Protein 5AXG (pdb70)

Foldseek 3Di:
DAEDCVQLVVCECQFWVDWAWDFLEAAAFDKIKIKTKTFHQVQAKDWFKKKKFKDQFQDTPDIDIDTDTAGHGGIDMDIDIDTHHRDAFGKIKMKIFTADPHYTNYIDIFMYTHHPDCLQQAAEAEAEDADDDDLVVLLVQLVLVCLLSHQEYEYPQQAAWLLARFDDFLVDGDQWHATQAGDIHGNVSLQSNLVSSVSNNHAYEYEHALFWGAPPVVVVPDDLQQFKAPALQSPGFQWAADDPNTPGRIIGGGQLQRVVSLVSSLVSVLRVCSRRVHQEYEHEDDEDRPFIAGNNRHTDLRLQNPQVSQQSSCVSNVHAYEYEHECCRNLLVCLCRHPHSAYEYEYDPPVQFFLLSLLVVQVSSCVSNVNPGGYEYEYAALLLCLVAQEAAQLALVLLSLQSNQQSLYHYHFQRSLGGGRDPSRVSNSYHYDPVSSLLSSLSSSCSRSCSCVRRNAKDFDPWDKDFPPFAEDCRQDALGFHWGWIDGVFKIKMKTFARNQPPGRGSRNNNSDGDWGDKDAFTKMKTDDDDPFFDFKWKFDSVPSSGDIDTWDWDWDADPVGIIIITTGGMDTGMMMMMTGGD/DFAEDPVQLVVCECQFFVDWAWDFLEAAAFDKIKIKTKTFHNVQAKDWFKKKKFKAQFQDTPDIDMDTDTAGHGGIDMDIDIDTHHRDAFGKIKMKIFTDDDRHTRYIDIFMYTHHPDCFQQAAEAEAADADDDDLVVLLVQLVVVCLLSHQEYEYPQLAAWLLARFDDFLVDGDQWHQTQAGDIHGPVSLQSNLVSSVSNNHAYEYEHALFWGAPPVVVVPDDLQQFKFPALQSPHFQWAADPPSTPGRIIGGGQLQPPVSLVSSLVSVLSVCSNGVHQEYEYEDDEDPDFMAGNNRHTDQRLQSPQVSQQSSCVSNVHAYEYEHEQCRNLLVCLQRHPHSAYEYEYDPPVQFFLLSLLVVQVCSCVSNVNPGGYEYEYAALLLCLVAQEAAQLALVLLSLQSNQQSLYHYHFQRSLGGGRDPSRVRRSYHHDPVSVLLSSLSSSQSRSCSCVRRNAKDFDPWDKDFPPFAEDCRRAALGFHWGWIDGVFKIKMKTFARNQPDGRGSRNNNSDGDWGDKDAFTKMKTADQDPQFDFKWKFDCVPSSGDIDTWDWDWDADPVGIIIITTDGIDGGMMMMMIGGD

InterPro domains:
  IPR013780 Glycosyl hydrolase, all-beta [G3DSA:2.60.40.1180] (486-610)
  IPR013783 Immunoglobulin-like fold [G3DSA:2.60.40.10] (39-145)
  IPR025092 Glycosyl hydrolase family 66 [PF13199] (49-606)
  IPR025092 Glycosyl hydrolase family 66 [cd14745] (148-478)

Nearest PDB structures (foldseek):
  5axg-assembly1_A  TM=1.002E+00  e=0.000E+00  Thermoanaerobacter pseudethanolicus ATCC 33223
  5axh-assembly1_A  TM=9.985E-01  e=0.000E+00  Thermoanaerobacter pseudethanolicus ATCC 33223
  8iua-assembly1_A  TM=9.441E-01  e=1.379E-75  Flavobacterium johnsoniae UW101
  8iu9-assembly1_A  TM=9.497E-01  e=7.299E-74  Flavobacterium johnsoniae UW101
  5x7h-assembly1_A  TM=9.432E-01  e=2.829E-69  Paenibacillus sp. 598K

Sequence (1167 aa):
FKDDNNIVALTKGKLISDVYTDKARYYPSDKVTVKIELNNELQEDFRGTIYIFYKHLESIVGKAKIQVNIKSGQKKQLNIFWEAPKDDFKGYLVEVYAVKGNKAIDNKNTAVDVSSDWSKFPRYGYIANFPEQSKEKSALIIEDLNKYHLNGLLFYDWQYKHNKPLAGTVENPDPKWKDIANRDIYGQTVKDYIELAHSKNIMVVANYNLMYGGYFDYVKDGAKPEWGLYKDPNHEEQDNHPLPHTWATDRLYLFNPANKDWQNYIFNNAEKDAFRVYNFDVWHVDTLGPRGMVYDYNGNPVELSFTYADFLNNAKNALGKRIVCNTVNEYGLINVASGADVDFLYVEIIWWPPPPAARRAHYNFLKQTVDNGYNYSDGKKATVVAAYMNYGIADRSAEFNKHSVRLTDAAIFAAGGDHIELGDTGMLSKEYFPSANLKMSESLVKAMRNYYDFLTAYENLLRDGLKESDNKIEIPGIEISNNGSARTVWTYAKQKDGYDVIHMINLLGIEVSNWRRDDLGNYSAPPIIKDFKVKYYLENDNIKNVYLASPDINDGKVMKLQFKKKEDSKGKYLEISVPELQYWDMIFIKKLSFKDDNNIVALTKGKLISDVYTDKARYYPSDKVTVKIELNNELQEDFRGTIYIFYKHLESIVGKAKIQVNIKSGQKKQLNIFWEAPKDDFKGYLVEVYAVKGNKAIDNKNTAVDVSSDWSKFPRYGYIANFPEQSKEKSALIIEDLNKYHLNGLLFYDWQYKHNKPLAGTVENPDPKWKDIANRDIYGQTVKDYIELAHSKNIMVVANYNLMYGGYFDYVKDGAKPEWGLYKDPNHEEQDNHPLPHTWATDRLYLFNPANKDWQNYIFNAEKDAFRVYNFDVWHVDTLGPRGMVYDYNGNPVELSFTYADFLNNAKNALGKRIVCNTVNEYGLINVASGADVDFLYVEIWPPARAHYNFLKQTVDNGYNYSDGKKATVVAAYMNYGIADRSAEFNKHSVRLTDAAIFAAGGDHIELGDTGMLSKEYFPSANLKMSESLVKAMRNYYDFLTAYENLLRDGLKESDNKIEIPGIEISNNGSARTVWTYAKQKDGYDVIHMINLLGIEVSNWRDDLGNYSAPPIIKDFKVKYYLENDNIKNVYLASPDINDGKVMKLQFKKKEDSKGKYLEISVPELQYWDMIFIKKL

Radius of gyration: 33.04 Å; Cα contacts (8 Å, |Δi|>4): 2958; chains: 2; bounding box: 83×66×101 Å

Solvent-accessible surface area: 43951 Å² total; per-residue (Å²): 76,116,61,57,82,111,62,6,72,130,41,102,41,90,0,2,58,14,0,15,3,28,60,3,13,1,93,39,62,36,140,0,16,0,40,0,56,3,31,0,89,29,169,94,73,1,173,13,18,0,30,0,27,5,16,41,7,29,47,108,69,18,122,27,123,65,142,15,69,4,131,54,57,68,155,85,100,31,54,10,120,31,119,1,45,165,73,51,52,59,0,7,3,0,2,0,5,0,4,56,72,87,86,2,17,1,12,59,2,0,1,2,2,0,0,42,35,2,30,75,1,0,0,0,0,0,0,0,56,3,60,133,36,61,79,123,112,0,28,117,32,1,48,83,7,2,36,20,4,0,1,0,0,1,0,23,6,0,4,63,14,8,1,68,0,6,4,32,73,47,156,114,39,60,101,98,13,99,0,10,16,62,57,57,0,44,3,113,2,0,85,11,2,5,100,26,0,59,70,20,29,2,24,0,0,0,17,0,4,0,0,0,0,7,120,29,13,98,162,34,42,2,108,51,88,24,1,0,9,85,24,66,96,84,142,93,18,2,16,67,87,25,72,155,112,56,28,3,67,79,7,55,0,0,12,0,45,31,140,81,0,6,91,37,0,14,72,17,0,62,47,0,17,141,24,3,88,0,30,0,0,3,0,16,2,48,0,50,55,37,82,7,42,28,58,127,15,84,83,21,40,4,12,108,8,0,18,66,0,2,45,41,0,54,124,40,21,64,53,74,1,0,1,5,1,11,37,28,15,4,0,9,31,1,10,78,39,6,80,2,14,0,1,5,0,20,2,110,17,15,25,42,4,11,0,14,32,0,22,27,2,9,28,10,0,91,95,33,4,111,38,150,49,19,2,0,0,0,1,9,3,0,44,44,8,2,118,141,117,33,100,5,16,73,28,0,0,35,1,0,0,0,0,0,0,0,3,7,0,0,2,1,3,1,6,35,25,22,4,4,0,41,58,46,8,18,22,26,60,2,116,40,28,136,50,0,51,120,8,0,30,44,2,0,3,1,1,0,1,2,0,5,1,2,27,23,62,16,140,128,21,148,38,98,22,26,5,72,87,48,127,60,18,97,18,0,26,34,126,13,2,0,6,20,7,20,66,43,140,29,23,1,0,0,1,0,0,0,0,30,39,11,133,60,4,10,5,6,2,23,79,18,92,42,82,62,10,57,92,36,131,122,20,84,0,21,0,16,16,164,86,108,46,13,117,27,0,24,8,0,1,2,29,31,39,20,0,57,19,83,128,6,140,55,127,118,81,122,52,119,110,26,110,19,2,27,0,39,0,54,34,0,42,11,0,0,0,0,0,0,42,38,151,154,30,144,59,73,86,106,41,14,72,134,39,89,37,89,0,2,58,13,0,13,2,27,57,2,11,1,92,43,61,37,130,0,16,0,37,0,54,2,24,1,92,24,166,82,85,1,184,14,24,0,58,0,38,4,18,40,8,31,48,108,69,19,162,38,141,69,148,5,79,3,139,57,57,67,149,70,90,28,76,25,118,28,122,1,39,166,66,50,54,65,0,7,4,0,2,0,7,0,6,71,74,88,91,0,10,0,14,49,4,0,1,2,1,0,1,43,34,2,33,77,1,0,0,0,0,0,0,0,56,3,60,136,33,61,79,124,114,0,30,121,34,1,48,86,7,1,30,20,3,0,1,0,0,2,0,24,6,0,4,62,19,7,1,82,0,7,2,30,68,49,155,112,44,59,105,94,13,93,0,9,16,61,56,58,0,49,2,111,2,0,78,10,2,6,99,26,0,56,72,21,28,2,24,0,0,0,16,0,4,0,0,1,0,7,120,27,11,99,171,41,42,2,106,50,91,25,0,0,7,86,30,62,92,79,145,89,17,1,15,65,90,23,72,161,115,55,28,4,54,72,7,55,0,0,13,0,52,33,167,74,0,8,90,35,0,12,66,18,0,60,49,0,17,148,19,3,89,0,31,0,0,3,0,19,2,46,0,58,56,35,64,6,48,30,57,122,15,82,52,21,23,2,6,45,12,0,18,72,0,2,44,55,0,54,128,41,20,62,53,73,0,0,1,5,1,10,40,24,15,4,0,2,16,1,9,58,40,8,81,2,17,0,1,5,0,19,1,52,10,31,36,34,2,23,0,12,39,0,33,28,1,9,39,11,0,97,97,14,6,109,32,157,45,20,2,0,0,0,1,8,3,0,58,49,13,0,117,153,112,37,104,7,17,76,29,0,0,32,1,0,0,0,0,0,0,1,2,8,1,0,1,1,4,1,6,35,25,23,2,3,0,45,69,49,5,20,21,21,57,1,111,35,25,151,45,0,51,137,5,0,27,31,0,0,4,2,0,0,1,2,0,4,1,2,27,26,57,13,128,153,14,142,36,98,22,32,6,74,87,45,126,61,17,110,23,0,33,24,122,13,2,0,6,20,5,26,62,41,142,29,22,4,0,0,2,0,0,0,0,29,21,7,123,45,11,20,0,9,3,38,104,21,98,43,70,58,11,57,101,32,140,111,18,73,0,21,0,15,9,171,64,98,54,14,112,30,0,22,8,0,1,1,20,32,48,24,2,58,20,75,135,8,146,55,125,122,84,118,52,120,109,25,118,22,8,25,0,28,1,58,33,0,39,15,0,0,0,0,0,0,49,41,134

B-factor: mean 23.91, std 12.07, range [10.19, 102.0]

Organism: Thermoanaerobacter pseudethanolicus (strain ATCC 33223 / 39E) (NCBI:txid340099)

Structure (mmCIF, N/CA/C/O backbone):
data_5AXG
#
_entry.id   5AXG
#
_cell.length_a   81.342
_cell.length_b   98.992
_cell.length_c   171.130
_cell.angle_alpha   90.00
_cell.angle_beta   90.00
_cell.angle_gamma   90.00
#
_symmetry.space_group_name_H-M   'P 21 21 21'
#
loop_
_entity.id
_entity.type
_entity.pdbx_description
1 polymer Dextranase
2 non-polymer 'PHOSPHATE ION'
3 non-polymer 1,2-ETHANEDIOL
4 non-polymer 'POTASSIUM ION'
5 non-polymer '3-CYCLOHEXYL-1-PROPYLSULFONIC ACID'
6 water water
#
loop_
_atom_site.group_PDB
_atom_site.id
_atom_site.type_symbol
_atom_site.label_atom_id
_atom_site.label_alt_id
_atom_site.label_comp_id
_atom_site.label_asym_id
_atom_site.label_entity_id
_atom_site.label_seq_id
_atom_site.pdbx_PDB_ins_code
_atom_site.Cartn_x
_atom_site.Cartn_y
_atom_site.Cartn_z
_atom_site.occupancy
_atom_site.B_iso_or_equiv
_atom_site.auth_seq_id
_atom_site.auth_comp_id
_atom_site.auth_asym_id
_atom_site.auth_atom_id
_atom_site.pdbx_PDB_model_num
ATOM 1 N N . PHE A 1 29 ? 76.290 52.861 13.478 1.00 69.06 29 PHE A N 1
ATOM 2 C CA . PHE A 1 29 ? 75.731 53.933 12.597 1.00 68.44 29 PHE A CA 1
ATOM 3 C C . PHE A 1 29 ? 74.923 54.973 13.379 1.00 71.40 29 PHE A C 1
ATOM 4 O O . PHE A 1 29 ? 74.575 54.765 14.545 1.00 69.97 29 PHE A O 1
ATOM 12 N N . LYS A 1 30 ? 74.622 56.083 12.706 1.00 75.05 30 LYS A N 1
ATOM 13 C CA . LYS A 1 30 ? 73.906 57.215 13.294 1.00 78.68 30 LYS A CA 1
ATOM 14 C C . LYS A 1 30 ? 72.400 57.051 13.101 1.00 80.90 30 LYS A C 1
ATOM 15 O O . LYS A 1 30 ? 71.834 57.481 12.089 1.00 78.09 30 LYS A O 1
ATOM 21 N N . ASP A 1 31 ? 71.767 56.418 14.084 1.00 85.63 31 ASP A N 1
ATOM 22 C CA . ASP A 1 31 ? 70.316 56.258 14.111 1.00 88.53 31 ASP A CA 1
ATOM 23 C C . ASP A 1 31 ? 69.698 57.531 14.684 1.00 90.17 31 ASP A C 1
ATOM 24 O O . ASP A 1 31 ? 69.907 57.852 15.858 1.00 90.84 31 ASP A O 1
ATOM 29 N N . ASP A 1 32 ? 68.941 58.247 13.854 1.00 90.78 32 ASP A N 1
ATOM 30 C CA . ASP A 1 32 ? 68.396 59.549 14.233 1.00 90.80 32 ASP A CA 1
ATOM 31 C C . ASP A 1 32 ? 67.063 59.796 13.523 1.00 90.99 32 ASP A C 1
ATOM 32 O O . ASP A 1 32 ? 66.974 59.685 12.299 1.00 89.96 32 ASP A O 1
ATOM 37 N N . ASN A 1 33 ? 66.038 60.142 14.302 1.00 90.63 33 ASN A N 1
ATOM 38 C CA . ASN A 1 33 ? 64.691 60.393 13.773 1.00 91.70 33 ASN A CA 1
ATOM 39 C C . ASN A 1 33 ? 64.551 61.769 13.101 1.00 94.73 33 ASN A C 1
ATOM 40 O O . ASN A 1 33 ? 63.527 62.043 12.469 1.00 92.37 33 ASN A O 1
ATOM 45 N N . ASN A 1 34 ? 65.561 62.631 13.271 1.00 99.05 34 ASN A N 1
ATOM 46 C CA . ASN A 1 34 ? 65.726 63.860 12.471 1.00 100.33 34 ASN A CA 1
ATOM 47 C C . ASN A 1 34 ? 65.679 63.580 10.970 1.00 101.06 34 ASN A C 1
ATOM 48 O O . ASN A 1 34 ? 64.841 64.125 10.247 1.00 99.26 34 ASN A O 1
ATOM 53 N N . ILE A 1 35 ? 66.593 62.713 10.531 1.00 101.99 35 ILE A N 1
ATOM 54 C CA . ILE A 1 35 ? 66.886 62.497 9.110 1.00 100.45 35 ILE A CA 1
ATOM 55 C C . ILE A 1 35 ? 66.238 61.223 8.538 1.00 96.58 35 ILE A C 1
ATOM 56 O O . ILE A 1 35 ? 66.045 61.132 7.322 1.00 97.39 35 ILE A O 1
ATOM 61 N N . VAL A 1 36 ? 65.902 60.249 9.392 1.00 90.92 36 VAL A N 1
ATOM 62 C CA . VAL A 1 36 ? 65.056 59.117 8.974 1.00 86.37 36 VAL A CA 1
ATOM 63 C C . VAL A 1 36 ? 63.686 59.644 8.535 1.00 83.50 36 VAL A C 1
ATOM 64 O O . VAL A 1 36 ? 63.175 59.228 7.497 1.00 83.08 36 VAL A O 1
ATOM 68 N N . ALA A 1 37 ? 63.121 60.567 9.317 1.00 79.11 37 ALA A N 1
ATOM 69 C CA . ALA A 1 37 ? 61.827 61.204 9.009 1.00 75.51 37 ALA A CA 1
ATOM 70 C C . ALA A 1 37 ? 61.750 61.855 7.619 1.00 72.06 37 ALA A C 1
ATOM 71 O O . ALA A 1 37 ? 60.689 61.838 6.991 1.00 70.73 37 ALA A O 1
ATOM 73 N N . LEU A 1 38 ? 62.860 62.430 7.152 1.00 67.84 38 LEU A N 1
ATOM 74 C CA . LEU A 1 38 ? 62.919 63.030 5.810 1.00 65.52 38 LEU A CA 1
ATOM 75 C C . LEU A 1 38 ? 62.694 62.007 4.690 1.00 62.13 38 LEU A C 1
ATOM 76 O O . LEU A 1 38 ? 61.956 62.284 3.741 1.00 62.75 38 LEU A O 1
ATOM 81 N N . THR A 1 39 ? 63.328 60.839 4.813 1.00 56.43 39 THR A N 1
ATOM 82 C CA . THR A 1 39 ? 63.236 59.769 3.808 1.00 52.28 39 THR A CA 1
ATOM 83 C C . THR A 1 39 ? 62.646 58.452 4.364 1.00 49.29 39 THR A C 1
ATOM 84 O O . THR A 1 39 ? 62.973 57.366 3.864 1.00 48.28 39 THR A O 1
ATOM 88 N N . LYS A 1 40 ? 61.761 58.542 5.367 1.00 44.48 40 LYS A N 1
ATOM 89 C CA . LYS A 1 40 ? 61.097 57.342 5.904 1.00 42.79 40 LYS A CA 1
ATOM 90 C C . LYS A 1 40 ? 60.065 56.840 4.905 1.00 39.05 40 LYS A C 1
ATOM 91 O O . LYS A 1 40 ? 59.352 57.632 4.285 1.00 38.62 40 LYS A O 1
ATOM 97 N N . GLY A 1 41 ? 60.010 55.520 4.741 1.00 35.32 41 GLY A N 1
ATOM 98 C CA . GLY A 1 41 ? 59.178 54.886 3.729 1.00 33.20 41 GLY A CA 1
ATOM 99 C C . GLY A 1 41 ? 59.699 54.939 2.298 1.00 32.09 41 GLY A C 1
ATOM 100 O O . GLY A 1 41 ? 59.121 54.291 1.435 1.00 31.10 41 GLY A O 1
ATOM 101 N N . LYS A 1 42 ? 60.784 55.678 2.039 1.00 32.22 42 LYS A N 1
ATOM 102 C CA . LYS A 1 42 ? 61.277 55.896 0.670 1.00 32.36 42 LYS A CA 1
ATOM 103 C C . LYS A 1 42 ? 62.238 54.805 0.167 1.00 30.96 42 LYS A C 1
ATOM 104 O O . LYS A 1 42 ? 62.670 54.859 -0.986 1.00 31.27 42 LYS A O 1
ATOM 110 N N . LEU A 1 43 ? 62.587 53.838 1.018 1.00 28.64 43 LEU A N 1
ATOM 111 C CA . LEU A 1 43 ? 63.413 52.698 0.593 1.00 26.99 43 LEU A CA 1
ATOM 112 C C . LEU A 1 43 ? 62.833 51.350 1.027 1.00 25.56 43 LEU A C 1
ATOM 113 O O . LEU A 1 43 ? 62.668 50.452 0.198 1.00 25.35 43 LEU A O 1
ATOM 118 N N . ILE A 1 44 ? 62.541 51.209 2.317 1.00 24.17 44 ILE A N 1
ATOM 119 C CA . ILE A 1 44 ? 61.945 49.991 2.862 1.00 22.37 44 ILE A CA 1
ATOM 120 C C . ILE A 1 44 ? 60.431 50.098 2.745 1.00 22.72 44 ILE A C 1
ATOM 121 O O . ILE A 1 44 ? 59.800 50.894 3.449 1.00 23.81 44 ILE A O 1
ATOM 126 N N . SER A 1 45 ? 59.855 49.299 1.851 1.00 21.93 45 SER A N 1
ATOM 127 C CA . SER A 1 45 ? 58.426 49.315 1.590 1.00 22.35 45 SER A CA 1
ATOM 128 C C . SER A 1 45 ? 57.641 48.513 2.637 1.00 21.64 45 SER A C 1
ATOM 129 O O . SER A 1 45 ? 56.591 48.955 3.089 1.00 21.32 45 SER A O 1
ATOM 132 N N . ASP A 1 46 ? 58.133 47.323 2.975 1.00 20.12 46 ASP A N 1
ATOM 133 C CA . ASP A 1 46 ? 57.504 46.487 3.998 1.00 19.44 46 ASP A CA 1
ATOM 134 C C . ASP A 1 46 ? 58.507 45.514 4.591 1.00 18.93 46 ASP A C 1
ATOM 135 O O . ASP A 1 46 ? 59.524 45.192 3.965 1.00 18.07 46 ASP A O 1
ATOM 140 N N . VAL A 1 47 ? 58.247 45.115 5.835 1.00 17.93 47 VAL A N 1
ATOM 141 C CA . VAL A 1 47 ? 58.995 44.077 6.518 1.00 17.67 47 VAL A CA 1
ATOM 142 C C . VAL A 1 47 ? 57.973 43.158 7.200 1.00 17.56 47 VAL A C 1
ATOM 143 O O . VAL A 1 47 ? 57.059 43.628 7.885 1.00 17.52 47 VAL A O 1
ATOM 147 N N . TYR A 1 48 ? 58.101 41.856 6.971 1.00 16.99 48 TYR A N 1
ATOM 148 C CA . TYR A 1 48 ? 57.203 40.874 7.587 1.00 17.48 48 TYR A CA 1
ATOM 149 C C . TYR A 1 48 ? 57.887 39.511 7.624 1.00 17.36 48 TYR A C 1
ATOM 150 O O . TYR A 1 48 ? 59.080 39.422 7.346 1.00 17.72 48 TYR A O 1
ATOM 159 N N . THR A 1 49 ? 57.160 38.460 7.998 1.00 16.67 49 THR A N 1
ATOM 160 C CA . THR A 1 49 ? 57.762 37.142 8.153 1.00 17.38 49 THR A CA 1
ATOM 161 C C . THR A 1 49 ? 56.954 36.083 7.424 1.00 16.78 49 THR A C 1
ATOM 162 O O . THR A 1 49 ? 55.838 36.340 6.965 1.00 17.82 49 THR A O 1
ATOM 166 N N . ASP A 1 50 ? 57.537 34.899 7.294 1.00 17.10 50 ASP A N 1
ATOM 167 C CA . ASP A 1 50 ? 56.891 33.823 6.525 1.00 17.77 50 ASP A CA 1
ATOM 168 C C . ASP A 1 50 ? 55.734 33.119 7.259 1.00 17.41 50 ASP A C 1
ATOM 169 O O . ASP A 1 50 ? 54.843 32.547 6.607 1.00 17.00 50 ASP A O 1
ATOM 174 N N . LYS A 1 51 ? 55.743 33.160 8.597 1.00 17.11 51 LYS A N 1
ATOM 175 C CA . LYS A 1 51 ? 54.745 32.467 9.423 1.00 17.02 51 LYS A CA 1
ATOM 176 C C . LYS A 1 51 ? 54.260 33.368 10.566 1.00 16.78 51 LYS A C 1
ATOM 177 O O . LYS A 1 51 ? 54.899 34.364 10.893 1.00 16.31 51 LYS A O 1
ATOM 183 N N . ALA A 1 52 ? 53.129 32.997 11.160 1.00 16.43 52 ALA A N 1
ATOM 184 C CA . ALA A 1 52 ? 52.487 33.795 12.236 1.00 16.38 52 ALA A CA 1
ATOM 185 C C . ALA A 1 52 ? 53.017 33.485 13.639 1.00 16.74 52 ALA A C 1
ATOM 186 O O . ALA A 1 52 ? 52.851 34.288 14.572 1.00 16.04 52 ALA A O 1
ATOM 188 N N . ARG A 1 53 ? 53.624 32.308 13.779 1.00 16.61 53 ARG A N 1
ATOM 189 C CA . ARG A 1 53 ? 54.043 31.752 15.045 1.00 17.50 53 ARG A CA 1
ATOM 190 C C . ARG A 1 53 ? 55.132 30.738 14.697 1.00 17.07 53 ARG A C 1
ATOM 191 O O . ARG A 1 53 ? 55.028 30.065 13.658 1.00 17.23 53 ARG A O 1
ATOM 199 N N . TYR A 1 54 ? 56.153 30.633 15.541 1.00 16.15 54 TYR A N 1
ATOM 200 C CA . TYR A 1 54 ? 57.267 29.704 15.320 1.00 16.32 54 TYR A CA 1
ATOM 201 C C . TYR A 1 54 ? 57.511 28.811 16.516 1.00 16.93 54 TYR A C 1
ATOM 202 O O . TYR A 1 54 ? 57.344 29.229 17.655 1.00 16.50 54 TYR A O 1
ATOM 211 N N . TYR A 1 55 ? 57.937 27.576 16.253 1.00 17.79 55 TYR A N 1
ATOM 212 C CA . TYR A 1 55 ? 58.368 26.676 17.314 1.00 18.86 55 TYR A CA 1
ATOM 213 C C . TYR A 1 55 ? 59.793 27.031 17.699 1.00 18.48 55 TYR A C 1
ATOM 214 O O . TYR A 1 55 ? 60.560 27.508 16.856 1.00 18.49 55 TYR A O 1
ATOM 223 N N . PRO A 1 56 ? 60.167 26.799 18.967 1.00 18.97 56 PRO A N 1
ATOM 224 C CA . PRO A 1 56 ? 61.571 26.982 19.354 1.00 19.62 56 PRO A CA 1
ATOM 225 C C . PRO A 1 56 ? 62.545 26.317 18.378 1.00 20.86 56 PRO A C 1
ATOM 226 O O . PRO A 1 56 ? 62.292 25.201 17.947 1.00 20.04 56 PRO A O 1
ATOM 230 N N . SER A 1 57 ? 63.600 27.038 17.998 1.00 22.58 57 SER A N 1
ATOM 231 C CA . SER A 1 57 ? 64.625 26.572 17.043 1.00 23.81 57 SER A CA 1
ATOM 232 C C . SER A 1 57 ? 64.204 26.498 15.566 1.00 24.75 57 SER A C 1
ATOM 233 O O . SER A 1 57 ? 64.978 26.005 14.735 1.00 24.90 57 SER A O 1
ATOM 236 N N . ASP A 1 58 ? 63.015 27.002 15.221 1.00 23.36 58 ASP A N 1
ATOM 237 C CA . ASP A 1 58 ? 62.596 27.076 13.814 1.00 22.91 58 ASP A CA 1
ATOM 238 C C . ASP A 1 58 ? 63.429 28.070 13.052 1.00 21.31 58 ASP A C 1
ATOM 239 O O . ASP A 1 58 ? 63.972 29.013 13.619 1.00 20.82 58 ASP A O 1
ATOM 244 N N . LYS A 1 59 ? 63.476 27.864 11.744 1.00 20.75 59 LYS A N 1
ATOM 245 C CA . LYS A 1 59 ? 64.003 28.850 10.821 1.00 20.49 59 LYS A CA 1
ATOM 246 C C . LYS A 1 59 ? 62.944 29.933 10.637 1.00 19.47 59 LYS A C 1
ATOM 247 O O . LYS A 1 59 ? 61.831 29.644 10.207 1.00 19.60 59 LYS A O 1
ATOM 253 N N . VAL A 1 60 ? 63.292 31.166 11.001 1.00 17.91 60 VAL A N 1
ATOM 254 C CA . VAL A 1 60 ? 62.453 32.329 10.761 1.00 17.72 60 VAL A CA 1
ATOM 255 C C . VAL A 1 60 ? 62.964 33.030 9.517 1.00 17.44 60 VAL A C 1
ATOM 256 O O . VAL A 1 60 ? 64.140 33.351 9.440 1.00 17.51 60 VAL A O 1
ATOM 260 N N . THR A 1 61 ? 62.087 33.277 8.554 1.00 17.59 61 THR A N 1
ATOM 261 C CA . THR A 1 61 ? 62.447 34.077 7.395 1.00 17.87 61 THR A CA 1
ATOM 262 C C . THR A 1 61 ? 61.834 35.461 7.525 1.00 18.06 61 THR A C 1
ATOM 263 O O . THR A 1 61 ? 60.613 35.592 7.560 1.00 18.85 61 THR A O 1
ATOM 267 N N . VAL A 1 62 ? 62.686 36.481 7.632 1.00 18.06 62 VAL A N 1
ATOM 268 C CA . VAL A 1 62 ? 62.243 37.869 7.600 1.00 18.46 62 VAL A CA 1
ATOM 269 C C . VAL A 1 62 ? 62.308 38.349 6.160 1.00 18.98 62 VAL A C 1
ATOM 270 O O . VAL A 1 62 ? 63.366 38.279 5.535 1.00 19.33 62 VAL A O 1
ATOM 274 N N . LYS A 1 63 ? 61.185 38.841 5.648 1.00 19.41 63 LYS A N 1
ATOM 275 C CA . LYS A 1 63 ? 61.069 39.286 4.266 1.00 20.05 63 LYS A CA 1
ATOM 276 C C . LYS A 1 63 ? 61.077 40.797 4.207 1.00 19.90 63 LYS A C 1
ATOM 277 O O . LYS A 1 63 ? 60.259 41.443 4.853 1.00 18.43 63 LYS A O 1
ATOM 283 N N . ILE A 1 64 ? 61.996 41.366 3.434 1.00 19.60 64 ILE A N 1
ATOM 284 C CA . ILE A 1 64 ? 62.140 42.814 3.344 1.00 19.99 64 ILE A CA 1
ATOM 285 C C . ILE A 1 64 ? 61.876 43.217 1.906 1.00 21.05 64 ILE A C 1
ATOM 286 O O . ILE A 1 64 ? 62.592 42.780 0.993 1.00 21.36 64 ILE A O 1
ATOM 291 N N . GLU A 1 65 ? 60.848 44.025 1.693 1.00 21.50 65 GLU A N 1
ATOM 292 C CA . GLU A 1 65 ? 60.547 44.521 0.358 1.00 22.68 65 GLU A CA 1
ATOM 293 C C . GLU A 1 65 ? 61.116 45.912 0.234 1.00 23.73 65 GLU A C 1
ATOM 294 O O . GLU A 1 65 ? 60.688 46.823 0.946 1.00 22.77 65 GLU A O 1
ATOM 300 N N . LEU A 1 66 ? 62.109 46.058 -0.648 1.00 23.45 66 LEU A N 1
ATOM 301 C CA . LEU A 1 66 ? 62.744 47.343 -0.907 1.00 24.21 66 LEU A CA 1
ATOM 302 C C . LEU A 1 66 ? 62.173 47.951 -2.186 1.00 24.73 66 LEU A C 1
ATOM 303 O O . LEU A 1 66 ? 61.961 47.250 -3.171 1.00 24.28 66 LEU A O 1
ATOM 308 N N . ASN A 1 67 ? 61.889 49.247 -2.135 1.00 26.74 67 ASN A N 1
ATOM 309 C CA . ASN A 1 67 ? 61.435 50.012 -3.287 1.00 28.94 67 ASN A CA 1
ATOM 310 C C . ASN A 1 67 ? 62.086 51.389 -3.190 1.00 30.32 67 ASN A C 1
ATOM 311 O O . ASN A 1 67 ? 61.685 52.213 -2.370 1.00 27.44 67 ASN A O 1
ATOM 316 N N . ASN A 1 68 ? 63.103 51.614 -4.022 1.00 31.64 68 ASN A N 1
ATOM 317 C CA . ASN A 1 68 ? 63.871 52.852 -3.994 1.00 32.92 68 ASN A CA 1
ATOM 318 C C . ASN A 1 68 ? 63.093 53.989 -4.651 1.00 35.52 68 ASN A C 1
ATOM 319 O O . ASN A 1 68 ? 63.099 54.135 -5.883 1.00 35.26 68 ASN A O 1
ATOM 324 N N . GLU A 1 69 ? 62.437 54.787 -3.808 1.00 36.68 69 GLU A N 1
ATOM 325 C CA . GLU A 1 69 ? 61.751 56.009 -4.224 1.00 38.87 69 GLU A CA 1
ATOM 326 C C . GLU A 1 69 ? 62.563 57.253 -3.855 1.00 39.42 69 GLU A C 1
ATOM 327 O O . GLU A 1 69 ? 62.018 58.354 -3.815 1.00 40.74 69 GLU A O 1
ATOM 333 N N . LEU A 1 70 ? 63.865 57.090 -3.614 1.00 40.49 70 LEU A N 1
ATOM 334 C CA . LEU A 1 70 ? 64.726 58.196 -3.190 1.00 42.15 70 LEU A CA 1
ATOM 335 C C . LEU A 1 70 ? 65.136 59.129 -4.338 1.00 45.65 70 LEU A C 1
ATOM 336 O O . LEU A 1 70 ? 65.783 60.145 -4.077 1.00 48.41 70 LEU A O 1
ATOM 341 N N . GLN A 1 71 ? 64.786 58.787 -5.585 1.00 49.22 71 GLN A N 1
ATOM 342 C CA . GLN A 1 71 ? 65.162 59.568 -6.784 1.00 52.30 71 GLN A CA 1
ATOM 343 C C . GLN A 1 71 ? 66.686 59.681 -6.903 1.00 51.25 71 GLN A C 1
ATOM 344 O O . GLN A 1 71 ? 67.238 60.734 -7.225 1.00 52.38 71 GLN A O 1
ATOM 350 N N . GLU A 1 72 ? 67.341 58.551 -6.662 1.00 50.11 72 GLU A N 1
ATOM 351 C CA . GLU A 1 72 ? 68.779 58.478 -6.451 1.00 48.98 72 GLU A CA 1
ATOM 352 C C . GLU A 1 72 ? 69.122 57.021 -6.157 1.00 46.55 72 GLU A C 1
ATOM 353 O O . GLU A 1 72 ? 68.404 56.364 -5.399 1.00 44.83 72 GLU A O 1
ATOM 359 N N . ASP A 1 73 ? 70.205 56.523 -6.751 1.00 43.64 73 ASP A N 1
ATOM 360 C CA . ASP A 1 73 ? 70.666 55.151 -6.502 1.00 42.33 73 ASP A CA 1
ATOM 361 C C . ASP A 1 73 ? 71.099 54.997 -5.049 1.00 39.74 73 ASP A C 1
ATOM 362 O O . ASP A 1 73 ? 71.639 55.933 -4.457 1.00 40.20 73 ASP A O 1
ATOM 367 N N . PHE A 1 74 ? 70.841 53.824 -4.477 1.00 36.47 74 PHE A N 1
ATOM 368 C CA . PHE A 1 74 ? 71.266 53.510 -3.118 1.00 35.07 74 PHE A CA 1
ATOM 369 C C . PHE A 1 74 ? 72.385 52.488 -3.184 1.00 34.92 74 PHE A C 1
ATOM 370 O O . PHE A 1 74 ? 72.248 51.453 -3.838 1.00 33.83 74 PHE A O 1
ATOM 378 N N . ARG A 1 75 ? 73.486 52.804 -2.510 1.00 34.82 75 ARG A N 1
ATOM 379 C CA . ARG A 1 75 ? 74.607 51.898 -2.334 1.00 36.63 75 ARG A CA 1
ATOM 380 C C . ARG A 1 75 ? 74.965 51.939 -0.866 1.00 34.80 75 ARG A C 1
ATOM 381 O O . ARG A 1 75 ? 75.626 52.873 -0.406 1.00 37.27 75 ARG A O 1
ATOM 389 N N . GLY A 1 76 ? 74.501 50.941 -0.122 1.00 31.44 76 GLY A N 1
ATOM 390 C CA . GLY A 1 76 ? 74.667 50.937 1.319 1.00 30.30 76 GLY A CA 1
ATOM 391 C C . GLY A 1 76 ? 74.449 49.584 1.955 1.00 30.20 76 GLY A C 1
ATOM 392 O O . GLY A 1 76 ? 74.723 48.543 1.345 1.00 28.79 76 GLY A O 1
ATOM 393 N N . THR A 1 77 ? 73.944 49.609 3.186 1.00 28.38 77 THR A N 1
ATOM 394 C CA . THR A 1 77 ? 73.868 48.427 4.025 1.00 27.64 77 THR A CA 1
ATOM 395 C C . THR A 1 77 ? 72.491 48.340 4.692 1.00 26.63 77 THR A C 1
ATOM 396 O O . THR A 1 77 ? 71.950 49.353 5.137 1.00 25.37 77 THR A O 1
ATOM 400 N N . ILE A 1 78 ? 71.924 47.133 4.715 1.00 24.46 78 ILE A N 1
ATOM 401 C CA . ILE A 1 78 ? 70.707 46.850 5.477 1.00 23.93 78 ILE A CA 1
ATOM 402 C C . ILE A 1 78 ? 71.129 46.181 6.770 1.00 23.34 78 ILE A C 1
ATOM 403 O O . ILE A 1 78 ? 71.771 45.128 6.745 1.00 23.82 78 ILE A O 1
ATOM 408 N N . TYR A 1 79 ? 70.779 46.797 7.898 1.00 22.33 79 TYR A N 1
ATOM 409 C CA . TYR A 1 79 ? 71.044 46.238 9.211 1.00 22.40 79 TYR A CA 1
ATOM 410 C C . TYR A 1 79 ? 69.757 45.642 9.752 1.00 21.69 79 TYR A C 1
ATOM 411 O O . TYR A 1 79 ? 68.699 46.243 9.590 1.00 20.97 79 TYR A O 1
ATOM 420 N N . ILE A 1 80 ? 69.858 44.485 10.395 1.00 21.11 80 ILE A N 1
ATOM 421 C CA . ILE A 1 80 ? 68.714 43.849 11.065 1.00 21.85 80 ILE A CA 1
ATOM 422 C C . ILE A 1 80 ? 69.119 43.566 12.504 1.00 21.70 80 ILE A C 1
ATOM 423 O O . ILE A 1 80 ? 70.193 43.020 12.751 1.00 22.05 80 ILE A O 1
ATOM 428 N N . PHE A 1 81 ? 68.269 43.966 13.453 1.00 20.79 81 PHE A N 1
ATOM 429 C CA . PHE A 1 81 ? 68.469 43.703 14.871 1.00 20.23 81 PHE A CA 1
ATOM 430 C C . PHE A 1 81 ? 67.284 42.897 15.387 1.00 20.01 81 PHE A C 1
ATOM 431 O O . PHE A 1 81 ? 66.134 43.258 15.131 1.00 19.29 81 PHE A O 1
ATOM 439 N N . TYR A 1 82 ? 67.575 41.829 16.114 1.00 19.56 82 TYR A N 1
ATOM 440 C CA . TYR A 1 82 ? 66.563 41.014 16.771 1.00 20.14 82 TYR A CA 1
ATOM 441 C C . TYR A 1 82 ? 66.586 41.380 18.243 1.00 19.77 82 TYR A C 1
ATOM 442 O O . TYR A 1 82 ? 67.608 41.217 18.909 1.00 19.73 82 TYR A O 1
ATOM 451 N N . LYS A 1 83 ? 65.459 41.868 18.750 1.00 19.01 83 LYS A N 1
ATOM 452 C CA . LYS A 1 83 ? 65.370 42.350 20.117 1.00 19.32 83 LYS A CA 1
ATOM 453 C C . LYS A 1 83 ? 64.413 41.488 20.920 1.00 18.67 83 LYS A C 1
ATOM 454 O O . LYS A 1 83 ? 63.342 41.136 20.422 1.00 18.03 83 LYS A O 1
ATOM 460 N N . HIS A 1 84 ? 64.798 41.156 22.150 1.00 17.91 84 HIS A N 1
ATOM 461 C CA . HIS A 1 84 ? 63.867 40.657 23.147 1.00 17.56 84 HIS A CA 1
ATOM 462 C C . HIS A 1 84 ? 63.750 41.712 24.237 1.00 17.46 84 HIS A C 1
ATOM 463 O O . HIS A 1 84 ? 64.645 41.845 25.093 1.00 16.73 84 HIS A O 1
ATOM 470 N N . LEU A 1 85 ? 62.653 42.466 24.195 1.00 17.19 85 LEU A N 1
ATOM 471 C CA . LEU A 1 85 ? 62.458 43.614 25.072 1.00 17.09 85 LEU A CA 1
ATOM 472 C C . LEU A 1 85 ? 63.657 44.576 24.881 1.00 17.52 85 LEU A C 1
ATOM 473 O O . LEU A 1 85 ? 63.950 44.948 23.752 1.00 17.05 85 LEU A O 1
ATOM 478 N N . GLU A 1 86 ? 64.351 44.973 25.946 1.00 17.93 86 GLU A N 1
ATOM 479 C CA . GLU A 1 86 ? 65.472 45.909 25.809 1.00 18.86 86 GLU A CA 1
ATOM 480 C C . GLU A 1 86 ? 66.750 45.313 25.191 1.00 19.43 86 GLU A C 1
ATOM 481 O O . GLU A 1 86 ? 67.644 46.073 24.803 1.00 20.05 86 GLU A O 1
ATOM 487 N N . SER A 1 87 ? 66.855 43.985 25.124 1.00 20.41 87 SER A N 1
ATOM 488 C CA . SER A 1 87 ? 68.131 43.314 24.793 1.00 21.49 87 SER A CA 1
ATOM 489 C C . SER A 1 87 ? 68.270 42.959 23.322 1.00 21.17 87 SER A C 1
ATOM 490 O O . SER A 1 87 ? 67.319 42.484 22.707 1.00 19.96 87 SER A O 1
ATOM 493 N N . ILE A 1 88 ? 69.462 43.180 22.765 1.00 21.06 88 ILE A N 1
ATOM 494 C CA . ILE A 1 88 ? 69.779 42.704 21.421 1.00 21.53 88 ILE A CA 1
ATOM 495 C C . ILE A 1 88 ? 70.127 41.231 21.570 1.00 22.11 88 ILE A C 1
ATOM 496 O O . ILE A 1 88 ? 71.043 40.881 22.320 1.00 21.79 88 ILE A O 1
ATOM 501 N N . VAL A 1 89 ? 69.380 40.370 20.885 1.00 22.35 89 VAL A N 1
ATOM 502 C CA . VAL A 1 89 ? 69.660 38.927 20.897 1.00 23.53 89 VAL A CA 1
ATOM 503 C C . VAL A 1 89 ? 70.287 38.428 19.590 1.00 25.26 89 VAL A C 1
ATOM 504 O O . VAL A 1 89 ? 70.761 37.293 19.526 1.00 27.59 89 VAL A O 1
ATOM 508 N N . GLY A 1 90 ? 70.275 39.259 18.553 1.00 24.81 90 GLY A N 1
ATOM 509 C CA . GLY A 1 90 ? 70.901 38.915 17.284 1.00 25.91 90 GLY A CA 1
ATOM 510 C C . GLY A 1 90 ? 71.045 40.121 16.390 1.00 26.20 90 GLY A C 1
ATOM 511 O O . GLY A 1 90 ? 70.368 41.137 16.580 1.00 25.49 90 GLY A O 1
ATOM 512 N N . LYS A 1 91 ? 71.910 39.999 15.388 1.00 27.05 91 LYS A N 1
ATOM 513 C CA . LYS A 1 91 ? 72.232 41.113 14.512 1.00 29.35 91 LYS A CA 1
ATOM 514 C C . LYS A 1 91 ? 72.748 40.589 13.178 1.00 28.86 91 LYS A C 1
ATOM 515 O O . LYS A 1 91 ? 73.503 39.625 13.155 1.00 27.87 91 LYS A O 1
ATOM 521 N N . ALA A 1 92 ? 72.332 41.219 12.081 1.00 28.33 92 ALA A N 1
ATOM 522 C CA . ALA A 1 92 ? 72.876 40.926 10.752 1.00 28.18 92 ALA A CA 1
ATOM 523 C C . ALA A 1 92 ? 73.081 42.209 9.964 1.00 27.97 92 ALA A C 1
ATOM 524 O O . ALA A 1 92 ? 72.382 43.204 10.195 1.00 25.51 92 ALA A O 1
ATOM 526 N N . LYS A 1 93 ? 74.048 42.183 9.040 1.00 27.14 93 LYS A N 1
ATOM 527 C CA . LYS A 1 93 ? 74.273 43.287 8.098 1.00 27.78 93 LYS A CA 1
ATOM 528 C C . LYS A 1 93 ? 74.410 42.715 6.699 1.00 26.77 93 LYS A C 1
ATOM 529 O O . LYS A 1 93 ? 75.137 41.744 6.506 1.00 25.81 93 LYS A O 1
ATOM 535 N N . ILE A 1 94 ? 73.740 43.331 5.734 1.00 25.99 94 ILE A N 1
ATOM 536 C CA . ILE A 1 94 ? 73.763 42.872 4.350 1.00 27.26 94 ILE A CA 1
ATOM 537 C C . ILE A 1 94 ? 74.010 44.075 3.450 1.00 27.58 94 ILE A C 1
ATOM 538 O O . ILE A 1 94 ? 73.271 45.049 3.510 1.00 26.82 94 ILE A O 1
ATOM 543 N N . GLN A 1 95 ? 75.042 43.997 2.610 1.00 28.81 95 GLN A N 1
ATOM 544 C CA . GLN A 1 95 ? 75.320 45.051 1.621 1.00 30.71 95 GLN A CA 1
ATOM 545 C C . GLN A 1 95 ? 74.291 44.936 0.511 1.00 29.45 95 GLN A C 1
ATOM 546 O O . GLN A 1 95 ? 74.054 43.843 -0.002 1.00 30.26 95 GLN A O 1
ATOM 552 N N . VAL A 1 96 ? 73.672 46.054 0.153 1.00 28.39 96 VAL A N 1
ATOM 553 C CA . VAL A 1 96 ? 72.646 46.081 -0.884 1.00 29.30 96 VAL A CA 1
ATOM 554 C C . VAL A 1 96 ? 72.811 47.313 -1.763 1.00 30.69 96 VAL A C 1
ATOM 555 O O . VAL A 1 96 ? 72.940 48.432 -1.260 1.00 31.28 96 VAL A O 1
ATOM 559 N N . ASN A 1 97 ? 72.800 47.089 -3.075 1.00 31.75 97 ASN A N 1
ATOM 560 C CA . ASN A 1 97 ? 72.684 48.157 -4.054 1.00 33.34 97 ASN A CA 1
ATOM 561 C C . ASN A 1 97 ? 71.316 48.044 -4.686 1.00 33.36 97 ASN A C 1
ATOM 562 O O . ASN A 1 97 ? 70.855 46.944 -4.990 1.00 33.87 97 ASN A O 1
ATOM 567 N N . ILE A 1 98 ? 70.653 49.179 -4.863 1.00 33.08 98 ILE A N 1
ATOM 568 C CA . ILE A 1 98 ? 69.347 49.195 -5.503 1.00 34.06 98 ILE A CA 1
ATOM 569 C C . ILE A 1 98 ? 69.169 50.521 -6.234 1.00 35.26 98 ILE A C 1
ATOM 570 O O . ILE A 1 98 ? 69.337 51.596 -5.654 1.00 33.89 98 ILE A O 1
ATOM 575 N N . LYS A 1 99 ? 68.865 50.420 -7.525 1.00 37.25 99 LYS A N 1
ATOM 576 C CA . LYS A 1 99 ? 68.794 51.578 -8.403 1.00 39.87 99 LYS A CA 1
ATOM 577 C C . LYS A 1 99 ? 67.558 52.399 -8.093 1.00 39.34 99 LYS A C 1
ATOM 578 O O . LYS A 1 99 ? 66.580 51.881 -7.543 1.00 37.62 99 LYS A O 1
ATOM 584 N N . SER A 1 100 ? 67.604 53.673 -8.475 1.00 37.79 100 SER A N 1
ATOM 585 C CA . SER A 1 100 ? 66.456 54.560 -8.352 1.00 37.01 100 SER A CA 1
ATOM 586 C C . SER A 1 100 ? 65.266 53.949 -9.090 1.00 37.45 100 SER A C 1
ATOM 587 O O . SER A 1 100 ? 65.394 53.560 -10.249 1.00 37.42 100 SER A O 1
ATOM 590 N N . GLY A 1 101 ? 64.134 53.814 -8.397 1.00 35.31 101 GLY A N 1
ATOM 591 C CA . GLY A 1 101 ? 62.926 53.219 -8.972 1.00 35.23 101 GLY A CA 1
ATOM 592 C C . GLY A 1 101 ? 62.877 51.694 -9.033 1.00 35.54 101 GLY A C 1
ATOM 593 O O . GLY A 1 101 ? 61.869 51.131 -9.464 1.00 34.99 101 GLY A O 1
ATOM 594 N N . GLN A 1 102 ? 63.944 51.020 -8.608 1.00 35.78 102 GLN A N 1
ATOM 595 C CA . GLN A 1 102 ? 64.001 49.561 -8.636 1.00 37.24 102 GLN A CA 1
ATOM 596 C C . GLN A 1 102 ? 63.368 48.987 -7.361 1.00 36.39 102 GLN A C 1
ATOM 597 O O . GLN A 1 102 ? 63.429 49.615 -6.300 1.00 34.35 102 GLN A O 1
ATOM 603 N N . LYS A 1 103 ? 62.777 47.798 -7.491 1.00 35.65 103 LYS A N 1
ATOM 604 C CA . LYS A 1 103 ? 62.240 47.028 -6.372 1.00 35.60 103 LYS A CA 1
ATOM 605 C C . LYS A 1 103 ? 63.030 45.732 -6.225 1.00 35.22 103 LYS A C 1
ATOM 606 O O . LYS A 1 103 ? 63.276 45.053 -7.221 1.00 36.38 103 LYS A O 1
ATOM 612 N N . LYS A 1 104 ? 63.417 45.392 -4.994 1.00 32.58 104 LYS A N 1
ATOM 613 C CA . LYS A 1 104 ? 64.070 44.113 -4.681 1.00 31.85 104 LYS A CA 1
ATOM 614 C C . LYS A 1 104 ? 63.440 43.522 -3.431 1.00 31.25 104 LYS A C 1
ATOM 615 O O . LYS A 1 104 ? 62.988 44.271 -2.571 1.00 29.24 104 LYS A O 1
ATOM 621 N N . GLN A 1 105 ? 63.411 42.193 -3.331 1.00 30.55 105 GLN A N 1
ATOM 622 C CA . GLN A 1 105 ? 63.122 41.539 -2.052 1.00 30.24 105 GLN A CA 1
ATOM 623 C C . GLN A 1 105 ? 64.433 41.023 -1.455 1.00 29.36 105 GLN A C 1
ATOM 624 O O . GLN A 1 105 ? 65.331 40.588 -2.178 1.00 30.03 105 GLN A O 1
ATOM 630 N N . LEU A 1 106 ? 64.560 41.126 -0.139 1.00 25.68 106 LEU A N 1
ATOM 631 C CA . LEU A 1 106 ? 65.700 40.581 0.586 1.00 25.75 106 LEU A CA 1
ATOM 632 C C . LEU A 1 106 ? 65.158 39.729 1.722 1.00 24.98 106 LEU A C 1
ATOM 633 O O . LEU A 1 106 ? 64.400 40.230 2.565 1.00 24.08 106 LEU A O 1
ATOM 638 N N . ASN A 1 107 ? 65.543 38.455 1.741 1.00 23.79 107 ASN A N 1
ATOM 639 C CA . ASN A 1 107 ? 65.158 37.545 2.807 1.00 23.72 107 ASN A CA 1
ATOM 640 C C . ASN A 1 107 ? 66.324 37.337 3.753 1.00 23.67 107 ASN A C 1
ATOM 641 O O . ASN A 1 107 ? 67.455 37.118 3.313 1.00 22.28 107 ASN A O 1
ATOM 646 N N . ILE A 1 108 ? 66.041 37.449 5.052 1.00 21.86 108 ILE A N 1
ATOM 647 C CA . ILE A 1 108 ? 67.016 37.243 6.105 1.00 22.45 108 ILE A CA 1
ATOM 648 C C . ILE A 1 108 ? 66.540 36.037 6.901 1.00 21.43 108 ILE A C 1
ATOM 649 O O . ILE A 1 108 ? 65.341 35.880 7.141 1.00 20.80 108 ILE A O 1
ATOM 654 N N . PHE A 1 109 ? 67.484 35.197 7.312 1.00 20.95 109 PHE A N 1
ATOM 655 C CA . PHE A 1 109 ? 67.181 33.926 7.962 1.00 20.95 109 PHE A CA 1
ATOM 656 C C . PHE A 1 109 ? 67.742 33.942 9.375 1.00 21.27 109 PHE A C 1
ATOM 657 O O . PHE A 1 109 ? 68.899 34.312 9.581 1.00 20.73 109 PHE A O 1
ATOM 665 N N . TRP A 1 110 ? 66.902 33.564 10.338 1.00 21.14 110 TRP A N 1
ATOM 666 C CA . TRP A 1 110 ? 67.245 33.591 11.757 1.00 21.86 110 TRP A CA 1
ATOM 667 C C . TRP A 1 110 ? 66.742 32.324 12.421 1.00 23.53 110 TRP A C 1
ATOM 668 O O . TRP A 1 110 ? 65.589 31.938 12.213 1.00 24.48 110 TRP A O 1
ATOM 679 N N . GLU A 1 111 ? 67.588 31.684 13.223 1.00 24.88 111 GLU A N 1
ATOM 680 C CA . GLU A 1 111 ? 67.131 30.587 14.069 1.00 27.15 111 GLU A CA 1
ATOM 681 C C . GLU A 1 111 ? 66.395 31.151 15.288 1.00 26.30 111 GLU A C 1
ATOM 682 O O . GLU A 1 111 ? 66.954 31.952 16.026 1.00 26.33 111 GLU A O 1
ATOM 688 N N . ALA A 1 112 ? 65.150 30.725 15.485 1.00 26.04 112 ALA A N 1
ATOM 689 C CA . ALA A 1 112 ? 64.381 31.086 16.681 1.00 25.65 112 ALA A CA 1
ATOM 690 C C . ALA A 1 112 ? 65.116 30.572 17.923 1.00 25.53 112 ALA A C 1
ATOM 691 O O . ALA A 1 112 ? 65.516 29.413 17.944 1.00 25.47 112 ALA A O 1
ATOM 693 N N . PRO A 1 113 ? 65.318 31.421 18.953 1.00 24.19 113 PRO A N 1
ATOM 694 C CA . PRO A 1 113 ? 65.952 30.892 20.164 1.00 23.31 113 PRO A CA 1
ATOM 695 C C . PRO A 1 113 ? 65.146 29.769 20.810 1.00 23.39 113 PRO A C 1
ATOM 696 O O . PRO A 1 113 ? 63.955 29.612 20.529 1.00 21.31 113 PRO A O 1
ATOM 700 N N . LYS A 1 114 ? 65.801 29.002 21.675 1.00 23.10 114 LYS A N 1
ATOM 701 C CA . LYS A 1 114 ? 65.193 27.799 22.244 1.00 24.90 114 LYS A CA 1
ATOM 702 C C . LYS A 1 114 ? 64.064 28.039 23.253 1.00 23.61 114 LYS A C 1
ATOM 703 O O . LYS A 1 114 ? 63.266 27.141 23.476 1.00 21.93 114 LYS A O 1
ATOM 709 N N . ASP A 1 115 ? 63.996 29.218 23.875 1.00 22.99 115 ASP A N 1
ATOM 710 C CA . ASP A 1 115 ? 63.018 29.429 24.951 1.00 23.13 115 ASP A CA 1
ATOM 711 C C . ASP A 1 115 ? 61.619 29.561 24.354 1.00 20.69 115 ASP A C 1
ATOM 712 O O . ASP A 1 115 ? 61.402 30.347 23.443 1.00 20.28 115 ASP A O 1
ATOM 717 N N . ASP A 1 116 ? 60.683 28.784 24.881 1.00 18.35 116 ASP A N 1
ATOM 718 C CA . ASP A 1 116 ? 59.320 28.770 24.365 1.00 17.92 116 ASP A CA 1
ATOM 719 C C . ASP A 1 116 ? 58.557 29.988 24.900 1.00 16.46 116 ASP A C 1
ATOM 720 O O . ASP A 1 116 ? 58.907 30.533 25.951 1.00 15.95 116 ASP A O 1
ATOM 725 N N . PHE A 1 117 ? 57.565 30.433 24.137 1.00 15.81 117 PHE A N 1
ATOM 726 C CA . PHE A 1 117 ? 56.651 31.519 24.531 1.00 15.68 117 PHE A CA 1
ATOM 727 C C . PHE A 1 117 ? 57.374 32.850 24.765 1.00 15.66 117 PHE A C 1
ATOM 728 O O . PHE A 1 117 ? 57.254 33.478 25.830 1.00 15.57 117 PHE A O 1
ATOM 736 N N . LYS A 1 118 ? 58.111 33.266 23.742 1.00 15.47 118 LYS A N 1
ATOM 737 C CA . LYS A 1 118 ? 58.856 34.521 23.743 1.00 16.23 118 LYS A CA 1
ATOM 738 C C . LYS A 1 118 ? 58.522 35.352 22.515 1.00 15.70 118 LYS A C 1
ATOM 739 O O . LYS A 1 118 ? 58.422 34.823 21.396 1.00 15.12 118 LYS A O 1
ATOM 745 N N . GLY A 1 119 ? 58.356 36.661 22.731 1.00 15.36 119 GLY A N 1
ATOM 746 C CA . GLY A 1 119 ? 58.134 37.623 21.659 1.00 14.93 119 GLY A CA 1
ATOM 747 C C . GLY A 1 119 ? 59.381 38.445 21.408 1.00 14.93 119 GLY A C 1
ATOM 748 O O . GLY A 1 119 ? 60.134 38.722 22.340 1.00 15.26 119 GLY A O 1
ATOM 749 N N . TYR A 1 120 ? 59.575 38.844 20.149 1.00 14.45 120 TYR A N 1
ATOM 750 C CA . TYR A 1 120 ? 60.741 39.611 19.704 1.00 14.55 120 TYR A CA 1
ATOM 751 C C . TYR A 1 120 ? 60.330 40.711 18.748 1.00 14.77 120 TYR A C 1
ATOM 752 O O . TYR A 1 120 ? 59.404 40.540 17.949 1.00 14.20 120 TYR A O 1
ATOM 761 N N . LEU A 1 121 ? 61.035 41.833 18.810 1.00 15.02 121 LEU A N 1
ATOM 762 C CA . LEU A 1 121 ? 60.901 42.883 17.809 1.00 15.38 121 LEU A CA 1
ATOM 763 C C . LEU A 1 121 ? 62.067 42.754 16.839 1.00 15.56 121 LEU A C 1
ATOM 764 O O . LEU A 1 121 ? 63.191 42.494 17.259 1.00 15.28 121 LEU A O 1
ATOM 769 N N . VAL A 1 122 ? 61.781 42.910 15.554 1.00 15.28 122 VAL A N 1
ATOM 770 C CA . VAL A 1 122 ? 62.803 42.896 14.503 1.00 16.00 122 VAL A CA 1
ATOM 771 C C . VAL A 1 122 ? 62.877 44.304 13.933 1.00 16.40 122 VAL A C 1
ATOM 772 O O . VAL A 1 122 ? 61.885 44.803 13.401 1.00 17.03 122 VAL A O 1
ATOM 776 N N . GLU A 1 123 ? 64.037 44.947 14.057 1.00 16.55 123 GLU A N 1
ATOM 777 C CA . GLU A 1 123 ? 64.239 46.299 13.522 1.00 16.84 123 GLU A CA 1
ATOM 778 C C . GLU A 1 123 ? 65.140 46.220 12.307 1.00 16.48 123 GLU A C 1
ATOM 779 O O . GLU A 1 123 ? 66.222 45.637 12.396 1.00 16.08 123 GLU A O 1
ATOM 785 N N . VAL A 1 124 ? 64.689 46.806 11.203 1.00 16.25 124 VAL A N 1
ATOM 786 C CA . VAL A 1 124 ? 65.453 46.878 9.958 1.00 17.30 124 VAL A CA 1
ATOM 787 C C . VAL A 1 124 ? 65.800 48.327 9.667 1.00 18.12 124 VAL A C 1
ATOM 788 O O . VAL A 1 124 ? 64.926 49.188 9.705 1.00 18.97 124 VAL A O 1
ATOM 792 N N . TYR A 1 125 ? 67.061 48.580 9.335 1.00 19.13 125 TYR A N 1
ATOM 793 C CA . TYR A 1 125 ? 67.537 49.916 8.976 1.00 20.12 125 TYR A CA 1
ATOM 794 C C . TYR A 1 125 ? 68.260 49.882 7.634 1.00 21.11 125 TYR A C 1
ATOM 795 O O . TYR A 1 125 ? 69.019 48.950 7.374 1.00 21.40 125 TYR A O 1
ATOM 804 N N . ALA A 1 126 ? 68.019 50.893 6.804 1.00 21.54 126 ALA A N 1
ATOM 805 C CA . ALA A 1 126 ? 68.802 51.121 5.594 1.00 23.25 126 ALA A CA 1
ATOM 806 C C . ALA A 1 126 ? 69.786 52.242 5.906 1.00 24.92 126 ALA A C 1
ATOM 807 O O . ALA A 1 126 ? 69.364 53.352 6.265 1.00 24.57 126 ALA A O 1
ATOM 809 N N . VAL A 1 127 ? 71.081 51.938 5.770 1.00 27.45 127 VAL A N 1
ATOM 810 C CA . VAL A 1 127 ? 72.180 52.814 6.200 1.00 29.75 127 VAL A CA 1
ATOM 811 C C . VAL A 1 127 ? 73.058 53.180 4.992 1.00 32.90 127 VAL A C 1
ATOM 812 O O . VAL A 1 127 ? 73.532 52.290 4.272 1.00 29.39 127 VAL A O 1
ATOM 816 N N . LYS A 1 128 ? 73.235 54.484 4.765 1.00 36.14 128 LYS A N 1
ATOM 817 C CA . LYS A 1 128 ? 74.134 55.007 3.724 1.00 41.13 128 LYS A CA 1
ATOM 818 C C . LYS A 1 128 ? 75.205 55.851 4.387 1.00 44.42 128 LYS A C 1
ATOM 819 O O . LYS A 1 128 ? 74.902 56.731 5.204 1.00 43.93 128 LYS A O 1
ATOM 825 N N . GLY A 1 129 ? 76.456 55.590 4.015 1.00 48.72 129 GLY A N 1
ATOM 826 C CA . GLY A 1 129 ? 77.597 56.108 4.746 1.00 51.00 129 GLY A CA 1
ATOM 827 C C . GLY A 1 129 ? 77.512 55.507 6.129 1.00 53.83 129 GLY A C 1
ATOM 828 O O . GLY A 1 129 ? 77.676 54.292 6.291 1.00 56.71 129 GLY A O 1
ATOM 829 N N . ASN A 1 130 ? 77.208 56.351 7.111 1.00 55.67 130 ASN A N 1
ATOM 830 C CA . ASN A 1 130 ? 76.934 55.893 8.464 1.00 57.23 130 ASN A CA 1
ATOM 831 C C . ASN A 1 130 ? 75.711 56.594 9.078 1.00 54.31 130 ASN A C 1
ATOM 832 O O . ASN A 1 130 ? 75.628 56.747 10.295 1.00 54.88 130 ASN A O 1
ATOM 837 N N . LYS A 1 131 ? 74.757 56.982 8.226 1.00 51.56 131 LYS A N 1
ATOM 838 C CA . LYS A 1 131 ? 73.469 57.530 8.655 1.00 49.93 131 LYS A CA 1
ATOM 839 C C . LYS A 1 131 ? 72.345 56.585 8.241 1.00 45.31 131 LYS A C 1
ATOM 840 O O . LYS A 1 131 ? 72.302 56.143 7.087 1.00 41.30 131 LYS A O 1
ATOM 846 N N . ALA A 1 132 ? 71.433 56.301 9.174 1.00 40.85 132 ALA A N 1
ATOM 847 C CA . ALA A 1 132 ? 70.219 55.547 8.870 1.00 38.17 132 ALA A CA 1
ATOM 848 C C . ALA A 1 132 ? 69.257 56.444 8.108 1.00 35.81 132 ALA A C 1
ATOM 849 O O . ALA A 1 132 ? 68.873 57.497 8.609 1.00 37.33 132 ALA A O 1
ATOM 851 N N . ILE A 1 133 ? 68.885 56.046 6.894 1.00 32.62 133 ILE A N 1
ATOM 852 C CA . ILE A 1 133 ? 67.951 56.833 6.079 1.00 32.34 133 ILE A CA 1
ATOM 853 C C . ILE A 1 133 ? 66.544 56.228 5.965 1.00 29.47 133 ILE A C 1
ATOM 854 O O . ILE A 1 133 ? 65.642 56.870 5.421 1.00 28.55 133 ILE A O 1
ATOM 859 N N . ASP A 1 134 ? 66.354 54.999 6.447 1.00 27.14 134 ASP A N 1
ATOM 860 C CA . ASP A 1 134 ? 65.013 54.416 6.539 1.00 25.81 134 ASP A CA 1
ATOM 861 C C . ASP A 1 134 ? 64.976 53.331 7.605 1.00 24.65 134 ASP A C 1
ATOM 862 O O . ASP A 1 134 ? 66.014 52.795 8.010 1.00 23.54 134 ASP A O 1
ATOM 867 N N . ASN A 1 135 ? 63.770 53.047 8.083 1.00 23.14 135 ASN A N 1
ATOM 868 C CA . ASN A 1 135 ? 63.580 52.053 9.123 1.00 23.40 135 ASN A CA 1
ATOM 869 C C . ASN A 1 135 ? 62.167 51.509 9.093 1.00 21.53 135 ASN A C 1
ATOM 870 O O . ASN A 1 135 ? 61.216 52.252 8.871 1.00 20.44 135 ASN A O 1
ATOM 875 N N . LYS A 1 136 ? 62.052 50.200 9.287 1.00 20.61 136 LYS A N 1
ATOM 876 C CA . LYS A 1 136 ? 60.761 49.540 9.440 1.00 20.25 136 LYS A CA 1
ATOM 877 C C . LYS A 1 136 ? 60.963 48.312 10.308 1.00 18.65 136 LYS A C 1
ATOM 878 O O . LYS A 1 136 ? 62.021 47.686 10.257 1.00 17.89 136 LYS A O 1
ATOM 884 N N . ASN A 1 137 ? 59.970 48.009 11.144 1.00 17.14 137 ASN A N 1
ATOM 885 C CA . ASN A 1 137 ? 60.060 46.905 12.079 1.00 16.49 137 ASN A CA 1
ATOM 886 C C . ASN A 1 137 ? 58.992 45.871 11.821 1.00 15.87 137 ASN A C 1
ATOM 887 O O . ASN A 1 137 ? 57.975 46.147 11.191 1.00 15.03 137 ASN A O 1
ATOM 892 N N . THR A 1 138 ? 59.240 44.665 12.315 1.00 15.59 138 THR A N 1
ATOM 893 C CA . THR A 1 138 ? 58.188 43.662 12.433 1.00 15.40 138 THR A CA 1
ATOM 894 C C . THR A 1 138 ? 58.373 42.948 13.767 1.00 15.21 138 THR A C 1
ATOM 895 O O . THR A 1 138 ? 59.129 43.421 14.623 1.00 15.85 138 THR A O 1
ATOM 899 N N . ALA A 1 139 ? 57.676 41.832 13.961 1.00 14.98 139 ALA A N 1
ATOM 900 C CA . ALA A 1 139 ? 57.757 41.081 15.205 1.00 14.88 139 ALA A CA 1
ATOM 901 C C . ALA A 1 139 ? 57.789 39.600 14.929 1.00 14.80 139 ALA A C 1
ATOM 902 O O . ALA A 1 139 ? 57.378 39.169 13.860 1.00 15.57 139 ALA A O 1
ATOM 904 N N . VAL A 1 140 ? 58.269 38.836 15.906 1.00 14.42 140 VAL A N 1
ATOM 905 C CA . VAL A 1 140 ? 58.318 37.370 15.836 1.00 14.75 140 VAL A CA 1
ATOM 906 C C . VAL A 1 140 ? 57.832 36.808 17.157 1.00 14.92 140 VAL A C 1
ATOM 907 O O . VAL A 1 140 ? 58.275 37.244 18.228 1.00 15.19 140 VAL A O 1
ATOM 911 N N . ASP A 1 141 ? 56.922 35.846 17.076 1.00 14.76 141 ASP A N 1
ATOM 912 C CA . ASP A 1 141 ? 56.443 35.110 18.228 1.00 14.58 141 ASP A CA 1
ATOM 913 C C . ASP A 1 141 ? 56.942 33.667 18.144 1.00 14.83 141 ASP A C 1
ATOM 914 O O . ASP A 1 141 ? 56.562 32.934 17.229 1.00 14.80 141 ASP A O 1
ATOM 919 N N . VAL A 1 142 ? 57.770 33.280 19.111 1.00 14.59 142 VAL A N 1
ATOM 920 C CA . VAL A 1 142 ? 58.168 31.894 19.304 1.00 15.41 142 VAL A CA 1
ATOM 921 C C . VAL A 1 142 ? 57.266 31.264 20.362 1.00 15.35 142 VAL A C 1
ATOM 922 O O . VAL A 1 142 ? 57.498 31.432 21.574 1.00 15.22 142 VAL A O 1
ATOM 926 N N . SER A 1 143 ? 56.235 30.548 19.903 1.00 15.39 143 SER A N 1
ATOM 927 C CA . SER A 1 143 ? 55.267 29.867 20.783 1.00 16.06 143 SER A CA 1
ATOM 928 C C . SER A 1 143 ? 54.948 28.510 20.166 1.00 16.15 143 SER A C 1
ATOM 929 O O . SER A 1 143 ? 54.573 28.450 18.999 1.00 16.34 143 SER A O 1
ATOM 932 N N . SER A 1 144 ? 55.078 27.443 20.950 1.00 15.92 144 SER A N 1
ATOM 933 C CA . SER A 1 144 ? 54.707 26.096 20.496 1.00 16.49 144 SER A CA 1
ATOM 934 C C . SER A 1 144 ? 53.193 25.866 20.404 1.00 16.95 144 SER A C 1
ATOM 935 O O . SER A 1 144 ? 52.758 24.862 19.822 1.00 17.32 144 SER A O 1
ATOM 938 N N . ASP A 1 145 ? 52.401 26.770 20.982 1.00 16.66 145 ASP A N 1
ATOM 939 C CA . ASP A 1 145 ? 50.945 26.647 21.033 1.00 16.78 145 ASP A CA 1
ATOM 940 C C . ASP A 1 145 ? 50.339 28.052 21.030 1.00 15.80 145 ASP A C 1
ATOM 941 O O . ASP A 1 145 ? 50.844 28.927 21.717 1.00 15.25 145 ASP A O 1
ATOM 946 N N . TRP A 1 146 ? 49.284 28.269 20.243 1.00 14.82 146 TRP A N 1
ATOM 947 C CA . TRP A 1 146 ? 48.617 29.584 20.188 1.00 14.41 146 TRP A CA 1
ATOM 948 C C . TRP A 1 146 ? 47.885 29.989 21.465 1.00 14.57 146 TRP A C 1
ATOM 949 O O . TRP A 1 146 ? 47.507 31.153 21.601 1.00 14.90 146 TRP A O 1
ATOM 960 N N . SER A 1 147 ? 47.642 29.043 22.372 1.00 14.54 147 SER A N 1
ATOM 961 C CA . SER A 1 147 ? 46.725 29.290 23.480 1.00 15.01 147 SER A CA 1
ATOM 962 C C . SER A 1 147 ? 47.220 30.315 24.509 1.00 14.91 147 SER A C 1
ATOM 963 O O . SER A 1 147 ? 46.393 30.960 25.150 1.00 14.44 147 SER A O 1
ATOM 966 N N . LYS A 1 148 ? 48.536 30.481 24.658 1.00 13.99 148 LYS A N 1
ATOM 967 C CA . LYS A 1 148 ? 49.082 31.434 25.638 1.00 14.54 148 LYS A CA 1
ATOM 968 C C . LYS A 1 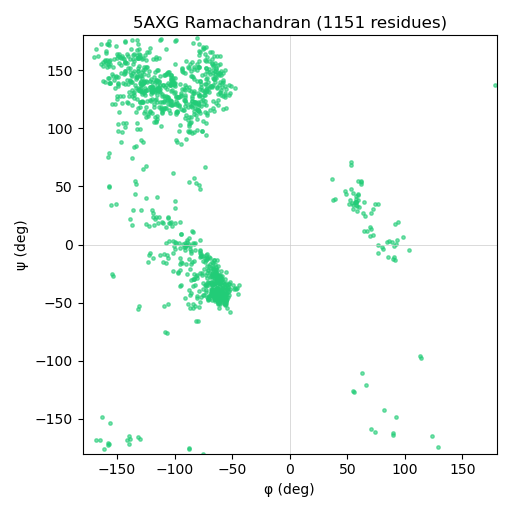148 ? 48.932 32.885 25.164 1.00 13.16 148 LYS A C 1
ATOM 969 O O . LYS A 1 148 ? 48.546 33.756 25.934 1.00 12.66 148 LYS A O 1
ATOM 975 N N . PHE A 1 149 ? 49.234 33.124 23.891 1.00 12.33 149 PHE A N 1
ATOM 976 C CA . PHE A 1 149 ? 49.173 34.454 23.308 1.00 12.04 149 PHE A CA 1
ATOM 977 C C . PHE A 1 149 ? 48.272 34.469 22.069 1.00 11.66 149 PHE A C 1
ATOM 978 O O . PHE A 1 149 ? 48.757 34.671 20.951 1.00 12.03 149 PHE A O 1
ATOM 986 N N . PRO A 1 150 ? 46.951 34.261 22.252 1.00 11.41 150 PRO A N 1
ATOM 987 C CA . PRO A 1 150 ? 46.096 34.248 21.065 1.00 11.26 150 PRO A CA 1
ATOM 988 C C . PRO A 1 150 ? 46.067 35.587 20.383 1.00 11.29 150 PRO A C 1
ATOM 989 O O . PRO A 1 150 ? 46.029 36.627 21.058 1.00 10.81 150 PRO A O 1
ATOM 993 N N . ARG A 1 151 ? 46.098 35.546 19.055 1.00 11.28 151 ARG A N 1
ATOM 994 C CA . ARG A 1 151 ? 45.944 36.714 18.200 1.00 11.66 151 ARG A CA 1
ATOM 995 C C . ARG A 1 151 ? 44.948 36.289 17.117 1.00 11.80 151 ARG A C 1
ATOM 996 O O . ARG A 1 151 ? 45.325 35.833 16.024 1.00 11.88 151 ARG A O 1
ATOM 1004 N N . TYR A 1 152 ? 43.669 36.420 17.462 1.00 11.64 152 TYR A N 1
ATOM 1005 C CA . TYR A 1 152 ? 42.556 35.818 16.730 1.00 11.81 152 TYR A CA 1
ATOM 1006 C C . TYR A 1 152 ? 42.036 36.789 15.668 1.00 11.77 152 TYR A C 1
ATOM 1007 O O . TYR A 1 152 ? 41.870 37.971 15.941 1.00 12.07 152 TYR A O 1
ATOM 1016 N N . GLY A 1 153 ? 41.830 36.293 14.452 1.00 11.47 153 GLY A N 1
ATOM 1017 C CA . GLY A 1 153 ? 41.187 37.027 13.364 1.00 11.44 153 GLY A CA 1
ATOM 1018 C C . GLY A 1 153 ? 40.090 36.157 12.762 1.00 11.41 153 GLY A C 1
ATOM 1019 O O . GLY A 1 153 ? 39.717 35.149 13.357 1.00 11.23 153 GLY A O 1
ATOM 1020 N N . TYR A 1 154 ? 39.560 36.551 11.598 1.00 11.64 154 TYR A N 1
ATOM 1021 C CA . TYR A 1 154 ? 38.438 35.836 11.000 1.00 12.45 154 TYR A CA 1
ATOM 1022 C C . TYR A 1 154 ? 38.538 35.771 9.475 1.00 12.85 154 TYR A C 1
ATOM 1023 O O . TYR A 1 154 ? 39.200 36.595 8.840 1.00 12.85 154 TYR A O 1
ATOM 1032 N N . ILE A 1 155 ? 37.865 34.775 8.916 1.00 13.95 155 ILE A N 1
ATOM 1033 C CA . ILE A 1 155 ? 37.500 34.770 7.493 1.00 14.48 155 ILE A CA 1
ATOM 1034 C C . ILE A 1 155 ? 35.978 34.604 7.424 1.00 14.39 155 ILE A C 1
ATOM 1035 O O . ILE A 1 155 ? 35.441 33.647 7.969 1.00 14.66 155 ILE A O 1
ATOM 1040 N N . ALA A 1 156 ? 35.295 35.544 6.771 1.00 14.72 156 ALA A N 1
ATOM 1041 C CA . ALA A 1 156 ? 33.841 35.569 6.678 1.00 15.20 156 ALA A CA 1
ATOM 1042 C C . ALA A 1 156 ? 33.273 35.199 5.298 1.00 16.17 156 ALA A C 1
ATOM 1043 O O . ALA A 1 156 ? 32.077 34.935 5.207 1.00 16.66 156 ALA A O 1
ATOM 1045 N N . ASN A 1 157 ? 34.093 35.207 4.241 1.00 16.66 157 ASN A N 1
ATOM 1046 C CA . ASN A 1 157 ? 33.596 35.014 2.872 1.00 17.51 157 ASN A CA 1
ATOM 1047 C C . ASN A 1 157 ? 34.262 33.817 2.210 1.00 17.22 157 ASN A C 1
ATOM 1048 O O . ASN A 1 157 ? 35.481 33.652 2.283 1.00 16.25 157 ASN A O 1
ATOM 1053 N N . PHE A 1 158 ? 33.461 32.988 1.540 1.00 16.70 158 PHE A N 1
ATOM 1054 C CA . PHE A 1 158 ? 33.953 31.751 0.934 1.00 16.67 158 PHE A CA 1
ATOM 1055 C C . PHE A 1 158 ? 33.447 31.582 -0.505 1.00 18.10 158 PHE A C 1
ATOM 1056 O O . PHE A 1 158 ? 32.893 30.525 -0.854 1.00 17.32 158 PHE A O 1
ATOM 1064 N N . PRO A 1 159 ? 33.650 32.621 -1.345 1.00 19.40 159 PRO A N 1
ATOM 1065 C CA . PRO A 1 159 ? 33.231 32.514 -2.745 1.00 19.54 159 PRO A CA 1
ATOM 1066 C C . PRO A 1 159 ? 34.147 31.586 -3.528 1.00 20.32 159 PRO A C 1
ATOM 1067 O O . PRO A 1 159 ? 35.205 31.183 -3.035 1.00 19.07 159 PRO A O 1
ATOM 1071 N N . GLU A 1 160 ? 33.742 31.262 -4.754 1.00 20.96 160 GLU A N 1
ATOM 1072 C CA . GLU A 1 160 ? 34.598 30.518 -5.657 1.00 22.66 160 GLU A CA 1
ATOM 1073 C C . GLU A 1 160 ? 35.780 31.416 -6.009 1.00 21.95 160 GLU A C 1
ATOM 1074 O O . GLU A 1 160 ? 35.586 32.540 -6.457 1.00 23.70 160 GLU A O 1
ATOM 1080 N N . GLN A 1 161 ? 36.995 30.941 -5.765 1.00 22.19 161 GLN A N 1
ATOM 1081 C CA . GLN A 1 161 ? 38.191 31.722 -6.059 1.00 22.63 161 GLN A CA 1
ATOM 1082 C C . GLN A 1 161 ? 39.426 30.835 -6.120 1.00 22.69 161 GLN A C 1
ATOM 1083 O O . GLN A 1 161 ? 39.480 29.766 -5.507 1.00 22.92 161 GLN A O 1
ATOM 1089 N N . SER A 1 162 ? 40.419 31.285 -6.874 1.00 23.74 162 SER A N 1
ATOM 1090 C CA . SER A 1 162 ? 41.646 30.531 -7.064 1.00 25.36 162 SER A CA 1
ATOM 1091 C C . SER A 1 162 ? 42.408 30.410 -5.755 1.00 25.92 162 SER A C 1
ATOM 1092 O O . SER A 1 162 ? 42.276 31.264 -4.871 1.00 25.37 162 SER A O 1
ATOM 1095 N N . LYS A 1 163 ? 43.214 29.359 -5.652 1.00 27.04 163 LYS A N 1
ATOM 1096 C CA . LYS A 1 163 ? 44.101 29.171 -4.508 1.00 28.50 163 LYS A CA 1
ATOM 1097 C C . LYS A 1 163 ? 45.082 30.343 -4.367 1.00 28.82 163 LYS A C 1
ATOM 1098 O O . LYS A 1 163 ? 45.487 30.683 -3.254 1.00 27.03 163 LYS A O 1
ATOM 1104 N N . GLU A 1 164 ? 45.448 30.956 -5.496 1.00 28.39 164 GLU A N 1
ATOM 1105 C CA . GLU A 1 164 ? 46.384 32.080 -5.508 1.00 29.44 164 GLU A CA 1
ATOM 1106 C C . GLU A 1 164 ? 45.747 33.327 -4.887 1.00 28.16 164 GLU A C 1
ATOM 1107 O O . GLU A 1 164 ? 46.380 34.008 -4.094 1.00 29.14 164 GLU A O 1
ATOM 1113 N N . LYS A 1 165 ? 44.498 33.614 -5.235 1.00 26.94 165 LYS A N 1
ATOM 1114 C CA . LYS A 1 165 ? 43.748 34.696 -4.604 1.00 27.08 165 LYS A CA 1
ATOM 1115 C C . LYS A 1 165 ? 43.637 34.441 -3.088 1.00 25.22 165 LYS A C 1
ATOM 1116 O O . LYS A 1 165 ? 43.867 35.352 -2.292 1.00 24.82 165 LYS A O 1
ATOM 1122 N N . SER A 1 166 ? 43.288 33.214 -2.709 1.00 23.53 166 SER A N 1
ATOM 1123 C CA . SER A 1 166 ? 43.203 32.839 -1.286 1.00 22.70 166 SER A CA 1
ATOM 1124 C C . SER A 1 166 ? 44.543 33.031 -0.575 1.00 22.30 166 SER A C 1
ATOM 1125 O O . SER A 1 166 ? 44.585 33.563 0.531 1.00 21.11 166 SER A O 1
ATOM 1128 N N . ALA A 1 167 ? 45.626 32.619 -1.229 1.00 21.80 167 ALA A N 1
ATOM 1129 C CA . ALA A 1 167 ? 46.984 32.787 -0.703 1.00 21.93 167 ALA A CA 1
ATOM 1130 C C . ALA A 1 167 ? 47.343 34.253 -0.446 1.00 22.87 167 ALA A C 1
ATOM 1131 O O . ALA A 1 167 ? 48.026 34.558 0.538 1.00 22.77 167 ALA A O 1
ATOM 1133 N N . LEU A 1 168 ? 46.896 35.151 -1.324 1.00 22.58 168 LEU A N 1
ATOM 1134 C CA . LEU A 1 168 ? 47.130 36.583 -1.134 1.00 23.57 168 LEU A CA 1
ATOM 1135 C C . LEU A 1 168 ? 46.382 37.133 0.083 1.00 22.35 168 LEU A C 1
ATOM 1136 O O . LEU A 1 168 ? 46.924 37.963 0.814 1.00 20.99 168 LEU A O 1
ATOM 1141 N N . ILE A 1 169 ? 45.151 36.671 0.293 1.00 21.28 169 ILE A N 1
ATOM 1142 C CA . ILE A 1 169 ? 44.367 37.061 1.478 1.00 20.95 169 ILE A CA 1
ATOM 1143 C C . ILE A 1 169 ? 45.036 36.565 2.776 1.00 20.52 169 ILE A C 1
ATOM 1144 O O . ILE A 1 169 ? 45.129 37.314 3.764 1.00 20.84 169 ILE A O 1
ATOM 1149 N N . ILE A 1 170 ? 45.524 35.328 2.764 1.00 19.31 170 ILE A N 1
ATOM 1150 C CA . ILE A 1 170 ? 46.245 34.775 3.912 1.00 19.46 170 ILE A CA 1
ATOM 1151 C C . ILE A 1 170 ? 47.576 35.505 4.131 1.00 20.22 170 ILE A C 1
ATOM 1152 O O . ILE A 1 170 ? 47.942 35.786 5.274 1.00 18.18 170 ILE A O 1
ATOM 1157 N N . GLU A 1 171 ? 48.291 35.823 3.054 1.00 20.64 171 GLU A N 1
ATOM 1158 C CA . GLU A 1 171 ? 49.513 36.634 3.164 1.00 21.89 171 GLU A CA 1
ATOM 1159 C C . GLU A 1 171 ? 49.256 37.974 3.860 1.00 21.10 171 GLU A C 1
ATOM 1160 O O . GLU A 1 171 ? 50.030 38.361 4.732 1.00 20.57 171 GLU A O 1
ATOM 1166 N N . ASP A 1 172 ? 48.167 38.649 3.485 1.00 20.06 172 ASP A N 1
ATOM 1167 C CA . ASP A 1 172 ? 47.763 39.935 4.098 1.00 20.39 172 ASP A CA 1
ATOM 1168 C C . ASP A 1 172 ? 47.525 39.792 5.600 1.00 19.40 172 ASP A C 1
ATOM 1169 O O . ASP A 1 172 ? 48.012 40.590 6.398 1.00 19.13 172 ASP A O 1
ATOM 1178 N N . LEU A 1 173 ? 46.746 38.788 5.972 1.00 17.73 173 LEU A N 1
ATOM 1179 C CA . LEU A 1 173 ? 46.430 38.538 7.379 1.00 17.54 173 LEU A CA 1
ATOM 1180 C C . LEU A 1 173 ? 47.664 38.117 8.187 1.00 16.90 173 LEU A C 1
ATOM 1181 O O . LEU A 1 173 ? 47.792 38.478 9.362 1.00 16.77 173 LEU A O 1
ATOM 1186 N N . ASN A 1 174 ? 48.582 37.388 7.549 1.00 15.83 174 ASN A N 1
ATOM 1187 C CA . ASN A 1 174 ? 49.806 36.964 8.205 1.00 16.46 174 ASN A CA 1
ATOM 1188 C C . ASN A 1 174 ? 50.718 38.139 8.583 1.00 15.93 174 ASN A C 1
ATOM 1189 O O . ASN A 1 174 ? 51.468 38.026 9.535 1.00 15.54 174 ASN A O 1
ATOM 1194 N N . LYS A 1 175 ? 50.618 39.265 7.874 1.00 16.07 175 LYS A N 1
ATOM 1195 C CA . LYS A 1 175 ? 51.392 40.481 8.213 1.00 16.73 175 LYS A CA 1
ATOM 1196 C C . LYS A 1 175 ? 51.126 40.915 9.668 1.00 15.94 175 LYS A C 1
ATOM 1197 O O . LYS A 1 175 ? 52.030 41.413 10.341 1.00 15.34 175 LYS A O 1
ATOM 1203 N N . TYR A 1 176 ? 49.894 40.698 10.137 1.00 15.09 176 TYR A N 1
ATOM 1204 C CA . TYR A 1 176 ? 49.493 41.041 11.513 1.00 14.73 176 TYR A CA 1
ATOM 1205 C C . TYR A 1 176 ? 49.839 39.970 12.549 1.00 14.19 176 TYR A C 1
ATOM 1206 O O . TYR A 1 176 ? 49.558 40.149 13.732 1.00 13.42 176 TYR A O 1
ATOM 1215 N N . HIS A 1 177 ? 50.477 38.873 12.127 1.00 13.79 177 HIS A N 1
ATOM 1216 C CA . HIS A 1 177 ? 50.869 37.783 13.017 1.00 14.03 177 HIS A CA 1
ATOM 1217 C C . HIS A 1 177 ? 49.671 37.050 13.637 1.00 13.33 177 HIS A C 1
ATOM 1218 O O . HIS A 1 177 ? 49.805 36.448 14.696 1.00 13.15 177 HIS A O 1
ATOM 1225 N N . LEU A 1 178 ? 48.517 37.098 12.979 1.00 13.40 178 LEU A N 1
ATOM 1226 C CA . LEU A 1 178 ? 47.326 36.416 13.479 1.00 13.48 178 LEU A CA 1
ATOM 1227 C C . LEU A 1 178 ? 47.610 34.906 13.515 1.00 13.43 178 LEU A C 1
ATOM 1228 O O . LEU A 1 178 ? 48.005 34.334 12.508 1.00 13.57 178 LEU A O 1
ATOM 1233 N N . ASN A 1 179 ? 47.442 34.278 14.680 1.00 12.39 179 ASN A N 1
ATOM 1234 C CA . ASN A 1 179 ? 47.792 32.870 14.862 1.00 12.04 179 ASN A CA 1
ATOM 1235 C C . ASN A 1 179 ? 46.572 31.953 14.909 1.00 11.87 179 ASN A C 1
ATOM 1236 O O . ASN A 1 179 ? 46.702 30.751 15.139 1.00 11.91 179 ASN A O 1
ATOM 1241 N N . GLY A 1 180 ? 45.394 32.532 14.717 1.00 11.72 180 GLY A N 1
ATOM 1242 C CA . GLY A 1 180 ? 44.158 31.774 14.584 1.00 12.03 180 GLY A CA 1
ATOM 1243 C C . GLY A 1 180 ? 43.152 32.555 13.776 1.00 11.68 180 GLY A C 1
ATOM 1244 O O . GLY A 1 180 ? 43.092 33.777 13.880 1.00 11.93 180 GLY A O 1
ATOM 1245 N N . LEU A 1 181 ? 42.356 31.847 12.980 1.00 12.10 181 LEU A N 1
ATOM 1246 C CA . LEU A 1 181 ? 41.333 32.450 12.151 1.00 12.37 181 LEU A CA 1
ATOM 1247 C C . LEU A 1 181 ? 40.013 31.727 12.355 1.00 12.26 181 LEU A C 1
ATOM 1248 O O . LEU A 1 181 ? 39.947 30.512 12.182 1.00 12.54 181 LEU A O 1
ATOM 1253 N N . LEU A 1 182 ? 38.988 32.466 12.762 1.00 12.25 182 LEU A N 1
ATOM 1254 C CA . LEU A 1 182 ? 37.645 31.932 12.903 1.00 12.32 182 LEU A CA 1
ATOM 1255 C C . LEU A 1 182 ? 36.940 32.002 11.547 1.00 12.47 182 LEU A C 1
ATOM 1256 O O . LEU A 1 182 ? 36.796 33.083 10.990 1.00 12.03 182 LEU A O 1
ATOM 1261 N N . PHE A 1 183 ? 36.529 30.846 11.022 1.00 12.82 183 PHE A N 1
ATOM 1262 C CA . PHE A 1 183 ? 35.777 30.776 9.770 1.00 13.20 183 PHE A CA 1
ATOM 1263 C C . PHE A 1 183 ? 34.302 30.957 10.125 1.00 13.39 183 PHE A C 1
ATOM 1264 O O . PHE A 1 183 ? 33.674 30.050 10.689 1.00 13.94 183 PHE A O 1
ATOM 1272 N N . TYR A 1 184 ? 33.769 32.136 9.834 1.00 13.54 184 TYR A N 1
ATOM 1273 C CA . TYR A 1 184 ? 32.431 32.523 10.264 1.00 14.35 184 TYR A CA 1
ATOM 1274 C C . TYR A 1 184 ? 31.415 32.254 9.152 1.00 14.63 184 TYR A C 1
ATOM 1275 O O . TYR A 1 184 ? 31.578 32.740 8.037 1.00 14.62 184 TYR A O 1
ATOM 1284 N N . ASP A 1 185 ? 30.354 31.516 9.490 1.00 15.13 185 ASP A N 1
ATOM 1285 C CA . ASP A 1 185 ? 29.293 31.127 8.546 1.00 15.24 185 ASP A CA 1
ATOM 1286 C C . ASP A 1 185 ? 29.835 30.431 7.277 1.00 15.38 185 ASP A C 1
ATOM 1287 O O . ASP A 1 185 ? 29.477 30.781 6.146 1.00 16.30 185 ASP A O 1
ATOM 1292 N N . TRP A 1 186 ? 30.725 29.464 7.490 1.00 15.07 186 TRP A N 1
ATOM 1293 C CA . TRP A 1 186 ? 31.208 28.569 6.429 1.00 14.89 186 TRP A CA 1
ATOM 1294 C C . TRP A 1 186 ? 30.229 27.373 6.288 1.00 14.73 186 TRP A C 1
ATOM 1295 O O . TRP A 1 186 ? 30.090 26.788 5.218 1.00 15.27 186 TRP A O 1
ATOM 1306 N N . GLN A 1 187 ? 29.586 26.995 7.390 1.00 14.90 187 GLN A N 1
ATOM 1307 C CA . GLN A 1 187 ? 28.911 25.698 7.487 1.00 14.85 187 GLN A CA 1
ATOM 1308 C C . GLN A 1 187 ? 27.603 25.680 6.723 1.00 15.03 187 GLN A C 1
ATOM 1309 O O . GLN A 1 187 ? 27.083 26.713 6.320 1.00 14.46 187 GLN A O 1
ATOM 1315 N N . TYR A 1 188 ? 27.076 24.476 6.567 1.00 15.80 188 TYR A N 1
ATOM 1316 C CA . TYR A 1 188 ? 25.817 24.248 5.859 1.00 16.46 188 TYR A CA 1
ATOM 1317 C C . TYR A 1 188 ? 24.622 24.532 6.773 1.00 16.47 188 TYR A C 1
ATOM 1318 O O . TYR A 1 188 ? 23.879 25.489 6.537 1.00 16.58 188 TYR A O 1
ATOM 1327 N N . LYS A 1 189 ? 24.447 23.727 7.819 1.00 16.58 189 LYS A N 1
ATOM 1328 C CA . LYS A 1 189 ? 23.386 23.951 8.808 1.00 17.38 189 LYS A CA 1
ATOM 1329 C C . LYS A 1 189 ? 23.973 23.864 10.211 1.00 16.25 189 LYS A C 1
ATOM 1330 O O . LYS A 1 189 ? 24.909 23.101 10.452 1.00 15.72 189 LYS A O 1
ATOM 1336 N N . HIS A 1 190 ? 23.393 24.612 11.143 1.00 16.38 190 HIS A N 1
ATOM 1337 C CA . HIS A 1 190 ? 23.838 24.590 12.545 1.00 15.99 190 HIS A CA 1
ATOM 1338 C C . HIS A 1 190 ? 23.706 23.195 13.175 1.00 16.60 190 HIS A C 1
ATOM 1339 O O . HIS A 1 190 ? 24.487 22.833 14.063 1.00 16.14 190 HIS A O 1
ATOM 1346 N N . ASN A 1 191 ? 22.711 22.428 12.724 1.00 16.74 191 ASN A N 1
ATOM 1347 C CA . ASN A 1 191 ? 22.523 21.048 13.166 1.00 17.13 191 ASN A CA 1
ATOM 1348 C C . ASN A 1 191 ? 23.073 20.000 12.173 1.00 17.50 191 ASN A C 1
ATOM 1349 O O . ASN A 1 191 ? 22.935 18.808 12.413 1.00 17.37 191 ASN A O 1
ATOM 1354 N N . LYS A 1 192 ? 23.685 20.450 11.077 1.00 17.47 192 LYS A N 1
ATOM 1355 C CA . LYS A 1 192 ? 24.303 19.568 10.071 1.00 17.90 192 LYS A CA 1
ATOM 1356 C C . LYS A 1 192 ? 25.355 20.374 9.298 1.00 17.43 192 LYS A C 1
ATOM 1357 O O . LYS A 1 192 ? 25.115 20.803 8.163 1.00 16.91 192 LYS A O 1
ATOM 1363 N N . PRO A 1 193 ? 26.522 20.620 9.927 1.00 16.83 193 PRO A N 1
ATOM 1364 C CA . PRO A 1 193 ? 27.533 21.490 9.300 1.00 16.67 193 PRO A CA 1
ATOM 1365 C C . PRO A 1 193 ? 28.078 21.028 7.950 1.00 16.15 193 PRO A C 1
ATOM 1366 O O . PRO A 1 193 ? 28.414 21.869 7.120 1.00 16.16 193 PRO A O 1
ATOM 1370 N N . LEU A 1 194 ? 28.181 19.717 7.754 1.00 16.33 194 LEU A N 1
ATOM 1371 C CA . LEU A 1 194 ? 28.640 19.151 6.485 1.00 16.37 194 LEU A CA 1
ATOM 1372 C C . LEU A 1 194 ? 27.496 19.050 5.466 1.00 16.67 194 LEU A C 1
ATOM 1373 O O . LEU A 1 194 ? 26.479 18.407 5.734 1.00 16.51 194 LEU A O 1
ATOM 1378 N N . ALA A 1 195 ? 27.690 19.684 4.308 1.00 17.16 195 ALA A N 1
ATOM 1379 C CA . ALA A 1 195 ? 26.855 19.483 3.126 1.00 17.26 195 ALA A CA 1
ATOM 1380 C C . ALA A 1 195 ? 27.333 18.242 2.375 1.00 17.93 195 ALA A C 1
ATOM 1381 O O . ALA A 1 195 ? 28.536 18.095 2.104 1.00 17.22 195 ALA A O 1
ATOM 1383 N N . GLY A 1 196 ? 26.391 17.372 2.014 1.00 18.13 196 GLY A N 1
ATOM 1384 C CA . GLY A 1 196 ? 26.716 16.061 1.450 1.00 18.93 196 GLY A CA 1
ATOM 1385 C C . GLY A 1 196 ? 27.049 15.072 2.550 1.00 19.02 196 GLY A C 1
ATOM 1386 O O . GLY A 1 196 ? 26.425 15.092 3.612 1.00 19.99 196 GLY A O 1
ATOM 1387 N N . THR A 1 197 ? 28.021 14.198 2.302 1.00 18.62 197 THR A N 1
ATOM 1388 C CA . THR A 1 197 ? 28.439 13.191 3.283 1.00 18.70 197 THR A CA 1
ATOM 1389 C C . THR A 1 197 ? 29.953 13.112 3.291 1.00 18.37 197 THR A C 1
ATOM 1390 O O . THR A 1 197 ? 30.602 13.656 2.413 1.00 17.60 197 THR A O 1
ATOM 1394 N N . VAL A 1 198 ? 30.508 12.423 4.280 1.00 19.25 198 VAL A N 1
ATOM 1395 C CA . VAL A 1 198 ? 31.964 12.258 4.390 1.00 20.77 198 VAL A CA 1
ATOM 1396 C C . VAL A 1 198 ? 32.511 11.546 3.142 1.00 21.80 198 VAL A C 1
ATOM 1397 O O . VAL A 1 198 ? 33.554 11.922 2.605 1.00 22.07 198 VAL A O 1
ATOM 1401 N N . GLU A 1 199 ? 31.774 10.550 2.661 1.00 22.20 199 GLU A N 1
ATOM 1402 C CA . GLU A 1 199 ? 32.189 9.783 1.486 1.00 23.28 199 GLU A CA 1
ATOM 1403 C C . GLU A 1 199 ? 32.148 10.622 0.216 1.00 22.11 199 GLU A C 1
ATOM 1404 O O . GLU A 1 199 ? 32.958 10.418 -0.685 1.00 23.19 199 GLU A O 1
ATOM 1410 N N . ASN A 1 200 ? 31.217 11.572 0.138 1.00 20.80 200 ASN A N 1
ATOM 1411 C CA . ASN A 1 200 ? 31.165 12.478 -0.996 1.00 20.38 200 ASN A CA 1
ATOM 1412 C C . ASN A 1 200 ? 30.671 13.869 -0.606 1.00 19.89 200 ASN A C 1
ATOM 1413 O O . ASN A 1 200 ? 29.469 14.145 -0.646 1.00 18.80 200 ASN A O 1
ATOM 1418 N N . PRO A 1 201 ? 31.604 14.756 -0.203 1.00 19.60 201 PRO A N 1
ATOM 1419 C CA . PRO A 1 201 ? 31.179 16.090 0.209 1.00 19.59 201 PRO A CA 1
ATOM 1420 C C . PRO A 1 201 ? 30.599 16.916 -0.925 1.00 19.42 201 PRO A C 1
ATOM 1421 O O . PRO A 1 201 ? 31.095 16.856 -2.053 1.00 19.29 201 PRO A O 1
ATOM 1425 N N . ASP A 1 202 ? 29.577 17.703 -0.619 1.00 18.47 202 ASP A N 1
ATOM 1426 C CA . ASP A 1 202 ? 28.988 18.611 -1.600 1.00 19.47 202 ASP A CA 1
ATOM 1427 C C . ASP A 1 202 ? 29.953 19.788 -1.807 1.00 20.21 202 ASP A C 1
ATOM 1428 O O . ASP A 1 202 ? 30.322 20.454 -0.832 1.00 19.86 202 ASP A O 1
ATOM 1433 N N . PRO A 1 203 ? 30.384 20.047 -3.061 1.00 20.34 203 PRO A N 1
ATOM 1434 C CA . PRO A 1 203 ? 31.353 21.137 -3.251 1.00 20.44 203 PRO A CA 1
ATOM 1435 C C . PRO A 1 203 ? 30.801 22.559 -3.080 1.00 19.97 203 PRO A C 1
ATOM 1436 O O . PRO A 1 203 ? 31.587 23.480 -3.001 1.00 20.40 203 PRO A O 1
ATOM 1440 N N . LYS A 1 204 ? 29.481 22.735 -3.012 1.00 20.40 204 LYS A N 1
ATOM 1441 C CA . LYS A 1 204 ? 28.887 24.066 -2.940 1.00 20.79 204 LYS A CA 1
ATOM 1442 C C . LYS A 1 204 ? 27.554 24.006 -2.206 1.00 20.22 204 LYS A C 1
ATOM 1443 O O . LYS A 1 204 ? 26.728 23.118 -2.474 1.00 19.37 204 LYS A O 1
ATOM 1449 N N . TRP A 1 205 ? 27.336 24.945 -1.287 1.00 18.34 205 TRP A N 1
ATOM 1450 C CA . TRP A 1 205 ? 26.106 24.968 -0.504 1.00 18.38 205 TRP A CA 1
ATOM 1451 C C . TRP A 1 205 ? 25.712 26.364 -0.062 1.00 18.43 205 TRP A C 1
ATOM 1452 O O . TRP A 1 205 ? 26.473 27.313 -0.249 1.00 19.27 205 TRP A O 1
ATOM 1463 N N . LYS A 1 206 ? 24.502 26.474 0.489 1.00 19.15 206 LYS A N 1
ATOM 1464 C CA . LYS A 1 206 ? 24.009 27.712 1.095 1.00 19.64 206 LYS A CA 1
ATOM 1465 C C . LYS A 1 206 ? 24.353 27.727 2.584 1.00 18.80 206 LYS A C 1
ATOM 1466 O O . LYS A 1 206 ? 24.179 26.725 3.263 1.00 17.68 206 LYS A O 1
ATOM 1472 N N . ASP A 1 207 ? 24.817 28.874 3.083 1.00 18.17 207 ASP A N 1
ATOM 1473 C CA . ASP A 1 207 ? 24.984 29.076 4.527 1.00 18.19 207 ASP A CA 1
ATOM 1474 C C . ASP A 1 207 ? 23.679 29.596 5.133 1.00 18.38 207 ASP A C 1
ATOM 1475 O O . ASP A 1 207 ? 22.659 29.716 4.439 1.00 18.48 207 ASP A O 1
ATOM 1480 N N . ILE A 1 208 ? 23.727 29.904 6.426 1.00 17.76 208 ILE A N 1
ATOM 1481 C CA . ILE A 1 208 ? 22.595 30.441 7.183 1.00 18.16 208 ILE A CA 1
ATOM 1482 C C . ILE A 1 208 ? 21.876 31.640 6.522 1.00 18.07 208 ILE A C 1
ATOM 1483 O O . ILE A 1 208 ? 20.659 31.770 6.655 1.00 18.67 208 ILE A O 1
ATOM 1488 N N . ALA A 1 209 ? 22.620 32.499 5.829 1.00 18.11 209 ALA A N 1
ATOM 1489 C CA . ALA A 1 209 ? 22.068 33.689 5.181 1.00 18.29 209 ALA A CA 1
ATOM 1490 C C . ALA A 1 209 ? 21.824 33.499 3.671 1.00 18.95 209 ALA A C 1
ATOM 1491 O O . ALA A 1 209 ? 21.702 34.475 2.940 1.00 18.68 209 ALA A O 1
ATOM 1493 N N . ASN A 1 210 ? 21.760 32.252 3.213 1.00 19.79 210 ASN A N 1
ATOM 1494 C CA . ASN A 1 210 ? 21.608 31.930 1.781 1.00 20.53 210 ASN A CA 1
ATOM 1495 C C . ASN A 1 210 ? 22.727 32.483 0.882 1.00 20.76 210 ASN A C 1
ATOM 1496 O O . ASN A 1 210 ? 22.513 32.737 -0.301 1.00 19.55 210 ASN A O 1
ATOM 1501 N N . ARG A 1 211 ? 23.935 32.641 1.431 1.00 19.50 211 ARG A N 1
ATOM 1502 C CA . ARG A 1 211 ? 25.110 32.952 0.619 1.00 19.67 211 ARG A CA 1
ATOM 1503 C C . ARG A 1 211 ? 25.644 31.636 0.062 1.00 19.53 211 ARG A C 1
ATOM 1504 O O . ARG A 1 211 ? 25.489 30.600 0.694 1.00 19.37 211 ARG A O 1
ATOM 1512 N N . ASP A 1 212 ? 26.276 31.669 -1.108 1.00 19.77 212 ASP A N 1
ATOM 1513 C CA . ASP A 1 212 ? 26.958 30.476 -1.632 1.00 20.31 212 ASP A CA 1
ATOM 1514 C C . ASP A 1 212 ? 28.310 30.282 -0.965 1.00 19.29 212 ASP A C 1
ATOM 1515 O O . ASP A 1 212 ? 29.125 31.208 -0.930 1.00 19.66 212 ASP A O 1
ATOM 1520 N N . ILE A 1 213 ? 28.545 29.073 -0.457 1.00 18.19 213 ILE A N 1
ATOM 1521 C CA . ILE A 1 213 ? 29.826 28.679 0.104 1.00 17.84 213 ILE A CA 1
ATOM 1522 C C . ILE A 1 213 ? 30.434 27.613 -0.791 1.00 17.70 213 ILE A C 1
ATOM 1523 O O . ILE A 1 213 ? 29.773 26.628 -1.123 1.00 16.88 213 ILE A O 1
ATOM 1528 N N . TYR A 1 214 ? 31.699 27.799 -1.141 1.00 17.56 214 TYR A N 1
ATOM 1529 C CA . TYR A 1 214 ? 32.435 26.837 -1.935 1.00 18.36 214 TYR A CA 1
ATOM 1530 C C . TYR A 1 214 ? 33.465 26.094 -1.094 1.00 17.92 214 TYR A C 1
ATOM 1531 O O . TYR A 1 214 ? 34.415 26.692 -0.566 1.00 17.13 214 TYR A O 1
ATOM 1540 N N . GLY A 1 215 ? 33.278 24.779 -1.007 1.00 17.62 215 GLY A N 1
ATOM 1541 C CA . GLY A 1 215 ? 34.117 23.899 -0.215 1.00 17.90 215 GLY A CA 1
ATOM 1542 C C . GLY A 1 215 ? 35.592 23.955 -0.529 1.00 18.41 215 GLY A C 1
ATOM 1543 O O . GLY A 1 215 ? 36.425 23.859 0.380 1.00 17.35 215 GLY A O 1
ATOM 1544 N N . GLN A 1 216 ? 35.931 24.092 -1.811 1.00 18.56 216 GLN A N 1
ATOM 1545 C CA . GLN A 1 216 ? 37.333 24.163 -2.201 1.00 19.24 216 GLN A CA 1
ATOM 1546 C C . GLN A 1 216 ? 38.019 25.423 -1.645 1.00 18.44 216 GLN A C 1
ATOM 1547 O O . GLN A 1 216 ? 39.197 25.375 -1.338 1.00 17.91 216 GLN A O 1
ATOM 1553 N N . THR A 1 217 ? 37.280 26.525 -1.523 1.00 17.92 217 THR A N 1
ATOM 1554 C CA . THR A 1 217 ? 37.810 27.759 -0.920 1.00 17.74 217 THR A CA 1
ATOM 1555 C C . THR A 1 217 ? 38.068 27.574 0.589 1.00 17.16 217 THR A C 1
ATOM 1556 O O . THR A 1 217 ? 39.116 27.958 1.088 1.00 16.54 217 THR A O 1
ATOM 1560 N N . VAL A 1 218 ? 37.130 26.939 1.282 1.00 16.63 218 VAL A N 1
ATOM 1561 C CA . VAL A 1 218 ? 37.328 26.565 2.688 1.00 16.46 218 VAL A CA 1
ATOM 1562 C C . VAL A 1 218 ? 38.597 25.720 2.845 1.00 16.67 218 VAL A C 1
ATOM 1563 O O . VAL A 1 218 ? 39.443 26.009 3.678 1.00 15.92 218 VAL A O 1
ATOM 1567 N N . LYS A 1 219 ? 38.738 24.681 2.020 1.00 17.03 219 LYS A N 1
ATOM 1568 C CA . LYS A 1 219 ? 39.917 23.807 2.092 1.00 18.01 219 LYS A CA 1
ATOM 1569 C C . LYS A 1 219 ? 41.224 24.539 1.769 1.00 17.48 219 LYS A C 1
ATOM 1570 O O . LYS A 1 219 ? 42.261 24.305 2.412 1.00 17.27 219 LYS A O 1
ATOM 1576 N N . ASP A 1 220 ? 41.178 25.422 0.775 1.00 17.48 220 ASP A N 1
ATOM 1577 C CA . ASP A 1 220 ? 42.376 26.162 0.354 1.00 17.55 220 ASP A CA 1
ATOM 1578 C C . ASP A 1 220 ? 42.871 27.075 1.477 1.00 17.30 220 ASP A C 1
ATOM 1579 O O . ASP A 1 220 ? 44.065 27.095 1.803 1.00 17.31 220 ASP A O 1
ATOM 1584 N N . TYR A 1 221 ? 41.936 27.804 2.065 1.00 17.02 221 TYR A N 1
ATOM 1585 C CA . TYR A 1 221 ? 42.244 28.656 3.214 1.00 17.01 221 TYR A CA 1
ATOM 1586 C C . TYR A 1 221 ? 42.825 27.869 4.378 1.00 16.88 221 TYR A C 1
ATOM 1587 O O . TYR A 1 221 ? 43.778 28.328 5.021 1.00 16.91 221 TYR A O 1
ATOM 1596 N N . ILE A 1 222 ? 42.275 26.684 4.645 1.00 16.65 222 ILE A N 1
ATOM 1597 C CA . ILE A 1 222 ? 42.794 25.833 5.713 1.00 17.27 222 ILE A CA 1
ATOM 1598 C C . ILE A 1 222 ? 44.234 25.429 5.419 1.00 18.35 222 ILE A C 1
ATOM 1599 O O . ILE A 1 222 ? 45.095 25.529 6.299 1.00 17.28 222 ILE A O 1
ATOM 1604 N N . GLU A 1 223 ? 44.501 24.979 4.190 1.00 19.04 223 GLU A N 1
ATOM 1605 C CA . GLU A 1 223 ? 45.852 24.537 3.835 1.00 20.54 223 GLU A CA 1
ATOM 1606 C C . GLU A 1 223 ? 46.838 25.697 3.915 1.00 18.74 223 GLU A C 1
ATOM 1607 O O . GLU A 1 223 ? 47.941 25.543 4.443 1.00 19.62 223 GLU A O 1
ATOM 1613 N N . LEU A 1 224 ? 46.425 26.855 3.417 1.00 17.78 224 LEU A N 1
ATOM 1614 C CA . LEU A 1 224 ? 47.284 28.046 3.422 1.00 17.76 224 LEU A CA 1
ATOM 1615 C C . LEU A 1 224 ? 47.570 28.555 4.835 1.00 17.39 224 LEU A C 1
ATOM 1616 O O . LEU A 1 224 ? 48.710 28.900 5.156 1.00 16.52 224 LEU A O 1
ATOM 1621 N N . ALA A 1 225 ? 46.537 28.591 5.668 1.00 16.99 225 ALA A N 1
ATOM 1622 C CA . ALA A 1 225 ? 46.702 28.955 7.088 1.00 16.63 225 ALA A CA 1
ATOM 1623 C C . ALA A 1 225 ? 47.688 28.028 7.794 1.00 16.35 225 ALA A C 1
ATOM 1624 O O . ALA A 1 225 ? 48.589 28.476 8.507 1.00 15.90 225 ALA A O 1
ATOM 1626 N N . HIS A 1 226 ? 47.530 26.725 7.587 1.00 16.76 226 HIS A N 1
ATOM 1627 C CA . HIS A 1 226 ? 48.431 25.745 8.200 1.00 17.41 226 HIS A CA 1
ATOM 1628 C C . HIS A 1 226 ? 49.889 25.887 7.771 1.00 18.03 226 HIS A C 1
ATOM 1629 O O . HIS A 1 226 ? 50.791 25.652 8.578 1.00 18.20 226 HIS A O 1
ATOM 1636 N N . SER A 1 227 ? 50.130 26.306 6.532 1.00 19.25 227 SER A N 1
ATOM 1637 C CA . SER A 1 227 ? 51.510 26.534 6.070 1.00 20.62 227 SER A CA 1
ATOM 1638 C C . SER A 1 227 ? 52.186 27.707 6.801 1.00 20.80 227 SER A C 1
ATOM 1639 O O . SER A 1 227 ? 53.416 27.801 6.824 1.00 20.58 227 SER A O 1
ATOM 1642 N N . LYS A 1 228 ? 51.375 28.596 7.375 1.00 20.10 228 LYS A N 1
ATOM 1643 C CA . LYS A 1 228 ? 51.873 29.699 8.207 1.00 20.19 228 LYS A CA 1
ATOM 1644 C C . LYS A 1 228 ? 51.718 29.485 9.725 1.00 19.43 228 LYS A C 1
ATOM 1645 O O . LYS A 1 228 ? 51.864 30.434 10.498 1.00 18.00 228 LYS A O 1
ATOM 1651 N N . ASN A 1 229 ? 51.474 28.234 10.139 1.00 17.67 229 ASN A N 1
ATOM 1652 C CA . ASN A 1 229 ? 51.231 27.857 11.534 1.00 17.67 229 ASN A CA 1
ATOM 1653 C C . ASN A 1 229 ? 50.051 28.598 12.165 1.00 17.27 229 ASN A C 1
ATOM 1654 O O . ASN A 1 229 ? 50.089 28.931 13.347 1.00 18.41 229 ASN A O 1
ATOM 1659 N N . ILE A 1 230 ? 49.010 28.843 11.372 1.00 16.19 230 ILE A N 1
ATOM 1660 C CA . ILE A 1 230 ? 47.804 29.518 11.835 1.00 15.90 230 ILE A CA 1
ATOM 1661 C C . ILE A 1 230 ? 46.737 28.460 12.135 1.00 16.47 230 ILE A C 1
ATOM 1662 O O . ILE A 1 230 ? 46.431 27.627 11.274 1.00 16.35 230 ILE A O 1
ATOM 1667 N N . MET A 1 231 ? 46.162 28.515 13.337 1.00 15.46 231 MET A N 1
ATOM 1668 C CA . MET A 1 231 ? 45.069 27.621 13.709 1.00 15.60 231 MET A CA 1
ATOM 1669 C C . MET A 1 231 ? 43.821 28.084 12.989 1.00 14.86 231 MET A C 1
ATOM 1670 O O . MET A 1 231 ? 43.629 29.280 12.762 1.00 14.90 231 MET A O 1
ATOM 1675 N N . VAL A 1 232 ? 42.970 27.137 12.620 1.00 14.30 232 VAL A N 1
ATOM 1676 C CA A VAL A 1 232 ? 41.716 27.489 11.959 0.50 14.31 232 VAL A CA 1
ATOM 1677 C CA B VAL A 1 232 ? 41.733 27.434 11.918 0.50 14.29 232 VAL A CA 1
ATOM 1678 C C . VAL A 1 232 ? 40.559 26.904 12.742 1.00 13.98 232 VAL A C 1
ATOM 1679 O O . VAL A 1 232 ? 40.558 25.730 13.124 1.00 14.06 232 VAL A O 1
ATOM 1686 N N . ALA A 1 233 ? 39.589 27.767 13.013 1.00 13.60 233 ALA A N 1
ATOM 1687 C CA . ALA A 1 233 ? 38.477 27.445 13.879 1.00 13.49 233 ALA A CA 1
ATOM 1688 C C . ALA A 1 233 ? 37.165 27.401 13.104 1.00 13.27 233 ALA A C 1
ATOM 1689 O O . ALA A 1 233 ? 36.866 28.280 12.292 1.00 13.55 233 ALA A O 1
ATOM 1691 N N . ASN A 1 234 ? 36.394 26.363 13.395 1.00 13.11 234 ASN A N 1
ATOM 1692 C CA . ASN A 1 234 ? 35.082 26.109 12.811 1.00 13.62 234 ASN A CA 1
ATOM 1693 C C . ASN A 1 234 ? 33.997 26.734 13.696 1.00 13.33 234 ASN A C 1
ATOM 1694 O O . ASN A 1 234 ? 33.830 26.326 14.837 1.00 13.18 234 ASN A O 1
ATOM 1699 N N . TYR A 1 235 ? 33.275 27.718 13.162 1.00 13.46 235 TYR A N 1
ATOM 1700 C CA . TYR A 1 235 ? 32.182 28.383 13.874 1.00 13.90 235 TYR A CA 1
ATOM 1701 C C . TYR A 1 235 ? 30.906 27.543 13.854 1.00 14.01 235 TYR A C 1
ATOM 1702 O O . TYR A 1 235 ? 30.428 27.170 12.792 1.00 13.72 235 TYR A O 1
ATOM 1711 N N . ASN A 1 236 ? 30.333 27.306 15.030 1.00 13.67 236 ASN A N 1
ATOM 1712 C CA . ASN A 1 236 ? 28.942 26.875 15.140 1.00 13.65 236 ASN A CA 1
ATOM 1713 C C . ASN A 1 236 ? 28.426 27.198 16.529 1.00 14.02 236 ASN A C 1
ATOM 1714 O O . ASN A 1 236 ? 29.207 27.261 17.474 1.00 13.41 236 ASN A O 1
ATOM 1719 N N . LEU A 1 237 ? 27.118 27.401 16.649 1.00 14.14 237 LEU A N 1
ATOM 1720 C CA . LEU A 1 237 ? 26.483 27.482 17.960 1.00 14.52 237 LEU A CA 1
ATOM 1721 C C . LEU A 1 237 ? 26.576 26.163 18.717 1.00 14.31 237 LEU A C 1
ATOM 1722 O O . LEU A 1 237 ? 26.693 25.077 18.127 1.00 13.97 237 LEU A O 1
ATOM 1727 N N . MET A 1 238 ? 26.495 26.277 20.034 1.00 13.78 238 MET A N 1
ATOM 1728 C CA . MET A 1 238 ? 26.421 25.134 20.937 1.00 14.63 238 MET A CA 1
ATOM 1729 C C . MET A 1 238 ? 25.162 24.283 20.741 1.00 14.60 238 MET A C 1
ATOM 1730 O O . MET A 1 238 ? 25.160 23.077 21.023 1.00 14.98 238 MET A O 1
ATOM 1735 N N . TYR A 1 239 ? 24.085 24.920 20.303 1.00 15.03 239 TYR A N 1
ATOM 1736 C CA . TYR A 1 239 ? 22.749 24.412 20.582 1.00 15.34 239 TYR A CA 1
ATOM 1737 C C . TYR A 1 239 ? 21.677 24.838 19.597 1.00 15.00 239 TYR A C 1
ATOM 1738 O O . TYR A 1 239 ? 20.537 25.032 19.990 1.00 14.88 239 TYR A O 1
ATOM 1747 N N . GLY A 1 240 ? 22.037 24.979 18.325 1.00 14.95 240 GLY A N 1
ATOM 1748 C CA . GLY A 1 240 ? 21.126 25.508 17.313 1.00 15.19 240 GLY A CA 1
ATOM 1749 C C . GLY A 1 240 ? 20.711 24.482 16.277 1.00 15.42 240 GLY A C 1
ATOM 1750 O O . GLY A 1 240 ? 21.506 23.622 15.883 1.00 15.25 240 GLY A O 1
ATOM 1751 N N . GLY A 1 241 ? 19.463 24.588 15.830 1.00 15.56 241 GLY A N 1
ATOM 1752 C CA . GLY A 1 241 ? 18.940 23.772 14.732 1.00 16.11 241 GLY A CA 1
ATOM 1753 C C . GLY A 1 241 ? 17.995 24.565 13.850 1.00 16.76 241 GLY A C 1
ATOM 1754 O O . GLY A 1 241 ? 17.307 25.471 14.316 1.00 17.22 241 GLY A O 1
ATOM 1755 N N . TYR A 1 242 ? 17.964 24.217 12.568 1.00 18.01 242 TYR A N 1
ATOM 1756 C CA . TYR A 1 242 ? 17.079 24.873 11.607 1.00 19.13 242 TYR A CA 1
ATOM 1757 C C . TYR A 1 242 ? 15.619 24.526 11.880 1.00 21.14 242 TYR A C 1
ATOM 1758 O O . TYR A 1 242 ? 15.324 23.589 12.623 1.00 21.22 242 TYR A O 1
ATOM 1767 N N . PHE A 1 243 ? 14.722 25.290 11.259 1.00 24.09 243 PHE A N 1
ATOM 1768 C CA . PHE A 1 243 ? 13.261 25.046 11.308 1.00 26.53 243 PHE A CA 1
ATOM 1769 C C . PHE A 1 243 ? 12.863 23.587 11.062 1.00 27.02 243 PHE A C 1
ATOM 1770 O O . PHE A 1 243 ? 11.948 23.084 11.711 1.00 28.08 243 PHE A O 1
ATOM 1778 N N . ASP A 1 244 ? 13.565 22.919 10.145 1.00 26.82 244 ASP A N 1
ATOM 1779 C CA . ASP A 1 244 ? 13.271 21.533 9.746 1.00 28.51 244 ASP A CA 1
ATOM 1780 C C . ASP A 1 244 ? 14.196 20.506 10.422 1.00 26.52 244 ASP A C 1
ATOM 1781 O O . ASP A 1 244 ? 14.582 19.506 9.803 1.00 27.80 244 ASP A O 1
ATOM 1786 N N . TYR A 1 245 ? 14.551 20.732 11.688 1.00 24.68 245 TYR A N 1
ATOM 1787 C CA . TYR A 1 245 ? 15.516 19.852 12.362 1.00 22.45 245 TYR A CA 1
ATOM 1788 C C . TYR A 1 245 ? 15.022 18.416 12.550 1.00 22.86 245 TYR A C 1
ATOM 1789 O O . TYR A 1 245 ? 15.830 17.503 12.629 1.00 22.32 245 TYR A O 1
ATOM 1798 N N . VAL A 1 246 ? 13.702 18.228 12.636 1.00 24.72 246 VAL A N 1
ATOM 1799 C CA . VAL A 1 246 ? 13.114 16.880 12.741 1.00 25.53 246 VAL A CA 1
ATOM 1800 C C . VAL A 1 246 ? 13.455 16.040 11.501 1.00 25.45 246 VAL A C 1
ATOM 1801 O O . VAL A 1 246 ? 13.815 14.876 11.627 1.00 23.82 246 VAL A O 1
ATOM 1805 N N . LYS A 1 247 ? 13.390 16.642 10.319 1.00 27.28 247 LYS A N 1
ATOM 1806 C CA . LYS A 1 247 ? 13.812 15.966 9.079 1.00 28.91 247 LYS A CA 1
ATOM 1807 C C . LYS A 1 247 ? 15.281 15.489 9.123 1.00 27.79 247 LYS A C 1
ATOM 1808 O O . LYS A 1 247 ? 15.615 14.458 8.533 1.00 26.18 247 LYS A O 1
ATOM 1814 N N . ASP A 1 248 ? 16.139 16.232 9.826 1.00 26.03 248 ASP A N 1
ATOM 1815 C CA . ASP A 1 248 ? 17.549 15.856 10.013 1.00 26.15 248 ASP A CA 1
ATOM 1816 C C . ASP A 1 248 ? 17.831 14.949 11.221 1.00 24.93 248 ASP A C 1
ATOM 1817 O O . ASP A 1 248 ? 18.992 14.675 11.516 1.00 25.01 248 ASP A O 1
ATOM 1822 N N . GLY A 1 249 ? 16.796 14.487 11.918 1.00 24.82 249 GLY A N 1
ATOM 1823 C CA . GLY A 1 249 ? 16.950 13.501 12.987 1.00 24.53 249 GLY A CA 1
ATOM 1824 C C . GLY A 1 249 ? 17.106 14.049 14.398 1.00 24.34 249 GLY A C 1
ATOM 1825 O O . GLY A 1 249 ? 17.319 13.275 15.334 1.00 23.74 249 GLY A O 1
ATOM 1826 N N . ALA A 1 250 ? 17.007 15.368 14.574 1.00 23.89 250 ALA A N 1
ATOM 1827 C CA . ALA A 1 250 ? 17.004 15.948 15.918 1.00 23.72 250 ALA A CA 1
ATOM 1828 C C . ALA A 1 250 ? 15.574 15.916 16.456 1.00 24.25 250 ALA A C 1
ATOM 1829 O O . ALA A 1 250 ? 14.615 15.854 15.679 1.00 23.99 250 ALA A O 1
ATOM 1831 N N . LYS A 1 251 ? 15.433 15.956 17.779 1.00 24.76 251 LYS A N 1
ATOM 1832 C CA . LYS A 1 251 ? 14.140 15.723 18.437 1.00 25.70 251 LYS A CA 1
ATOM 1833 C C . LYS A 1 251 ? 13.723 16.877 19.352 1.00 24.96 251 LYS A C 1
ATOM 1834 O O . LYS A 1 251 ? 14.560 17.382 20.110 1.00 23.34 251 LYS A O 1
ATOM 1840 N N . PRO A 1 252 ? 12.419 17.247 19.346 1.00 24.43 252 PRO A N 1
ATOM 1841 C CA . PRO A 1 252 ? 11.881 18.278 20.256 1.00 23.82 252 PRO A CA 1
ATOM 1842 C C . PRO A 1 252 ? 12.118 17.996 21.733 1.00 23.19 252 PRO A C 1
ATOM 1843 O O . PRO A 1 252 ? 12.262 18.938 22.521 1.00 22.41 252 PRO A O 1
ATOM 1847 N N . GLU A 1 253 ? 12.183 16.712 22.087 1.00 22.20 253 GLU A N 1
ATOM 1848 C CA . GLU A 1 253 ? 12.476 16.269 23.453 1.00 22.84 253 GLU A CA 1
ATOM 1849 C C . GLU A 1 253 ? 13.859 16.702 23.949 1.00 21.41 253 GLU A C 1
ATOM 1850 O O . GLU A 1 253 ? 14.107 16.673 25.153 1.00 21.04 253 GLU A O 1
ATOM 1856 N N . TRP A 1 254 ? 14.759 17.058 23.030 1.00 20.30 254 TRP A N 1
ATOM 1857 C CA . TRP A 1 254 ? 16.097 17.557 23.395 1.00 19.80 254 TRP A CA 1
ATOM 1858 C C . TRP A 1 254 ? 16.155 19.078 23.524 1.00 19.39 254 TRP A C 1
ATOM 1859 O O . TRP A 1 254 ? 17.221 19.637 23.837 1.00 18.66 254 TRP A O 1
ATOM 1870 N N . GLY A 1 255 ? 15.037 19.743 23.251 1.00 18.68 255 GLY A N 1
ATOM 1871 C CA . GLY A 1 255 ? 14.987 21.187 23.136 1.00 18.87 255 GLY A CA 1
ATOM 1872 C C . GLY A 1 255 ? 15.083 21.947 24.439 1.00 18.74 255 GLY A C 1
ATOM 1873 O O . GLY A 1 255 ? 14.935 21.382 25.533 1.00 18.14 255 GLY A O 1
ATOM 1874 N N . LEU A 1 256 ? 15.369 23.240 24.293 1.00 18.55 256 LEU A N 1
ATOM 1875 C CA . LEU A 1 256 ? 15.306 24.220 25.365 1.00 18.75 256 LEU A CA 1
ATOM 1876 C C . LEU A 1 256 ? 14.019 25.007 25.169 1.00 18.62 256 LEU A C 1
ATOM 1877 O O . LEU A 1 256 ? 13.726 25.443 24.049 1.00 18.94 256 LEU A O 1
ATOM 1882 N N . TYR A 1 257 ? 13.261 25.188 26.251 1.00 18.97 257 TYR A N 1
ATOM 1883 C CA . TYR A 1 257 ? 11.917 25.778 26.207 1.00 19.73 257 TYR A CA 1
ATOM 1884 C C . TYR A 1 257 ? 11.795 27.015 27.093 1.00 20.69 257 TYR A C 1
ATOM 1885 O O . TYR A 1 257 ? 12.455 27.128 28.130 1.00 19.54 257 TYR A O 1
ATOM 1894 N N . LYS A 1 258 ? 10.926 27.931 26.675 1.00 22.48 258 LYS A N 1
ATOM 1895 C CA . LYS A 1 258 ? 10.691 29.187 27.390 1.00 24.35 258 LYS A CA 1
ATOM 1896 C C . LYS A 1 258 ? 9.621 29.071 28.477 1.00 25.22 258 LYS A C 1
ATOM 1897 O O . LYS A 1 258 ? 9.328 30.048 29.163 1.00 24.53 258 LYS A O 1
ATOM 1903 N N . ASP A 1 259 ? 9.056 27.879 28.635 1.00 24.75 259 ASP A N 1
ATOM 1904 C CA . ASP A 1 259 ? 8.040 27.617 29.642 1.00 25.08 259 ASP A CA 1
ATOM 1905 C C . ASP A 1 259 ? 8.225 26.183 30.131 1.00 23.99 259 ASP A C 1
ATOM 1906 O O . ASP A 1 259 ? 8.889 25.387 29.463 1.00 23.21 259 ASP A O 1
ATOM 1911 N N . PRO A 1 260 ? 7.653 25.846 31.298 1.00 23.35 260 PRO A N 1
ATOM 1912 C CA . PRO A 1 260 ? 7.833 24.497 31.814 1.00 23.02 260 PRO A CA 1
ATOM 1913 C C . PRO A 1 260 ? 6.829 23.457 31.268 1.00 23.44 260 PRO A C 1
ATOM 1914 O O . PRO A 1 260 ? 6.789 22.348 31.804 1.00 22.05 260 PRO A O 1
ATOM 1918 N N . ASN A 1 261 ? 6.053 23.791 30.231 1.00 24.10 261 ASN A N 1
ATOM 1919 C CA . ASN A 1 261 ? 5.044 22.886 29.643 1.00 25.64 261 ASN A CA 1
ATOM 1920 C C . ASN A 1 261 ? 5.330 22.496 28.187 1.00 26.17 261 ASN A C 1
ATOM 1921 O O . ASN A 1 261 ? 4.424 22.087 27.451 1.00 24.71 261 ASN A O 1
ATOM 1926 N N . HIS A 1 262 ? 6.606 22.580 27.801 1.00 26.06 262 HIS A N 1
ATOM 1927 C CA . HIS A 1 262 ? 7.082 22.449 26.413 1.00 25.97 262 HIS A CA 1
ATOM 1928 C C . HIS A 1 262 ? 6.193 23.066 25.315 1.00 26.66 262 HIS A C 1
ATOM 1929 O O . HIS A 1 262 ? 6.087 22.521 24.229 1.00 26.42 262 HIS A O 1
ATOM 1936 N N . GLU A 1 263 ? 5.594 24.217 25.594 1.00 28.02 263 GLU A N 1
ATOM 1937 C CA . GLU A 1 263 ? 4.731 24.904 24.627 1.00 30.19 263 GLU A CA 1
ATOM 1938 C C . GLU A 1 263 ? 5.498 25.674 23.559 1.00 29.34 263 GLU A C 1
ATOM 1939 O O . GLU A 1 263 ? 5.091 25.686 22.397 1.00 27.41 263 GLU A O 1
ATOM 1945 N N . GLU A 1 264 ? 6.588 26.331 23.960 1.00 27.71 264 GLU A N 1
ATOM 1946 C CA . GLU A 1 264 ? 7.331 27.234 23.084 1.00 27.73 264 GLU A CA 1
ATOM 1947 C C . GLU A 1 264 ? 8.830 26.940 23.182 1.00 24.76 264 GLU A C 1
ATOM 1948 O O . GLU A 1 264 ? 9.465 27.268 24.183 1.00 23.28 264 GLU A O 1
ATOM 1954 N N . GLN A 1 265 ? 9.383 26.281 22.164 1.00 22.22 265 GLN A N 1
ATOM 1955 C CA . GLN A 1 265 ? 10.824 26.013 22.137 1.00 21.12 265 GLN A CA 1
ATOM 1956 C C . GLN A 1 265 ? 11.537 27.340 21.974 1.00 20.29 265 GLN A C 1
ATOM 1957 O O . GLN A 1 265 ? 11.138 28.155 21.152 1.00 20.43 265 GLN A O 1
ATOM 1963 N N . ASP A 1 266 ? 12.594 27.554 22.749 1.00 20.07 266 ASP A N 1
ATOM 1964 C CA . ASP A 1 266 ? 13.373 28.781 22.635 1.00 19.75 266 ASP A CA 1
ATOM 1965 C C . ASP A 1 266 ? 13.945 28.862 21.220 1.00 19.50 266 ASP A C 1
ATOM 1966 O O . ASP A 1 266 ? 14.195 27.843 20.578 1.00 19.05 266 ASP A O 1
ATOM 1971 N N . ASN A 1 267 ? 14.081 30.075 20.715 1.00 19.85 267 ASN A N 1
ATOM 1972 C CA . ASN A 1 267 ? 14.509 30.275 19.341 1.00 21.09 267 ASN A CA 1
ATOM 1973 C C . ASN A 1 267 ? 15.014 31.680 19.095 1.00 21.04 267 ASN A C 1
ATOM 1974 O O . ASN A 1 267 ? 14.641 32.600 19.811 1.00 19.77 267 ASN A O 1
ATOM 1979 N N . HIS A 1 268 ? 15.844 31.817 18.062 1.00 22.16 268 HIS A N 1
ATOM 1980 C CA . HIS A 1 268 ? 16.439 33.083 17.658 1.00 23.06 268 HIS A CA 1
ATOM 1981 C C . HIS A 1 268 ? 15.915 33.417 16.255 1.00 23.58 268 HIS A C 1
ATOM 1982 O O . HIS A 1 268 ? 16.332 32.794 15.280 1.00 22.77 268 HIS A O 1
ATOM 1989 N N . PRO A 1 269 ? 14.983 34.380 16.151 1.00 24.74 269 PRO A N 1
ATOM 1990 C CA . PRO A 1 269 ? 14.481 34.756 14.823 1.00 25.25 269 PRO A CA 1
ATOM 1991 C C . PRO A 1 269 ? 15.576 35.305 13.895 1.00 24.59 269 PRO A C 1
ATOM 1992 O O . PRO A 1 269 ? 16.501 35.974 14.358 1.00 23.37 269 PRO A O 1
ATOM 1996 N N . LEU A 1 270 ? 15.446 35.018 12.602 1.00 24.53 270 LEU A N 1
ATOM 1997 C CA . LEU A 1 270 ? 16.363 35.503 11.577 1.00 25.24 270 LEU A CA 1
ATOM 1998 C C . LEU A 1 270 ? 15.580 36.223 10.472 1.00 25.91 270 LEU A C 1
ATOM 1999 O O . LEU A 1 270 ? 14.367 36.037 10.360 1.00 24.73 270 LEU A O 1
ATOM 2004 N N . PRO A 1 271 ? 16.274 37.033 9.640 1.00 27.11 271 PRO A N 1
ATOM 2005 C CA . PRO A 1 271 ? 15.615 37.697 8.495 1.00 28.04 271 PRO A CA 1
ATOM 2006 C C . PRO A 1 271 ? 14.953 36.719 7.526 1.00 29.77 271 PRO A C 1
ATOM 2007 O O . PRO A 1 271 ? 15.449 35.615 7.343 1.00 26.66 271 PRO A O 1
ATOM 2011 N N . HIS A 1 272 ? 13.847 37.130 6.905 1.00 33.53 272 HIS A N 1
ATOM 2012 C CA . HIS A 1 272 ? 13.040 36.206 6.088 1.00 37.33 272 HIS A CA 1
ATOM 2013 C C . HIS A 1 272 ? 13.721 35.695 4.811 1.00 34.46 272 HIS A C 1
ATOM 2014 O O . HIS A 1 272 ? 13.331 34.648 4.287 1.00 36.02 272 HIS A O 1
ATOM 2021 N N . THR A 1 273 ? 14.724 36.423 4.316 1.00 32.37 273 THR A N 1
ATOM 2022 C CA . THR A 1 273 ? 15.520 35.976 3.162 1.00 30.21 273 THR A CA 1
ATOM 2023 C C . THR A 1 273 ? 16.575 34.909 3.501 1.00 27.89 273 THR A C 1
ATOM 2024 O O . THR A 1 273 ? 17.240 34.399 2.592 1.00 25.57 273 THR A O 1
ATOM 2028 N N . TRP A 1 274 ? 16.726 34.574 4.788 1.00 24.98 274 TRP A N 1
ATOM 2029 C CA . TRP A 1 274 ? 17.765 33.637 5.238 1.00 23.92 274 TRP A CA 1
ATOM 2030 C C . TRP A 1 274 ? 17.295 32.190 5.095 1.00 23.26 274 TRP A C 1
ATOM 2031 O O . TRP A 1 274 ? 16.137 31.944 4.746 1.00 21.90 274 TRP A O 1
ATOM 2042 N N . ALA A 1 275 ? 18.194 31.234 5.340 1.00 23.15 275 ALA A N 1
ATOM 2043 C CA . ALA A 1 275 ? 17.922 29.813 5.045 1.00 23.58 275 ALA A CA 1
ATOM 2044 C C . ALA A 1 275 ? 16.910 29.145 5.979 1.00 24.33 275 ALA A C 1
ATOM 2045 O O . ALA A 1 275 ? 16.372 28.085 5.648 1.00 24.22 275 ALA A O 1
ATOM 2047 N N . THR A 1 276 ? 16.669 29.747 7.142 1.00 24.70 276 THR A N 1
ATOM 2048 C CA . THR A 1 276 ? 15.666 29.270 8.082 1.00 25.42 276 THR A CA 1
ATOM 2049 C C . THR A 1 276 ? 15.030 30.499 8.744 1.00 26.44 276 THR A C 1
ATOM 2050 O O . THR A 1 276 ? 15.696 31.522 8.916 1.00 27.32 276 THR A O 1
ATOM 2054 N N . ASP A 1 277 ? 13.744 30.417 9.077 1.00 27.89 277 ASP A N 1
ATOM 2055 C CA . ASP A 1 277 ? 13.044 31.552 9.717 1.00 29.94 277 ASP A CA 1
ATOM 2056 C C . ASP A 1 277 ? 13.554 31.821 11.128 1.00 27.84 277 ASP A C 1
ATOM 2057 O O . ASP A 1 277 ? 13.489 32.942 11.612 1.00 26.64 277 ASP A O 1
ATOM 2062 N N . ARG A 1 278 ? 14.043 30.777 11.779 1.00 27.30 278 ARG A N 1
ATOM 2063 C CA . ARG A 1 278 ? 14.628 30.895 13.099 1.00 26.98 278 ARG A CA 1
ATOM 2064 C C . ARG A 1 278 ? 15.511 29.705 13.379 1.00 24.84 278 ARG A C 1
ATOM 2065 O O . ARG A 1 278 ? 15.369 28.651 12.747 1.00 23.50 278 ARG A O 1
ATOM 2073 N N . LEU A 1 279 ? 16.422 29.887 14.332 1.00 22.56 279 LEU A N 1
ATOM 2074 C CA . LEU A 1 279 ? 17.196 28.793 14.874 1.00 21.81 279 LEU A CA 1
ATOM 2075 C C . LEU A 1 279 ? 16.541 28.366 16.170 1.00 21.06 279 LEU A C 1
ATOM 2076 O O . LEU A 1 279 ? 16.387 29.179 17.074 1.00 21.31 279 LEU A O 1
ATOM 2081 N N . TYR A 1 280 ? 16.143 27.103 16.243 1.00 20.03 280 TYR A N 1
ATOM 2082 C CA . TYR A 1 280 ? 15.605 26.529 17.470 1.00 20.82 280 TYR A CA 1
ATOM 2083 C C . TYR A 1 280 ? 16.766 26.105 18.355 1.00 19.52 280 TYR A C 1
ATOM 2084 O O . TYR A 1 280 ? 17.778 25.609 17.848 1.00 18.68 280 TYR A O 1
ATOM 2093 N N . LEU A 1 281 ? 16.608 26.304 19.664 1.00 18.24 281 LEU A N 1
ATOM 2094 C CA . LEU A 1 281 ? 17.656 26.013 20.628 1.00 18.09 281 LEU A CA 1
ATOM 2095 C C . LEU A 1 281 ? 17.422 24.722 21.382 1.00 17.63 281 LEU A C 1
ATOM 2096 O O . LEU A 1 281 ? 16.279 24.330 21.654 1.00 17.36 281 LEU A O 1
ATOM 2101 N N . PHE A 1 282 ? 18.533 24.061 21.695 1.00 17.19 282 PHE A N 1
ATOM 2102 C CA . PHE A 1 282 ? 18.554 22.796 22.400 1.00 17.18 282 PHE A CA 1
ATOM 2103 C C . PHE A 1 282 ? 19.237 22.932 23.748 1.00 16.48 282 PHE A C 1
ATOM 2104 O O . PHE A 1 282 ? 19.975 23.898 23.996 1.00 15.94 282 PHE A O 1
ATOM 2112 N N . ASN A 1 283 ? 18.941 21.987 24.632 1.00 16.16 283 ASN A N 1
ATOM 2113 C CA . ASN A 1 283 ? 19.535 21.965 25.961 1.00 16.17 283 ASN A CA 1
ATOM 2114 C C . ASN A 1 283 ? 20.939 21.369 25.854 1.00 16.04 283 ASN A C 1
ATOM 2115 O O . ASN A 1 283 ? 21.070 20.184 25.518 1.00 15.31 283 ASN A O 1
ATOM 2120 N N . PRO A 1 284 ? 21.996 22.171 26.145 1.00 15.76 284 PRO A N 1
ATOM 2121 C CA . PRO A 1 284 ? 23.364 21.629 26.035 1.00 15.66 284 PRO A CA 1
ATOM 2122 C C . PRO A 1 284 ? 23.655 20.446 26.953 1.00 15.59 284 PRO A C 1
ATOM 2123 O O . PRO A 1 284 ? 24.517 19.633 26.633 1.00 16.17 284 PRO A O 1
ATOM 2127 N N . ALA A 1 285 ? 22.941 20.360 28.077 1.00 15.60 285 ALA A N 1
ATOM 2128 C CA . ALA A 1 285 ? 23.067 19.242 29.011 1.00 16.20 285 ALA A CA 1
ATOM 2129 C C . ALA A 1 285 ? 22.357 17.965 28.543 1.00 17.03 285 ALA A C 1
ATOM 2130 O O . ALA A 1 285 ? 22.538 16.907 29.151 1.00 17.59 285 ALA A O 1
ATOM 2132 N N . ASN A 1 286 ? 21.555 18.044 27.487 1.00 16.99 286 ASN A N 1
ATOM 2133 C CA . ASN A 1 286 ? 20.904 16.855 26.959 1.00 17.83 286 ASN A CA 1
ATOM 2134 C C . ASN A 1 286 ? 21.924 15.962 26.248 1.00 19.08 286 ASN A C 1
ATOM 2135 O O . ASN A 1 286 ? 22.558 16.387 25.284 1.00 18.27 286 ASN A O 1
ATOM 2140 N N . LYS A 1 287 ? 22.067 14.726 26.726 1.00 19.99 287 LYS A N 1
ATOM 2141 C CA . LYS A 1 287 ? 23.098 13.812 26.224 1.00 21.56 287 LYS A CA 1
ATOM 2142 C C . LYS A 1 287 ? 22.814 13.351 24.800 1.00 19.71 287 LYS A C 1
ATOM 2143 O O . LYS A 1 287 ? 23.740 13.034 24.064 1.00 18.56 287 LYS A O 1
ATOM 2149 N N . ASP A 1 288 ? 21.538 13.309 24.423 1.00 18.98 288 ASP A N 1
ATOM 2150 C CA . ASP A 1 288 ? 21.160 12.976 23.043 1.00 18.91 288 ASP A CA 1
ATOM 2151 C C . ASP A 1 288 ? 21.477 14.101 22.063 1.00 17.19 288 ASP A C 1
ATOM 2152 O O . ASP A 1 288 ? 21.949 13.837 20.952 1.00 16.02 288 ASP A O 1
ATOM 2157 N N . TRP A 1 289 ? 21.234 15.347 22.468 1.00 16.42 289 TRP A N 1
ATOM 2158 C CA . TRP A 1 289 ? 21.699 16.495 21.689 1.00 16.20 289 TRP A CA 1
ATOM 2159 C C . TRP A 1 289 ? 23.220 16.458 21.546 1.00 16.17 289 TRP A C 1
ATOM 2160 O O . TRP A 1 289 ? 23.740 16.661 20.445 1.00 16.52 289 TRP A O 1
ATOM 2171 N N . GLN A 1 290 ? 23.935 16.228 22.649 1.00 16.34 290 GLN A N 1
ATOM 2172 C CA . GLN A 1 290 ? 25.407 16.155 22.584 1.00 16.11 290 GLN A CA 1
ATOM 2173 C C . GLN A 1 290 ? 25.871 15.095 21.588 1.00 16.71 290 GLN A C 1
ATOM 2174 O O . GLN A 1 290 ? 26.685 15.374 20.715 1.00 15.87 290 GLN A O 1
ATOM 2180 N N . ASN A 1 291 ? 25.324 13.884 21.706 1.00 17.48 291 ASN A N 1
ATOM 2181 C CA . ASN A 1 291 ? 25.650 12.806 20.780 1.00 18.87 291 ASN A CA 1
ATOM 2182 C C . ASN A 1 291 ? 25.383 13.214 19.322 1.00 17.57 291 ASN A C 1
ATOM 2183 O O . ASN A 1 291 ? 26.233 13.018 18.457 1.00 16.77 291 ASN A O 1
ATOM 2188 N N . TYR A 1 292 ? 24.207 13.792 19.074 1.00 16.96 292 TYR A N 1
ATOM 2189 C CA . TYR A 1 292 ? 23.816 14.246 17.732 1.00 17.24 292 TYR A CA 1
ATOM 2190 C C . TYR A 1 292 ? 24.754 15.324 17.162 1.00 16.94 292 TYR A C 1
ATOM 2191 O O . TYR A 1 292 ? 25.241 15.203 16.029 1.00 16.54 292 TYR A O 1
ATOM 2200 N N . ILE A 1 293 ? 25.003 16.380 17.935 1.00 16.32 293 ILE A N 1
ATOM 2201 C CA . ILE A 1 293 ? 25.814 17.495 17.430 1.00 15.52 293 ILE A CA 1
ATOM 2202 C C . ILE A 1 293 ? 27.302 17.129 17.337 1.00 15.23 293 ILE A C 1
ATOM 2203 O O . ILE A 1 293 ? 27.967 17.554 16.393 1.00 14.75 293 ILE A O 1
ATOM 2208 N N . PHE A 1 294 ? 27.813 16.320 18.268 1.00 15.31 294 PHE A N 1
ATOM 2209 C CA . PHE A 1 294 ? 29.192 15.818 18.165 1.00 16.02 294 PHE A CA 1
ATOM 2210 C C . PHE A 1 294 ? 29.382 14.916 16.939 1.00 16.91 294 PHE A C 1
ATOM 2211 O O . PHE A 1 294 ? 30.418 15.014 16.278 1.00 16.43 294 PHE A O 1
ATOM 2219 N N . ASN A 1 295 ? 28.403 14.048 16.640 1.00 17.51 295 ASN A N 1
ATOM 2220 C CA A ASN A 1 295 ? 28.498 13.215 15.431 0.70 18.34 295 ASN A CA 1
ATOM 2221 C CA B ASN A 1 295 ? 28.436 13.212 15.423 0.30 17.30 295 ASN A CA 1
ATOM 2222 C C . ASN A 1 295 ? 28.468 14.071 14.165 1.00 17.21 295 ASN A C 1
ATOM 2223 O O . ASN A 1 295 ? 29.234 13.811 13.233 1.00 16.95 295 ASN A O 1
ATOM 2232 N N . ALA A 1 296 ? 27.612 15.095 14.140 1.00 16.88 296 ALA A N 1
ATOM 2233 C CA . ALA A 1 296 ? 27.527 15.991 12.983 1.00 16.68 296 ALA A CA 1
ATOM 2234 C C . ALA A 1 296 ? 28.825 16.772 12.798 1.00 16.61 296 ALA A C 1
ATOM 2235 O O . ALA A 1 296 ? 29.308 16.928 11.680 1.00 16.43 296 ALA A O 1
ATOM 2237 N N . GLU A 1 297 ? 29.401 17.242 13.898 1.00 16.30 297 GLU A N 1
ATOM 2238 C CA . GLU A 1 297 ? 30.694 17.942 13.837 1.00 16.73 297 GLU A CA 1
ATOM 2239 C C . GLU A 1 297 ? 31.851 17.038 13.456 1.00 16.70 297 GLU A C 1
ATOM 2240 O O . GLU A 1 297 ? 32.733 17.442 12.704 1.00 15.72 297 GLU A O 1
ATOM 2246 N N . LYS A 1 298 ? 31.853 15.818 13.981 1.00 18.34 298 LYS A N 1
ATOM 2247 C CA . LYS A 1 298 ? 32.842 14.818 13.602 1.00 20.68 298 LYS A CA 1
ATOM 2248 C C . LYS A 1 298 ? 32.902 14.640 12.081 1.00 19.74 298 LYS A C 1
ATOM 2249 O O . LYS A 1 298 ? 33.985 14.578 11.517 1.00 19.10 298 LYS A O 1
ATOM 2255 N N . ASP A 1 299 ? 31.740 14.586 11.428 1.00 18.94 299 ASP A N 1
ATOM 2256 C CA . ASP A 1 299 ? 31.677 14.526 9.967 1.00 19.19 299 ASP A CA 1
ATOM 2257 C C . ASP A 1 299 ? 32.328 15.759 9.323 1.00 18.42 299 ASP A C 1
ATOM 2258 O O . ASP A 1 299 ? 33.125 15.626 8.399 1.00 17.89 299 ASP A O 1
ATOM 2263 N N . ALA A 1 300 ? 32.002 16.951 9.819 1.00 17.86 300 ALA A N 1
ATOM 2264 C CA . ALA A 1 300 ? 32.599 18.190 9.286 1.00 17.35 300 ALA A CA 1
ATOM 2265 C C . ALA A 1 300 ? 34.125 18.222 9.441 1.00 17.03 300 ALA A C 1
ATOM 2266 O O . ALA A 1 300 ? 34.824 18.570 8.496 1.00 16.77 300 ALA A O 1
ATOM 2268 N N . PHE A 1 301 ? 34.615 17.881 10.630 1.00 17.06 301 PHE A N 1
ATOM 2269 C CA . PHE A 1 301 ? 36.057 17.810 10.893 1.00 17.34 301 PHE A CA 1
ATOM 2270 C C . PHE A 1 301 ? 36.757 16.699 10.093 1.00 18.02 301 PHE A C 1
ATOM 2271 O O . PHE A 1 301 ? 37.955 16.789 9.843 1.00 16.78 301 PHE A O 1
ATOM 2279 N N . ARG A 1 302 ? 36.031 15.649 9.705 1.00 18.89 302 ARG A N 1
ATOM 2280 C CA . ARG A 1 302 ? 36.618 14.617 8.841 1.00 20.88 302 ARG A CA 1
ATOM 2281 C C . ARG A 1 302 ? 36.918 15.134 7.428 1.00 19.74 302 ARG A C 1
ATOM 2282 O O . ARG A 1 302 ? 37.885 14.698 6.800 1.00 19.97 302 ARG A O 1
ATOM 2290 N N . VAL A 1 303 ? 36.092 16.051 6.934 1.00 17.83 303 VAL A N 1
ATOM 2291 C CA . VAL A 1 303 ? 36.226 16.566 5.580 1.00 17.98 303 VAL A CA 1
ATOM 2292 C C . VAL A 1 303 ? 37.117 17.801 5.536 1.00 18.05 303 VAL A C 1
ATOM 2293 O O . VAL A 1 303 ? 37.975 17.909 4.661 1.00 17.78 303 VAL A O 1
ATOM 2297 N N . TYR A 1 304 ? 36.884 18.724 6.469 1.00 17.42 304 TYR A N 1
ATOM 2298 C CA . TYR A 1 304 ? 37.553 20.023 6.497 1.00 16.81 304 TYR A CA 1
ATOM 2299 C C . TYR A 1 304 ? 38.476 20.037 7.702 1.00 16.50 304 TYR A C 1
ATOM 2300 O O . TYR A 1 304 ? 38.027 19.860 8.836 1.00 14.99 304 TYR A O 1
ATOM 2309 N N . ASN A 1 305 ? 39.762 20.263 7.457 1.00 16.30 305 ASN A N 1
ATOM 2310 C CA . ASN A 1 305 ? 40.786 20.000 8.469 1.00 17.01 305 ASN A CA 1
ATOM 2311 C C . ASN A 1 305 ? 40.937 21.125 9.511 1.00 16.29 305 ASN A C 1
ATOM 2312 O O . ASN A 1 305 ? 42.040 21.611 9.763 1.00 15.85 305 ASN A O 1
ATOM 2317 N N . PHE A 1 306 ? 39.823 21.498 10.134 1.00 15.51 306 PHE A N 1
ATOM 2318 C CA . PHE A 1 306 ? 39.814 22.490 11.198 1.00 15.17 306 PHE A CA 1
ATOM 2319 C C . PHE A 1 306 ? 40.550 21.959 12.424 1.00 15.00 306 PHE A C 1
ATOM 2320 O O . PHE A 1 306 ? 40.555 20.755 12.693 1.00 14.48 306 PHE A O 1
ATOM 2328 N N . ASP A 1 307 ? 41.141 22.887 13.179 1.00 14.48 307 ASP A N 1
ATOM 2329 C CA . ASP A 1 307 ? 41.857 22.583 14.416 1.00 14.40 307 ASP A CA 1
ATOM 2330 C C . ASP A 1 307 ? 41.005 22.780 15.668 1.00 14.13 307 ASP A C 1
ATOM 2331 O O . ASP A 1 307 ? 41.309 22.207 16.709 1.00 13.64 307 ASP A O 1
ATOM 2336 N N . VAL A 1 308 ? 39.985 23.633 15.573 1.00 13.86 308 VAL A N 1
ATOM 2337 C CA . VAL A 1 308 ? 39.258 24.144 16.741 1.00 13.61 308 VAL A CA 1
ATOM 2338 C C . VAL A 1 308 ? 37.779 24.175 16.421 1.00 13.45 308 VAL A C 1
ATOM 2339 O O . VAL A 1 308 ? 37.406 24.535 15.305 1.00 13.01 308 VAL A O 1
ATOM 2343 N N . TRP A 1 309 ? 36.944 23.817 17.392 1.00 13.21 309 TRP A N 1
ATOM 2344 C CA . TRP A 1 309 ? 35.539 24.154 17.322 1.00 13.52 309 TRP A CA 1
ATOM 2345 C C . TRP A 1 309 ? 35.359 25.407 18.172 1.00 13.14 309 TRP A C 1
ATOM 2346 O O . TRP A 1 309 ? 35.550 25.359 19.386 1.00 12.81 309 TRP A O 1
ATOM 2357 N N . HIS A 1 310 ? 35.003 26.507 17.505 1.00 12.62 310 HIS A N 1
ATOM 2358 C CA . HIS A 1 310 ? 34.605 27.746 18.159 1.00 12.69 310 HIS A CA 1
ATOM 2359 C C . HIS A 1 310 ? 33.097 27.675 18.423 1.00 12.51 310 HIS A C 1
ATOM 2360 O O . HIS A 1 310 ? 32.281 27.835 17.515 1.00 12.06 310 HIS A O 1
ATOM 2367 N N . VAL A 1 311 ? 32.761 27.427 19.685 1.00 12.88 311 VAL A N 1
ATOM 2368 C CA . VAL A 1 311 ? 31.384 27.205 20.130 1.00 13.33 311 VAL A CA 1
ATOM 2369 C C . VAL A 1 311 ? 30.765 28.527 20.544 1.00 13.60 311 VAL A C 1
ATOM 2370 O O . VAL A 1 311 ? 31.136 29.113 21.567 1.00 13.32 311 VAL A O 1
ATOM 2374 N N . ASP A 1 312 ? 29.837 29.016 19.736 1.00 13.65 312 ASP A N 1
ATOM 2375 C CA . ASP A 1 312 ? 29.165 30.265 20.026 1.00 14.27 312 ASP A CA 1
ATOM 2376 C C . ASP A 1 312 ? 27.957 30.024 20.932 1.00 14.59 312 ASP A C 1
ATOM 2377 O O . ASP A 1 312 ? 27.406 28.919 20.982 1.00 13.96 312 ASP A O 1
ATOM 2382 N N . THR A 1 313 ? 27.582 31.061 21.672 1.00 14.96 313 THR A N 1
ATOM 2383 C CA . THR A 1 313 ? 26.364 31.070 22.476 1.00 15.11 313 THR A CA 1
ATOM 2384 C C . THR A 1 313 ? 25.678 32.402 22.265 1.00 16.19 313 THR A C 1
ATOM 2385 O O . THR A 1 313 ? 26.289 33.357 21.772 1.00 16.35 313 THR A O 1
ATOM 2389 N N . LEU A 1 314 ? 24.407 32.475 22.643 1.00 16.62 314 LEU A N 1
ATOM 2390 C CA . LEU A 1 314 ? 23.645 33.706 22.496 1.00 17.85 314 LEU A CA 1
ATOM 2391 C C . LEU A 1 314 ? 23.523 34.503 23.796 1.00 17.91 314 LEU A C 1
ATOM 2392 O O . LEU A 1 314 ? 22.952 35.585 23.781 1.00 19.44 314 LEU A O 1
ATOM 2397 N N . GLY A 1 315 ? 24.070 34.003 24.900 1.00 17.57 315 GLY A N 1
ATOM 2398 C CA . GLY A 1 315 ? 23.965 34.686 26.180 1.00 17.50 315 GLY A CA 1
ATOM 2399 C C . GLY A 1 315 ? 22.725 34.260 26.946 1.00 17.42 315 GLY A C 1
ATOM 2400 O O . GLY A 1 315 ? 22.130 33.233 26.638 1.00 17.02 315 GLY A O 1
ATOM 2401 N N . PRO A 1 316 ? 22.337 35.042 27.968 1.00 18.09 316 PRO A N 1
ATOM 2402 C CA . PRO A 1 316 ? 21.166 34.714 28.775 1.00 18.34 316 PRO A CA 1
ATOM 2403 C C . PRO A 1 316 ? 19.901 34.619 27.916 1.00 18.12 316 PRO A C 1
ATOM 2404 O O . PRO A 1 316 ? 19.722 35.423 27.005 1.00 18.12 316 PRO A O 1
ATOM 2408 N N . ARG A 1 317 ? 19.060 33.634 28.201 1.00 18.34 317 ARG A N 1
ATOM 2409 C CA . ARG A 1 317 ? 17.818 33.407 27.447 1.00 19.27 317 ARG A CA 1
ATOM 2410 C C . ARG A 1 317 ? 16.559 33.570 28.286 1.00 20.35 317 ARG A C 1
ATOM 2411 O O . ARG A 1 317 ? 15.504 33.052 27.919 1.00 21.21 317 ARG A O 1
ATOM 2419 N N . GLY A 1 318 ? 16.656 34.295 29.398 1.00 20.68 318 GLY A N 1
ATOM 2420 C CA . GLY A 1 318 ? 15.573 34.344 30.380 1.00 21.25 318 GLY A CA 1
ATOM 2421 C C . GLY A 1 318 ? 15.439 33.025 31.121 1.00 22.03 318 GLY A C 1
ATOM 2422 O O . GLY A 1 318 ? 16.382 32.226 31.161 1.00 21.39 318 GLY A O 1
ATOM 2423 N N . MET A 1 319 ? 14.263 32.790 31.696 1.00 22.08 319 MET A N 1
ATOM 2424 C CA . MET A 1 319 ? 13.996 31.543 32.413 1.00 23.67 319 MET A CA 1
ATOM 2425 C C . MET A 1 319 ? 13.707 30.460 31.387 1.00 22.06 319 MET A C 1
ATOM 2426 O O . MET A 1 319 ? 12.777 30.594 30.592 1.00 21.85 319 MET A O 1
ATOM 2431 N N . VAL A 1 320 ? 14.520 29.408 31.393 1.00 20.35 320 VAL A N 1
ATOM 2432 C CA . VAL A 1 320 ? 14.392 28.326 30.411 1.00 20.22 320 VAL A CA 1
ATOM 2433 C C . VAL A 1 320 ? 14.307 26.963 31.071 1.00 19.64 320 VAL A C 1
ATOM 2434 O O . VAL A 1 320 ? 14.706 26.782 32.225 1.00 19.56 320 VAL A O 1
ATOM 2438 N N . TYR A 1 321 ? 13.788 26.006 30.306 1.00 20.25 321 TYR A N 1
ATOM 2439 C CA . TYR A 1 321 ? 13.424 24.684 30.819 1.00 20.61 321 TYR A CA 1
ATOM 2440 C C . TYR A 1 321 ? 13.729 23.601 29.805 1.00 20.51 321 TYR A C 1
ATOM 2441 O O . TYR A 1 321 ? 13.788 23.874 28.608 1.00 19.69 321 TYR A O 1
ATOM 2450 N N . ASP A 1 322 ? 13.912 22.371 30.284 1.00 19.83 322 ASP A N 1
ATOM 2451 C CA . ASP A 1 322 ? 13.993 21.228 29.371 1.00 20.56 322 ASP A CA 1
ATOM 2452 C C . ASP A 1 322 ? 12.579 20.803 28.961 1.00 20.98 322 ASP A C 1
ATOM 2453 O O . ASP A 1 322 ? 11.592 21.389 29.431 1.00 20.94 322 ASP A O 1
ATOM 2458 N N . TYR A 1 323 ? 12.485 19.807 28.086 1.00 21.62 323 TYR A N 1
ATOM 2459 C CA . TYR A 1 323 ? 11.187 19.316 27.606 1.00 22.81 323 TYR A CA 1
ATOM 2460 C C . TYR A 1 323 ? 10.249 18.879 28.747 1.00 23.69 323 TYR A C 1
ATOM 2461 O O . TYR A 1 323 ? 9.063 19.186 28.719 1.00 24.60 323 TYR A O 1
ATOM 2470 N N . ASN A 1 324 ? 10.798 18.207 29.754 1.00 24.55 324 ASN A N 1
ATOM 2471 C CA . ASN A 1 324 ? 10.030 17.759 30.927 1.00 25.05 324 ASN A CA 1
ATOM 2472 C C . ASN A 1 324 ? 9.723 18.850 31.972 1.00 25.29 324 ASN A C 1
ATOM 2473 O O . ASN A 1 324 ? 9.157 18.553 33.029 1.00 25.08 324 ASN A O 1
ATOM 2478 N N . GLY A 1 325 ? 10.097 20.104 31.699 1.00 23.44 325 GLY A N 1
ATOM 2479 C CA . GLY A 1 325 ? 9.756 21.216 32.570 1.00 22.80 325 GLY A CA 1
ATOM 2480 C C . GLY A 1 325 ? 10.743 21.521 33.679 1.00 23.03 325 GLY A C 1
ATOM 2481 O O . GLY A 1 325 ? 10.493 22.417 34.469 1.00 24.46 325 GLY A O 1
ATOM 2482 N N . ASN A 1 326 ? 11.859 20.797 33.751 1.00 23.32 326 ASN A N 1
ATOM 2483 C CA . ASN A 1 326 ? 12.890 21.090 34.749 1.00 23.68 326 ASN A CA 1
ATOM 2484 C C . ASN A 1 326 ? 13.563 22.407 34.360 1.00 23.35 326 ASN A C 1
ATOM 2485 O O . ASN A 1 326 ? 13.917 22.572 33.197 1.00 22.01 326 ASN A O 1
ATOM 2490 N N . PRO A 1 327 ? 13.713 23.349 35.311 1.00 23.01 327 PRO A N 1
ATOM 2491 C CA . PRO A 1 327 ? 14.497 24.550 35.002 1.00 22.48 327 PRO A CA 1
ATOM 2492 C C . PRO A 1 327 ? 15.924 24.190 34.585 1.00 21.42 327 PRO A C 1
ATOM 2493 O O . PRO A 1 327 ? 16.506 23.249 35.124 1.00 20.86 327 PRO A O 1
ATOM 2497 N N . VAL A 1 328 ? 16.457 24.913 33.610 1.00 20.34 328 VAL A N 1
ATOM 2498 C CA . VAL A 1 328 ? 17.822 24.708 33.130 1.00 20.08 328 VAL A CA 1
ATOM 2499 C C . VAL A 1 328 ? 18.587 26.002 33.387 1.00 19.94 328 VAL A C 1
ATOM 2500 O O . VAL A 1 328 ? 18.190 27.060 32.912 1.00 20.21 328 VAL A O 1
ATOM 2504 N N . GLU A 1 329 ? 19.658 25.898 34.165 1.00 19.56 329 GLU A N 1
ATOM 2505 C CA . GLU A 1 329 ? 20.582 27.007 34.417 1.00 21.00 329 GLU A CA 1
ATOM 2506 C C . GLU A 1 329 ? 21.605 26.953 33.293 1.00 18.59 329 GLU A C 1
ATOM 2507 O O . GLU A 1 329 ? 22.533 26.159 33.341 1.00 16.87 329 GLU A O 1
ATOM 2513 N N . LEU A 1 330 ? 21.397 27.755 32.256 1.00 17.96 330 LEU A N 1
ATOM 2514 C CA . LEU A 1 330 ? 22.140 27.561 31.014 1.00 18.36 330 LEU A CA 1
ATOM 2515 C C . LEU A 1 330 ? 23.652 27.587 31.203 1.00 17.46 330 LEU A C 1
ATOM 2516 O O . LEU A 1 330 ? 24.342 26.696 30.723 1.00 17.78 330 LEU A O 1
ATOM 2521 N N . SER A 1 331 ? 24.155 28.584 31.931 1.00 17.09 331 SER A N 1
ATOM 2522 C CA . SER A 1 331 ? 25.597 28.717 32.169 1.00 17.73 331 SER A CA 1
ATOM 2523 C C . SER A 1 331 ? 26.203 27.499 32.861 1.00 17.75 331 SER A C 1
ATOM 2524 O O . SER A 1 331 ? 27.354 27.163 32.604 1.00 17.61 331 SER A O 1
ATOM 2527 N N . PHE A 1 332 ? 25.415 26.834 33.715 1.00 17.22 332 PHE A N 1
ATOM 2528 C CA . PHE A 1 332 ? 25.830 25.627 34.443 1.00 18.49 332 PHE A CA 1
ATOM 2529 C C . PHE A 1 332 ? 26.126 24.455 33.492 1.00 17.62 332 PHE A C 1
ATOM 2530 O O . PHE A 1 332 ? 26.894 23.574 33.851 1.00 18.03 332 PHE A O 1
ATOM 2538 N N . THR A 1 333 ? 25.534 24.456 32.296 1.00 16.58 333 THR A N 1
ATOM 2539 C CA . THR A 1 333 ? 25.683 23.368 31.329 1.00 16.25 333 THR A CA 1
ATOM 2540 C C . THR A 1 333 ? 26.917 23.469 30.422 1.00 15.77 333 THR A C 1
ATOM 2541 O O . THR A 1 333 ? 27.300 22.478 29.809 1.00 14.46 333 THR A O 1
ATOM 2545 N N . TYR A 1 334 ? 27.530 24.652 30.332 1.00 15.04 334 TYR A N 1
ATOM 2546 C CA . TYR A 1 334 ? 28.560 24.902 29.319 1.00 14.50 334 TYR A CA 1
ATOM 2547 C C . TYR A 1 334 ? 29.788 24.014 29.455 1.00 14.33 334 TYR A C 1
ATOM 2548 O O . TYR A 1 334 ? 30.192 23.372 28.484 1.00 14.08 334 TYR A O 1
ATOM 2557 N N . ALA A 1 335 ? 30.372 23.949 30.651 1.00 14.54 335 ALA A N 1
ATOM 2558 C CA . ALA A 1 335 ? 31.659 23.266 30.814 1.00 15.04 335 ALA A CA 1
ATOM 2559 C C . ALA A 1 335 ? 31.596 21.781 30.456 1.00 14.89 335 ALA A C 1
ATOM 2560 O O . ALA A 1 335 ? 32.496 21.271 29.765 1.00 14.01 335 ALA A O 1
ATOM 2562 N N . ASP A 1 336 ? 30.538 21.107 30.912 1.00 15.59 336 ASP A N 1
ATOM 2563 C CA . ASP A 1 336 ? 30.311 19.685 30.616 1.00 16.55 336 ASP A CA 1
ATOM 2564 C C . ASP A 1 336 ? 30.174 19.480 29.105 1.00 15.40 336 ASP A C 1
ATOM 2565 O O . ASP A 1 336 ? 30.796 18.589 28.537 1.00 14.45 336 ASP A O 1
ATOM 2570 N N . PHE A 1 337 ? 29.360 20.313 28.468 1.00 14.42 337 PHE A N 1
ATOM 2571 C CA . PHE A 1 337 ? 29.221 20.268 27.012 1.00 14.18 337 PHE A CA 1
ATOM 2572 C C . PHE A 1 337 ? 30.587 20.409 26.330 1.00 13.90 337 PHE A C 1
ATOM 2573 O O . PHE A 1 337 ? 30.945 19.603 25.473 1.00 14.02 337 PHE A O 1
ATOM 2581 N N . LEU A 1 338 ? 31.340 21.437 26.721 1.00 13.78 338 LEU A N 1
ATOM 2582 C CA . LEU A 1 338 ? 32.609 21.765 26.069 1.00 13.78 338 LEU A CA 1
ATOM 2583 C C . LEU A 1 338 ? 33.675 20.677 26.277 1.00 14.26 338 LEU A C 1
ATOM 2584 O O . LEU A 1 338 ? 34.401 20.306 25.343 1.00 14.59 338 LEU A O 1
ATOM 2589 N N . ASN A 1 339 ? 33.759 20.165 27.496 1.00 14.27 339 ASN A N 1
ATOM 2590 C CA . ASN A 1 339 ? 34.680 19.066 27.797 1.00 14.95 339 ASN A CA 1
ATOM 2591 C C . ASN A 1 339 ? 34.326 17.784 27.050 1.00 14.72 339 ASN A C 1
ATOM 2592 O O . ASN A 1 339 ? 35.208 17.118 26.511 1.00 14.25 339 ASN A O 1
ATOM 2597 N N . ASN A 1 340 ? 33.040 17.460 27.002 1.00 15.38 340 ASN A N 1
ATOM 2598 C CA . ASN A 1 340 ? 32.572 16.308 26.231 1.00 16.01 340 ASN A CA 1
ATOM 2599 C C . ASN A 1 340 ? 32.819 16.470 24.737 1.00 16.00 340 ASN A C 1
ATOM 2600 O O . ASN A 1 340 ? 33.189 15.497 24.075 1.00 16.13 340 ASN A O 1
ATOM 2605 N N . ALA A 1 341 ? 32.634 17.689 24.216 1.00 15.57 341 ALA A N 1
ATOM 2606 C CA . ALA A 1 341 ? 32.941 17.984 22.815 1.00 16.11 341 ALA A CA 1
ATOM 2607 C C . ALA A 1 341 ? 34.417 17.754 22.500 1.00 16.35 341 ALA A C 1
ATOM 2608 O O . ALA A 1 341 ? 34.750 17.133 21.489 1.00 17.01 341 ALA A O 1
ATOM 2610 N N . LYS A 1 342 ? 35.292 18.267 23.363 1.00 17.39 342 LYS A N 1
ATOM 2611 C CA . LYS A 1 342 ? 36.734 18.104 23.197 1.00 17.95 342 LYS A CA 1
ATOM 2612 C C . LYS A 1 342 ? 37.117 16.622 23.139 1.00 18.53 342 LYS A C 1
ATOM 2613 O O . LYS A 1 342 ? 37.882 16.203 22.264 1.00 18.50 342 LYS A O 1
ATOM 2619 N N . ASN A 1 343 ? 36.572 15.850 24.073 1.00 19.17 343 ASN A N 1
ATOM 2620 C CA . ASN A 1 343 ? 36.781 14.394 24.110 1.00 20.65 343 ASN A CA 1
ATOM 2621 C C . ASN A 1 343 ? 36.217 13.656 22.887 1.00 20.21 343 ASN A C 1
ATOM 2622 O O . ASN A 1 343 ? 36.896 12.801 22.322 1.00 20.38 343 ASN A O 1
ATOM 2631 N N . ALA A 1 344 ? 34.987 13.982 22.495 1.00 19.67 344 ALA A N 1
ATOM 2632 C CA . ALA A 1 344 ? 34.347 13.354 21.338 1.00 19.08 344 ALA A CA 1
ATOM 2633 C C . ALA A 1 344 ? 35.081 13.626 20.022 1.00 19.63 344 ALA A C 1
ATOM 2634 O O . ALA A 1 344 ? 35.217 12.738 19.180 1.00 19.23 344 ALA A O 1
ATOM 2636 N N . LEU A 1 345 ? 35.554 14.855 19.854 1.00 19.19 345 LEU A N 1
ATOM 2637 C CA . LEU A 1 345 ? 36.120 15.302 18.590 1.00 19.70 345 LEU A CA 1
ATOM 2638 C C . LEU A 1 345 ? 37.635 15.172 18.525 1.00 18.97 345 LEU A C 1
ATOM 2639 O O . LEU A 1 345 ? 38.192 15.124 17.434 1.00 18.81 345 LEU A O 1
ATOM 2644 N N . GLY A 1 346 ? 38.297 15.124 19.681 1.00 18.29 346 GLY A N 1
ATOM 2645 C CA . GLY A 1 346 ? 39.759 15.227 19.748 1.00 18.53 346 GLY A CA 1
ATOM 2646 C C . GLY A 1 346 ? 40.259 16.513 19.116 1.00 18.43 346 GLY A C 1
ATOM 2647 O O . GLY A 1 346 ? 41.239 16.508 18.369 1.00 17.96 346 GLY A O 1
ATOM 2648 N N . LYS A 1 347 ? 39.554 17.613 19.378 1.00 17.93 347 LYS A N 1
ATOM 2649 C CA . LYS A 1 347 ? 39.921 18.921 18.825 1.00 18.38 347 LYS A CA 1
ATOM 2650 C C . LYS A 1 347 ? 39.908 19.954 19.940 1.00 17.61 347 LYS A C 1
ATOM 2651 O O . LYS A 1 347 ? 39.266 19.765 20.974 1.00 18.34 347 LYS A O 1
ATOM 2657 N N . ARG A 1 348 ? 40.592 21.057 19.700 1.00 17.04 348 ARG A N 1
ATOM 2658 C CA . ARG A 1 348 ? 40.590 22.171 20.638 1.00 17.14 348 ARG A CA 1
ATOM 2659 C C . ARG A 1 348 ? 39.254 22.882 20.605 1.00 15.98 348 ARG A C 1
ATOM 2660 O O . ARG A 1 348 ? 38.549 22.864 19.586 1.00 15.14 348 ARG A O 1
ATOM 2668 N N . ILE A 1 349 ? 38.907 23.493 21.732 1.00 14.73 349 ILE A N 1
ATOM 2669 C CA . ILE A 1 349 ? 37.608 24.139 21.903 1.00 14.65 349 ILE A CA 1
ATOM 2670 C C . ILE A 1 349 ? 37.823 25.565 22.424 1.00 14.30 349 ILE A C 1
ATOM 2671 O O . ILE A 1 349 ? 38.678 25.782 23.281 1.00 13.39 349 ILE A O 1
ATOM 2676 N N . VAL A 1 350 ? 37.057 26.515 21.877 1.00 13.79 350 VAL A N 1
ATOM 2677 C CA . VAL A 1 350 ? 36.901 27.863 22.425 1.00 14.32 350 VAL A CA 1
ATOM 2678 C C . VAL A 1 350 ? 35.397 28.123 22.511 1.00 14.18 350 VAL A C 1
ATOM 2679 O O . VAL A 1 350 ? 34.642 27.635 21.674 1.00 14.37 350 VAL A O 1
ATOM 2683 N N . CYS A 1 351 ? 34.956 28.850 23.536 1.00 14.05 351 CYS A N 1
ATOM 2684 C CA . CYS A 1 351 ? 33.545 29.154 23.709 1.00 14.12 351 CYS A CA 1
ATOM 2685 C C . CYS A 1 351 ? 33.328 30.650 23.907 1.00 14.23 351 CYS A C 1
ATOM 2686 O O . CYS A 1 351 ? 33.992 31.262 24.745 1.00 14.84 351 CYS A O 1
ATOM 2689 N N . ASN A 1 352 ? 32.413 31.236 23.143 1.00 13.67 352 ASN A N 1
ATOM 2690 C CA . ASN A 1 352 ? 32.023 32.626 23.340 1.00 14.07 352 ASN A CA 1
ATOM 2691 C C . ASN A 1 352 ? 31.018 32.769 24.478 1.00 14.09 352 ASN A C 1
ATOM 2692 O O . ASN A 1 352 ? 29.856 32.407 24.325 1.00 14.93 352 ASN A O 1
ATOM 2697 N N . THR A 1 353 ? 31.467 33.323 25.604 1.00 14.06 353 THR A N 1
ATOM 2698 C CA . THR A 1 353 ? 30.573 33.650 26.715 1.00 14.24 353 THR A CA 1
ATOM 2699 C C . THR A 1 353 ? 30.153 35.111 26.575 1.00 14.75 353 THR A C 1
ATOM 2700 O O . THR A 1 353 ? 30.780 36.006 27.141 1.00 15.08 353 THR A O 1
ATOM 2704 N N . VAL A 1 354 ? 29.089 35.323 25.803 1.00 15.52 354 VAL A N 1
ATOM 2705 C CA . VAL A 1 354 ? 28.557 36.655 25.453 1.00 16.75 354 VAL A CA 1
ATOM 2706 C C . VAL A 1 354 ? 28.242 37.452 26.704 1.00 16.12 354 VAL A C 1
ATOM 2707 O O . VAL A 1 354 ? 27.535 36.947 27.572 1.00 15.09 354 VAL A O 1
ATOM 2711 N N . ASN A 1 355 ? 28.758 38.682 26.787 1.00 15.65 355 ASN A N 1
ATOM 2712 C CA . ASN A 1 355 ? 28.549 39.558 27.957 1.00 16.19 355 ASN A CA 1
ATOM 2713 C C . ASN A 1 355 ? 28.966 38.887 29.275 1.00 15.25 355 ASN A C 1
ATOM 2714 O O . ASN A 1 355 ? 28.407 39.161 30.336 1.00 14.68 355 ASN A O 1
ATOM 2719 N N . GLU A 1 356 ? 29.961 38.000 29.171 1.00 14.76 356 GLU A N 1
ATOM 2720 C CA . GLU A 1 356 ? 30.493 37.199 30.274 1.00 15.03 356 GLU A CA 1
ATOM 2721 C C . GLU A 1 356 ? 29.511 36.158 30.824 1.00 14.18 356 GLU A C 1
ATOM 2722 O O . GLU A 1 356 ? 29.793 35.560 31.859 1.00 13.86 356 GLU A O 1
ATOM 2728 N N . TYR A 1 357 ? 28.393 35.909 30.140 1.00 13.99 357 TYR A N 1
ATOM 2729 C CA . TYR A 1 357 ? 27.419 34.925 30.643 1.00 13.93 357 TYR A CA 1
ATOM 2730 C C . TYR A 1 357 ? 28.008 33.528 30.478 1.00 13.34 357 TYR A C 1
ATOM 2731 O O . TYR A 1 357 ? 28.226 33.062 29.359 1.00 13.64 357 TYR A O 1
ATOM 2740 N N . GLY A 1 358 ? 28.279 32.885 31.608 1.00 13.35 358 GLY A N 1
ATOM 2741 C CA . GLY A 1 358 ? 28.958 31.608 31.638 1.00 13.16 358 GLY A CA 1
ATOM 2742 C C . GLY A 1 358 ? 30.471 31.678 31.740 1.00 13.61 358 GLY A C 1
ATOM 2743 O O . GLY A 1 358 ? 31.114 30.639 31.803 1.00 12.86 358 GLY A O 1
ATOM 2744 N N . LEU A 1 359 ? 31.046 32.882 31.769 1.00 13.97 359 LEU A N 1
ATOM 2745 C CA . LEU A 1 359 ? 32.498 33.032 31.882 1.00 14.36 359 LEU A CA 1
ATOM 2746 C C . LEU A 1 359 ? 33.060 32.384 33.156 1.00 14.95 359 LEU A C 1
ATOM 2747 O O . LEU A 1 359 ? 34.094 31.702 33.114 1.00 13.27 359 LEU A O 1
ATOM 2752 N N . ILE A 1 360 ? 32.379 32.583 34.286 1.00 15.32 360 ILE A N 1
ATOM 2753 C CA . ILE A 1 360 ? 32.828 31.982 35.540 1.00 16.55 360 ILE A CA 1
ATOM 2754 C C . ILE A 1 360 ? 32.881 30.451 35.393 1.00 16.44 360 ILE A C 1
ATOM 2755 O O . ILE A 1 360 ? 33.848 29.818 35.774 1.00 16.50 360 ILE A O 1
ATOM 2764 N N . ASN A 1 361 ? 31.853 29.885 34.782 1.00 17.00 361 ASN A N 1
ATOM 2765 C CA . ASN A 1 361 ? 31.728 28.443 34.644 1.00 17.22 361 ASN A CA 1
ATOM 2766 C C . ASN A 1 361 ? 32.775 27.880 33.650 1.00 15.68 361 ASN A C 1
ATOM 2767 O O . ASN A 1 361 ? 33.445 26.872 33.912 1.00 15.22 361 ASN A O 1
ATOM 2772 N N . VAL A 1 362 ? 32.931 28.557 32.520 1.00 14.27 362 VAL A N 1
ATOM 2773 C CA . VAL A 1 362 ? 33.907 28.143 31.495 1.00 13.96 362 VAL A CA 1
ATOM 2774 C C . VAL A 1 362 ? 35.347 28.304 31.994 1.00 13.36 362 VAL A C 1
ATOM 2775 O O . VAL A 1 362 ? 36.162 27.388 31.856 1.00 13.07 362 VAL A O 1
ATOM 2779 N N . ALA A 1 363 ? 35.654 29.458 32.580 1.00 13.34 363 ALA A N 1
ATOM 2780 C CA . ALA A 1 363 ? 37.022 29.732 33.037 1.00 13.99 363 ALA A CA 1
ATOM 2781 C C . ALA A 1 363 ? 37.476 28.761 34.123 1.00 14.65 363 ALA A C 1
ATOM 2782 O O . ALA A 1 363 ? 38.638 28.350 34.129 1.00 14.85 363 ALA A O 1
ATOM 2784 N N . SER A 1 364 ? 36.572 28.394 35.029 1.00 16.37 364 SER A N 1
ATOM 2785 C CA . SER A 1 364 ? 36.928 27.476 36.120 1.00 17.88 364 SER A CA 1
ATOM 2786 C C . SER A 1 364 ? 36.871 25.994 35.743 1.00 18.55 364 SER A C 1
ATOM 2787 O O . SER A 1 364 ? 37.636 25.213 36.294 1.00 19.78 364 SER A O 1
ATOM 2790 N N . GLY A 1 365 ? 36.002 25.610 34.801 1.00 17.54 365 GLY A N 1
ATOM 2791 C CA . GLY A 1 365 ? 35.675 24.197 34.568 1.00 17.54 365 GLY A CA 1
ATOM 2792 C C . GLY A 1 365 ? 35.875 23.594 33.192 1.00 17.04 365 GLY A C 1
ATOM 2793 O O . GLY A 1 365 ? 35.874 22.367 33.067 1.00 16.81 365 GLY A O 1
ATOM 2794 N N . ALA A 1 366 ? 36.050 24.421 32.161 1.00 16.28 366 ALA A N 1
ATOM 2795 C CA . ALA A 1 366 ? 36.144 23.924 30.785 1.00 15.78 366 ALA A CA 1
ATOM 2796 C C . ALA A 1 366 ? 37.576 23.944 30.287 1.00 16.27 366 ALA A C 1
ATOM 2797 O O . ALA A 1 366 ? 38.273 24.941 30.445 1.00 15.57 366 ALA A O 1
ATOM 2799 N N . ASP A 1 367 ? 37.980 22.875 29.607 1.00 16.72 367 ASP A N 1
ATOM 2800 C CA . ASP A 1 367 ? 39.321 22.763 29.027 1.00 17.25 367 ASP A CA 1
ATOM 2801 C C . ASP A 1 367 ? 39.379 23.470 27.651 1.00 16.27 367 ASP A C 1
ATOM 2802 O O . ASP A 1 367 ? 39.745 22.877 26.633 1.00 16.28 367 ASP A O 1
ATOM 2811 N N . VAL A 1 368 ? 39.036 24.761 27.655 1.00 14.58 368 VAL A N 1
ATOM 2812 C CA . VAL A 1 368 ? 39.104 25.618 26.455 1.00 13.77 368 VAL A CA 1
ATOM 2813 C C . VAL A 1 368 ? 40.524 26.146 26.284 1.00 13.04 368 VAL A C 1
ATOM 2814 O O . VAL A 1 368 ? 41.253 26.283 27.260 1.00 12.32 368 VAL A O 1
ATOM 2818 N N . ASP A 1 369 ? 40.917 26.449 25.054 1.00 12.93 369 ASP A N 1
ATOM 2819 C CA . ASP A 1 369 ? 42.277 26.950 24.809 1.00 13.04 369 ASP A CA 1
ATOM 2820 C C . ASP A 1 369 ? 42.479 28.326 25.425 1.00 12.89 369 ASP A C 1
ATOM 2821 O O . ASP A 1 369 ? 43.542 28.613 25.966 1.00 13.51 369 ASP A O 1
ATOM 2826 N N . PHE A 1 370 ? 41.448 29.157 25.324 1.00 12.50 370 PHE A N 1
ATOM 2827 C CA . PHE A 1 370 ? 41.423 30.477 25.939 1.00 12.19 370 PHE A CA 1
ATOM 2828 C C . PHE A 1 370 ? 39.979 30.927 26.098 1.00 11.94 370 PHE A C 1
ATOM 2829 O O . PHE A 1 370 ? 39.059 30.287 25.607 1.00 11.93 370 PHE A O 1
ATOM 2837 N N . LEU A 1 371 ? 39.793 32.046 26.775 1.00 11.89 371 LEU A N 1
ATOM 2838 C CA . LEU A 1 371 ? 38.467 32.601 27.031 1.00 11.76 371 LEU A CA 1
ATOM 2839 C C . LEU A 1 371 ? 38.130 33.603 25.935 1.00 11.79 371 LEU A C 1
ATOM 2840 O O . LEU A 1 371 ? 39.031 34.250 25.388 1.00 11.75 371 LEU A O 1
ATOM 2845 N N . TYR A 1 372 ? 36.846 33.728 25.621 1.00 11.76 372 TYR A N 1
ATOM 2846 C CA . TYR A 1 372 ? 36.378 34.615 24.560 1.00 11.57 372 TYR A CA 1
ATOM 2847 C C . TYR A 1 372 ? 35.094 35.298 24.998 1.00 11.96 372 TYR A C 1
ATOM 2848 O O . TYR A 1 372 ? 34.094 34.629 25.278 1.00 11.42 372 TYR A O 1
ATOM 2857 N N . VAL A 1 373 ? 35.110 36.626 25.021 1.00 12.08 373 VAL A N 1
ATOM 2858 C CA . VAL A 1 373 ? 33.969 37.399 25.464 1.00 12.62 373 VAL A CA 1
ATOM 2859 C C . VAL A 1 373 ? 33.575 38.422 24.398 1.00 12.99 373 VAL A C 1
ATOM 2860 O O . VAL A 1 373 ? 34.306 39.366 24.144 1.00 12.06 373 VAL A O 1
ATOM 2864 N N . GLU A 1 374 ? 32.397 38.227 23.810 1.00 13.83 374 GLU A N 1
ATOM 2865 C CA . GLU A 1 374 ? 31.759 39.228 22.965 1.00 15.17 374 GLU A CA 1
ATOM 2866 C C . GLU A 1 374 ? 31.018 40.208 23.863 1.00 15.98 374 GLU A C 1
ATOM 2867 O O . GLU A 1 374 ? 30.182 39.788 24.659 1.00 15.81 374 GLU A O 1
ATOM 2873 N N A ILE A 1 375 ? 31.210 41.494 23.614 0.50 16.49 375 ILE A N 1
ATOM 2874 N N B ILE A 1 375 ? 31.424 41.486 23.846 0.50 16.58 375 ILE A N 1
ATOM 2875 C CA A ILE A 1 375 ? 30.368 42.515 24.207 0.50 17.37 375 ILE A CA 1
ATOM 2876 C CA B ILE A 1 375 ? 30.908 42.500 24.802 0.50 17.29 375 ILE A CA 1
ATOM 2877 C C A ILE A 1 375 ? 29.215 42.862 23.264 0.50 18.04 375 ILE A C 1
ATOM 2878 C C B ILE A 1 375 ? 30.089 43.591 24.132 0.50 18.21 375 ILE A C 1
ATOM 2879 O O A ILE A 1 375 ? 29.428 43.226 22.120 0.50 17.69 375 ILE A O 1
ATOM 2880 O O B ILE A 1 375 ? 30.348 43.975 22.998 0.50 17.55 375 ILE A O 1
ATOM 2889 N N A TRP A 1 376 ? 27.987 42.728 23.748 0.50 19.19 376 TRP A N 1
ATOM 2890 N N B TRP A 1 376 ? 29.121 44.120 24.868 0.50 18.67 376 TRP A N 1
ATOM 2891 C CA A TRP A 1 376 ? 26.801 43.121 22.989 0.50 20.55 376 TRP A CA 1
ATOM 2892 C CA B TRP A 1 376 ? 28.125 44.987 24.272 0.50 19.79 376 TRP A CA 1
ATOM 2893 C C A TRP A 1 376 ? 26.206 44.396 23.612 0.50 20.85 376 TRP A C 1
ATOM 2894 C C B TRP A 1 376 ? 27.826 46.241 25.070 0.50 20.80 376 TRP A C 1
ATOM 2895 O O A TRP A 1 376 ? 25.765 44.377 24.753 0.50 19.94 376 TRP A O 1
ATOM 2896 O O B TRP A 1 376 ? 27.381 46.162 26.216 0.50 21.34 376 TRP A O 1
ATOM 2917 N N A PRO A 1 377 ? 26.216 45.516 22.867 0.50 21.40 377 PRO A N 1
ATOM 2918 N N B PRO A 1 377 ? 28.071 47.412 24.463 0.50 21.88 377 PRO A N 1
ATOM 2919 C CA A PRO A 1 377 ? 25.751 46.798 23.401 0.50 21.66 377 PRO A CA 1
ATOM 2920 C CA B PRO A 1 377 ? 27.293 48.548 24.907 0.50 22.45 377 PRO A CA 1
ATOM 2921 C C A PRO A 1 377 ? 24.286 46.764 23.819 0.50 21.75 377 PRO A C 1
ATOM 2922 C C B PRO A 1 377 ? 25.840 48.217 24.597 0.50 23.13 377 PRO A C 1
ATOM 2923 O O A PRO A 1 377 ? 23.566 45.830 23.460 0.50 21.37 377 PRO A O 1
ATOM 2924 O O B PRO A 1 377 ? 25.570 47.394 23.720 0.50 23.15 377 PRO A O 1
ATOM 2931 N N A PRO A 1 378 ? 23.832 47.792 24.554 0.50 21.64 378 PRO A N 1
ATOM 2932 N N B PRO A 1 378 ? 24.902 48.853 25.299 0.50 23.47 378 PRO A N 1
ATOM 2933 C CA A PRO A 1 378 ? 24.532 49.028 24.942 0.50 21.54 378 PRO A CA 1
ATOM 2934 C CA B PRO A 1 378 ? 25.151 49.919 26.261 0.50 23.51 378 PRO A CA 1
ATOM 2935 C C A PRO A 1 378 ? 25.438 48.915 26.169 0.50 21.58 378 PRO A C 1
ATOM 2936 C C B PRO A 1 378 ? 25.791 49.458 27.583 0.50 23.20 378 PRO A C 1
ATOM 2937 O O A PRO A 1 378 ? 26.315 49.764 26.367 0.50 21.60 378 PRO A O 1
ATOM 2938 O O B PRO A 1 378 ? 26.614 50.184 28.162 0.50 23.33 378 PRO A O 1
ATOM 2945 N N A ALA A 1 379 ? 25.219 47.898 26.997 0.50 21.29 379 ALA A N 1
ATOM 2946 N N B ALA A 1 379 ? 25.423 48.265 28.050 0.50 22.73 379 ALA A N 1
ATOM 2947 C CA A ALA A 1 379 ? 25.952 47.774 28.253 0.50 21.21 379 ALA A CA 1
ATOM 2948 C CA B ALA A 1 379 ? 25.855 47.776 29.362 0.50 22.60 379 ALA A CA 1
ATOM 2949 C C A ALA A 1 379 ? 27.450 47.586 28.000 0.50 20.59 379 ALA A C 1
ATOM 2950 C C B ALA A 1 379 ? 27.346 47.968 29.605 0.50 22.29 379 ALA A C 1
ATOM 2951 O O A ALA A 1 379 ? 27.865 47.335 26.883 0.50 20.34 379 ALA A O 1
ATOM 2952 O O B ALA A 1 379 ? 27.759 48.481 30.649 0.50 22.75 379 ALA A O 1
ATOM 2955 N N A ARG A 1 380 ? 28.244 47.705 29.057 0.50 20.48 380 ARG A N 1
ATOM 2956 N N B ARG A 1 380 ? 28.161 47.556 28.646 0.50 21.05 380 ARG A N 1
ATOM 2957 C CA A ARG A 1 380 ? 29.706 47.617 28.972 0.50 20.08 380 ARG A CA 1
ATOM 2958 C CA B ARG A 1 380 ? 29.598 47.586 28.850 0.50 20.41 380 ARG A CA 1
ATOM 2959 C C A ARG A 1 380 ? 30.342 48.627 28.001 0.50 18.86 380 ARG A C 1
ATOM 2960 C C B ARG A 1 380 ? 30.256 48.583 27.898 0.50 19.01 380 ARG A C 1
ATOM 2961 O O A ARG A 1 380 ? 31.381 48.348 27.399 0.50 18.75 380 ARG A O 1
ATOM 2962 O O B ARG A 1 380 ? 31.189 48.239 27.171 0.50 19.01 380 ARG A O 1
ATOM 2970 N N . ALA A 1 381 ? 29.747 49.814 27.908 1.00 17.83 381 ALA A N 1
ATOM 2971 C CA . ALA A 1 381 ? 30.243 50.895 27.035 1.00 16.65 381 ALA A CA 1
ATOM 2972 C C . ALA A 1 381 ? 31.496 51.591 27.560 1.00 14.83 381 ALA A C 1
ATOM 2973 O O . ALA A 1 381 ? 32.248 52.180 26.786 1.00 14.45 381 ALA A O 1
ATOM 2975 N N . HIS A 1 382 ? 31.695 51.584 28.873 1.00 13.67 382 HIS A N 1
ATOM 2976 C CA . HIS A 1 382 ? 32.803 52.334 29.491 1.00 12.88 382 HIS A CA 1
ATOM 2977 C C . HIS A 1 382 ? 34.158 51.683 29.165 1.00 12.26 382 HIS A C 1
ATOM 2978 O O . HIS A 1 382 ? 34.283 50.459 29.190 1.00 11.74 382 HIS A O 1
ATOM 2985 N N . TYR A 1 383 ? 35.177 52.505 28.881 1.00 11.80 383 TYR A N 1
ATOM 2986 C CA . TYR A 1 383 ? 36.546 51.991 28.655 1.00 11.77 383 TYR A CA 1
ATOM 2987 C C . TYR A 1 383 ? 36.986 50.946 29.677 1.00 12.00 383 TYR A C 1
ATOM 2988 O O . TYR A 1 383 ? 37.625 49.959 29.334 1.00 11.19 383 TYR A O 1
ATOM 2997 N N . ASN A 1 384 ? 36.681 51.191 30.947 1.00 12.72 384 ASN A N 1
ATOM 2998 C CA . ASN A 1 384 ? 37.037 50.260 32.015 1.00 13.84 384 ASN A CA 1
ATOM 2999 C C . ASN A 1 384 ? 36.699 48.806 31.752 1.00 14.04 384 ASN A C 1
ATOM 3000 O O . ASN A 1 384 ? 37.473 47.922 32.131 1.00 13.12 384 ASN A O 1
ATOM 3005 N N . PHE A 1 385 ? 35.561 48.562 31.107 1.00 14.32 385 PHE A N 1
ATOM 3006 C CA . PHE A 1 385 ? 35.125 47.187 30.824 1.00 15.52 385 PHE A CA 1
ATOM 3007 C C . PHE A 1 385 ? 36.029 46.420 29.884 1.00 15.44 385 PHE A C 1
ATOM 3008 O O . PHE A 1 385 ? 36.081 45.198 29.965 1.00 15.51 385 PHE A O 1
ATOM 3016 N N . LEU A 1 386 ? 36.761 47.124 29.027 1.00 14.91 386 LEU A N 1
ATOM 3017 C CA . LEU A 1 386 ? 37.751 46.466 28.185 1.00 15.12 386 LEU A CA 1
ATOM 3018 C C . LEU A 1 386 ? 38.842 45.826 29.062 1.00 15.47 386 LEU A C 1
ATOM 3019 O O . LEU A 1 386 ? 39.278 44.709 28.781 1.00 17.97 386 LEU A O 1
ATOM 3024 N N . LYS A 1 387 ? 39.262 46.514 30.117 1.00 14.33 387 LYS A N 1
ATOM 3025 C CA . LYS A 1 387 ? 40.223 45.955 31.077 1.00 14.45 387 LYS A CA 1
ATOM 3026 C C . LYS A 1 387 ? 39.550 44.962 32.021 1.00 14.69 387 LYS A C 1
ATOM 3027 O O . LYS A 1 387 ? 40.081 43.883 32.286 1.00 14.00 387 LYS A O 1
ATOM 3033 N N . GLN A 1 388 ? 38.381 45.327 32.536 1.00 14.66 388 GLN A N 1
ATOM 3034 C CA . GLN A 1 388 ? 37.723 44.484 33.528 1.00 16.08 388 GLN A CA 1
ATOM 3035 C C . GLN A 1 388 ? 37.328 43.101 32.992 1.00 15.19 388 GLN A C 1
ATOM 3036 O O . GLN A 1 388 ? 37.397 42.117 33.727 1.00 15.03 388 GLN A O 1
ATOM 3042 N N . THR A 1 389 ? 36.945 43.021 31.721 1.00 14.21 389 THR A N 1
ATOM 3043 C CA . THR A 1 389 ? 36.629 41.728 31.109 1.00 14.72 389 THR A CA 1
ATOM 3044 C C . THR A 1 389 ? 37.846 40.810 31.134 1.00 13.96 389 THR A C 1
ATOM 3045 O O . THR A 1 389 ? 37.746 39.617 31.463 1.00 12.91 389 THR A O 1
ATOM 3049 N N . VAL A 1 390 ? 39.000 41.377 30.805 1.00 12.66 390 VAL A N 1
ATOM 3050 C CA . VAL A 1 390 ? 40.243 40.610 30.784 1.00 13.11 390 VAL A CA 1
ATOM 3051 C C . VAL A 1 390 ? 40.618 40.203 32.216 1.00 13.76 390 VAL A C 1
ATOM 3052 O O . VAL A 1 390 ? 41.012 39.056 32.455 1.00 14.38 390 VAL A O 1
ATOM 3056 N N . ASP A 1 391 ? 40.475 41.131 33.161 1.00 13.90 391 ASP A N 1
ATOM 3057 C CA . ASP A 1 391 ? 40.746 40.840 34.579 1.00 14.62 391 ASP A CA 1
ATOM 3058 C C . ASP A 1 391 ? 39.845 39.714 35.112 1.00 14.37 391 ASP A C 1
ATOM 3059 O O . ASP A 1 391 ? 40.308 38.861 35.874 1.00 14.02 391 ASP A O 1
ATOM 3064 N N . ASN A 1 392 ? 38.573 39.725 34.713 1.00 14.43 392 ASN A N 1
ATOM 3065 C CA . ASN A 1 392 ? 37.639 38.656 35.091 1.00 15.18 392 ASN A CA 1
ATOM 3066 C C . ASN A 1 392 ? 38.057 37.291 34.544 1.00 15.74 392 ASN A C 1
ATOM 3067 O O . ASN A 1 392 ? 37.995 36.285 35.254 1.00 15.42 392 ASN A O 1
ATOM 3072 N N . GLY A 1 393 ? 38.494 37.260 33.290 1.00 15.51 393 GLY A N 1
ATOM 3073 C CA . GLY A 1 393 ? 39.019 36.036 32.701 1.00 16.48 393 GLY A CA 1
ATOM 3074 C C . GLY A 1 393 ? 40.223 35.505 33.452 1.00 17.16 393 GLY A C 1
ATOM 3075 O O . GLY A 1 393 ? 40.290 34.308 33.751 1.00 17.11 393 GLY A O 1
ATOM 3076 N N . TYR A 1 394 ? 41.163 36.394 33.764 1.00 17.73 394 TYR A N 1
ATOM 3077 C CA . TYR A 1 394 ? 42.346 36.031 34.541 1.00 20.14 394 TYR A CA 1
ATOM 3078 C C . TYR A 1 394 ? 41.947 35.521 35.926 1.00 19.22 394 TYR A C 1
ATOM 3079 O O . TYR A 1 394 ? 42.379 34.442 36.328 1.00 19.83 394 TYR A O 1
ATOM 3088 N N . ASN A 1 395 ? 41.106 36.272 36.632 1.00 18.58 395 ASN A N 1
ATOM 3089 C CA . ASN A 1 395 ? 40.704 35.888 37.992 1.00 18.93 395 ASN A CA 1
ATOM 3090 C C . ASN A 1 395 ? 39.896 34.599 38.036 1.00 18.25 395 ASN A C 1
ATOM 3091 O O . ASN A 1 395 ? 40.226 33.703 38.805 1.00 17.28 395 ASN A O 1
ATOM 3096 N N . TYR A 1 396 ? 38.873 34.487 37.188 1.00 16.52 396 TYR A N 1
ATOM 3097 C CA . TYR A 1 396 ? 38.023 33.296 37.187 1.00 16.50 396 TYR A CA 1
ATOM 3098 C C . TYR A 1 396 ? 38.778 32.016 36.779 1.00 16.63 396 TYR A C 1
ATOM 3099 O O . TYR A 1 396 ? 38.376 30.909 37.183 1.00 16.14 396 TYR A O 1
ATOM 3108 N N . SER A 1 397 ? 39.842 32.160 35.980 1.00 16.04 397 SER A N 1
ATOM 3109 C CA . SER A 1 397 ? 40.664 31.025 35.553 1.00 16.52 397 SER A CA 1
ATOM 3110 C C . SER A 1 397 ? 41.896 30.773 36.433 1.00 17.67 397 SER A C 1
ATOM 3111 O O . SER A 1 397 ? 42.747 29.951 36.064 1.00 16.83 397 SER A O 1
ATOM 3114 N N . ASP A 1 398 ? 42.004 31.469 37.570 1.00 18.61 398 ASP A N 1
ATOM 3115 C CA . ASP A 1 398 ? 43.181 31.393 38.446 1.00 20.85 398 ASP A CA 1
ATOM 3116 C C . ASP A 1 398 ? 44.476 31.691 37.656 1.00 20.42 398 ASP A C 1
ATOM 3117 O O . ASP A 1 398 ? 45.518 31.080 37.889 1.00 20.89 398 ASP A O 1
ATOM 3126 N N . GLY A 1 399 ? 44.386 32.611 36.692 1.00 19.08 399 GLY A N 1
ATOM 3127 C CA . GLY A 1 399 ? 45.510 32.971 35.834 1.00 18.77 399 GLY A CA 1
ATOM 3128 C C . GLY A 1 399 ? 45.980 31.954 34.815 1.00 18.61 399 GLY A C 1
ATOM 3129 O O . GLY A 1 399 ? 47.075 32.106 34.264 1.00 18.74 399 GLY A O 1
ATOM 3130 N N . LYS A 1 400 ? 45.166 30.932 34.537 1.00 18.23 400 LYS A N 1
ATOM 3131 C CA . LYS A 1 400 ? 45.565 29.842 33.646 1.00 18.67 400 LYS A CA 1
ATOM 3132 C C . LYS A 1 400 ? 45.105 30.017 32.197 1.00 17.50 400 LYS A C 1
ATOM 3133 O O . LYS A 1 400 ? 45.551 29.267 31.338 1.00 17.56 400 LYS A O 1
ATOM 3139 N N . LYS A 1 401 ? 44.211 30.968 31.921 1.00 15.60 401 LYS A N 1
ATOM 3140 C CA . LYS A 1 401 ? 43.724 31.165 30.549 1.00 15.04 401 LYS A CA 1
ATOM 3141 C C . LYS A 1 401 ? 43.818 32.613 30.118 1.00 14.59 401 LYS A C 1
ATOM 3142 O O . LYS A 1 401 ? 43.525 33.514 30.911 1.00 14.01 401 LYS A O 1
ATOM 3148 N N . ALA A 1 402 ? 44.207 32.819 28.856 1.00 13.37 402 ALA A N 1
ATOM 3149 C CA . ALA A 1 402 ? 44.193 34.140 28.233 1.00 13.23 402 ALA A CA 1
ATOM 3150 C C . ALA A 1 402 ? 42.770 34.502 27.810 1.00 13.01 402 ALA A C 1
ATOM 3151 O O . ALA A 1 402 ? 41.905 33.625 27.732 1.00 12.75 402 ALA A O 1
ATOM 3153 N N . THR A 1 403 ? 42.536 35.791 27.556 1.00 12.41 403 THR A N 1
ATOM 3154 C CA . THR A 1 403 ? 41.213 36.281 27.162 1.00 12.81 403 THR A CA 1
ATOM 3155 C C . THR A 1 403 ? 41.262 37.032 25.837 1.00 12.45 403 THR A C 1
ATOM 3156 O O . THR A 1 403 ? 42.129 37.891 25.628 1.00 12.54 403 THR A O 1
ATOM 3160 N N . VAL A 1 404 ? 40.318 36.698 24.962 1.00 11.63 404 VAL A N 1
ATOM 3161 C CA . VAL A 1 404 ? 40.062 37.407 23.708 1.00 11.47 404 VAL A CA 1
ATOM 3162 C C . VAL A 1 404 ? 38.725 38.119 23.853 1.00 11.51 404 VAL A C 1
ATOM 3163 O O . VAL A 1 404 ? 37.768 37.545 24.383 1.00 11.55 404 VAL A O 1
ATOM 3167 N N . VAL A 1 405 ? 38.666 39.362 23.386 1.00 11.44 405 VAL A N 1
ATOM 3168 C CA . VAL A 1 405 ? 37.460 40.181 23.446 1.00 11.82 405 VAL A CA 1
ATOM 3169 C C . VAL A 1 405 ? 36.977 40.482 22.022 1.00 11.64 405 VAL A C 1
ATOM 3170 O O . VAL A 1 405 ? 37.776 40.830 21.167 1.00 11.73 405 VAL A O 1
ATOM 3174 N N . ALA A 1 406 ? 35.675 40.332 21.780 1.00 11.44 406 ALA A N 1
ATOM 3175 C CA . ALA A 1 406 ? 35.029 40.859 20.576 1.00 11.65 406 ALA A CA 1
ATOM 3176 C C . ALA A 1 406 ? 34.299 42.117 21.012 1.00 11.64 406 ALA A C 1
ATOM 3177 O O . ALA A 1 406 ? 33.443 42.090 21.897 1.00 11.76 406 ALA A O 1
ATOM 3179 N N . ALA A 1 407 ? 34.677 43.231 20.403 1.00 11.79 407 ALA A N 1
ATOM 3180 C CA . ALA A 1 407 ? 34.190 44.536 20.787 1.00 12.04 407 ALA A CA 1
ATOM 3181 C C . ALA A 1 407 ? 34.092 45.323 19.500 1.00 12.26 407 ALA A C 1
ATOM 3182 O O . ALA A 1 407 ? 35.098 45.861 19.038 1.00 11.92 407 ALA A O 1
ATOM 3184 N N . TYR A 1 408 ? 32.893 45.376 18.917 1.00 12.48 408 TYR A N 1
ATOM 3185 C CA . TYR A 1 408 ? 32.756 45.841 17.528 1.00 13.39 408 TYR A CA 1
ATOM 3186 C C . TYR A 1 408 ? 32.802 47.357 17.449 1.00 13.49 408 TYR A C 1
ATOM 3187 O O . TYR A 1 408 ? 31.942 48.056 17.991 1.00 13.47 408 TYR A O 1
ATOM 3196 N N . MET A 1 409 ? 33.834 47.860 16.792 1.00 13.32 409 MET A N 1
ATOM 3197 C CA . MET A 1 409 ? 34.115 49.282 16.801 1.00 13.44 409 MET A CA 1
ATOM 3198 C C . MET A 1 409 ? 33.204 50.070 15.860 1.00 13.55 409 MET A C 1
ATOM 3199 O O . MET A 1 409 ? 32.873 49.607 14.775 1.00 13.63 409 MET A O 1
ATOM 3204 N N . ASN A 1 410 ? 32.793 51.247 16.322 1.00 13.85 410 ASN A N 1
ATOM 3205 C CA . ASN A 1 410 ? 31.961 52.182 15.551 1.00 14.52 410 ASN A CA 1
ATOM 3206 C C . ASN A 1 410 ? 30.637 51.537 15.119 1.00 15.89 410 ASN A C 1
ATOM 3207 O O . ASN A 1 410 ? 30.095 51.858 14.059 1.00 15.42 410 ASN A O 1
ATOM 3212 N N . TYR A 1 411 ? 30.127 50.644 15.972 1.00 16.83 411 TYR A N 1
ATOM 3213 C CA . TYR A 1 411 ? 28.904 49.893 15.703 1.00 19.13 411 TYR A CA 1
ATOM 3214 C C . TYR A 1 411 ? 27.741 50.813 15.357 1.00 18.18 411 TYR A C 1
ATOM 3215 O O . TYR A 1 411 ? 26.934 50.480 14.498 1.00 18.76 411 TYR A O 1
ATOM 3224 N N . GLY A 1 412 ? 27.676 51.970 16.015 1.00 18.29 412 GLY A N 1
ATOM 3225 C CA . GLY A 1 412 ? 26.634 52.958 15.750 1.00 18.67 412 GLY A CA 1
ATOM 3226 C C . GLY A 1 412 ? 26.492 53.429 14.307 1.00 19.26 412 GLY A C 1
ATOM 3227 O O . GLY A 1 412 ? 25.417 53.898 13.933 1.00 19.93 412 GLY A O 1
ATOM 3228 N N . ILE A 1 413 ? 27.558 53.325 13.502 1.00 18.61 413 ILE A N 1
ATOM 3229 C CA . ILE A 1 413 ? 27.505 53.677 12.071 1.00 18.53 413 ILE A CA 1
ATOM 3230 C C . ILE A 1 413 ? 27.723 52.464 11.158 1.00 18.25 413 ILE A C 1
ATOM 3231 O O . ILE A 1 413 ? 27.993 52.618 9.965 1.00 18.44 413 ILE A O 1
ATOM 3236 N N . ALA A 1 414 ? 27.556 51.258 11.700 1.00 18.44 414 ALA A N 1
ATOM 3237 C CA . ALA A 1 414 ? 27.862 50.039 10.952 1.00 18.31 414 ALA A CA 1
ATOM 3238 C C . ALA A 1 414 ? 26.885 49.777 9.792 1.00 19.19 414 ALA A C 1
ATOM 3239 O O . ALA A 1 414 ? 27.199 48.978 8.930 1.00 18.04 414 ALA A O 1
ATOM 3241 N N . ASP A 1 415 ? 25.719 50.429 9.775 1.00 21.48 415 ASP A N 1
ATOM 3242 C CA . ASP A 1 415 ? 24.806 50.348 8.613 1.00 23.44 415 ASP A CA 1
ATOM 3243 C C . ASP A 1 415 ? 25.018 51.442 7.550 1.00 23.16 415 ASP A C 1
ATOM 3244 O O . ASP A 1 415 ? 24.362 51.420 6.500 1.00 22.72 415 ASP A O 1
ATOM 3249 N N . ARG A 1 416 ? 25.952 52.361 7.799 1.00 21.81 416 ARG A N 1
ATOM 3250 C CA . ARG A 1 416 ? 26.366 53.357 6.812 1.00 21.02 416 ARG A CA 1
ATOM 3251 C C . ARG A 1 416 ? 27.530 52.866 5.977 1.00 20.66 416 ARG A C 1
ATOM 3252 O O . ARG A 1 416 ? 28.397 52.138 6.475 1.00 20.66 416 ARG A O 1
ATOM 3260 N N . SER A 1 417 ? 27.573 53.284 4.714 1.00 19.87 417 SER A N 1
ATOM 3261 C CA . SER A 1 417 ? 28.802 53.182 3.922 1.00 19.58 417 SER A CA 1
ATOM 3262 C C . SER A 1 417 ? 29.757 54.242 4.450 1.00 18.59 417 SER A C 1
ATOM 3263 O O . SER A 1 417 ? 29.596 55.441 4.180 1.00 18.03 417 SER A O 1
ATOM 3266 N N . ALA A 1 418 ? 30.754 53.805 5.209 1.00 17.68 418 ALA A N 1
ATOM 3267 C CA . ALA A 1 418 ? 31.567 54.742 5.965 1.00 17.27 418 ALA A CA 1
ATOM 3268 C C . ALA A 1 418 ? 32.936 54.155 6.330 1.00 17.24 418 ALA A C 1
ATOM 3269 O O . ALA A 1 418 ? 33.331 53.112 5.805 1.00 16.30 418 ALA A O 1
ATOM 3271 N N . GLU A 1 419 ? 33.665 54.870 7.182 1.00 18.59 419 GLU A N 1
ATOM 3272 C CA . GLU A 1 419 ? 35.027 54.530 7.573 1.00 19.13 419 GLU A CA 1
ATOM 3273 C C . GLU A 1 419 ? 35.078 54.265 9.078 1.00 17.19 419 GLU A C 1
ATOM 3274 O O . GLU A 1 419 ? 34.380 54.930 9.841 1.00 16.42 419 GLU A O 1
ATOM 3280 N N . PHE A 1 420 ? 35.915 53.311 9.489 1.00 15.22 420 PHE A N 1
ATOM 3281 C CA . PHE A 1 420 ? 36.295 53.189 10.896 1.00 14.91 420 PHE A CA 1
ATOM 3282 C C . PHE A 1 420 ? 37.035 54.451 11.305 1.00 14.70 420 PHE A C 1
ATOM 3283 O O . PHE A 1 420 ? 37.726 55.070 10.486 1.00 14.27 420 PHE A O 1
ATOM 3291 N N . ASN A 1 421 ? 36.887 54.832 12.567 1.00 14.42 421 ASN A N 1
ATOM 3292 C CA . ASN A 1 421 ? 37.625 55.971 13.102 1.00 14.05 421 ASN A CA 1
ATOM 3293 C C . ASN A 1 421 ? 38.996 55.491 13.569 1.00 13.99 421 ASN A C 1
ATOM 3294 O O . ASN A 1 421 ? 39.090 54.642 14.466 1.00 13.89 421 ASN A O 1
ATOM 3299 N N . LYS A 1 422 ? 40.054 56.035 12.974 1.00 13.67 422 LYS A N 1
ATOM 3300 C CA . LYS A 1 422 ? 41.411 55.591 13.289 1.00 14.81 422 LYS A CA 1
ATOM 3301 C C . LYS A 1 422 ? 41.872 55.916 14.714 1.00 14.71 422 LYS A C 1
ATOM 3302 O O . LYS A 1 422 ? 42.824 55.301 15.202 1.00 16.28 422 LYS A O 1
ATOM 3308 N N . HIS A 1 423 ? 41.212 56.867 15.372 1.00 13.30 423 HIS A N 1
ATOM 3309 C CA . HIS A 1 423 ? 41.592 57.244 16.738 1.00 13.43 423 HIS A CA 1
ATOM 3310 C C . HIS A 1 423 ? 40.955 56.323 17.765 1.00 13.10 423 HIS A C 1
ATOM 3311 O O . HIS A 1 423 ? 41.652 55.762 18.611 1.00 13.17 423 HIS A O 1
ATOM 3318 N N . SER A 1 424 ? 39.646 56.132 17.674 1.00 13.13 424 SER A N 1
ATOM 3319 C CA . SER A 1 424 ? 38.952 55.274 18.638 1.00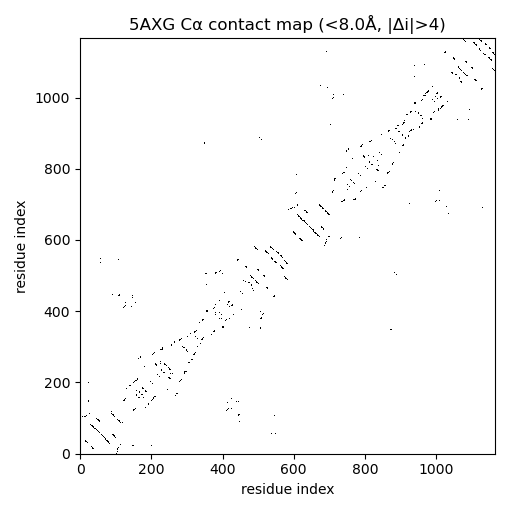 12.82 424 SER A CA 1
ATOM 3320 C C . SER A 1 424 ? 39.364 53.804 18.487 1.00 12.55 424 SER A C 1
ATOM 3321 O O . SER A 1 424 ? 39.438 53.092 19.478 1.00 12.31 424 SER A O 1
ATOM 3324 N N . VAL A 1 425 ? 39.679 53.356 17.271 1.00 11.99 425 VAL A N 1
ATOM 3325 C CA . VAL A 1 425 ? 40.131 51.983 17.096 1.00 11.96 425 VAL A CA 1
ATOM 3326 C C . VAL A 1 425 ? 41.473 51.758 17.824 1.00 11.95 425 VAL A C 1
ATOM 3327 O O . VAL A 1 425 ? 41.655 50.711 18.468 1.00 11.75 425 VAL A O 1
ATOM 3331 N N . ARG A 1 426 ? 42.387 52.735 17.751 1.00 11.40 426 ARG A N 1
ATOM 3332 C CA . ARG A 1 426 ? 43.676 52.636 18.481 1.00 11.65 426 ARG A CA 1
ATOM 3333 C C . ARG A 1 426 ? 43.481 52.650 19.982 1.00 11.23 426 ARG A C 1
ATOM 3334 O O . ARG A 1 426 ? 44.110 51.873 20.683 1.00 11.59 426 ARG A O 1
ATOM 3349 N N . LEU A 1 427 ? 42.605 53.522 20.479 1.00 11.03 427 LEU A N 1
ATOM 3350 C CA . LEU A 1 427 ? 42.366 53.600 21.923 1.00 10.98 427 LEU A CA 1
ATOM 3351 C C . LEU A 1 427 ? 41.763 52.310 22.480 1.00 10.64 427 LEU A C 1
ATOM 3352 O O . LEU A 1 427 ? 42.164 51.846 23.541 1.00 10.32 427 LEU A O 1
ATOM 3357 N N . THR A 1 428 ? 40.841 51.709 21.736 1.00 10.43 428 THR A N 1
ATOM 3358 C CA . THR A 1 428 ? 40.249 50.438 22.137 1.00 10.41 428 THR A CA 1
ATOM 3359 C C . THR A 1 428 ? 41.311 49.323 22.195 1.00 10.58 428 THR A C 1
ATOM 3360 O O . THR A 1 428 ? 41.363 48.570 23.164 1.00 10.29 428 THR A O 1
ATOM 3364 N N . ASP A 1 429 ? 42.174 49.234 21.187 1.00 10.70 429 ASP A N 1
ATOM 3365 C CA . ASP A 1 429 ? 43.224 48.214 21.207 1.00 11.31 429 ASP A CA 1
ATOM 3366 C C . ASP A 1 429 ? 44.254 48.466 22.302 1.00 11.41 429 ASP A C 1
ATOM 3367 O O . ASP A 1 429 ? 44.676 47.521 22.957 1.00 12.10 429 ASP A O 1
ATOM 3372 N N . ALA A 1 430 ? 44.628 49.722 22.532 1.00 11.09 430 ALA A N 1
ATOM 3373 C CA . ALA A 1 430 ? 45.500 50.039 23.667 1.00 11.23 430 ALA A CA 1
ATOM 3374 C C . ALA A 1 430 ? 44.879 49.531 24.963 1.00 10.67 430 ALA A C 1
ATOM 3375 O O . ALA A 1 430 ? 45.555 48.877 25.744 1.00 10.72 430 ALA A O 1
ATOM 3377 N N . ALA A 1 431 ? 43.596 49.820 25.169 1.00 10.42 431 ALA A N 1
ATOM 3378 C CA . ALA A 1 431 ? 42.883 49.412 26.388 1.00 10.70 431 ALA A CA 1
ATOM 3379 C C . ALA A 1 431 ? 42.868 47.891 26.573 1.00 11.14 431 ALA A C 1
ATOM 3380 O O . ALA A 1 431 ? 43.160 47.387 27.652 1.00 10.72 431 ALA A O 1
ATOM 3382 N N . ILE A 1 432 ? 42.558 47.168 25.509 1.00 10.91 432 ILE A N 1
ATOM 3383 C CA . ILE A 1 432 ? 42.500 45.706 25.564 1.00 10.95 432 ILE A CA 1
ATOM 3384 C C . ILE A 1 432 ? 43.895 45.086 25.705 1.00 10.74 432 ILE A C 1
ATOM 3385 O O . ILE A 1 432 ? 44.094 44.214 26.558 1.00 10.72 432 ILE A O 1
ATOM 3390 N N . PHE A 1 433 ? 44.841 45.534 24.872 1.00 10.78 433 PHE A N 1
ATOM 3391 C CA . PHE A 1 433 ? 46.180 44.941 24.814 1.00 11.01 433 PHE A CA 1
ATOM 3392 C C . PHE A 1 433 ? 46.952 45.232 26.108 1.00 10.89 433 PHE A C 1
ATOM 3393 O O . PHE A 1 433 ? 47.603 44.340 26.643 1.00 10.50 433 PHE A O 1
ATOM 3401 N N . ALA A 1 434 ? 46.852 46.461 26.625 1.00 10.96 434 ALA A N 1
ATOM 3402 C CA . ALA A 1 434 ? 47.560 46.821 27.869 1.00 11.22 434 ALA A CA 1
ATOM 3403 C C . ALA A 1 434 ? 47.066 46.012 29.068 1.00 11.40 434 ALA A C 1
ATOM 3404 O O . ALA A 1 434 ? 47.842 45.694 29.973 1.00 11.43 434 ALA A O 1
ATOM 3406 N N . ALA A 1 435 ? 45.780 45.676 29.062 1.00 11.51 435 ALA A N 1
ATOM 3407 C CA . ALA A 1 435 ? 45.174 44.835 30.092 1.00 11.80 435 ALA A CA 1
ATOM 3408 C C . ALA A 1 435 ? 45.574 43.357 30.010 1.00 12.22 435 ALA A C 1
ATOM 3409 O O . ALA A 1 435 ? 45.283 42.600 30.934 1.00 13.21 435 ALA A O 1
ATOM 3411 N N . GLY A 1 436 ? 46.262 42.961 28.942 1.00 11.98 436 GLY A N 1
ATOM 3412 C CA . GLY A 1 436 ? 46.684 41.578 28.715 1.00 11.87 436 GLY A CA 1
ATOM 3413 C C . GLY A 1 436 ? 45.700 40.800 27.857 1.00 11.79 436 GLY A C 1
ATOM 3414 O O . GLY A 1 436 ? 45.714 39.563 27.854 1.00 11.65 436 GLY A O 1
ATOM 3415 N N . GLY A 1 437 ? 44.863 41.524 27.118 1.00 11.71 437 GLY A N 1
ATOM 3416 C CA . GLY A 1 437 ? 43.878 40.918 26.249 1.00 11.66 437 GLY A CA 1
ATOM 3417 C C . GLY A 1 437 ? 44.306 40.852 24.805 1.00 11.63 437 GLY A C 1
ATOM 3418 O O . GLY A 1 437 ? 45.381 41.324 24.416 1.00 11.99 437 GLY A O 1
ATOM 3419 N N . ASP A 1 438 ? 43.448 40.223 24.022 1.00 11.26 438 ASP A N 1
ATOM 3420 C CA . ASP A 1 438 ? 43.522 40.232 22.573 1.00 11.43 438 ASP A CA 1
ATOM 3421 C C . ASP A 1 438 ? 42.149 40.701 22.071 1.00 11.20 438 ASP A C 1
ATOM 3422 O O . ASP A 1 438 ? 41.150 40.526 22.767 1.00 10.81 438 ASP A O 1
ATOM 3427 N N . HIS A 1 439 ? 42.120 41.315 20.884 1.00 10.91 439 HIS A N 1
ATOM 3428 C CA . HIS A 1 439 ? 40.902 41.844 20.274 1.00 10.94 439 HIS A CA 1
ATOM 3429 C C . HIS A 1 439 ? 40.711 41.158 18.927 1.00 10.92 439 HIS A C 1
ATOM 3430 O O . HIS A 1 439 ? 41.544 41.310 18.036 1.00 10.73 439 HIS A O 1
ATOM 3437 N N . ILE A 1 440 ? 39.645 40.374 18.789 1.00 11.16 440 ILE A N 1
ATOM 3438 C CA . ILE A 1 440 ? 39.290 39.797 17.477 1.00 11.21 440 ILE A CA 1
ATOM 3439 C C . ILE A 1 440 ? 38.617 40.893 16.650 1.00 11.27 440 ILE A C 1
ATOM 3440 O O . ILE A 1 440 ? 37.539 41.366 16.987 1.00 11.35 440 ILE A O 1
ATOM 3445 N N . GLU A 1 441 ? 39.284 41.309 15.575 1.00 11.45 441 GLU A N 1
ATOM 3446 C CA . GLU A 1 441 ? 38.819 42.443 14.777 1.00 11.76 441 GLU A CA 1
ATOM 3447 C C . GLU A 1 441 ? 39.263 42.452 13.308 1.00 11.71 441 GLU A C 1
ATOM 3448 O O . GLU A 1 441 ? 38.581 43.074 12.505 1.00 12.28 441 GLU A O 1
ATOM 3454 N N . LEU A 1 442 ? 40.377 41.804 12.965 1.00 12.21 442 LEU A N 1
ATOM 3455 C CA . LEU A 1 442 ? 40.919 41.807 11.598 1.00 12.58 442 LEU A CA 1
ATOM 3456 C C . LEU A 1 442 ? 40.563 40.532 10.854 1.00 13.40 442 LEU A C 1
ATOM 3457 O O . LEU A 1 442 ? 40.614 39.435 11.422 1.00 12.99 442 LEU A O 1
ATOM 3462 N N . GLY A 1 443 ? 40.213 40.669 9.577 1.00 13.43 443 GLY A N 1
ATOM 3463 C CA . GLY A 1 443 ? 39.933 39.502 8.764 1.00 14.00 443 GLY A CA 1
ATOM 3464 C C . GLY A 1 443 ? 39.901 39.798 7.280 1.00 14.51 443 GLY A C 1
ATOM 3465 O O . GLY A 1 443 ? 40.324 40.873 6.831 1.00 13.81 443 GLY A O 1
ATOM 3466 N N . ASP A 1 444 ? 39.409 38.826 6.517 1.00 15.79 444 ASP A N 1
ATOM 3467 C CA . ASP A 1 444 ? 39.378 38.932 5.049 1.00 16.59 444 ASP A CA 1
ATOM 3468 C C . ASP A 1 444 ? 38.632 40.173 4.552 1.00 17.63 444 ASP A C 1
ATOM 3469 O O . ASP A 1 444 ? 39.059 40.798 3.580 1.00 18.12 444 ASP A O 1
ATOM 3474 N N . THR A 1 445 ? 37.553 40.540 5.231 1.00 17.32 445 THR A N 1
ATOM 3475 C CA . THR A 1 445 ? 36.748 41.702 4.856 1.00 18.13 445 THR A CA 1
ATOM 3476 C C . THR A 1 445 ? 37.284 43.048 5.386 1.00 17.27 445 THR A C 1
ATOM 3477 O O . THR A 1 445 ? 36.678 44.077 5.119 1.00 17.17 445 THR A O 1
ATOM 3481 N N . GLY A 1 446 ? 38.405 43.026 6.115 1.00 16.03 446 GLY A N 1
ATOM 3482 C CA . GLY A 1 446 ? 39.037 44.216 6.676 1.00 15.74 446 GLY A CA 1
ATOM 3483 C C . GLY A 1 446 ? 38.944 44.168 8.190 1.00 15.17 446 GLY A C 1
ATOM 3484 O O . GLY A 1 446 ? 39.763 43.531 8.846 1.00 15.02 446 GLY A O 1
ATOM 3485 N N . MET A 1 447 ? 37.927 44.826 8.731 1.00 14.51 447 MET A N 1
ATOM 3486 C CA . MET A 1 447 ? 37.708 44.881 10.172 1.00 14.07 447 MET A CA 1
ATOM 3487 C C . MET A 1 447 ? 36.221 44.740 10.500 1.00 14.17 447 MET A C 1
ATOM 3488 O O . MET A 1 447 ? 35.351 45.148 9.719 1.00 14.48 447 MET A O 1
ATOM 3493 N N . LEU A 1 448 ? 35.941 44.137 11.651 1.00 13.93 448 LEU A N 1
ATOM 3494 C CA . LEU A 1 448 ? 34.577 43.909 12.124 1.00 14.48 448 LEU A CA 1
ATOM 3495 C C . LEU A 1 448 ? 33.884 45.185 12.599 1.00 14.98 448 LEU A C 1
ATOM 3496 O O . LEU A 1 448 ? 34.463 45.959 13.358 1.00 14.82 448 LEU A O 1
ATOM 3501 N N . SER A 1 449 ? 32.652 45.404 12.134 1.00 15.25 449 SER A N 1
ATOM 3502 C CA . SER A 1 449 ? 31.829 46.521 12.590 1.00 16.05 449 SER A CA 1
ATOM 3503 C C . SER A 1 449 ? 30.528 46.092 13.264 1.00 16.80 449 SER A C 1
ATOM 3504 O O . SER A 1 449 ? 29.855 46.926 13.871 1.00 17.84 449 SER A O 1
ATOM 3507 N N . LYS A 1 450 ? 30.167 44.818 13.152 1.00 18.38 450 LYS A N 1
ATOM 3508 C CA . LYS A 1 450 ? 29.027 44.289 13.888 1.00 20.38 450 LYS A CA 1
ATOM 3509 C C . LYS A 1 450 ? 29.122 42.774 14.069 1.00 19.66 450 LYS A C 1
ATOM 3510 O O . LYS A 1 450 ? 30.063 42.130 13.587 1.00 18.95 450 LYS A O 1
ATOM 3516 N N . GLU A 1 451 ? 28.167 42.230 14.817 1.00 20.49 451 GLU A N 1
ATOM 3517 C CA . GLU A 1 451 ? 28.142 40.804 15.177 1.00 21.44 451 GLU A CA 1
ATOM 3518 C C . GLU A 1 451 ? 28.027 39.853 13.985 1.00 20.43 451 GLU A C 1
ATOM 3519 O O . GLU A 1 451 ? 28.511 38.722 14.041 1.00 20.32 451 GLU A O 1
ATOM 3525 N N . TYR A 1 452 ? 27.398 40.321 12.914 1.00 19.08 452 TYR A N 1
ATOM 3526 C CA . TYR A 1 452 ? 27.350 39.579 11.663 1.00 18.67 452 TYR A CA 1
ATOM 3527 C C . TYR A 1 452 ? 28.658 39.872 10.913 1.00 18.18 452 TYR A C 1
ATOM 3528 O O . TYR A 1 452 ? 28.779 40.896 10.235 1.00 18.37 452 TYR A O 1
ATOM 3537 N N . PHE A 1 453 ? 29.635 38.970 11.054 1.00 16.60 453 PHE A N 1
ATOM 3538 C CA . PHE A 1 453 ? 31.007 39.208 10.590 1.00 16.82 453 PHE A CA 1
ATOM 3539 C C . PHE A 1 453 ? 31.120 39.590 9.118 1.00 17.54 453 PHE A C 1
ATOM 3540 O O . PHE A 1 453 ? 31.948 40.427 8.796 1.00 18.52 453 PHE A O 1
ATOM 3548 N N . PRO A 1 454 ? 30.298 38.986 8.225 1.00 17.91 454 PRO A N 1
ATOM 3549 C CA . PRO A 1 454 ? 30.395 39.404 6.824 1.00 18.82 454 PRO A CA 1
ATOM 3550 C C . PRO A 1 454 ? 29.970 40.852 6.503 1.00 19.09 454 PRO A C 1
ATOM 3551 O O . PRO A 1 454 ? 30.280 41.326 5.413 1.00 19.37 454 PRO A O 1
ATOM 3555 N N . SER A 1 455 ? 29.291 41.550 7.421 1.00 19.35 455 SER A N 1
ATOM 3556 C CA . SER A 1 455 ? 28.890 42.938 7.175 1.00 19.70 455 SER A CA 1
ATOM 3557 C C . SER A 1 455 ? 30.116 43.842 7.073 1.00 20.48 455 SER A C 1
ATOM 3558 O O . SER A 1 455 ? 30.845 44.011 8.043 1.00 20.93 455 SER A O 1
ATOM 3561 N N . ALA A 1 456 ? 30.344 44.413 5.893 1.00 20.07 456 ALA A N 1
ATOM 3562 C CA . ALA A 1 456 ? 31.581 45.144 5.622 1.00 20.90 456 ALA A CA 1
ATOM 3563 C C . ALA A 1 456 ? 31.331 46.583 5.149 1.00 20.50 456 ALA A C 1
ATOM 3564 O O . ALA A 1 456 ? 32.040 47.082 4.269 1.00 22.10 456 ALA A O 1
ATOM 3566 N N . ASN A 1 457 ? 30.347 47.251 5.752 1.00 19.07 457 ASN A N 1
ATOM 3567 C CA . ASN A 1 457 ? 29.996 48.612 5.356 1.00 18.69 457 ASN A CA 1
ATOM 3568 C C . ASN A 1 457 ? 31.031 49.642 5.782 1.00 18.37 457 ASN A C 1
ATOM 3569 O O . ASN A 1 457 ? 31.160 50.676 5.130 1.00 17.71 457 ASN A O 1
ATOM 3574 N N . LEU A 1 458 ? 31.741 49.374 6.883 1.00 17.49 458 LEU A N 1
ATOM 3575 C CA . LEU A 1 458 ? 32.842 50.228 7.326 1.00 17.33 458 LEU A CA 1
ATOM 3576 C C . LEU A 1 458 ? 34.162 49.705 6.788 1.00 17.54 458 LEU A C 1
ATOM 3577 O O . LEU A 1 458 ? 34.442 48.512 6.867 1.00 17.03 458 LEU A O 1
ATOM 3582 N N . LYS A 1 459 ? 34.968 50.608 6.246 1.00 17.66 459 LYS A N 1
ATOM 3583 C CA . LYS A 1 459 ? 36.269 50.272 5.673 1.00 19.06 459 LYS A CA 1
ATOM 3584 C C . LYS A 1 459 ? 37.364 50.945 6.476 1.00 17.98 459 LYS A C 1
ATOM 3585 O O . LYS A 1 459 ? 37.151 52.015 7.015 1.00 17.17 459 LYS A O 1
ATOM 3591 N N . MET A 1 460 ? 38.533 50.320 6.527 1.00 18.50 460 MET A N 1
ATOM 3592 C CA . MET A 1 460 ? 39.716 50.920 7.148 1.00 19.51 460 MET A CA 1
ATOM 3593 C C . MET A 1 460 ? 40.440 51.842 6.172 1.00 19.15 460 MET A C 1
ATOM 3594 O O . MET A 1 460 ? 40.759 51.435 5.056 1.00 20.00 460 MET A O 1
ATOM 3599 N N . SER A 1 461 ? 40.751 53.055 6.607 1.00 18.70 461 SER A N 1
ATOM 3600 C CA . SER A 1 461 ? 41.620 53.942 5.836 1.00 19.50 461 SER A CA 1
ATOM 3601 C C . SER A 1 461 ? 43.046 53.405 5.791 1.00 20.02 461 SER A C 1
ATOM 3602 O O . SER A 1 461 ? 43.456 52.609 6.638 1.00 18.93 461 SER A O 1
ATOM 3605 N N . GLU A 1 462 ? 43.810 53.873 4.812 1.00 20.55 462 GLU A N 1
ATOM 3606 C CA . GLU A 1 462 ? 45.231 53.548 4.707 1.00 22.75 462 GLU A CA 1
ATOM 3607 C C . GLU A 1 462 ? 45.980 53.864 6.012 1.00 21.01 462 GLU A C 1
ATOM 3608 O O . GLU A 1 462 ? 46.822 53.084 6.450 1.00 20.13 462 GLU A O 1
ATOM 3614 N N . SER A 1 463 ? 45.653 55.001 6.627 1.00 19.49 463 SER A N 1
ATOM 3615 C CA . SER A 1 463 ? 46.236 55.393 7.917 1.00 19.38 463 SER A CA 1
ATOM 3616 C C . SER A 1 463 ? 45.941 54.405 9.031 1.00 17.18 463 SER A C 1
ATOM 3617 O O . SER A 1 463 ? 46.818 54.097 9.835 1.00 16.34 463 SER A O 1
ATOM 3620 N N . LEU A 1 464 ? 44.707 53.920 9.088 1.00 16.18 464 LEU A N 1
ATOM 3621 C CA . LEU A 1 464 ? 44.340 52.930 10.108 1.00 15.82 464 LEU A CA 1
ATOM 3622 C C . LEU A 1 464 ? 45.056 51.605 9.873 1.00 15.94 464 LEU A C 1
ATOM 3623 O O . LEU A 1 464 ? 45.495 50.969 10.827 1.00 14.95 464 LEU A O 1
ATOM 3628 N N . VAL A 1 465 ? 45.191 51.195 8.610 1.00 15.48 465 VAL A N 1
ATOM 3629 C CA . VAL A 1 465 ? 45.916 49.960 8.305 1.00 15.98 465 VAL A CA 1
ATOM 3630 C C . VAL A 1 465 ? 47.344 50.029 8.845 1.00 16.18 465 VAL A C 1
ATOM 3631 O O . VAL A 1 465 ? 47.820 49.072 9.465 1.00 16.09 465 VAL A O 1
ATOM 3635 N N . LYS A 1 466 ? 48.019 51.155 8.623 1.00 16.45 466 LYS A N 1
ATOM 3636 C CA . LYS A 1 466 ? 49.388 51.341 9.124 1.00 17.33 466 LYS A CA 1
ATOM 3637 C C . LYS A 1 466 ? 49.463 51.241 10.645 1.00 15.56 466 LYS A C 1
ATOM 3638 O O . LYS A 1 466 ? 50.352 50.594 11.183 1.00 14.11 466 LYS A O 1
ATOM 3644 N N . ALA A 1 467 ? 48.514 51.883 11.319 1.00 14.09 467 ALA A N 1
ATOM 3645 C CA . ALA A 1 467 ? 48.427 51.817 12.776 1.00 13.73 467 ALA A CA 1
ATOM 3646 C C . ALA A 1 467 ? 48.209 50.381 13.251 1.00 12.92 467 ALA A C 1
ATOM 3647 O O . ALA A 1 467 ? 48.852 49.949 14.203 1.00 13.05 467 ALA A O 1
ATOM 3649 N N . MET A 1 468 ? 47.316 49.642 12.591 1.00 12.84 468 MET A N 1
ATOM 3650 C CA . MET A 1 468 ? 47.056 48.249 12.971 1.00 13.28 468 MET A CA 1
ATOM 3651 C C . MET A 1 468 ? 48.288 47.369 12.780 1.00 12.68 468 MET A C 1
ATOM 3652 O O . MET A 1 468 ? 48.588 46.536 13.629 1.00 11.81 468 MET A O 1
ATOM 3657 N N . ARG A 1 469 ? 49.036 47.580 11.700 1.00 12.40 469 ARG A N 1
ATOM 3658 C CA . ARG A 1 469 ? 50.310 46.888 11.542 1.00 12.73 469 ARG A CA 1
ATOM 3659 C C . ARG A 1 469 ? 51.235 47.111 12.743 1.00 12.49 469 ARG A C 1
ATOM 3660 O O . ARG A 1 469 ? 51.808 46.164 13.269 1.00 12.12 469 ARG A O 1
ATOM 3668 N N . ASN A 1 470 ? 51.359 48.361 13.180 1.00 12.86 470 ASN A N 1
ATOM 3669 C CA . ASN A 1 470 ? 52.209 48.695 14.323 1.00 13.03 470 ASN A CA 1
ATOM 3670 C C . ASN A 1 470 ? 51.670 48.110 15.624 1.00 12.27 470 ASN A C 1
ATOM 3671 O O . ASN A 1 470 ? 52.429 47.589 16.435 1.00 11.96 470 ASN A O 1
ATOM 3676 N N . TYR A 1 471 ? 50.360 48.232 15.823 1.00 11.87 471 TYR A N 1
ATOM 3677 C CA . TYR A 1 471 ? 49.718 47.741 17.051 1.00 11.86 471 TYR A CA 1
ATOM 3678 C C . TYR A 1 471 ? 49.821 46.212 17.184 1.00 11.79 471 TYR A C 1
ATOM 3679 O O . TYR A 1 471 ? 50.057 45.688 18.278 1.00 11.99 471 TYR A O 1
ATOM 3688 N N . TYR A 1 472 ? 49.668 45.505 16.068 1.00 11.39 472 TYR A N 1
ATOM 3689 C CA . TYR A 1 472 ? 49.852 44.051 16.049 1.00 11.62 472 TYR A CA 1
ATOM 3690 C C . TYR A 1 472 ? 51.313 43.608 16.145 1.00 11.74 472 TYR A C 1
ATOM 3691 O O . TYR A 1 472 ? 51.598 42.609 16.784 1.00 11.34 472 TYR A O 1
ATOM 3700 N N . ASP A 1 473 ? 52.248 44.363 15.565 1.00 12.16 473 ASP A N 1
ATOM 3701 C CA . ASP A 1 473 ? 53.664 44.133 15.874 1.00 12.45 473 ASP A CA 1
ATOM 3702 C C . ASP A 1 473 ? 53.914 44.267 17.379 1.00 12.05 473 ASP A C 1
ATOM 3703 O O . ASP A 1 473 ? 54.640 43.470 17.967 1.00 11.81 473 ASP A O 1
ATOM 3708 N N . PHE A 1 474 ? 53.315 45.289 17.989 1.00 11.56 474 PHE A N 1
ATOM 3709 C CA . PHE A 1 474 ? 53.476 45.534 19.429 1.00 11.41 474 PHE A CA 1
ATOM 3710 C C . PHE A 1 474 ? 52.892 44.422 20.287 1.00 11.28 474 PHE A C 1
ATOM 3711 O O . PHE A 1 474 ? 53.533 43.926 21.217 1.00 11.10 474 PHE A O 1
ATOM 3719 N N . LEU A 1 475 ? 51.670 44.021 19.946 1.00 11.23 475 LEU A N 1
ATOM 3720 C CA . LEU A 1 475 ? 50.954 42.923 20.605 1.00 11.26 475 LEU A CA 1
ATOM 3721 C C . LEU A 1 475 ? 51.790 41.639 20.642 1.00 11.38 475 LEU A C 1
ATOM 3722 O O . LEU A 1 475 ? 51.723 40.862 21.599 1.00 11.29 475 LEU A O 1
ATOM 3727 N N . THR A 1 476 ? 52.579 41.435 19.592 1.00 11.42 476 THR A N 1
ATOM 3728 C CA . THR A 1 476 ? 53.395 40.240 19.426 1.00 12.37 476 THR A CA 1
ATOM 3729 C C . THR A 1 476 ? 54.760 40.395 20.120 1.00 12.27 476 THR A C 1
ATOM 3730 O O . THR A 1 476 ? 55.138 39.562 20.945 1.00 12.46 476 THR A O 1
ATOM 3734 N N . ALA A 1 477 ? 55.489 41.455 19.775 1.00 12.29 477 ALA A N 1
ATOM 3735 C CA . ALA A 1 477 ? 56.831 41.705 20.322 1.00 12.45 477 ALA A CA 1
ATOM 3736 C C . ALA A 1 477 ? 56.882 41.874 21.828 1.00 12.41 477 ALA A C 1
ATOM 3737 O O . ALA A 1 477 ? 57.892 41.537 22.439 1.00 12.76 477 ALA A O 1
ATOM 3739 N N . TYR A 1 478 ? 55.816 42.407 22.427 1.00 12.29 478 TYR A N 1
ATOM 3740 C CA . TYR A 1 478 ? 55.789 42.663 23.876 1.00 12.40 478 TYR A CA 1
ATOM 3741 C C . TYR A 1 478 ? 54.831 41.772 24.658 1.00 12.02 478 TYR A C 1
ATOM 3742 O O . TYR A 1 478 ? 54.514 42.076 25.807 1.00 11.81 478 TYR A O 1
ATOM 3751 N N . GLU A 1 479 ? 54.441 40.636 24.066 1.00 11.55 479 GLU A N 1
ATOM 3752 C CA . GLU A 1 479 ? 53.582 39.656 24.737 1.00 11.68 479 GLU A CA 1
ATOM 3753 C C . GLU A 1 479 ? 54.091 39.223 26.115 1.00 12.03 479 GLU A C 1
ATOM 3754 O O . GLU A 1 479 ? 53.270 38.947 27.013 1.00 11.61 479 GLU A O 1
ATOM 3760 N N . ASN A 1 480 ? 55.412 39.186 26.302 1.00 12.24 480 ASN A N 1
ATOM 3761 C CA . ASN A 1 480 ? 55.968 38.812 27.608 1.00 12.98 480 ASN A CA 1
ATOM 3762 C C . ASN A 1 480 ? 55.789 39.877 28.707 1.00 13.16 480 ASN A C 1
ATOM 3763 O O . ASN A 1 480 ? 55.809 39.537 29.893 1.00 13.88 480 ASN A O 1
ATOM 3768 N N . LEU A 1 481 ? 55.640 41.148 28.329 1.00 12.78 481 LEU A N 1
ATOM 3769 C CA . LEU A 1 481 ? 55.308 42.225 29.282 1.00 12.80 481 LEU A CA 1
ATOM 3770 C C . LEU A 1 481 ? 53.811 42.506 29.383 1.00 12.82 481 LEU A C 1
ATOM 3771 O O . LEU A 1 481 ? 53.377 43.139 30.340 1.00 12.65 481 LEU A O 1
ATOM 3776 N N . LEU A 1 482 ? 53.029 42.027 28.408 1.00 12.41 482 LEU A N 1
ATOM 3777 C CA . LEU A 1 482 ? 51.595 42.286 28.358 1.00 12.51 482 LEU A CA 1
ATOM 3778 C C . LEU A 1 482 ? 50.734 41.199 28.969 1.00 12.51 482 LEU A C 1
ATOM 3779 O O . LEU A 1 482 ? 49.713 41.515 29.551 1.00 12.80 482 LEU A O 1
ATOM 3784 N N . ARG A 1 483 ? 51.116 39.926 28.842 1.00 12.74 483 ARG A N 1
ATOM 3785 C CA . ARG A 1 483 ? 50.259 38.836 29.322 1.00 13.10 483 ARG A CA 1
ATOM 3786 C C . ARG A 1 483 ? 51.055 37.566 29.618 1.00 13.81 483 ARG A C 1
ATOM 3787 O O . ARG A 1 483 ? 50.685 36.475 29.208 1.00 13.97 483 ARG A O 1
ATOM 3795 N N . ASP A 1 484 ? 52.137 37.723 30.369 1.00 14.65 484 ASP A N 1
ATOM 3796 C CA . ASP A 1 484 ? 52.967 36.595 30.763 1.00 16.14 484 ASP A CA 1
ATOM 3797 C C . ASP A 1 484 ? 53.467 36.810 32.188 1.00 17.01 484 ASP A C 1
ATOM 3798 O O . ASP A 1 484 ? 54.384 37.595 32.410 1.00 17.19 484 ASP A O 1
ATOM 3803 N N . GLY A 1 485 ? 52.826 36.132 33.138 1.00 17.56 485 GLY A N 1
ATOM 3804 C CA . GLY A 1 485 ? 53.306 36.057 34.516 1.00 18.46 485 GLY A CA 1
ATOM 3805 C C . GLY A 1 485 ? 53.152 37.323 35.330 1.00 19.14 485 GLY A C 1
ATOM 3806 O O . GLY A 1 485 ? 53.956 37.589 36.226 1.00 19.91 485 GLY A O 1
ATOM 3807 N N . LEU A 1 486 ? 52.121 38.100 35.028 1.00 19.56 486 LEU A N 1
ATOM 3808 C CA . LEU A 1 486 ? 51.941 39.410 35.636 1.00 20.84 486 LEU A CA 1
ATOM 3809 C C . LEU A 1 486 ? 50.928 39.364 36.767 1.00 22.88 486 LEU A C 1
ATOM 3810 O O . LEU A 1 486 ? 50.043 38.503 36.795 1.00 24.12 486 LEU A O 1
ATOM 3815 N N . LYS A 1 487 ? 51.065 40.313 37.683 1.00 24.25 487 LYS A N 1
ATOM 3816 C CA . LYS A 1 487 ? 50.111 40.510 38.767 1.00 26.83 487 LYS A CA 1
ATOM 3817 C C . LYS A 1 487 ? 49.852 41.997 38.885 1.00 26.28 487 LYS A C 1
ATOM 3818 O O . LYS A 1 487 ? 50.696 42.799 38.507 1.00 23.15 487 LYS A O 1
ATOM 3824 N N . GLU A 1 488 ? 48.692 42.359 39.423 1.00 28.62 488 GLU A N 1
ATOM 3825 C CA . GLU A 1 488 ? 48.388 43.767 39.702 1.00 31.28 488 GLU A CA 1
ATOM 3826 C C . GLU A 1 488 ? 49.405 44.325 40.692 1.00 30.51 488 GLU A C 1
ATOM 3827 O O . GLU A 1 488 ? 49.819 43.623 41.621 1.00 30.28 488 GLU A O 1
ATOM 3833 N N . SER A 1 489 ? 49.832 45.566 40.467 1.00 29.11 489 SER A N 1
ATOM 3834 C CA . SER A 1 489 ? 50.711 46.261 41.391 1.00 29.21 489 SER A CA 1
ATOM 3835 C C . SER A 1 489 ? 49.907 47.261 42.207 1.00 29.81 489 SER A C 1
ATOM 3836 O O . SER A 1 489 ? 49.027 47.945 41.693 1.00 29.48 489 SER A O 1
ATOM 3839 N N . ASP A 1 490 ? 50.250 47.332 43.484 1.00 31.02 490 ASP A N 1
ATOM 3840 C CA . ASP A 1 490 ? 49.689 48.288 44.415 1.00 33.55 490 ASP A CA 1
ATOM 3841 C C . ASP A 1 490 ? 50.456 49.626 44.409 1.00 30.51 490 ASP A C 1
ATOM 3842 O O . ASP A 1 490 ? 49.982 50.610 44.978 1.00 31.77 490 ASP A O 1
ATOM 3847 N N . ASN A 1 491 ? 51.631 49.656 43.781 1.00 27.69 491 ASN A N 1
ATOM 3848 C CA . ASN A 1 491 ? 52.511 50.823 43.806 1.00 25.89 491 ASN A CA 1
ATOM 3849 C C . ASN A 1 491 ? 51.870 52.060 43.203 1.00 25.25 491 ASN A C 1
ATOM 3850 O O . ASN A 1 491 ? 51.323 51.997 42.108 1.00 23.53 491 ASN A O 1
ATOM 3855 N N . LYS A 1 492 ? 51.954 53.170 43.934 1.00 23.15 492 LYS A N 1
ATOM 3856 C CA . LYS A 1 492 ? 51.314 54.431 43.561 1.00 23.19 492 LYS A CA 1
ATOM 3857 C C . LYS A 1 492 ? 51.960 55.025 42.315 1.00 20.14 492 LYS A C 1
ATOM 3858 O O . LYS A 1 492 ? 53.186 55.030 42.202 1.00 19.27 492 LYS A O 1
ATOM 3864 N N . ILE A 1 493 ? 51.127 55.513 41.395 1.00 18.52 493 ILE A N 1
ATOM 3865 C CA . ILE A 1 493 ? 51.572 56.240 40.210 1.00 17.52 493 ILE A CA 1
ATOM 3866 C C . ILE A 1 493 ? 51.015 57.650 40.299 1.00 16.87 493 ILE A C 1
ATOM 3867 O O . ILE A 1 493 ? 49.841 57.818 40.591 1.00 15.99 493 ILE A O 1
ATOM 3872 N N . GLU A 1 494 ? 51.852 58.647 40.033 1.00 16.14 494 GLU A N 1
ATOM 3873 C CA . GLU A 1 494 ? 51.405 60.022 39.830 1.00 16.35 494 GLU A CA 1
ATOM 3874 C C . GLU A 1 494 ? 51.987 60.554 38.532 1.00 15.48 494 GLU A C 1
ATOM 3875 O O . GLU A 1 494 ? 53.075 60.152 38.130 1.00 15.36 494 GLU A O 1
ATOM 3881 N N . ILE A 1 495 ? 51.246 61.445 37.877 1.00 15.05 495 ILE A N 1
ATOM 3882 C CA . ILE A 1 495 ? 51.726 62.174 36.703 1.00 14.88 495 ILE A CA 1
ATOM 3883 C C . ILE A 1 495 ? 51.478 63.661 37.005 1.00 15.19 495 ILE A C 1
ATOM 3884 O O . ILE A 1 495 ? 50.411 64.191 36.697 1.00 14.25 495 ILE A O 1
ATOM 3889 N N . PRO A 1 496 ? 52.456 64.323 37.655 1.00 15.48 496 PRO A N 1
ATOM 3890 C CA . PRO A 1 496 ? 52.251 65.704 38.117 1.00 15.70 496 PRO A CA 1
ATOM 3891 C C . PRO A 1 496 ? 51.756 66.642 37.020 1.00 15.28 496 PRO A C 1
ATOM 3892 O O . PRO A 1 496 ? 52.319 66.662 35.919 1.00 15.86 496 PRO A O 1
ATOM 3896 N N . GLY A 1 497 ? 50.692 67.383 37.315 1.00 14.90 497 GLY A N 1
ATOM 3897 C CA . GLY A 1 497 ? 50.125 68.349 36.374 1.00 14.87 497 GLY A CA 1
ATOM 3898 C C . GLY A 1 497 ? 49.056 67.817 35.427 1.00 14.70 497 GLY A C 1
ATOM 3899 O O . GLY A 1 497 ? 48.347 68.600 34.803 1.00 14.77 497 GLY A O 1
ATOM 3900 N N . ILE A 1 498 ? 48.908 66.496 35.352 1.00 15.16 498 ILE A N 1
ATOM 3901 C CA . ILE A 1 498 ? 48.032 65.846 34.376 1.00 15.27 498 ILE A CA 1
ATOM 3902 C C . ILE A 1 498 ? 47.012 65.024 35.144 1.00 15.76 498 ILE A C 1
ATOM 3903 O O . ILE A 1 498 ? 47.379 64.310 36.072 1.00 15.48 498 ILE A O 1
ATOM 3908 N N . GLU A 1 499 ? 45.743 65.106 34.751 1.00 15.70 499 GLU A N 1
ATOM 3909 C CA . GLU A 1 499 ? 44.706 64.341 35.430 1.00 16.77 499 GLU A CA 1
ATOM 3910 C C . GLU A 1 499 ? 44.879 62.874 35.063 1.00 15.41 499 GLU A C 1
ATOM 3911 O O . GLU A 1 499 ? 45.107 62.554 33.891 1.00 14.90 499 GLU A O 1
ATOM 3917 N N . ILE A 1 500 ? 44.794 61.994 36.062 1.00 14.92 500 ILE A N 1
ATOM 3918 C CA . ILE A 1 500 ? 44.929 60.556 35.835 1.00 14.19 500 ILE A CA 1
ATOM 3919 C C . ILE A 1 500 ? 43.762 59.784 36.440 1.00 14.49 500 ILE A C 1
ATOM 3920 O O . ILE A 1 500 ? 43.058 60.283 37.325 1.00 13.96 500 ILE A O 1
ATOM 3925 N N . SER A 1 501 ? 43.568 58.568 35.948 1.00 13.96 501 SER A N 1
ATOM 3926 C CA . SER A 1 501 ? 42.614 57.628 36.527 1.00 14.01 501 SER A CA 1
ATOM 3927 C C . SER A 1 501 ? 43.147 56.210 36.379 1.00 14.36 501 SER A C 1
ATOM 3928 O O . SER A 1 501 ? 44.029 55.934 35.553 1.00 13.51 501 SER A O 1
ATOM 3931 N N . ASN A 1 502 ? 42.599 55.311 37.188 1.00 14.78 502 ASN A N 1
ATOM 3932 C CA . ASN A 1 502 ? 42.945 53.895 37.095 1.00 15.79 502 ASN A CA 1
ATOM 3933 C C . ASN A 1 502 ? 41.920 53.085 36.301 1.00 15.51 502 ASN A C 1
ATOM 3934 O O . ASN A 1 502 ? 42.097 51.888 36.119 1.00 15.18 502 ASN A O 1
ATOM 3939 N N . ASN A 1 503 ? 40.882 53.747 35.786 1.00 15.68 503 ASN A N 1
ATOM 3940 C CA . ASN A 1 503 ? 39.720 53.054 35.218 1.00 15.79 503 ASN A CA 1
ATOM 3941 C C . ASN A 1 503 ? 39.177 53.660 33.918 1.00 15.02 503 ASN A C 1
ATOM 3942 O O . ASN A 1 503 ? 38.020 53.475 33.593 1.00 14.66 503 ASN A O 1
ATOM 3947 N N . GLY A 1 504 ? 39.992 54.411 33.191 1.00 14.32 504 GLY A N 1
ATOM 3948 C CA . GLY A 1 504 ? 39.590 54.900 31.881 1.00 14.42 504 GLY A CA 1
ATOM 3949 C C . GLY A 1 504 ? 38.572 56.020 31.933 1.00 14.06 504 GLY A C 1
ATOM 3950 O O . GLY A 1 504 ? 37.716 56.117 31.059 1.00 14.01 504 GLY A O 1
ATOM 3951 N N . SER A 1 505 ? 38.682 56.882 32.941 1.00 14.33 505 SER A N 1
ATOM 3952 C CA . SER A 1 505 ? 37.770 58.014 33.077 1.00 14.61 505 SER A CA 1
ATOM 3953 C C . SER A 1 505 ? 38.089 59.070 32.030 1.00 14.80 505 SER A C 1
ATOM 3954 O O . SER A 1 505 ? 39.243 59.199 31.595 1.00 14.82 505 SER A O 1
ATOM 3957 N N . ALA A 1 506 ? 37.058 59.827 31.661 1.00 14.08 506 ALA A N 1
ATOM 3958 C CA . ALA A 1 506 ? 37.153 60.886 30.658 1.00 14.01 506 ALA A CA 1
ATOM 3959 C C . ALA A 1 506 ? 38.125 61.970 31.111 1.00 13.51 506 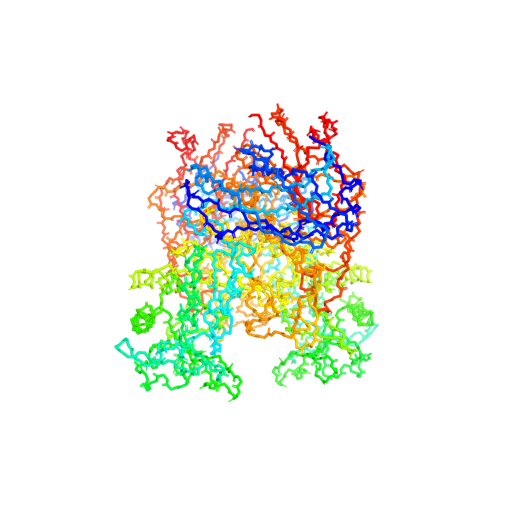ALA A C 1
ATOM 3960 O O . ALA A 1 506 ? 38.266 62.224 32.314 1.00 13.28 506 ALA A O 1
ATOM 3962 N N . ARG A 1 507 ? 38.816 62.578 30.153 1.00 13.01 507 ARG A N 1
ATOM 3963 C CA . ARG A 1 507 ? 39.739 63.690 30.429 1.00 13.54 507 ARG A CA 1
ATOM 3964 C C . ARG A 1 507 ? 40.861 63.316 31.402 1.00 12.82 507 ARG A C 1
ATOM 3965 O O . ARG A 1 507 ? 41.192 64.075 32.304 1.00 12.76 507 ARG A O 1
ATOM 3973 N N . THR A 1 508 ? 41.442 62.134 31.219 1.00 12.89 508 THR A N 1
ATOM 3974 C CA . THR A 1 508 ? 42.551 61.667 32.049 1.00 12.92 508 THR A CA 1
ATOM 3975 C C . THR A 1 508 ? 43.512 60.847 31.215 1.00 12.33 508 THR A C 1
ATOM 3976 O O . THR A 1 508 ? 43.163 60.364 30.131 1.00 12.21 508 THR A O 1
ATOM 3980 N N . VAL A 1 509 ? 44.729 60.705 31.719 1.00 11.90 509 VAL A N 1
ATOM 3981 C CA . VAL A 1 509 ? 45.581 59.599 31.331 1.00 11.61 509 VAL A CA 1
ATOM 3982 C C . VAL A 1 509 ? 45.207 58.407 32.214 1.00 11.66 509 VAL A C 1
ATOM 3983 O O . VAL A 1 509 ? 45.247 58.496 33.442 1.00 11.74 509 VAL A O 1
ATOM 3987 N N . TRP A 1 510 ? 44.841 57.308 31.558 1.00 11.82 510 TRP A N 1
ATOM 3988 C CA . TRP A 1 510 ? 44.524 56.042 32.208 1.00 11.51 510 TRP A CA 1
ATOM 3989 C C . TRP A 1 510 ? 45.834 55.349 32.465 1.00 11.67 510 TRP A C 1
ATOM 3990 O O . TRP A 1 510 ? 46.585 55.063 31.532 1.00 12.00 510 TRP A O 1
ATOM 4001 N N . THR A 1 511 ? 46.145 55.114 33.734 1.00 11.79 511 THR A N 1
ATOM 4002 C CA . THR A 1 511 ? 47.430 54.563 34.073 1.00 12.47 511 THR A CA 1
ATOM 4003 C C . THR A 1 511 ? 47.286 53.554 35.199 1.00 12.74 511 THR A C 1
ATOM 4004 O O . THR A 1 511 ? 46.451 53.707 36.095 1.00 12.34 511 THR A O 1
ATOM 4008 N N . TYR A 1 512 ? 48.061 52.487 35.090 1.00 12.68 512 TYR A N 1
ATOM 4009 C CA . TYR A 1 512 ? 48.137 51.472 36.112 1.00 12.95 512 TYR A CA 1
ATOM 4010 C C . TYR A 1 512 ? 49.418 50.693 35.943 1.00 13.08 512 TYR A C 1
ATOM 4011 O O . TYR A 1 512 ? 50.061 50.793 34.905 1.00 13.32 512 TYR A O 1
ATOM 4020 N N . ALA A 1 513 ? 49.773 49.914 36.958 1.00 13.64 513 ALA A N 1
ATOM 4021 C CA . ALA A 1 513 ? 51.029 49.179 36.968 1.00 14.28 513 ALA A CA 1
ATOM 4022 C C . ALA A 1 513 ? 50.819 47.698 37.206 1.00 15.05 513 ALA A C 1
ATOM 4023 O O . ALA A 1 513 ? 49.865 47.306 37.866 1.00 14.85 513 ALA A O 1
ATOM 4025 N N . LYS A 1 514 ? 51.729 46.892 36.666 1.00 15.75 514 LYS A N 1
ATOM 4026 C CA . LYS A 1 514 ? 51.779 45.459 36.940 1.00 17.20 514 LYS A CA 1
ATOM 4027 C C . LYS A 1 514 ? 53.192 45.034 37.273 1.00 17.95 514 LYS A C 1
ATOM 4028 O O . LYS A 1 514 ? 54.143 45.742 36.963 1.00 17.36 514 LYS A O 1
ATOM 4034 N N . GLN A 1 515 ? 53.314 43.877 37.923 1.00 19.72 515 GLN A N 1
ATOM 4035 C CA . GLN A 1 515 ? 54.605 43.327 38.349 1.00 21.82 515 GLN A CA 1
ATOM 4036 C C . GLN A 1 515 ? 54.761 41.915 37.833 1.00 21.09 515 GLN A C 1
ATOM 4037 O O . GLN A 1 515 ? 53.822 41.137 37.859 1.00 19.67 515 GLN A O 1
ATOM 4043 N N . LYS A 1 516 ? 55.966 41.586 37.393 1.00 21.99 516 LYS A N 1
ATOM 4044 C CA . LYS A 1 516 ? 56.334 40.210 37.123 1.00 23.26 516 LYS A CA 1
ATOM 4045 C C . LYS A 1 516 ? 57.778 40.001 37.535 1.00 24.98 516 LYS A C 1
ATOM 4046 O O . LYS A 1 516 ? 58.471 40.948 37.914 1.00 24.14 516 LYS A O 1
ATOM 4052 N N . ASP A 1 517 ? 58.230 38.759 37.448 1.00 26.85 517 ASP A N 1
ATOM 4053 C CA . ASP A 1 517 ? 59.627 38.441 37.723 1.00 29.39 517 ASP A CA 1
ATOM 4054 C C . ASP A 1 517 ? 60.517 39.251 36.781 1.00 26.67 517 ASP A C 1
ATOM 4055 O O . ASP A 1 517 ? 60.423 39.118 35.560 1.00 28.95 517 ASP A O 1
ATOM 4060 N N . GLY A 1 518 ? 61.334 40.129 37.352 1.00 23.79 518 GLY A N 1
ATOM 4061 C CA . GLY A 1 518 ? 62.304 40.899 36.591 1.00 22.46 518 GLY A CA 1
ATOM 4062 C C . GLY A 1 518 ? 61.856 42.247 36.048 1.00 20.41 518 GLY A C 1
ATOM 4063 O O . GLY A 1 518 ? 62.695 43.012 35.583 1.00 19.92 518 GLY A O 1
ATOM 4064 N N . TYR A 1 519 ? 60.560 42.563 36.098 1.00 19.46 519 TYR A N 1
ATOM 4065 C CA . TYR A 1 519 ? 60.064 43.837 35.541 1.00 18.76 519 TYR A CA 1
ATOM 4066 C C . TYR A 1 519 ? 58.842 44.368 36.276 1.00 18.38 519 TYR A C 1
ATOM 4067 O O . TYR A 1 519 ? 57.996 43.596 36.707 1.00 17.94 519 TYR A O 1
ATOM 4076 N N . ASP A 1 520 ? 58.751 45.689 36.401 1.00 18.16 520 ASP A N 1
ATOM 4077 C CA . ASP A 1 520 ? 57.478 46.352 36.673 1.00 18.27 520 ASP A CA 1
ATOM 4078 C C . ASP A 1 520 ? 57.069 47.030 35.372 1.00 17.22 520 ASP A C 1
ATOM 4079 O O . ASP A 1 520 ? 57.925 47.462 34.597 1.00 16.81 520 ASP A O 1
ATOM 4084 N N . VAL A 1 521 ? 55.764 47.111 35.129 1.00 15.76 521 VAL A N 1
ATOM 4085 C CA . VAL A 1 521 ? 55.243 47.663 33.870 1.00 15.24 521 VAL A CA 1
ATOM 4086 C C . VAL A 1 521 ? 54.210 48.722 34.211 1.00 14.66 521 VAL A C 1
ATOM 4087 O O . VAL A 1 521 ? 53.326 48.469 35.020 1.00 14.66 521 VAL A O 1
ATOM 4091 N N . ILE A 1 522 ? 54.322 49.900 33.596 1.00 14.00 522 ILE A N 1
ATOM 4092 C CA . ILE A 1 522 ? 53.352 50.979 33.774 1.00 13.65 522 ILE A CA 1
ATOM 4093 C C . ILE A 1 522 ? 52.752 51.331 32.422 1.00 13.13 522 ILE A C 1
ATOM 4094 O O . ILE A 1 522 ? 53.476 51.670 31.498 1.00 13.50 522 ILE A O 1
ATOM 4099 N N . HIS A 1 523 ? 51.428 51.269 32.314 1.00 12.80 523 HIS A N 1
ATOM 4100 C CA . HIS A 1 523 ? 50.742 51.705 31.100 1.00 12.20 523 HIS A CA 1
ATOM 4101 C C . HIS A 1 523 ? 50.169 53.102 31.255 1.00 12.09 523 HIS A C 1
ATOM 4102 O O . HIS A 1 523 ? 49.715 53.473 32.336 1.00 11.69 523 HIS A O 1
ATOM 4109 N N . MET A 1 524 ? 50.221 53.868 30.171 1.00 11.79 524 MET A N 1
ATOM 4110 C CA . MET A 1 524 ? 49.566 55.166 30.068 1.00 11.97 524 MET A CA 1
ATOM 4111 C C . MET A 1 524 ? 48.765 55.167 28.774 1.00 11.60 524 MET A C 1
ATOM 4112 O O . MET A 1 524 ? 49.342 55.030 27.690 1.00 11.41 524 MET A O 1
ATOM 4117 N N . ILE A 1 525 ? 47.449 55.313 28.903 1.00 11.07 525 ILE A N 1
ATOM 4118 C CA . ILE A 1 525 ? 46.548 55.403 27.767 1.00 11.32 525 ILE A CA 1
ATOM 4119 C C . ILE A 1 525 ? 45.911 56.790 27.795 1.00 11.12 525 ILE A C 1
ATOM 4120 O O . ILE A 1 525 ? 45.318 57.208 28.795 1.00 11.17 525 ILE A O 1
ATOM 4125 N N . ASN A 1 526 ? 46.040 57.494 26.680 1.00 11.10 526 ASN A N 1
ATOM 4126 C CA . ASN A 1 526 ? 45.692 58.902 26.613 1.00 11.10 526 ASN A CA 1
ATOM 4127 C C . ASN A 1 526 ? 44.219 59.156 26.308 1.00 10.96 526 ASN A C 1
ATOM 4128 O O . ASN A 1 526 ? 43.817 59.192 25.146 1.00 10.19 526 ASN A O 1
ATOM 4133 N N . LEU A 1 527 ? 43.439 59.399 27.366 1.00 11.10 527 LEU A N 1
ATOM 4134 C CA . LEU A 1 527 ? 42.037 59.811 27.238 1.00 11.33 527 LEU A CA 1
ATOM 4135 C C . LEU A 1 527 ? 41.821 61.293 27.545 1.00 11.83 527 LEU A C 1
ATOM 4136 O O . LEU A 1 527 ? 40.701 61.715 27.843 1.00 11.80 527 LEU A O 1
ATOM 4141 N N . LEU A 1 528 ? 42.875 62.102 27.426 1.00 12.20 528 LEU A N 1
ATOM 4142 C CA . LEU A 1 528 ? 42.768 63.536 27.687 1.00 12.46 528 LEU A CA 1
ATOM 4143 C C . LEU A 1 528 ? 41.845 64.247 26.695 1.00 12.95 528 LEU A C 1
ATOM 4144 O O . LEU A 1 528 ? 41.251 65.270 27.030 1.00 13.75 528 LEU A O 1
ATOM 4149 N N . GLY A 1 529 ? 41.695 63.686 25.501 1.00 13.26 529 GLY A N 1
ATOM 4150 C CA . GLY A 1 529 ? 40.780 64.216 24.491 1.00 14.04 529 GLY A CA 1
ATOM 4151 C C . GLY A 1 529 ? 39.366 63.664 24.545 1.00 14.44 529 GLY A C 1
ATOM 4152 O O . GLY A 1 529 ? 38.533 64.052 23.736 1.00 14.73 529 GLY A O 1
ATOM 4153 N N . ILE A 1 530 ? 39.100 62.760 25.479 1.00 14.65 530 ILE A N 1
ATOM 4154 C CA . ILE A 1 530 ? 37.834 62.037 25.546 1.00 15.16 530 ILE A CA 1
ATOM 4155 C C . ILE A 1 530 ? 36.908 62.741 26.525 1.00 15.43 530 ILE A C 1
ATOM 4156 O O . ILE A 1 530 ? 37.223 62.851 27.708 1.00 15.45 530 ILE A O 1
ATOM 4161 N N . GLU A 1 531 ? 35.758 63.190 26.021 1.00 16.76 531 GLU A N 1
ATOM 4162 C CA . GLU A 1 531 ? 34.741 63.844 26.829 1.00 18.34 531 GLU A CA 1
ATOM 4163 C C . GLU A 1 531 ? 33.867 62.823 27.556 1.00 17.12 531 GLU A C 1
ATOM 4164 O O . GLU A 1 531 ? 33.418 63.072 28.667 1.00 16.07 531 GLU A O 1
ATOM 4170 N N . VAL A 1 532 ? 33.614 61.691 26.909 1.00 16.01 532 VAL A N 1
ATOM 4171 C CA . VAL A 1 532 ? 32.725 60.655 27.429 1.00 16.02 532 VAL A CA 1
ATOM 4172 C C . VAL A 1 532 ? 33.427 59.326 27.205 1.00 15.61 532 VAL A C 1
ATOM 4173 O O . VAL A 1 532 ? 33.797 59.019 26.072 1.00 15.27 532 VAL A O 1
ATOM 4177 N N . SER A 1 533 ? 33.585 58.538 28.265 1.00 15.40 533 SER A N 1
ATOM 4178 C CA . SER A 1 533 ? 34.410 57.322 28.235 1.00 15.98 533 SER A CA 1
ATOM 4179 C C . SER A 1 533 ? 33.741 56.122 27.563 1.00 16.28 533 SER A C 1
ATOM 4180 O O . SER A 1 533 ? 33.803 55.002 28.064 1.00 17.37 533 SER A O 1
ATOM 4183 N N . ASN A 1 534 ? 33.175 56.344 26.387 1.00 15.50 534 ASN A N 1
ATOM 4184 C CA . ASN A 1 534 ? 32.568 55.298 25.606 1.00 15.69 534 ASN A CA 1
ATOM 4185 C C . ASN A 1 534 ? 33.622 54.780 24.618 1.00 14.27 534 ASN A C 1
ATOM 4186 O O . ASN A 1 534 ? 34.073 55.529 23.762 1.00 13.21 534 ASN A O 1
ATOM 4191 N N . TRP A 1 535 ? 34.015 53.515 24.732 1.00 13.14 535 TRP A N 1
ATOM 4192 C CA . TRP A 1 535 ? 35.050 52.965 23.828 1.00 12.81 535 TRP A CA 1
ATOM 4193 C C . TRP A 1 535 ? 34.540 52.785 22.387 1.00 13.44 535 TRP A C 1
ATOM 4194 O O . TRP A 1 535 ? 35.338 52.767 21.466 1.00 12.59 535 TRP A O 1
ATOM 4205 N N . ARG A 1 536 ? 33.222 52.689 22.193 1.00 13.96 536 ARG A N 1
ATOM 4206 C CA A ARG A 1 536 ? 32.620 52.296 20.908 0.50 14.38 536 ARG A CA 1
ATOM 4207 C CA B ARG A 1 536 ? 32.734 52.274 20.880 0.50 14.68 536 ARG A CA 1
ATOM 4208 C C . ARG A 1 536 ? 32.777 53.370 19.829 1.00 14.49 536 ARG A C 1
ATOM 4209 O O . ARG A 1 536 ? 32.947 53.053 18.646 1.00 15.07 536 ARG A O 1
ATOM 4224 N N . ASP A 1 537 ? 32.686 54.633 20.249 1.00 14.73 537 ASP A N 1
ATOM 4225 C CA . ASP A 1 537 ? 32.674 55.778 19.328 1.00 14.78 537 ASP A CA 1
ATOM 4226 C C . ASP A 1 537 ? 31.568 55.534 18.304 1.00 15.72 537 ASP A C 1
ATOM 4227 O O . ASP A 1 537 ? 31.825 55.251 17.124 1.00 14.43 537 ASP A O 1
ATOM 4232 N N . ASP A 1 538 ? 30.333 55.639 18.789 1.00 17.44 538 ASP A N 1
ATOM 4233 C CA . ASP A 1 538 ? 29.135 55.302 18.008 1.00 19.99 538 ASP A CA 1
ATOM 4234 C C . ASP A 1 538 ? 28.966 56.123 16.727 1.00 20.17 538 ASP A C 1
ATOM 4235 O O . ASP A 1 538 ? 28.344 55.644 15.782 1.00 21.67 538 ASP A O 1
ATOM 4240 N N . LEU A 1 539 ? 29.480 57.354 16.694 1.00 19.52 539 LEU A N 1
ATOM 4241 C CA . LEU A 1 539 ? 29.418 58.182 15.465 1.00 19.27 539 LEU A CA 1
ATOM 4242 C C . LEU A 1 539 ? 30.670 58.106 14.588 1.00 18.09 539 LEU A C 1
ATOM 4243 O O . LEU A 1 539 ? 30.707 58.715 13.509 1.00 16.19 539 LEU A O 1
ATOM 4248 N N . GLY A 1 540 ? 31.683 57.368 15.040 1.00 16.45 540 GLY A N 1
ATOM 4249 C CA . GLY A 1 540 ? 32.955 57.265 14.340 1.00 16.10 540 GLY A CA 1
ATOM 4250 C C . GLY A 1 540 ? 33.648 58.603 14.166 1.00 15.98 540 GLY A C 1
ATOM 4251 O O . GLY A 1 540 ? 34.258 58.859 13.117 1.00 15.90 540 GLY A O 1
ATOM 4252 N N . ASN A 1 541 ? 33.561 59.449 15.189 1.00 16.02 541 ASN A N 1
ATOM 4253 C CA . ASN A 1 541 ? 34.045 60.840 15.104 1.00 16.60 541 ASN A CA 1
ATOM 4254 C C . ASN A 1 541 ? 35.054 61.264 16.174 1.00 16.03 541 ASN A C 1
ATOM 4255 O O . ASN A 1 541 ? 35.260 62.459 16.383 1.00 15.62 541 ASN A O 1
ATOM 4260 N N . TYR A 1 542 ? 35.692 60.309 16.851 1.00 14.86 542 TYR A N 1
ATOM 4261 C CA . TYR A 1 542 ? 36.716 60.661 17.830 1.00 14.71 542 TYR A CA 1
ATOM 4262 C C . TYR A 1 542 ? 37.901 61.294 17.104 1.00 15.05 542 TYR A C 1
ATOM 4263 O O . TYR A 1 542 ? 38.043 61.176 15.879 1.00 14.71 542 TYR A O 1
ATOM 4272 N N . SER A 1 543 ? 38.726 61.984 17.876 1.00 15.73 543 SER A N 1
ATOM 4273 C CA . SER A 1 543 ? 39.848 62.748 17.342 1.00 16.27 543 SER A CA 1
ATOM 4274 C C . SER A 1 543 ? 41.160 62.284 17.922 1.00 15.78 543 SER A C 1
ATOM 4275 O O . SER A 1 543 ? 41.195 61.506 18.873 1.00 15.13 543 SER A O 1
ATOM 4278 N N . ALA A 1 544 ? 42.246 62.775 17.332 1.00 15.49 544 ALA A N 1
ATOM 4279 C CA . ALA A 1 544 ? 43.580 62.495 17.834 1.00 15.54 544 ALA A CA 1
ATOM 4280 C C . ALA A 1 544 ? 43.681 63.008 19.268 1.00 15.37 544 ALA A C 1
ATOM 4281 O O . ALA A 1 544 ? 43.253 64.134 19.546 1.00 15.67 544 ALA A O 1
ATOM 4283 N N . PRO A 1 545 ? 44.210 62.187 20.193 1.00 14.97 545 PRO A N 1
ATOM 4284 C CA . PRO A 1 545 ? 44.469 62.713 21.524 1.00 14.78 545 PRO A CA 1
ATOM 4285 C C . PRO A 1 545 ? 45.477 63.881 21.503 1.00 15.01 545 PRO A C 1
ATOM 4286 O O . PRO A 1 545 ? 46.292 63.978 20.576 1.00 14.28 545 PRO A O 1
ATOM 4290 N N . PRO A 1 546 ? 45.418 64.764 22.518 1.00 15.16 546 PRO A N 1
ATOM 4291 C CA . PRO A 1 546 ? 46.495 65.743 22.646 1.00 15.45 546 PRO A CA 1
ATOM 4292 C C . PRO A 1 546 ? 47.812 65.031 22.872 1.00 15.62 546 PRO A C 1
ATOM 4293 O O . PRO A 1 546 ? 47.834 63.959 23.491 1.00 16.84 546 PRO A O 1
ATOM 4297 N N . ILE A 1 547 ? 48.891 65.606 22.371 1.00 14.86 547 ILE A N 1
ATOM 4298 C CA . ILE A 1 547 ? 50.218 65.028 22.549 1.00 15.07 547 ILE A CA 1
ATOM 4299 C C . ILE A 1 547 ? 50.876 65.728 23.734 1.00 15.54 547 ILE A C 1
ATOM 4300 O O . ILE A 1 547 ? 50.900 66.961 23.795 1.00 16.44 547 ILE A O 1
ATOM 4305 N N . ILE A 1 548 ? 51.357 64.935 24.688 1.00 15.16 548 ILE A N 1
ATOM 4306 C CA . ILE A 1 548 ? 52.083 65.436 25.851 1.00 16.19 548 ILE A CA 1
ATOM 4307 C C . ILE A 1 548 ? 53.543 65.040 25.715 1.00 16.10 548 ILE A C 1
ATOM 4308 O O . ILE A 1 548 ? 53.847 63.856 25.592 1.00 15.30 548 ILE A O 1
ATOM 4313 N N . LYS A 1 549 ? 54.439 66.028 25.760 1.00 16.23 549 LYS A N 1
ATOM 4314 C CA . LYS A 1 549 ? 55.861 65.792 25.597 1.00 17.44 549 LYS A CA 1
ATOM 4315 C C . LYS A 1 549 ? 56.658 66.245 26.799 1.00 17.66 549 LYS A C 1
ATOM 4316 O O . LYS A 1 549 ? 56.346 67.275 27.399 1.00 16.42 549 LYS A O 1
ATOM 4322 N N . ASP A 1 550 ? 57.687 65.463 27.138 1.00 16.99 550 ASP A N 1
ATOM 4323 C CA . ASP A 1 550 ? 58.686 65.843 28.125 1.00 18.12 550 ASP A CA 1
ATOM 4324 C C . ASP A 1 550 ? 58.066 66.052 29.493 1.00 17.48 550 ASP A C 1
ATOM 4325 O O . ASP A 1 550 ? 58.283 67.085 30.138 1.00 16.55 550 ASP A O 1
ATOM 4333 N N . PHE A 1 551 ? 57.306 65.059 29.944 1.00 15.89 551 PHE A N 1
ATOM 4334 C CA . PHE A 1 551 ? 56.644 65.128 31.245 1.00 16.36 551 PHE A CA 1
ATOM 4335 C C . PHE A 1 551 ? 57.263 64.120 32.202 1.00 16.35 551 PHE A C 1
ATOM 4336 O O . PHE A 1 551 ? 58.190 63.387 31.827 1.00 17.62 551 PHE A O 1
ATOM 4344 N N . LYS A 1 552 ? 56.794 64.119 33.447 1.00 16.92 552 LYS A N 1
ATOM 4345 C CA . LYS A 1 552 ? 57.337 63.256 34.486 1.00 17.00 552 LYS A CA 1
ATOM 4346 C C . LYS A 1 552 ? 56.286 62.289 34.960 1.00 15.54 552 LYS A C 1
ATOM 4347 O O . LYS A 1 552 ? 55.129 62.659 35.120 1.00 15.12 552 LYS A O 1
ATOM 4353 N N . VAL A 1 553 ? 56.708 61.053 35.190 1.00 14.74 553 VAL A N 1
ATOM 4354 C CA . VAL A 1 553 ? 55.904 60.068 35.883 1.00 14.92 553 VAL A CA 1
ATOM 4355 C C . VAL A 1 553 ? 56.605 59.742 37.206 1.00 15.34 553 VAL A C 1
ATOM 4356 O O . VAL A 1 553 ? 57.824 59.530 37.231 1.00 15.57 553 VAL A O 1
ATOM 4360 N N . LYS A 1 554 ? 55.829 59.692 38.285 1.00 15.39 554 LYS A N 1
ATOM 4361 C CA . LYS A 1 554 ? 56.331 59.262 39.601 1.00 16.05 554 LYS A CA 1
ATOM 4362 C C . LYS A 1 554 ? 55.814 57.865 39.921 1.00 16.30 554 LYS A C 1
ATOM 4363 O O . LYS A 1 554 ? 54.611 57.641 39.913 1.00 16.72 554 LYS A O 1
ATOM 4369 N N . TYR A 1 555 ? 56.724 56.942 40.202 1.00 16.85 555 TYR A N 1
ATOM 4370 C CA . TYR A 1 555 ? 56.370 55.567 40.531 1.00 18.24 555 TYR A CA 1
ATOM 4371 C C . TYR A 1 555 ? 56.948 55.225 41.901 1.00 19.63 555 TYR A C 1
ATOM 4372 O O . TYR A 1 555 ? 58.159 55.152 42.059 1.00 19.96 555 TYR A O 1
ATOM 4381 N N . TYR A 1 556 ? 56.063 55.027 42.871 1.00 22.12 556 TYR A N 1
ATOM 4382 C CA . TYR A 1 556 ? 56.454 54.782 44.262 1.00 25.24 556 TYR A CA 1
ATOM 4383 C C . TYR A 1 556 ? 56.736 53.308 44.489 1.00 29.67 556 TYR A C 1
ATOM 4384 O O . TYR A 1 556 ? 55.817 52.507 44.498 1.00 32.51 556 TYR A O 1
ATOM 4393 N N . LEU A 1 557 ? 58.000 52.959 44.685 1.00 36.43 557 LEU A N 1
ATOM 4394 C CA . LEU A 1 557 ? 58.371 51.600 45.080 1.00 42.44 557 LEU A CA 1
ATOM 4395 C C . LEU A 1 557 ? 59.320 51.619 46.276 1.00 47.41 557 LEU A C 1
ATOM 4396 O O . LEU A 1 557 ? 60.041 52.595 46.489 1.00 49.93 557 LEU A O 1
ATOM 4401 N N . GLU A 1 558 ? 59.306 50.536 47.051 1.00 54.23 558 GLU A N 1
ATOM 4402 C CA . GLU A 1 558 ? 60.173 50.405 48.232 1.00 59.76 558 GLU A CA 1
ATOM 4403 C C . GLU A 1 558 ? 61.574 49.897 47.885 1.00 61.11 558 GLU A C 1
ATOM 4404 O O . GLU A 1 558 ? 62.557 50.332 48.489 1.00 62.39 558 GLU A O 1
ATOM 4410 N N . ASN A 1 559 ? 61.662 49.005 46.899 1.00 62.47 559 ASN A N 1
ATOM 4411 C CA . ASN A 1 559 ? 62.908 48.300 46.586 1.00 63.47 559 ASN A CA 1
ATOM 4412 C C . ASN A 1 559 ? 63.915 49.163 45.819 1.00 62.84 559 ASN A C 1
ATOM 4413 O O . ASN A 1 559 ? 63.544 49.858 44.872 1.00 61.94 559 ASN A O 1
ATOM 4418 N N . ASP A 1 560 ? 65.184 49.094 46.231 1.00 63.38 560 ASP A N 1
ATOM 4419 C CA . ASP A 1 560 ? 66.294 49.779 45.559 1.00 64.87 560 ASP A CA 1
ATOM 4420 C C . ASP A 1 560 ? 67.046 48.752 44.705 1.00 62.10 560 ASP A C 1
ATOM 4421 O O . ASP A 1 560 ? 68.237 48.487 44.907 1.00 62.40 560 ASP A O 1
ATOM 4426 N N . ASN A 1 561 ? 66.327 48.185 43.740 1.00 57.38 561 ASN A N 1
ATOM 4427 C CA . ASN A 1 561 ? 66.812 47.062 42.935 1.00 53.45 561 ASN A CA 1
ATOM 4428 C C . ASN A 1 561 ? 66.651 47.315 41.433 1.00 48.09 561 ASN A C 1
ATOM 4429 O O . ASN A 1 561 ? 66.488 46.372 40.657 1.00 48.15 561 ASN A O 1
ATOM 4434 N N . ILE A 1 562 ? 66.714 48.584 41.026 1.00 41.83 562 ILE A N 1
ATOM 4435 C CA . ILE A 1 562 ? 66.398 48.970 39.649 1.00 38.00 562 ILE A CA 1
ATOM 4436 C C . ILE A 1 562 ? 67.649 48.943 38.785 1.00 34.77 562 ILE A C 1
ATOM 4437 O O . ILE A 1 562 ? 68.654 49.561 39.127 1.00 34.37 562 ILE A O 1
ATOM 4442 N N . LYS A 1 563 ? 67.575 48.231 37.661 1.00 31.35 563 LYS A N 1
ATOM 4443 C CA . LYS A 1 563 ? 68.655 48.200 36.683 1.00 30.21 563 LYS A CA 1
ATOM 4444 C C . LYS A 1 563 ? 68.512 49.331 35.666 1.00 28.25 563 LYS A C 1
ATOM 4445 O O . LYS A 1 563 ? 69.457 50.066 35.413 1.00 26.63 563 LYS A O 1
ATOM 4451 N N . ASN A 1 564 ? 67.332 49.468 35.068 1.00 24.87 564 ASN A N 1
ATOM 4452 C CA . ASN A 1 564 ? 67.072 50.586 34.177 1.00 23.83 564 ASN A CA 1
ATOM 4453 C C . ASN A 1 564 ? 65.589 50.776 33.911 1.00 21.29 564 ASN A C 1
ATOM 4454 O O . ASN A 1 564 ? 64.783 49.950 34.325 1.00 20.72 564 ASN A O 1
ATOM 4459 N N . VAL A 1 565 ? 65.257 51.872 33.231 1.00 18.86 565 VAL A N 1
ATOM 4460 C CA . VAL A 1 565 ? 63.867 52.200 32.884 1.00 18.43 565 VAL A CA 1
ATOM 4461 C C . VAL A 1 565 ? 63.769 52.429 31.385 1.00 16.85 565 VAL A C 1
ATOM 4462 O O . VAL A 1 565 ? 64.576 53.158 30.805 1.00 16.45 565 VAL A O 1
ATOM 4466 N N . TYR A 1 566 ? 62.766 51.801 30.774 1.00 16.10 566 TYR A N 1
ATOM 4467 C CA . TYR A 1 566 ? 62.576 51.816 29.335 1.00 15.68 566 TYR A CA 1
ATOM 4468 C C . TYR A 1 566 ? 61.150 52.181 28.987 1.00 15.07 566 TYR A C 1
ATOM 4469 O O . TYR A 1 566 ? 60.267 52.083 29.817 1.00 14.41 566 TYR A O 1
ATOM 4478 N N . LEU A 1 567 ? 60.950 52.594 27.745 1.00 14.64 567 LEU A N 1
ATOM 4479 C CA . LEU A 1 567 ? 59.617 52.792 27.203 1.00 15.05 567 LEU A CA 1
ATOM 4480 C C . LEU A 1 567 ? 59.507 52.244 25.791 1.00 14.78 567 LEU A C 1
ATOM 4481 O O . LEU A 1 567 ? 60.406 52.429 24.963 1.00 15.10 567 LEU A O 1
ATOM 4486 N N . ALA A 1 568 ? 58.377 51.609 25.512 1.00 14.32 568 ALA A N 1
ATOM 4487 C CA . ALA A 1 568 ? 58.008 51.255 24.147 1.00 13.21 568 ALA A CA 1
ATOM 4488 C C . ALA A 1 568 ? 56.567 51.660 23.882 1.00 12.79 568 ALA A C 1
ATOM 4489 O O . ALA A 1 568 ? 55.709 51.557 24.768 1.00 12.33 568 ALA A O 1
ATOM 4491 N N . SER A 1 569 ? 56.314 52.104 22.657 1.00 12.23 569 SER A N 1
ATOM 4492 C CA . SER A 1 569 ? 54.970 52.489 22.222 1.00 12.63 569 SER A CA 1
ATOM 4493 C C . SER A 1 569 ? 54.788 52.124 20.763 1.00 12.73 569 SER A C 1
ATOM 4494 O O . SER A 1 569 ? 55.697 52.363 19.960 1.00 13.13 569 SER A O 1
ATOM 4497 N N . PRO A 1 570 ? 53.609 51.590 20.394 1.00 12.61 570 PRO A N 1
ATOM 4498 C CA . PRO A 1 570 ? 53.345 51.373 18.963 1.00 12.76 570 PRO A CA 1
ATOM 4499 C C . PRO A 1 570 ? 53.227 52.670 18.160 1.00 12.86 570 PRO A C 1
ATOM 4500 O O . PRO A 1 570 ? 53.291 52.630 16.928 1.00 13.34 570 PRO A O 1
ATOM 4504 N N . ASP A 1 571 ? 53.047 53.805 18.848 1.00 13.13 571 ASP A N 1
ATOM 4505 C CA . ASP A 1 571 ? 52.954 55.118 18.224 1.00 13.21 571 ASP A CA 1
ATOM 4506 C C . ASP A 1 571 ? 54.321 55.749 17.929 1.00 14.10 571 ASP A C 1
ATOM 4507 O O . ASP A 1 571 ? 54.368 56.752 17.240 1.00 13.89 571 ASP A O 1
ATOM 4512 N N . ILE A 1 572 ? 55.395 55.210 18.504 1.00 14.84 572 ILE A N 1
ATOM 4513 C CA . ILE A 1 572 ? 56.723 55.835 18.454 1.00 16.19 572 ILE A CA 1
ATOM 4514 C C . ILE A 1 572 ? 57.711 54.834 17.876 1.00 16.51 572 ILE A C 1
ATOM 4515 O O . ILE A 1 572 ? 58.045 53.850 18.523 1.00 15.94 572 ILE A O 1
ATOM 4520 N N . ASN A 1 573 ? 58.173 55.087 16.650 1.00 18.77 573 ASN A N 1
ATOM 4521 C CA . ASN A 1 573 ? 59.119 54.185 15.965 1.00 20.39 573 ASN A CA 1
ATOM 4522 C C . ASN A 1 573 ? 58.709 52.712 15.984 1.00 19.63 573 ASN A C 1
ATOM 4523 O O . ASN A 1 573 ? 59.542 51.824 16.222 1.00 18.78 573 ASN A O 1
ATOM 4528 N N . ASP A 1 574 ? 57.422 52.460 15.734 1.00 18.91 574 ASP A N 1
ATOM 4529 C CA . ASP A 1 574 ? 56.821 51.103 15.784 1.00 19.95 574 ASP A CA 1
ATOM 4530 C C . ASP A 1 574 ? 57.380 50.212 16.891 1.00 19.09 574 ASP A C 1
ATOM 4531 O O . ASP A 1 574 ? 57.861 49.107 16.644 1.00 18.53 574 ASP A O 1
ATOM 4536 N N . GLY A 1 575 ? 57.300 50.701 18.123 1.00 17.67 575 GLY A N 1
ATOM 4537 C CA . GLY A 1 575 ? 57.632 49.899 19.276 1.00 17.90 575 GLY A CA 1
ATOM 4538 C C . GLY A 1 575 ? 59.092 49.828 19.666 1.00 17.06 575 GLY A C 1
ATOM 4539 O O . GLY A 1 575 ? 59.413 49.146 20.616 1.00 17.24 575 GLY A O 1
ATOM 4540 N N . LYS A 1 576 ? 59.977 50.533 18.962 1.00 17.04 576 LYS A N 1
ATOM 4541 C CA . LYS A 1 576 ? 61.396 50.545 19.324 1.00 17.80 576 LYS A CA 1
ATOM 4542 C C . LYS A 1 576 ? 61.597 50.995 20.780 1.00 17.82 576 LYS A C 1
ATOM 4543 O O . LYS A 1 576 ? 61.049 52.015 21.199 1.00 16.83 576 LYS A O 1
ATOM 4549 N N . VAL A 1 577 ? 62.376 50.225 21.531 1.00 17.88 577 VAL A N 1
ATOM 4550 C CA . VAL A 1 577 ? 62.631 50.526 22.940 1.00 18.65 577 VAL A CA 1
ATOM 4551 C C . VAL A 1 577 ? 63.499 51.779 23.052 1.00 19.80 577 VAL A C 1
ATOM 4552 O O . VAL A 1 577 ? 64.456 51.944 22.288 1.00 19.52 577 VAL A O 1
ATOM 4556 N N . MET A 1 578 ? 63.132 52.664 23.979 1.00 20.20 578 MET A N 1
ATOM 4557 C CA . MET A 1 578 ? 63.954 53.816 24.344 1.00 22.62 578 MET A CA 1
ATOM 4558 C C . MET A 1 578 ? 64.295 53.723 25.828 1.00 21.47 578 MET A C 1
ATOM 4559 O O . MET A 1 578 ? 63.429 53.448 26.660 1.00 20.17 578 MET A O 1
ATOM 4564 N N . LYS A 1 579 ? 65.565 53.929 26.159 1.00 20.85 579 LYS A N 1
ATOM 4565 C CA . LYS A 1 579 ? 65.989 54.018 27.553 1.00 21.10 579 LYS A CA 1
ATOM 4566 C C . LYS A 1 579 ? 65.573 55.396 28.067 1.00 20.18 579 LYS A C 1
ATOM 4567 O O . LYS A 1 579 ? 65.788 56.398 27.382 1.00 19.78 579 LYS A O 1
ATOM 4573 N N . LEU A 1 580 ? 64.964 55.440 29.250 1.00 19.28 580 LEU A N 1
ATOM 4574 C CA . LEU A 1 580 ? 64.499 56.699 29.843 1.00 19.38 580 LEU A CA 1
ATOM 4575 C C . LEU A 1 580 ? 65.439 57.174 30.943 1.00 19.93 580 LEU A C 1
ATOM 4576 O O . LEU A 1 580 ? 65.996 56.362 31.682 1.00 20.51 580 LEU A O 1
ATOM 4581 N N . GLN A 1 581 ? 65.573 58.492 31.063 1.00 21.64 581 GLN A N 1
ATOM 4582 C CA . GLN A 1 581 ? 66.232 59.106 32.222 1.00 23.24 581 GLN A CA 1
ATOM 4583 C C . GLN A 1 581 ? 65.303 59.000 33.423 1.00 22.52 581 GLN A C 1
ATOM 4584 O O . GLN A 1 581 ? 64.083 59.206 33.305 1.00 20.78 581 GLN A O 1
ATOM 4590 N N . PHE A 1 582 ? 65.875 58.671 34.578 1.00 21.31 582 PHE A N 1
ATOM 4591 C CA . PHE A 1 582 ? 65.139 58.647 35.823 1.00 22.04 582 PHE A CA 1
ATOM 4592 C C . PHE A 1 582 ? 66.018 59.042 37.001 1.00 23.79 582 PHE A C 1
ATOM 4593 O O . PHE A 1 582 ? 67.251 59.003 36.908 1.00 21.99 582 PHE A O 1
ATOM 4601 N N . LYS A 1 583 ? 65.356 59.417 38.088 1.00 24.82 583 LYS A N 1
ATOM 4602 C CA . LYS A 1 583 ? 66.003 59.762 39.347 1.00 27.35 583 LYS A CA 1
ATOM 4603 C C . LYS A 1 583 ? 65.278 59.049 40.475 1.00 28.30 583 LYS A C 1
ATOM 4604 O O . LYS A 1 583 ? 64.054 58.889 40.431 1.00 26.65 583 LYS A O 1
ATOM 4610 N N . LYS A 1 584 ? 66.036 58.656 41.496 1.00 29.17 584 LYS A N 1
ATOM 4611 C CA . LYS A 1 584 ? 65.474 58.126 42.729 1.00 30.32 584 LYS A CA 1
ATOM 4612 C C . LYS A 1 584 ? 65.259 59.298 43.674 1.00 30.15 584 LYS A C 1
ATOM 4613 O O . LYS A 1 584 ? 66.202 60.025 43.983 1.00 29.21 584 LYS A O 1
ATOM 4619 N N . LYS A 1 585 ? 64.017 59.490 44.109 1.00 28.49 585 LYS A N 1
ATOM 4620 C CA . LYS A 1 585 ? 63.654 60.605 44.976 1.00 29.90 585 LYS A CA 1
ATOM 4621 C C . LYS A 1 585 ? 62.817 60.117 46.139 1.00 30.40 585 LYS A C 1
ATOM 4622 O O . LYS A 1 585 ? 62.495 58.931 46.240 1.00 28.77 585 LYS A O 1
ATOM 4628 N N . GLU A 1 586 ? 62.499 61.040 47.036 1.00 31.86 586 GLU A N 1
ATOM 4629 C CA . GLU A 1 586 ? 61.630 60.766 48.165 1.00 33.24 586 GLU A CA 1
ATOM 4630 C C . GLU A 1 586 ? 60.881 62.033 48.523 1.00 32.02 586 GLU A C 1
ATOM 4631 O O . GLU A 1 586 ? 61.460 63.123 48.498 1.00 31.19 586 GLU A O 1
ATOM 4637 N N . ASP A 1 587 ? 59.589 61.894 48.825 1.00 30.86 587 ASP A N 1
ATOM 4638 C CA . ASP A 1 587 ? 58.775 63.016 49.304 1.00 29.94 587 ASP A CA 1
ATOM 4639 C C . ASP A 1 587 ? 57.831 62.544 50.419 1.00 31.35 587 ASP A C 1
ATOM 4640 O O . ASP A 1 587 ? 58.027 61.454 50.948 1.00 31.75 587 ASP A O 1
ATOM 4645 N N . SER A 1 588 ? 56.812 63.340 50.755 1.00 35.12 588 SER A N 1
ATOM 4646 C CA . SER A 1 588 ? 55.897 63.025 51.865 1.00 37.67 588 SER A CA 1
ATOM 4647 C C . SER A 1 588 ? 55.065 61.749 51.705 1.00 39.44 588 SER A C 1
ATOM 4648 O O . SER A 1 588 ? 54.451 61.310 52.677 1.00 41.78 588 SER A O 1
ATOM 4651 N N . LYS A 1 589 ? 55.019 61.173 50.497 1.00 37.31 589 LYS A N 1
ATOM 4652 C CA . LYS A 1 589 ? 54.362 59.877 50.259 1.00 35.78 589 LYS A CA 1
ATOM 4653 C C . LYS A 1 589 ? 55.322 58.688 50.184 1.00 33.91 589 LYS A C 1
ATOM 4654 O O . LYS A 1 589 ? 54.873 57.555 50.052 1.00 33.67 589 LYS A O 1
ATOM 4660 N N . GLY A 1 590 ? 56.631 58.934 50.254 1.00 32.41 590 GLY A N 1
ATOM 4661 C CA . GLY A 1 590 ? 57.628 57.864 50.291 1.00 32.03 590 GLY A CA 1
ATOM 4662 C C . GLY A 1 590 ? 58.643 57.980 49.176 1.00 31.51 590 GLY A C 1
ATOM 4663 O O . GLY A 1 590 ? 58.751 59.029 48.537 1.00 31.86 590 GLY A O 1
ATOM 4664 N N . LYS A 1 591 ? 59.384 56.897 48.950 1.00 30.84 591 LYS A N 1
ATOM 4665 C CA . LYS A 1 591 ? 60.417 56.854 47.916 1.00 31.47 591 LYS A CA 1
ATOM 4666 C C . LYS A 1 591 ? 59.801 56.526 46.552 1.00 29.12 591 LYS A C 1
ATOM 4667 O O . LYS A 1 591 ? 58.848 55.753 46.469 1.00 28.01 591 LYS A O 1
ATOM 4673 N N . TYR A 1 592 ? 60.342 57.128 45.498 1.00 26.36 592 TYR A N 1
ATOM 4674 C CA . TYR A 1 592 ? 59.816 56.934 44.144 1.00 24.44 592 TYR A CA 1
ATOM 4675 C C . TYR A 1 592 ? 60.876 57.132 43.087 1.00 23.34 592 TYR A C 1
ATOM 4676 O O . TYR A 1 592 ? 61.912 57.757 43.337 1.00 23.62 592 TYR A O 1
ATOM 4685 N N . LEU A 1 593 ? 60.609 56.583 41.903 1.00 22.24 593 LEU A N 1
ATOM 4686 C CA . LEU A 1 593 ? 61.354 56.904 40.695 1.00 21.46 593 LEU A CA 1
ATOM 4687 C C . LEU A 1 593 ? 60.663 58.066 40.001 1.00 21.06 593 LEU A C 1
ATOM 4688 O O . LEU A 1 593 ? 59.452 58.015 39.795 1.00 19.04 593 LEU A O 1
ATOM 4693 N N . GLU A 1 594 ? 61.411 59.113 39.666 1.00 20.69 594 GLU A N 1
ATOM 4694 C CA . GLU A 1 594 ? 60.898 60.184 38.815 1.00 21.63 594 GLU A CA 1
ATOM 4695 C C . GLU A 1 594 ? 61.392 59.871 37.415 1.00 19.92 594 GLU A C 1
ATOM 4696 O O . GLU A 1 594 ? 62.593 59.885 37.177 1.00 20.08 594 GLU A O 1
ATOM 4702 N N . ILE A 1 595 ? 60.461 59.587 36.505 1.00 18.29 595 ILE A N 1
ATOM 4703 C CA . ILE A 1 595 ? 60.761 59.082 35.174 1.00 17.35 595 ILE A CA 1
ATOM 4704 C C . ILE A 1 595 ? 60.422 60.159 34.142 1.00 17.28 595 ILE A C 1
ATOM 4705 O O . ILE A 1 595 ? 59.308 60.687 34.142 1.00 17.00 595 ILE A O 1
ATOM 4710 N N . SER A 1 596 ? 61.374 60.470 33.265 1.00 17.41 596 SER A N 1
ATOM 4711 C CA . SER A 1 596 ? 61.191 61.468 32.205 1.00 17.65 596 SER A CA 1
ATOM 4712 C C . SER A 1 596 ? 60.673 60.785 30.959 1.00 17.26 596 SER A C 1
ATOM 4713 O O . SER A 1 596 ? 61.356 59.920 30.414 1.00 16.70 596 SER A O 1
ATOM 4716 N N . VAL A 1 597 ? 59.482 61.185 30.514 1.00 15.97 597 VAL A N 1
ATOM 4717 C CA . VAL A 1 597 ? 58.825 60.574 29.354 1.00 15.89 597 VAL A CA 1
ATOM 4718 C C . VAL A 1 597 ? 58.841 61.559 28.190 1.00 15.84 597 VAL A C 1
ATOM 4719 O O . VAL A 1 597 ? 58.246 62.635 28.285 1.00 16.19 597 VAL A O 1
ATOM 4723 N N . PRO A 1 598 ? 59.517 61.202 27.084 1.00 15.68 598 PRO A N 1
ATOM 4724 C CA . PRO A 1 598 ? 59.571 62.084 25.911 1.00 15.49 598 PRO A CA 1
ATOM 4725 C C . PRO A 1 598 ? 58.231 62.415 25.262 1.00 15.11 598 PRO A C 1
ATOM 4726 O O . PRO A 1 598 ? 58.007 63.561 24.901 1.00 13.56 598 PRO A O 1
ATOM 4730 N N . GLU A 1 599 ? 57.331 61.439 25.138 1.00 15.50 599 GLU A N 1
ATOM 4731 C CA . GLU A 1 599 ? 56.107 61.663 24.392 1.00 16.01 599 GLU A CA 1
ATOM 4732 C C . GLU A 1 599 ? 55.022 60.648 24.735 1.00 14.79 599 GLU A C 1
ATOM 4733 O O . GLU A 1 599 ? 55.312 59.471 24.890 1.00 14.30 599 GLU A O 1
ATOM 4739 N N . LEU A 1 600 ? 53.786 61.127 24.838 1.00 13.76 600 LEU A N 1
ATOM 4740 C CA . LEU A 1 600 ? 52.592 60.274 24.869 1.00 13.62 600 LEU A CA 1
ATOM 4741 C C . LEU A 1 600 ? 51.599 60.771 23.820 1.00 13.70 600 LEU A C 1
ATOM 4742 O O . LEU A 1 600 ? 51.205 61.959 23.822 1.00 12.85 600 LEU A O 1
ATOM 4747 N N . GLN A 1 601 ? 51.220 59.861 22.922 1.00 14.23 601 GLN A N 1
ATOM 4748 C CA . GLN A 1 601 ? 50.190 60.082 21.920 1.00 15.19 601 GLN A CA 1
ATOM 4749 C C . GLN A 1 601 ? 48.933 59.269 22.295 1.00 14.42 601 GLN A C 1
ATOM 4750 O O . GLN A 1 601 ? 47.943 59.830 22.754 1.00 14.80 601 GLN A O 1
ATOM 4756 N N . TYR A 1 602 ? 48.963 57.957 22.082 1.00 12.95 602 TYR A N 1
ATOM 4757 C CA . TYR A 1 602 ? 47.823 57.086 22.394 1.00 12.27 602 TYR A CA 1
ATOM 4758 C C . TYR A 1 602 ? 48.132 56.219 23.594 1.00 11.70 602 TYR A C 1
ATOM 4759 O O . TYR A 1 602 ? 47.350 56.177 24.537 1.00 11.82 602 TYR A O 1
ATOM 4768 N N . TRP A 1 603 ? 49.258 55.514 23.547 1.00 11.03 603 TRP A N 1
ATOM 4769 C CA . TRP A 1 603 ? 49.569 54.476 24.524 1.00 10.94 603 TRP A CA 1
ATOM 4770 C C . TRP A 1 603 ? 51.077 54.296 24.646 1.00 11.22 603 TRP A C 1
ATOM 4771 O O . TRP A 1 603 ? 51.744 54.001 23.652 1.00 11.80 603 TRP A O 1
ATOM 4782 N N . ASP A 1 604 ? 51.596 54.491 25.851 1.00 11.18 604 ASP A N 1
ATOM 4783 C CA . ASP A 1 604 ? 52.997 54.218 26.188 1.00 11.43 604 ASP A CA 1
ATOM 4784 C C . ASP A 1 604 ? 53.048 53.088 27.205 1.00 11.31 604 ASP A C 1
ATOM 4785 O O . ASP A 1 604 ? 52.231 53.045 28.125 1.00 11.63 604 ASP A O 1
ATOM 4790 N N . MET A 1 605 ? 54.025 52.194 27.060 1.00 11.63 605 MET A N 1
ATOM 4791 C CA . MET A 1 605 ? 54.327 51.191 28.061 1.00 12.49 605 MET A CA 1
ATOM 4792 C C . MET A 1 605 ? 55.722 51.468 28.608 1.00 13.17 605 MET A C 1
ATOM 4793 O O . MET A 1 605 ? 56.723 51.296 27.895 1.00 13.16 605 MET A O 1
ATOM 4798 N N . ILE A 1 606 ? 55.783 51.894 29.863 1.00 13.29 606 ILE A N 1
ATOM 4799 C CA . ILE A 1 606 ? 57.057 52.004 30.579 1.00 14.08 606 ILE A CA 1
ATOM 4800 C C . ILE A 1 606 ? 57.352 50.660 31.216 1.00 14.30 606 ILE A C 1
ATOM 4801 O O . ILE A 1 606 ? 56.468 50.053 31.810 1.00 14.10 606 ILE A O 1
ATOM 4806 N N . PHE A 1 607 ? 58.587 50.191 31.101 1.00 14.61 607 PHE A N 1
ATOM 4807 C CA . PHE A 1 607 ? 58.981 48.993 31.815 1.00 15.38 607 PHE A CA 1
ATOM 4808 C C . PHE A 1 607 ? 60.307 49.182 32.550 1.00 16.48 607 PHE A C 1
ATOM 4809 O O . PHE A 1 607 ? 61.261 49.729 32.014 1.00 16.94 607 PHE A O 1
ATOM 4817 N N . ILE A 1 608 ? 60.303 48.758 33.806 1.00 17.73 608 ILE A N 1
ATOM 4818 C CA . ILE A 1 608 ? 61.389 48.995 34.733 1.00 18.79 608 ILE A CA 1
ATOM 4819 C C . ILE A 1 608 ? 62.029 47.648 34.984 1.00 19.48 608 ILE A C 1
ATOM 4820 O O . ILE A 1 608 ? 61.401 46.777 35.574 1.00 19.33 608 ILE A O 1
ATOM 4825 N N . LYS A 1 609 ? 63.269 47.496 34.537 1.00 21.74 609 LYS A N 1
ATOM 4826 C CA . LYS A 1 609 ? 64.000 46.252 34.687 1.00 24.51 609 LYS A CA 1
ATOM 4827 C C . LYS A 1 609 ? 64.635 46.190 36.068 1.00 26.50 609 LYS A C 1
ATOM 4828 O O . LYS A 1 609 ? 65.318 47.142 36.475 1.00 26.49 609 LYS A O 1
ATOM 4834 N N . LYS A 1 610 ? 64.434 45.068 36.757 1.00 28.83 610 LYS A N 1
ATOM 4835 C CA . LYS A 1 610 ? 65.012 44.830 38.088 1.00 33.43 610 LYS A CA 1
ATOM 4836 C C . LYS A 1 610 ? 66.380 44.163 37.966 1.00 36.40 610 LYS A C 1
ATOM 4837 O O . LYS A 1 610 ? 66.675 43.528 36.951 1.00 37.02 610 LYS A O 1
ATOM 4843 N N . LEU A 1 611 ? 67.207 44.303 39.004 1.00 40.50 611 LEU A N 1
ATOM 4844 C CA . LEU A 1 611 ? 68.567 43.729 39.009 1.00 42.53 611 LEU A CA 1
ATOM 4845 C C . LEU A 1 611 ? 68.539 42.205 39.132 1.00 43.15 611 LEU A C 1
ATOM 4846 O O . LEU A 1 611 ? 67.706 41.651 39.851 1.00 42.95 611 LEU A O 1
ATOM 4851 N N . SER B 1 28 ? 31.420 36.265 88.557 1.00 74.62 28 SER B N 1
ATOM 4852 C CA . SER B 1 28 ? 30.663 35.947 87.306 1.00 74.14 28 SER B CA 1
ATOM 4853 C C . SER B 1 28 ? 29.553 34.917 87.570 1.00 73.65 28 SER B C 1
ATOM 4854 O O . SER B 1 28 ? 29.299 34.562 88.725 1.00 73.62 28 SER B O 1
ATOM 4857 N N . PHE B 1 29 ? 28.891 34.460 86.503 1.00 71.38 29 PHE B N 1
ATOM 4858 C CA . PHE B 1 29 ? 27.838 33.431 86.590 1.00 69.32 29 PHE B CA 1
ATOM 4859 C C . PHE B 1 29 ? 28.060 32.302 85.580 1.00 70.96 29 PHE B C 1
ATOM 4860 O O . PHE B 1 29 ? 28.812 32.452 84.612 1.00 68.46 29 PHE B O 1
ATOM 4868 N N . LYS B 1 30 ? 27.377 31.183 85.815 1.00 74.74 30 LYS B N 1
ATOM 4869 C CA . LYS B 1 30 ? 27.546 29.966 85.016 1.00 77.96 30 LYS B CA 1
ATOM 4870 C C . LYS B 1 30 ? 26.672 30.010 83.755 1.00 81.18 30 LYS B C 1
ATOM 4871 O O . LYS B 1 30 ? 25.482 29.676 83.792 1.00 80.39 30 LYS B O 1
ATOM 4877 N N . ASP B 1 31 ? 27.288 30.431 82.649 1.00 85.42 31 ASP B N 1
ATOM 4878 C CA . ASP B 1 31 ? 26.620 30.592 81.354 1.00 88.21 31 ASP B CA 1
ATOM 4879 C C . ASP B 1 31 ? 26.889 29.365 80.480 1.00 90.78 31 ASP B C 1
ATOM 4880 O O . ASP B 1 31 ? 27.876 29.321 79.735 1.00 91.42 31 ASP B O 1
ATOM 4885 N N . ASP B 1 32 ? 26.011 28.369 80.591 1.00 92.64 32 ASP B N 1
ATOM 4886 C CA . ASP B 1 32 ? 26.093 27.155 79.783 1.00 94.81 32 ASP B CA 1
ATOM 4887 C C . ASP B 1 32 ? 25.019 27.228 78.693 1.00 95.31 32 ASP B C 1
ATOM 4888 O O . ASP B 1 32 ? 23.892 27.653 78.957 1.00 96.51 32 ASP B O 1
ATOM 4893 N N . ASN B 1 33 ? 25.381 26.830 77.472 1.00 93.92 33 ASN B N 1
ATOM 4894 C CA . ASN B 1 33 ? 24.434 26.798 76.345 1.00 92.84 33 ASN B CA 1
ATOM 4895 C C . ASN B 1 33 ? 23.403 25.686 76.519 1.00 92.25 33 ASN B C 1
ATOM 4896 O O . ASN B 1 33 ? 22.260 25.818 76.087 1.00 91.86 33 ASN B O 1
ATOM 4901 N N . ASN B 1 34 ? 23.837 24.592 77.144 1.00 92.37 34 ASN B N 1
ATOM 4902 C CA . ASN B 1 34 ? 22.977 23.472 77.534 1.00 92.57 34 ASN B CA 1
ATOM 4903 C C . ASN B 1 34 ? 21.779 23.905 78.395 1.00 91.75 34 ASN B C 1
ATOM 4904 O O . ASN B 1 34 ? 20.627 23.626 78.046 1.00 92.77 34 ASN B O 1
ATOM 4909 N N . ILE B 1 35 ? 22.062 24.595 79.502 1.00 88.99 35 ILE B N 1
ATOM 4910 C CA . ILE B 1 35 ? 21.021 25.017 80.464 1.00 85.68 35 ILE B CA 1
ATOM 4911 C C . ILE B 1 35 ? 20.137 26.160 79.942 1.00 81.10 35 ILE B C 1
ATOM 4912 O O . ILE B 1 35 ? 18.925 26.152 80.172 1.00 79.83 35 ILE B O 1
ATOM 4917 N N . VAL B 1 36 ? 20.739 27.128 79.247 1.00 76.49 36 VAL B N 1
ATOM 4918 C CA . VAL B 1 36 ? 19.987 28.233 78.626 1.00 72.09 36 VAL B CA 1
ATOM 4919 C C . VAL B 1 36 ? 19.037 27.687 77.544 1.00 70.04 36 VAL B C 1
ATOM 4920 O O . VAL B 1 36 ? 17.910 28.168 77.422 1.00 68.37 36 VAL B O 1
ATOM 4924 N N . ALA B 1 37 ? 19.485 26.674 76.795 1.00 66.54 37 ALA B N 1
ATOM 4925 C CA . ALA B 1 37 ? 18.671 26.045 75.738 1.00 64.23 37 ALA B CA 1
ATOM 4926 C C . ALA B 1 37 ? 17.398 25.326 76.219 1.00 61.60 37 ALA B C 1
ATOM 4927 O O . ALA B 1 37 ? 16.489 25.114 75.416 1.00 62.68 37 ALA B O 1
ATOM 4929 N N . LEU B 1 38 ? 17.335 24.938 77.495 1.00 58.87 38 LEU B N 1
ATOM 4930 C CA . LEU B 1 38 ? 16.119 24.322 78.059 1.00 56.29 38 LEU B CA 1
ATOM 4931 C C . LEU B 1 38 ? 14.996 25.347 78.225 1.00 52.96 38 LEU B C 1
ATOM 4932 O O . LEU B 1 38 ? 13.846 25.074 77.876 1.00 53.60 38 LEU B O 1
ATOM 4937 N N . THR B 1 39 ? 15.345 26.517 78.761 1.00 48.59 39 THR B N 1
ATOM 4938 C CA . THR B 1 39 ? 14.392 27.603 79.023 1.00 45.29 39 THR B CA 1
ATOM 4939 C C . THR B 1 39 ? 14.638 28.851 78.149 1.00 43.66 39 THR B C 1
ATOM 4940 O O . THR B 1 39 ? 14.212 29.953 78.504 1.00 41.93 39 THR B O 1
ATOM 494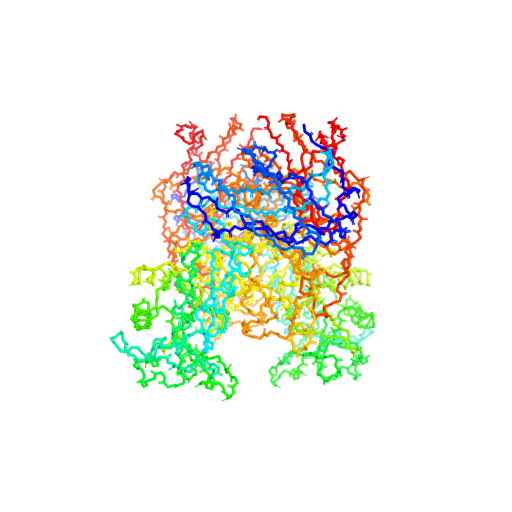4 N N . LYS B 1 40 ? 15.294 28.666 76.997 1.00 41.71 40 LYS B N 1
ATOM 4945 C CA . LYS B 1 40 ? 15.539 29.749 76.030 1.00 40.31 40 LYS B CA 1
ATOM 4946 C C . LYS B 1 40 ? 14.222 30.329 75.548 1.00 36.70 40 LYS B C 1
ATOM 4947 O O . LYS B 1 40 ? 13.343 29.596 75.100 1.00 36.84 40 LYS B O 1
ATOM 4953 N N . GLY B 1 41 ? 14.105 31.652 75.631 1.00 31.99 41 GLY B N 1
ATOM 4954 C CA . GLY B 1 41 ? 12.895 32.363 75.243 1.00 30.76 41 GLY B CA 1
ATOM 4955 C C . GLY B 1 41 ? 11.729 32.305 76.213 1.00 29.22 41 GLY B C 1
ATOM 4956 O O . GLY B 1 41 ? 10.702 32.915 75.943 1.00 28.89 41 GLY B O 1
ATOM 4957 N N . LYS B 1 42 ? 11.876 31.613 77.343 1.00 28.72 42 LYS B N 1
ATOM 4958 C CA . LYS B 1 42 ? 10.777 31.476 78.304 1.00 29.11 42 LYS B CA 1
ATOM 4959 C C . LYS B 1 42 ? 10.737 32.555 79.397 1.00 26.46 42 LYS B C 1
ATOM 4960 O O . LYS B 1 42 ? 9.861 32.511 80.257 1.00 25.86 42 LYS B O 1
ATOM 4966 N N . LEU B 1 43 ? 11.667 33.512 79.363 1.00 24.08 43 LEU B N 1
ATOM 4967 C CA . LEU B 1 43 ? 11.615 34.688 80.253 1.00 22.94 43 LEU B CA 1
ATOM 4968 C C . LEU B 1 43 ? 11.826 36.002 79.495 1.00 22.08 43 LEU B C 1
ATOM 4969 O O . LEU B 1 43 ? 11.001 36.918 79.589 1.00 20.87 43 LEU B O 1
ATOM 4974 N N . ILE B 1 44 ? 12.936 36.101 78.764 1.00 20.72 44 ILE B N 1
ATOM 4975 C CA . ILE B 1 44 ? 13.212 37.282 77.939 1.00 20.28 44 ILE B CA 1
ATOM 4976 C C . ILE B 1 44 ? 12.483 37.118 76.603 1.00 20.45 44 ILE B C 1
ATOM 4977 O O . ILE B 1 44 ? 12.838 36.251 75.800 1.00 21.33 44 ILE B O 1
ATOM 4982 N N . SER B 1 45 ? 11.475 37.954 76.369 1.00 19.76 45 SER B N 1
ATOM 4983 C CA . SER B 1 45 ? 10.648 37.888 75.165 1.00 20.75 45 SER B CA 1
ATOM 4984 C C . SER B 1 45 ? 11.280 38.676 74.018 1.00 20.16 45 SER B C 1
ATOM 4985 O O . SER B 1 45 ? 11.266 38.229 72.869 1.00 19.81 45 SER B O 1
ATOM 4988 N N . ASP B 1 46 ? 11.819 39.852 74.320 1.00 18.97 46 ASP B N 1
ATOM 4989 C CA . ASP B 1 46 ? 12.539 40.634 73.311 1.00 18.36 46 ASP B CA 1
ATOM 4990 C C . ASP B 1 46 ? 13.504 41.618 73.938 1.00 18.04 46 ASP B C 1
ATOM 4991 O O . ASP B 1 46 ? 13.338 42.017 75.097 1.00 18.56 46 ASP B O 1
ATOM 4996 N N . VAL B 1 47 ? 14.521 41.988 73.167 1.00 17.72 47 VAL B N 1
ATOM 4997 C CA . VAL B 1 47 ? 15.493 43.006 73.548 1.00 17.77 47 VAL B CA 1
ATOM 4998 C C . VAL B 1 47 ? 15.714 43.874 72.317 1.00 18.12 47 VAL B C 1
ATOM 4999 O O . VAL B 1 47 ? 15.996 43.357 71.238 1.00 17.25 47 VAL B O 1
ATOM 5003 N N . TYR B 1 48 ? 15.581 45.188 72.474 1.00 17.67 48 TYR B N 1
ATOM 5004 C CA . TYR B 1 48 ? 15.771 46.111 71.356 1.00 18.69 48 TYR B CA 1
ATOM 5005 C C . TYR B 1 48 ? 16.107 47.494 71.899 1.00 18.71 48 TYR B C 1
ATOM 5006 O O . TYR B 1 48 ? 16.367 47.636 73.103 1.00 19.25 48 TYR B O 1
ATOM 5015 N N . THR B 1 49 ? 16.172 48.501 71.035 1.00 18.87 49 THR B N 1
ATOM 5016 C CA . THR B 1 49 ? 16.556 49.840 71.476 1.00 19.17 49 THR B CA 1
ATOM 5017 C C . THR B 1 49 ? 15.580 50.888 70.942 1.00 19.86 49 THR B C 1
ATOM 5018 O O . THR B 1 49 ? 14.691 50.575 70.141 1.00 19.54 49 THR B O 1
ATOM 5022 N N . ASP B 1 50 ? 15.740 52.129 71.398 1.00 20.42 50 ASP B N 1
ATOM 5023 C CA . ASP B 1 50 ? 14.783 53.197 71.055 1.00 20.75 50 ASP B CA 1
ATOM 5024 C C . ASP B 1 50 ? 15.000 53.811 69.670 1.00 20.14 50 ASP B C 1
ATOM 5025 O O . ASP B 1 50 ? 14.041 54.308 69.075 1.00 19.88 50 ASP B O 1
ATOM 5030 N N . LYS B 1 51 ? 16.233 53.758 69.151 1.00 19.38 51 LYS B N 1
ATOM 5031 C CA . LYS B 1 51 ? 16.567 54.361 67.854 1.00 19.61 51 LYS B CA 1
ATOM 5032 C C . LYS B 1 51 ? 17.373 53.400 66.987 1.00 19.42 51 LYS B C 1
ATOM 5033 O O . LYS B 1 51 ? 17.934 52.427 67.487 1.00 18.66 51 LYS B O 1
ATOM 5039 N N . ALA B 1 52 ? 17.425 53.702 65.692 1.00 19.01 52 ALA B N 1
ATOM 5040 C CA . ALA B 1 52 ? 18.118 52.868 64.697 1.00 18.91 52 ALA B CA 1
ATOM 5041 C C . ALA B 1 52 ? 19.625 53.142 64.635 1.00 19.02 52 ALA B C 1
ATOM 5042 O O . ALA B 1 52 ? 20.423 52.284 64.219 1.00 18.50 52 ALA B O 1
ATOM 5044 N N . ARG B 1 53 ? 20.005 54.348 65.034 1.00 19.11 53 ARG B N 1
ATOM 5045 C CA . ARG B 1 53 ? 21.374 54.819 64.932 1.00 20.08 53 ARG B CA 1
ATOM 5046 C C . ARG B 1 53 ? 21.528 55.931 65.968 1.00 19.73 53 ARG B C 1
ATOM 5047 O O . ARG B 1 53 ? 20.584 56.695 66.197 1.00 19.54 53 ARG B O 1
ATOM 5055 N N . TYR B 1 54 ? 22.699 56.008 66.591 1.00 18.85 54 TYR B N 1
ATOM 5056 C CA . TYR B 1 54 ? 22.960 56.985 67.644 1.00 19.00 54 TYR B CA 1
ATOM 5057 C C . TYR B 1 54 ? 24.160 57.854 67.298 1.00 19.73 54 TYR B C 1
ATOM 5058 O O . TYR B 1 54 ? 25.104 57.406 66.647 1.00 19.18 54 TYR B O 1
ATOM 5067 N N . TYR B 1 55 ? 24.102 59.117 67.706 1.00 20.39 55 TYR B N 1
ATOM 5068 C CA . TYR B 1 55 ? 25.250 60.008 67.612 1.00 21.72 55 TYR B CA 1
ATOM 5069 C C . TYR B 1 55 ? 26.201 59.707 68.761 1.00 21.58 55 TYR B C 1
ATOM 5070 O O . TYR B 1 55 ? 25.767 59.252 69.817 1.00 21.51 55 TYR B O 1
ATOM 5079 N N . PRO B 1 56 ? 27.502 59.967 68.576 1.00 23.08 56 PRO B N 1
ATOM 5080 C CA . PRO B 1 56 ? 28.426 59.762 69.692 1.00 24.02 56 PRO B CA 1
ATOM 5081 C C . PRO B 1 56 ? 27.956 60.458 70.979 1.00 26.23 56 PRO B C 1
ATOM 5082 O O . PRO B 1 56 ? 27.479 61.587 70.921 1.00 26.20 56 PRO B O 1
ATOM 5086 N N . SER B 1 57 ? 28.058 59.752 72.101 1.00 27.57 57 SER B N 1
ATOM 5087 C CA . SER B 1 57 ? 27.630 60.233 73.416 1.00 29.66 57 SER B CA 1
ATOM 5088 C C . SER B 1 57 ? 26.119 60.375 73.643 1.00 29.82 57 SER B C 1
ATOM 5089 O O . SER B 1 57 ? 25.719 60.858 74.698 1.00 30.76 57 SER B O 1
ATOM 5092 N N . ASP B 1 58 ? 25.285 59.916 72.703 1.00 28.77 58 ASP B N 1
ATOM 5093 C CA . ASP B 1 58 ? 23.832 59.828 72.934 1.00 28.93 58 ASP B CA 1
ATOM 5094 C C . ASP B 1 58 ? 23.525 58.842 74.048 1.00 28.32 58 ASP B C 1
ATOM 5095 O O . ASP B 1 58 ? 24.258 57.872 74.260 1.00 27.58 58 ASP B O 1
ATOM 5100 N N . LYS B 1 59 ? 22.417 59.090 74.739 1.00 28.13 59 LYS B N 1
ATOM 5101 C CA . LYS B 1 59 ? 21.833 58.110 75.645 1.00 27.85 59 LYS B CA 1
ATOM 5102 C C . LYS B 1 59 ? 21.153 57.048 74.797 1.00 25.40 59 LYS B C 1
ATOM 5103 O O . LYS B 1 59 ? 20.308 57.368 73.975 1.00 24.35 59 LYS B O 1
ATOM 5109 N N . VAL B 1 60 ? 21.533 55.793 74.995 1.00 24.07 60 VAL B N 1
ATOM 5110 C CA . VAL B 1 60 ? 20.878 54.662 74.346 1.00 22.52 60 VAL B CA 1
ATOM 5111 C C . VAL B 1 60 ? 19.928 54.040 75.357 1.00 21.55 60 VAL B C 1
ATOM 5112 O O . VAL B 1 60 ? 20.329 53.770 76.480 1.00 21.65 60 VAL B O 1
ATOM 5116 N N . THR B 1 61 ? 18.684 53.815 74.955 1.00 21.06 61 THR B N 1
ATOM 5117 C CA . THR B 1 61 ? 17.720 53.115 75.791 1.00 21.24 61 THR B CA 1
ATOM 5118 C C . THR B 1 61 ? 17.560 5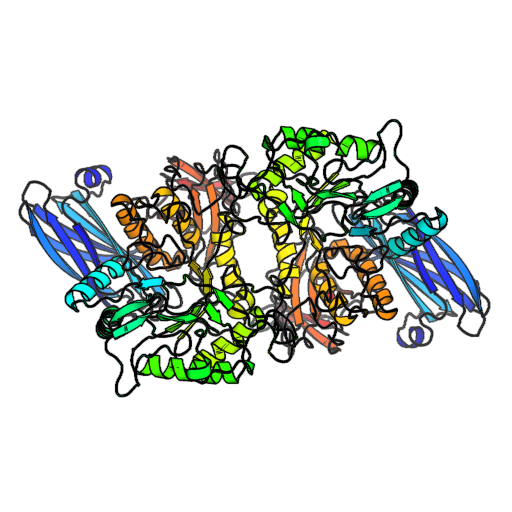1.690 75.271 1.00 20.73 61 THR B C 1
ATOM 5119 O O . THR B 1 61 ? 17.058 51.479 74.164 1.00 20.56 61 THR B O 1
ATOM 5123 N N . VAL B 1 62 ? 18.006 50.730 76.075 1.00 20.27 62 VAL B N 1
ATOM 5124 C CA . VAL B 1 62 ? 17.839 49.316 75.797 1.00 20.45 62 VAL B CA 1
ATOM 5125 C C . VAL B 1 62 ? 16.525 48.891 76.445 1.00 21.31 62 VAL B C 1
ATOM 5126 O O . VAL B 1 62 ? 16.327 49.086 77.657 1.00 20.99 62 VAL B O 1
ATOM 5130 N N . LYS B 1 63 ? 15.626 48.335 75.637 1.00 21.31 63 LYS B N 1
ATOM 5131 C CA . LYS B 1 63 ? 14.305 47.910 76.098 1.00 21.98 63 LYS B CA 1
ATOM 5132 C C . LYS B 1 63 ? 14.274 46.392 76.196 1.00 21.32 63 LYS B C 1
ATOM 5133 O O . LYS B 1 63 ? 14.607 45.713 75.237 1.00 19.61 63 LYS B O 1
ATOM 5139 N N . ILE B 1 64 ? 13.891 45.871 77.360 1.00 19.91 64 ILE B N 1
ATOM 5140 C CA . ILE B 1 64 ? 13.887 44.434 77.617 1.00 20.07 64 ILE B CA 1
ATOM 5141 C C . ILE B 1 64 ? 12.457 44.060 77.970 1.00 21.23 64 ILE B C 1
ATOM 5142 O O . ILE B 1 64 ? 11.934 44.517 78.989 1.00 20.75 64 ILE B O 1
ATOM 5147 N N . GLU B 1 65 ? 11.822 43.263 77.110 1.00 21.01 65 GLU B N 1
ATOM 5148 C CA . GLU B 1 65 ? 10.473 42.778 77.347 1.00 21.61 65 GLU B CA 1
ATOM 5149 C C . GLU B 1 65 ? 10.568 41.402 77.966 1.00 21.36 65 GLU B C 1
ATOM 5150 O O . GLU B 1 65 ? 11.147 40.486 77.372 1.00 20.31 65 GLU B O 1
ATOM 5156 N N . LEU B 1 66 ? 10.028 41.277 79.180 1.00 21.02 66 LEU B N 1
ATOM 5157 C CA . LEU B 1 66 ? 9.965 40.012 79.897 1.00 21.14 66 LEU B CA 1
ATOM 5158 C C . LEU B 1 66 ? 8.558 39.438 79.827 1.00 21.72 66 LEU B C 1
ATOM 5159 O O . LEU B 1 66 ? 7.561 40.171 79.833 1.00 21.05 66 LEU B O 1
ATOM 5164 N N . ASN B 1 67 ? 8.490 38.116 79.736 1.00 22.45 67 ASN B N 1
ATOM 5165 C CA . ASN B 1 67 ? 7.238 37.380 79.754 1.00 23.70 67 ASN B CA 1
ATOM 5166 C C . ASN B 1 67 ? 7.553 36.045 80.393 1.00 24.20 67 ASN B C 1
ATOM 5167 O O . ASN B 1 67 ? 8.184 35.182 79.772 1.00 22.33 67 ASN B O 1
ATOM 5172 N N . ASN B 1 68 ? 7.154 35.896 81.655 1.00 23.98 68 ASN B N 1
ATOM 5173 C CA . ASN B 1 68 ? 7.498 34.714 82.418 1.00 24.46 68 ASN B CA 1
ATOM 5174 C C . ASN B 1 68 ? 6.641 33.523 81.990 1.00 25.41 68 ASN B C 1
ATOM 5175 O O . ASN B 1 68 ? 5.504 33.360 82.439 1.00 25.15 68 ASN B O 1
ATOM 5180 N N . GLU B 1 69 ? 7.223 32.701 81.120 1.00 27.01 69 GLU B N 1
ATOM 5181 C CA . GLU B 1 69 ? 6.635 31.442 80.668 1.00 29.47 69 GLU B CA 1
ATOM 5182 C C . GLU B 1 69 ? 7.320 30.231 81.343 1.00 30.00 69 GLU B C 1
ATOM 5183 O O . GLU B 1 69 ? 7.193 29.110 80.858 1.00 30.68 69 GLU B O 1
ATOM 5189 N N . LEU B 1 70 ? 8.021 30.451 82.466 1.00 30.43 70 LEU B N 1
ATOM 5190 C CA . LEU B 1 70 ? 8.738 29.387 83.194 1.00 31.82 70 LEU B CA 1
ATOM 5191 C C . LEU B 1 70 ? 7.838 28.486 84.057 1.00 34.52 70 LEU B C 1
ATOM 5192 O O . LEU B 1 70 ? 8.331 27.499 84.613 1.00 35.64 70 LEU B O 1
ATOM 5197 N N . GLN B 1 71 ? 6.553 28.832 84.191 1.00 36.66 71 GLN B N 1
ATOM 5198 C CA . GLN B 1 71 ? 5.607 28.108 85.064 1.00 40.78 71 GLN B CA 1
ATOM 5199 C C . GLN B 1 71 ? 6.036 28.109 86.548 1.00 41.14 71 GLN B C 1
ATOM 5200 O O . GLN B 1 71 ? 5.766 27.170 87.296 1.00 42.45 71 GLN B O 1
ATOM 5206 N N . GLU B 1 72 ? 6.698 29.192 86.947 1.00 39.74 72 GLU B N 1
ATOM 5207 C CA . GLU B 1 72 ? 7.082 29.453 88.327 1.00 38.46 72 GLU B CA 1
ATOM 5208 C C . GLU B 1 72 ? 7.452 30.934 88.425 1.00 35.65 72 GLU B C 1
ATOM 5209 O O . GLU B 1 72 ? 7.820 31.552 87.421 1.00 32.58 72 GLU B O 1
ATOM 5215 N N . ASP B 1 73 ? 7.351 31.499 89.624 1.00 33.09 73 ASP B N 1
ATOM 5216 C CA . ASP B 1 73 ? 7.781 32.876 89.840 1.00 32.02 73 ASP B CA 1
ATOM 5217 C C . ASP B 1 73 ? 9.297 32.959 89.734 1.00 29.96 73 ASP B C 1
ATOM 5218 O O . ASP B 1 73 ? 9.999 32.004 90.061 1.00 30.64 73 ASP B O 1
ATOM 5223 N N . PHE B 1 74 ? 9.787 34.088 89.232 1.00 27.69 74 PHE B N 1
ATOM 5224 C CA . PHE B 1 74 ? 11.216 34.328 89.069 1.00 26.46 74 PHE B CA 1
ATOM 5225 C C . PHE B 1 74 ? 11.601 35.480 89.977 1.00 25.48 74 PHE B C 1
ATOM 5226 O O . PHE B 1 74 ? 10.949 36.531 89.962 1.00 25.49 74 PHE B O 1
ATOM 5234 N N . ARG B 1 75 ? 12.635 35.268 90.779 1.00 24.42 75 ARG B N 1
ATOM 5235 C CA . ARG B 1 75 ? 13.264 36.329 91.549 1.00 25.86 75 ARG B CA 1
ATOM 5236 C C . ARG B 1 75 ? 14.748 36.209 91.288 1.00 25.70 75 ARG B C 1
ATOM 5237 O O . ARG B 1 75 ? 15.414 35.344 91.855 1.00 27.99 75 ARG B O 1
ATOM 5245 N N . GLY B 1 76 ? 15.258 37.040 90.389 1.00 24.46 76 GLY B N 1
ATOM 5246 C CA . GLY B 1 76 ? 16.661 36.964 90.007 1.00 23.28 76 GLY B CA 1
ATOM 5247 C C . GLY B 1 76 ? 17.173 38.270 89.470 1.00 23.10 76 GLY B C 1
ATOM 5248 O O . GLY B 1 76 ? 16.654 39.341 89.807 1.00 22.09 76 GLY B O 1
ATOM 5249 N N . THR B 1 77 ? 18.199 38.168 88.624 1.00 21.88 77 THR B N 1
ATOM 5250 C CA . THR B 1 77 ? 18.927 39.311 88.128 1.00 22.17 77 THR B CA 1
ATOM 5251 C C . THR B 1 77 ? 19.004 39.250 86.607 1.00 21.64 77 THR B C 1
ATOM 5252 O O . THR B 1 77 ? 19.216 38.182 86.033 1.00 22.11 77 THR B O 1
ATOM 5256 N N . ILE B 1 78 ? 18.807 40.399 85.972 1.00 21.34 78 ILE B N 1
ATOM 5257 C CA . ILE B 1 78 ? 19.082 40.575 84.559 1.00 21.12 78 ILE B CA 1
ATOM 5258 C C . ILE B 1 78 ? 20.453 41.242 84.464 1.00 21.43 78 ILE B C 1
ATOM 5259 O O . ILE B 1 78 ? 20.670 42.313 85.054 1.00 21.27 78 ILE B O 1
ATOM 5264 N N . TYR B 1 79 ? 21.378 40.605 83.745 1.00 20.60 79 TYR B N 1
ATOM 5265 C CA . TYR B 1 79 ? 22.683 41.192 83.430 1.00 20.36 79 TYR B CA 1
ATOM 5266 C C . TYR B 1 79 ? 22.698 41.688 81.989 1.00 20.18 79 TYR B C 1
ATOM 5267 O O . TYR B 1 79 ? 22.113 41.054 81.104 1.00 18.96 79 TYR B O 1
ATOM 5276 N N . ILE B 1 80 ? 23.348 42.830 81.771 1.00 19.28 80 ILE B N 1
ATOM 5277 C CA . ILE B 1 80 ? 23.510 43.422 80.450 1.00 19.99 80 ILE B CA 1
ATOM 5278 C C . ILE B 1 80 ? 24.998 43.665 80.217 1.00 20.09 80 ILE B C 1
ATOM 5279 O O . ILE B 1 80 ? 25.661 44.263 81.060 1.00 20.65 80 ILE B O 1
ATOM 5284 N N . PHE B 1 81 ? 25.521 43.186 79.084 1.00 19.40 81 PHE B N 1
ATOM 5285 C CA . PHE B 1 81 ? 26.905 43.431 78.698 1.00 18.95 81 PHE B CA 1
ATOM 5286 C C . PHE B 1 81 ? 26.930 44.167 77.371 1.00 18.78 81 PHE B C 1
ATOM 5287 O O . PHE B 1 81 ? 26.217 43.798 76.438 1.00 17.98 81 PHE B O 1
ATOM 5295 N N . TYR B 1 82 ? 27.742 45.215 77.308 1.00 17.70 82 TYR B N 1
ATOM 5296 C CA . TYR B 1 82 ? 27.941 45.986 76.103 1.00 18.18 82 TYR B CA 1
ATOM 5297 C C . TYR B 1 82 ? 29.305 45.611 75.559 1.00 18.04 82 TYR B C 1
ATOM 5298 O O . TYR B 1 82 ? 30.306 45.760 76.253 1.00 18.67 82 TYR B O 1
ATOM 5307 N N . LYS B 1 83 ? 29.330 45.102 74.328 1.00 18.53 83 LYS B N 1
ATOM 5308 C CA . LYS B 1 83 ? 30.537 44.555 73.715 1.00 18.60 83 LYS B CA 1
ATOM 5309 C C . LYS B 1 83 ? 30.891 45.324 72.457 1.00 17.65 83 LYS B C 1
ATOM 5310 O O . LYS B 1 83 ? 30.007 45.682 71.679 1.00 17.00 83 LYS B O 1
ATOM 5316 N N . HIS B 1 84 ? 32.180 45.577 72.254 1.00 17.21 84 HIS B N 1
ATOM 5317 C CA . HIS B 1 84 ? 32.683 46.022 70.961 1.00 17.39 84 HIS B CA 1
ATOM 5318 C C . HIS B 1 84 ? 33.624 44.938 70.457 1.00 17.31 84 HIS B C 1
ATOM 5319 O O . HIS B 1 84 ? 34.732 44.760 70.988 1.00 17.23 84 HIS B O 1
ATOM 5326 N N . LEU B 1 85 ? 33.159 44.185 69.466 1.00 17.17 85 LEU B N 1
ATOM 5327 C CA . LEU B 1 85 ? 33.881 43.021 68.959 1.00 17.52 85 LEU B CA 1
ATOM 5328 C C . LEU B 1 85 ? 34.171 42.074 70.137 1.00 17.88 85 LEU B C 1
ATOM 5329 O O . LEU B 1 85 ? 33.242 41.730 70.862 1.00 18.51 85 LEU B O 1
ATOM 5334 N N . GLU B 1 86 ? 35.422 41.674 70.361 1.00 18.63 86 GLU B N 1
ATOM 5335 C CA . GLU B 1 86 ? 35.747 40.787 71.485 1.00 19.59 86 GLU B CA 1
ATOM 5336 C C . GLU B 1 86 ? 35.725 41.419 72.880 1.00 20.75 86 GLU B C 1
ATOM 5337 O O . GLU B 1 86 ? 35.823 40.695 73.874 1.00 21.08 86 GLU B O 1
ATOM 5343 N N . SER B 1 87 ? 35.644 42.745 72.965 1.00 21.62 87 SER B N 1
ATOM 5344 C CA . SER B 1 87 ? 35.846 43.452 74.233 1.00 22.77 87 SER B CA 1
ATOM 5345 C C . SER B 1 87 ? 34.559 43.855 74.927 1.00 22.39 87 SER B C 1
ATOM 5346 O O . SER B 1 87 ? 33.637 44.340 74.286 1.00 20.77 87 SER B O 1
ATOM 5349 N N . ILE B 1 88 ? 34.529 43.687 76.253 1.00 22.27 88 ILE B N 1
ATOM 5350 C CA . ILE B 1 88 ? 33.461 44.242 77.083 1.00 22.93 88 ILE B CA 1
ATOM 5351 C C . ILE B 1 88 ? 33.775 45.718 77.310 1.00 23.18 88 ILE B C 1
ATOM 5352 O O . ILE B 1 88 ? 34.848 46.056 77.814 1.00 23.97 88 ILE B O 1
ATOM 5357 N N . VAL B 1 89 ? 32.850 46.591 76.923 1.00 22.45 89 VAL B N 1
ATOM 5358 C CA . VAL B 1 89 ? 33.008 48.044 77.125 1.00 23.41 89 VAL B CA 1
ATOM 5359 C C . VAL B 1 89 ? 32.073 48.617 78.196 1.00 24.06 89 VAL B C 1
ATOM 5360 O O . VAL B 1 89 ? 32.207 49.771 78.571 1.00 24.81 89 VAL B O 1
ATOM 5364 N N . GLY B 1 90 ? 31.144 47.806 78.688 1.00 23.62 90 GLY B N 1
ATOM 5365 C CA . GLY B 1 90 ? 30.225 48.217 79.735 1.00 24.14 90 GLY B CA 1
ATOM 5366 C C . GLY B 1 90 ? 29.453 47.029 80.274 1.00 24.39 90 GLY B C 1
ATOM 5367 O O . GLY B 1 90 ? 29.378 45.963 79.636 1.00 22.57 90 GLY B O 1
ATOM 5368 N N . LYS B 1 91 ? 28.887 47.203 81.459 1.00 24.26 91 LYS B N 1
ATOM 5369 C CA . LYS B 1 91 ? 27.998 46.200 82.020 1.00 25.25 91 LYS B CA 1
ATOM 5370 C C . LYS B 1 91 ? 27.022 46.853 82.985 1.00 25.51 91 LYS B C 1
ATOM 5371 O O . LYS B 1 91 ? 27.315 47.903 83.556 1.00 24.85 91 LYS B O 1
ATOM 5377 N N . ALA B 1 92 ? 25.859 46.237 83.141 1.00 23.81 92 ALA B N 1
ATOM 5378 C CA . ALA B 1 92 ? 24.857 46.704 84.091 1.00 23.77 92 ALA B CA 1
ATOM 5379 C C . ALA B 1 92 ? 24.057 45.516 84.586 1.00 24.12 92 ALA B C 1
ATOM 5380 O O . ALA B 1 92 ? 24.108 44.427 83.998 1.00 21.82 92 ALA B O 1
ATOM 5382 N N . LYS B 1 93 ? 23.336 45.718 85.686 1.00 24.47 93 LYS B N 1
ATOM 5383 C CA . LYS B 1 93 ? 22.429 44.696 86.184 1.00 25.55 93 LYS B CA 1
ATOM 5384 C C . LYS B 1 93 ? 21.216 45.314 86.868 1.00 26.11 93 LYS B C 1
ATOM 5385 O O . LYS B 1 93 ? 21.265 46.458 87.326 1.00 24.37 93 LYS B O 1
ATOM 5391 N N . ILE B 1 94 ? 20.136 44.540 86.915 1.00 25.61 94 ILE B N 1
ATOM 5392 C CA . ILE B 1 94 ? 18.897 44.945 87.581 1.00 26.66 94 ILE B CA 1
ATOM 5393 C C . ILE B 1 94 ? 18.241 43.696 88.163 1.00 25.02 94 ILE B C 1
ATOM 5394 O O . ILE B 1 94 ? 18.055 42.696 87.463 1.00 22.63 94 ILE B O 1
ATOM 5399 N N . GLN B 1 95 ? 17.914 43.747 89.453 1.00 24.70 95 GLN B N 1
ATOM 5400 C CA . GLN B 1 95 ? 17.170 42.670 90.084 1.00 24.60 95 GLN B CA 1
ATOM 5401 C C . GLN B 1 95 ? 15.708 42.781 89.692 1.00 22.94 95 GLN B C 1
ATOM 5402 O O . GLN B 1 95 ? 15.153 43.887 89.661 1.00 22.29 95 GLN B O 1
ATOM 5408 N N . VAL B 1 96 ? 15.091 41.634 89.401 1.00 21.11 96 VAL B N 1
ATOM 5409 C CA . VAL B 1 96 ? 13.721 41.576 88.937 1.00 21.03 96 VAL B CA 1
ATOM 5410 C C . VAL B 1 96 ? 12.960 40.459 89.631 1.00 20.81 96 VAL B C 1
ATOM 5411 O O . VAL B 1 96 ? 13.438 39.325 89.688 1.00 20.38 96 VAL B O 1
ATOM 5415 N N . ASN B 1 97 ? 11.780 40.796 90.154 1.00 20.10 97 ASN B N 1
ATOM 5416 C CA . ASN B 1 97 ? 10.780 39.815 90.549 1.00 20.22 97 ASN B CA 1
ATOM 5417 C C . ASN B 1 97 ? 9.675 39.850 89.512 1.00 19.87 97 ASN B C 1
ATOM 5418 O O . ASN B 1 97 ? 9.141 40.923 89.215 1.00 20.12 97 ASN B O 1
ATOM 5423 N N . ILE B 1 98 ? 9.337 38.692 88.947 1.00 19.97 98 ILE B N 1
ATOM 5424 C CA . ILE B 1 98 ? 8.266 38.610 87.942 1.00 20.65 98 ILE B CA 1
ATOM 5425 C C . ILE B 1 98 ? 7.535 37.280 88.109 1.00 21.75 98 ILE B C 1
ATOM 5426 O O . ILE B 1 98 ? 8.149 36.209 88.064 1.00 22.24 98 ILE B O 1
ATOM 5431 N N . LYS B 1 99 ? 6.230 37.361 88.344 1.00 23.37 99 LYS B N 1
ATOM 5432 C CA . LYS B 1 99 ? 5.417 36.177 88.612 1.00 25.81 99 LYS B CA 1
ATOM 5433 C C . LYS B 1 99 ? 5.183 35.373 87.335 1.00 25.90 99 LYS B C 1
ATOM 5434 O O . LYS B 1 99 ? 5.290 35.907 86.224 1.00 24.16 99 LYS B O 1
ATOM 5440 N N . SER B 1 100 ? 4.862 34.091 87.513 1.00 26.31 100 SER B N 1
ATOM 5441 C CA . SER B 1 100 ? 4.472 33.206 86.409 1.00 26.60 100 SER B CA 1
ATOM 5442 C C . SER B 1 100 ? 3.332 33.828 85.603 1.00 25.73 100 SER B C 1
ATOM 5443 O O . SER B 1 100 ? 2.341 34.275 86.169 1.00 24.18 100 SER B O 1
ATOM 5446 N N . GLY B 1 101 ? 3.500 33.904 84.283 1.00 24.91 101 GLY B N 1
ATOM 5447 C CA . GLY B 1 101 ? 2.490 34.505 83.416 1.00 24.92 101 GLY B CA 1
ATOM 5448 C C . GLY B 1 101 ? 2.487 36.026 83.318 1.00 25.11 101 GLY B C 1
ATOM 5449 O O . GLY B 1 101 ? 1.714 36.580 82.542 1.00 26.99 101 GLY B O 1
ATOM 5450 N N . GLN B 1 102 ? 3.339 36.707 84.083 1.00 25.02 102 GLN B N 1
ATOM 5451 C CA . GLN B 1 102 ? 3.401 38.172 84.077 1.00 26.00 102 GLN B CA 1
ATOM 5452 C C . GLN B 1 102 ? 4.313 38.668 82.947 1.00 25.49 102 GLN B C 1
ATOM 5453 O O . GLN B 1 102 ? 5.320 38.027 82.637 1.00 24.61 102 GLN B O 1
ATOM 5459 N N . LYS B 1 103 ? 3.944 39.804 82.356 1.00 26.65 103 LYS B N 1
ATOM 5460 C CA . LYS B 1 103 ? 4.780 40.534 81.396 1.00 28.13 103 LYS B CA 1
ATOM 5461 C C . LYS B 1 103 ? 5.224 41.871 81.978 1.00 27.31 103 LYS B C 1
ATOM 5462 O O . LYS B 1 103 ? 4.412 42.588 82.560 1.00 26.34 103 LYS B O 1
ATOM 5468 N N . LYS B 1 104 ? 6.491 42.223 81.773 1.00 27.06 104 LYS B N 1
ATOM 5469 C CA . LYS B 1 104 ? 7.029 43.533 82.164 1.00 27.97 104 LYS B CA 1
ATOM 5470 C C . LYS B 1 104 ? 8.041 44.028 81.146 1.00 26.47 104 LYS B C 1
ATOM 5471 O O . LYS B 1 104 ? 8.730 43.218 80.527 1.00 25.88 104 LYS B O 1
ATOM 5477 N N . GLN B 1 105 ? 8.140 45.349 80.990 1.00 25.94 105 GLN B N 1
ATOM 5478 C CA . GLN B 1 105 ? 9.202 45.960 80.180 1.00 25.65 105 GLN B CA 1
ATOM 5479 C C . GLN B 1 105 ? 10.185 46.714 81.074 1.00 25.59 105 GLN B C 1
ATOM 5480 O O . GLN B 1 105 ? 9.771 47.524 81.896 1.00 24.76 105 GLN B O 1
ATOM 5486 N N . LEU B 1 106 ? 11.480 46.443 80.903 1.00 24.45 106 LEU B N 1
ATOM 5487 C CA . LEU B 1 106 ? 12.548 47.167 81.589 1.00 25.36 106 LEU B CA 1
ATOM 5488 C C . LEU B 1 106 ? 13.246 48.112 80.613 1.00 26.07 106 LEU B C 1
ATOM 5489 O O . LEU B 1 106 ? 13.479 47.730 79.462 1.00 24.96 106 LEU B O 1
ATOM 5494 N N . ASN B 1 107 ? 13.564 49.328 81.065 1.00 24.53 107 ASN B N 1
ATOM 5495 C CA . ASN B 1 107 ? 14.328 50.285 80.270 1.00 26.03 107 ASN B CA 1
ATOM 5496 C C . ASN B 1 107 ? 15.658 50.560 80.948 1.00 25.93 107 ASN B C 1
ATOM 5497 O O . ASN B 1 107 ? 15.686 50.998 82.098 1.00 24.28 107 ASN B O 1
ATOM 5502 N N . ILE B 1 108 ? 16.745 50.305 80.223 1.00 24.95 108 ILE B N 1
ATOM 5503 C CA . ILE B 1 108 ? 18.108 50.420 80.726 1.00 25.78 108 ILE B CA 1
ATOM 5504 C C . ILE B 1 108 ? 18.808 51.477 79.872 1.00 25.72 108 ILE B C 1
ATOM 5505 O O . ILE B 1 108 ? 18.669 51.467 78.647 1.00 26.55 108 ILE B O 1
ATOM 5510 N N . PHE B 1 109 ? 19.553 52.380 80.502 1.00 24.11 109 PHE B N 1
ATOM 5511 C CA . PHE B 1 109 ? 20.193 53.476 79.779 1.00 24.42 109 PHE B CA 1
ATOM 5512 C C . PHE B 1 109 ? 21.698 53.269 79.704 1.00 23.06 109 PHE B C 1
ATOM 5513 O O . PHE B 1 109 ? 22.319 52.903 80.681 1.00 22.85 109 PHE B O 1
ATOM 5521 N N . TRP B 1 110 ? 22.262 53.504 78.525 1.00 23.34 110 TRP B N 1
ATOM 5522 C CA . TRP B 1 110 ? 23.694 53.383 78.293 1.00 24.28 110 TRP B CA 1
ATOM 5523 C C . TRP B 1 110 ? 24.165 54.604 77.540 1.00 25.34 110 TRP B C 1
ATOM 5524 O O . TRP B 1 110 ? 23.522 55.016 76.572 1.00 25.62 110 TRP B O 1
ATOM 5535 N N . GLU B 1 111 ? 25.277 55.191 77.970 1.00 27.88 111 GLU B N 1
ATOM 5536 C CA . GLU B 1 111 ? 25.873 56.290 77.214 1.00 31.66 111 GLU B CA 1
ATOM 5537 C C . GLU B 1 111 ? 26.712 55.688 76.087 1.00 31.17 111 GLU B C 1
ATOM 5538 O O . GLU B 1 111 ? 27.609 54.894 76.340 1.00 31.74 111 GLU B O 1
ATOM 5544 N N . ALA B 1 112 ? 26.394 56.055 74.853 1.00 30.39 112 ALA B N 1
ATOM 5545 C CA . ALA B 1 112 ? 27.177 55.625 73.690 1.00 31.23 112 ALA B CA 1
ATOM 5546 C C . ALA B 1 112 ? 28.595 56.198 73.812 1.00 30.10 112 ALA B C 1
ATOM 5547 O O . ALA B 1 112 ? 28.739 57.372 74.155 1.00 29.94 112 ALA B O 1
ATOM 5549 N N . PRO B 1 113 ? 29.640 55.381 73.555 1.00 28.71 113 PRO B N 1
ATOM 5550 C CA . PRO B 1 113 ? 30.996 55.942 73.586 1.00 27.44 113 PRO B CA 1
ATOM 5551 C C . PRO B 1 113 ? 31.234 57.021 72.514 1.00 27.32 113 PRO B C 1
ATOM 5552 O O . PRO B 1 113 ? 30.486 57.118 71.540 1.00 26.40 113 PRO B O 1
ATOM 5556 N N . LYS B 1 114 ? 32.284 57.810 72.712 1.00 27.50 114 LYS B N 1
ATOM 5557 C CA . LYS B 1 114 ? 32.575 58.982 71.878 1.00 29.22 114 LYS B CA 1
ATOM 5558 C C . LYS B 1 114 ? 32.960 58.677 70.425 1.00 27.19 114 LYS B C 1
ATOM 5559 O O . LYS B 1 114 ? 32.878 59.555 69.570 1.00 27.91 114 LYS B O 1
ATOM 5565 N N . ASP B 1 115 ? 33.397 57.455 70.139 1.00 25.27 115 ASP B N 1
ATOM 5566 C CA . ASP B 1 115 ? 33.987 57.155 68.829 1.00 26.17 115 ASP B CA 1
ATOM 5567 C C . ASP B 1 115 ? 32.896 56.992 67.786 1.00 23.92 115 ASP B C 1
ATOM 5568 O O . ASP B 1 115 ? 31.941 56.239 67.980 1.00 23.20 115 ASP B O 1
ATOM 5573 N N . ASP B 1 116 ? 33.035 57.707 66.680 1.00 22.41 116 ASP B N 1
ATOM 5574 C CA . ASP B 1 116 ? 32.013 57.692 65.638 1.00 21.78 116 ASP B CA 1
ATOM 5575 C C . ASP B 1 116 ? 32.166 56.433 64.775 1.00 20.90 116 ASP B C 1
ATOM 5576 O O . ASP B 1 116 ? 33.268 55.877 64.657 1.00 20.57 116 ASP B O 1
ATOM 5581 N N . PHE B 1 117 ? 31.053 55.985 64.197 1.00 19.72 117 PHE B N 1
ATOM 5582 C CA . PHE B 1 117 ? 31.033 54.856 63.254 1.00 19.46 117 PHE B CA 1
ATOM 5583 C C . PHE B 1 117 ? 31.500 53.545 63.886 1.00 19.24 117 PHE B C 1
ATOM 5584 O O . PHE B 1 117 ? 32.410 52.873 63.386 1.00 18.31 117 PHE B O 1
ATOM 5592 N N . LYS B 1 118 ? 30.854 53.192 64.994 1.00 18.71 118 LYS B N 1
ATOM 5593 C CA . LYS B 1 118 ? 31.178 51.978 65.752 1.00 18.91 118 LYS B CA 1
ATOM 5594 C C . LYS B 1 118 ? 29.929 51.157 66.038 1.00 18.35 118 LYS B C 1
ATOM 5595 O O . LYS B 1 118 ? 28.878 51.715 66.364 1.00 18.11 118 LYS B O 1
ATOM 5601 N N . GLY B 1 119 ? 30.071 49.835 65.911 1.00 16.88 119 GLY B N 1
ATOM 5602 C CA . GLY B 1 119 ? 29.012 48.871 66.178 1.00 15.83 119 GLY B CA 1
ATOM 5603 C C . GLY B 1 119 ? 29.292 48.109 67.457 1.00 15.82 119 GLY B C 1
ATOM 5604 O O . GLY B 1 119 ? 30.465 47.838 67.796 1.00 15.18 119 GLY B O 1
ATOM 5605 N N . TYR B 1 120 ? 28.209 47.773 68.164 1.00 15.44 120 TYR B N 1
ATOM 5606 C CA . TYR B 1 120 ? 28.258 47.099 69.455 1.00 15.43 120 TYR B CA 1
ATOM 5607 C C . TYR B 1 120 ? 27.212 45.996 69.542 1.00 15.18 120 TYR B C 1
ATOM 5608 O O . TYR B 1 120 ? 26.122 46.129 68.997 1.00 15.59 120 TYR B O 1
ATOM 5617 N N . LEU B 1 121 ? 27.551 44.908 70.236 1.00 15.46 121 LEU B N 1
ATOM 5618 C CA . LEU B 1 121 ? 26.587 43.867 70.582 1.00 15.31 121 LEU B CA 1
ATOM 5619 C C . LEU B 1 121 ? 26.152 44.068 72.037 1.00 16.04 121 LEU B C 1
ATOM 5620 O O . LEU B 1 121 ? 26.983 44.331 72.902 1.00 16.67 121 LEU B O 1
ATOM 5625 N N . VAL B 1 122 ? 24.857 43.926 72.293 1.00 16.25 122 VAL B N 1
ATOM 5626 C CA . VAL B 1 122 ? 24.322 44.034 73.639 1.00 16.91 122 VAL B CA 1
ATOM 5627 C C . VAL B 1 122 ? 23.817 42.650 74.006 1.00 16.69 122 VAL B C 1
ATOM 5628 O O . VAL B 1 122 ? 22.932 42.129 73.337 1.00 16.61 122 VAL B O 1
ATOM 5632 N N . GLU B 1 123 ? 24.398 42.051 75.044 1.00 16.81 123 GLU B N 1
ATOM 5633 C CA . GLU B 1 123 ? 24.008 40.710 75.493 1.00 17.44 123 GLU B CA 1
ATOM 5634 C C . GLU B 1 123 ? 23.225 40.805 76.790 1.00 17.24 123 GLU B C 1
ATOM 5635 O O . GLU B 1 123 ? 23.734 41.366 77.758 1.00 17.52 123 GLU B O 1
ATOM 5641 N N . VAL B 1 124 ? 22.015 40.245 76.814 1.00 16.87 124 VAL B N 1
ATOM 5642 C CA . VAL B 1 124 ? 21.162 40.248 78.009 1.00 16.99 124 VAL B CA 1
ATOM 5643 C C . VAL B 1 124 ? 21.009 38.825 78.515 1.00 16.93 124 VAL B C 1
ATOM 5644 O O . VAL B 1 124 ? 20.735 37.929 77.726 1.00 16.15 124 VAL B O 1
ATOM 5648 N N . TYR B 1 125 ? 21.206 38.626 79.822 1.00 17.13 125 TYR B N 1
ATOM 5649 C CA . TYR B 1 125 ? 21.046 37.321 80.473 1.00 18.15 125 TYR B CA 1
ATOM 5650 C C . TYR B 1 125 ? 20.091 37.434 81.658 1.00 18.85 125 TYR B C 1
ATOM 5651 O O . TYR B 1 125 ? 20.151 38.409 82.404 1.00 18.60 125 TYR B O 1
ATOM 5660 N N . ALA B 1 126 ? 19.247 36.423 81.834 1.00 19.30 126 ALA B N 1
ATOM 5661 C CA . ALA B 1 126 ? 18.440 36.283 83.043 1.00 20.49 126 ALA B CA 1
ATOM 5662 C C . ALA B 1 126 ? 19.111 35.195 83.869 1.00 21.66 126 ALA B C 1
ATOM 5663 O O . ALA B 1 126 ? 19.324 34.078 83.370 1.00 21.07 126 ALA B O 1
ATOM 5665 N N . VAL B 1 127 ? 19.467 35.527 85.114 1.00 22.51 127 VAL B N 1
ATOM 5666 C CA . VAL B 1 127 ? 20.220 34.638 85.997 1.00 24.57 127 VAL B CA 1
ATOM 5667 C C . VAL B 1 127 ? 19.421 34.355 87.272 1.00 27.32 127 VAL B C 1
ATOM 5668 O O . VAL B 1 127 ? 18.927 35.283 87.920 1.00 25.21 127 VAL B O 1
ATOM 5672 N N . LYS B 1 128 ? 19.289 33.074 87.611 1.00 29.70 128 LYS B N 1
ATOM 5673 C CA . LYS B 1 128 ? 18.722 32.648 88.887 1.00 34.42 128 LYS B CA 1
ATOM 5674 C C . LYS B 1 128 ? 19.779 31.842 89.615 1.00 37.09 128 LYS B C 1
ATOM 5675 O O . LYS B 1 128 ? 20.376 30.924 89.038 1.00 35.32 128 LYS B O 1
ATOM 5681 N N . GLY B 1 129 ? 19.991 32.175 90.887 1.00 39.55 129 GLY B N 1
ATOM 5682 C CA . GLY B 1 129 ? 21.066 31.591 91.660 1.00 41.67 129 GLY B CA 1
ATOM 5683 C C . GLY B 1 129 ? 22.366 32.058 91.053 1.00 43.57 129 GLY B C 1
ATOM 5684 O O . GLY B 1 129 ? 22.610 33.261 90.958 1.00 46.46 129 GLY B O 1
ATOM 5685 N N . ASN B 1 130 ? 23.185 31.108 90.615 1.00 45.53 130 ASN B N 1
ATOM 5686 C CA . ASN B 1 130 ? 24.407 31.423 89.893 1.00 47.60 130 ASN B CA 1
ATOM 5687 C C . ASN B 1 130 ? 24.397 30.825 88.479 1.00 45.63 130 ASN B C 1
ATOM 5688 O O . ASN B 1 130 ? 25.457 30.568 87.909 1.00 47.12 130 ASN B O 1
ATOM 5693 N N . LYS B 1 131 ? 23.209 30.623 87.901 1.00 41.87 131 LYS B N 1
ATOM 5694 C CA . LYS B 1 131 ? 23.112 30.074 86.545 1.00 40.97 131 LYS B CA 1
ATOM 5695 C C . LYS B 1 131 ? 22.215 30.910 85.621 1.00 36.45 131 LYS B C 1
ATOM 5696 O O . LYS B 1 131 ? 21.146 31.381 86.023 1.00 33.20 131 LYS B O 1
ATOM 5702 N N . ALA B 1 132 ? 22.682 31.094 84.385 1.00 33.11 132 ALA B N 1
ATOM 5703 C CA . ALA B 1 132 ? 21.919 31.785 83.356 1.00 32.11 132 ALA B CA 1
ATOM 5704 C C . ALA B 1 132 ? 20.822 30.849 82.884 1.00 30.61 132 ALA B C 1
ATOM 5705 O O . ALA B 1 132 ? 21.097 29.687 82.576 1.00 32.45 132 ALA B O 1
ATOM 5707 N N . ILE B 1 133 ? 19.583 31.337 82.870 1.00 28.16 133 ILE B N 1
ATOM 5708 C CA . ILE B 1 133 ? 18.439 30.560 82.381 1.00 27.21 133 ILE B CA 1
ATOM 5709 C C . ILE B 1 133 ? 17.810 31.098 81.086 1.00 24.92 133 ILE B C 1
ATOM 5710 O O . ILE B 1 133 ? 16.954 30.447 80.499 1.00 25.28 133 ILE B O 1
ATOM 5715 N N . ASP B 1 134 ? 18.220 32.283 80.646 1.00 23.28 134 ASP B N 1
ATOM 5716 C CA . ASP B 1 134 ? 17.779 32.814 79.359 1.00 21.55 134 ASP B CA 1
ATOM 5717 C C . ASP B 1 134 ? 18.765 33.868 78.872 1.00 21.12 134 ASP B C 1
ATOM 5718 O O . ASP B 1 134 ? 19.532 34.427 79.658 1.00 20.27 134 ASP B O 1
ATOM 5723 N N . ASN B 1 135 ? 18.747 34.108 77.564 1.00 20.45 135 ASN B N 1
ATOM 5724 C CA . ASN B 1 135 ? 19.633 35.073 76.925 1.00 21.16 135 ASN B CA 1
ATOM 5725 C C . ASN B 1 135 ? 19.026 35.552 75.619 1.00 20.54 135 ASN B C 1
ATOM 5726 O O . ASN B 1 135 ? 18.421 34.771 74.886 1.00 20.12 135 ASN B O 1
ATOM 5731 N N . LYS B 1 136 ? 19.153 36.850 75.364 1.00 19.70 136 LYS B N 1
ATOM 5732 C CA . LYS B 1 136 ? 18.802 37.439 74.083 1.00 19.56 136 LYS B CA 1
ATOM 5733 C C . LYS B 1 136 ? 19.690 38.656 73.894 1.00 18.72 136 LYS B C 1
ATOM 5734 O O . LYS B 1 136 ? 20.029 39.341 74.873 1.00 17.74 136 LYS B O 1
ATOM 5740 N N . ASN B 1 137 ? 20.084 38.901 72.644 1.00 17.44 137 ASN B N 1
ATOM 5741 C CA . ASN B 1 137 ? 20.970 39.998 72.307 1.00 17.45 137 ASN B CA 1
ATOM 5742 C C . ASN B 1 137 ? 20.289 41.019 71.412 1.00 17.00 137 ASN B C 1
ATOM 5743 O O . ASN B 1 137 ? 19.271 40.737 70.788 1.00 16.98 137 ASN B O 1
ATOM 5748 N N . THR B 1 138 ? 20.863 42.215 71.364 1.00 16.03 138 THR B N 1
ATOM 5749 C CA . THR B 1 138 ? 20.540 43.177 70.322 1.00 15.86 138 THR B CA 1
ATOM 5750 C C . THR B 1 138 ? 21.849 43.855 69.905 1.00 15.38 138 THR B C 1
ATOM 5751 O O . THR B 1 138 ? 22.927 43.415 70.300 1.00 15.41 138 THR B O 1
ATOM 5755 N N . ALA B 1 139 ? 21.761 44.893 69.088 1.00 15.08 139 ALA B N 1
ATOM 5756 C CA . ALA B 1 139 ? 22.946 45.627 68.655 1.00 14.69 139 ALA B CA 1
ATOM 5757 C C . ALA B 1 139 ? 22.715 47.123 68.718 1.00 14.84 139 ALA B C 1
ATOM 5758 O O . ALA B 1 139 ? 21.559 47.574 68.728 1.00 14.81 139 ALA B O 1
ATOM 5760 N N . VAL B 1 140 ? 23.816 47.875 68.767 1.00 14.47 140 VAL B N 1
ATOM 5761 C CA . VAL B 1 140 ? 23.803 49.333 68.730 1.00 14.77 140 VAL B CA 1
ATOM 5762 C C . VAL B 1 140 ? 24.809 49.833 67.692 1.00 15.32 140 VAL B C 1
ATOM 5763 O O . VAL B 1 140 ? 25.963 49.389 67.678 1.00 14.91 140 VAL B O 1
ATOM 5767 N N . ASP B 1 141 ? 24.362 50.770 66.858 1.00 15.46 141 ASP B N 1
ATOM 5768 C CA . ASP B 1 141 ? 25.210 51.463 65.882 1.00 16.61 141 ASP B CA 1
ATOM 5769 C C . ASP B 1 141 ? 25.387 52.937 66.268 1.00 17.31 141 ASP B C 1
ATOM 5770 O O . ASP B 1 141 ? 24.414 53.694 66.249 1.00 17.85 141 ASP B O 1
ATOM 5775 N N . VAL B 1 142 ? 26.613 53.327 66.607 1.00 17.26 142 VAL B N 1
ATOM 5776 C CA . VAL B 1 142 ? 26.950 54.739 66.802 1.00 18.03 142 VAL B CA 1
ATOM 5777 C C . VAL B 1 142 ? 27.534 55.269 65.498 1.00 18.59 142 VAL B C 1
ATOM 5778 O O . VAL B 1 142 ? 28.692 54.991 65.184 1.00 17.07 142 VAL B O 1
ATOM 5782 N N . SER B 1 143 ? 26.716 56.017 64.754 1.00 18.36 143 SER B N 1
ATOM 5783 C CA . SER B 1 143 ? 27.076 56.610 63.471 1.00 19.40 143 SER B CA 1
ATOM 5784 C C . SER B 1 143 ? 26.393 57.964 63.352 1.00 19.58 143 SER B C 1
ATOM 5785 O O . SER B 1 143 ? 25.174 58.055 63.490 1.00 19.27 143 SER B O 1
ATOM 5788 N N . SER B 1 144 ? 27.164 58.997 63.041 1.00 20.22 144 SER B N 1
ATOM 5789 C CA . SER B 1 144 ? 26.605 60.343 62.839 1.00 20.71 144 SER B CA 1
ATOM 5790 C C . SER B 1 144 ? 25.908 60.513 61.474 1.00 21.79 144 SER B C 1
ATOM 5791 O O . SER B 1 144 ? 25.249 61.530 61.239 1.00 20.95 144 SER B O 1
ATOM 5794 N N . ASP B 1 145 ? 26.067 59.536 60.575 1.00 21.15 145 ASP B N 1
ATOM 5795 C CA . ASP B 1 145 ? 25.489 59.581 59.232 1.00 21.47 145 ASP B CA 1
ATOM 5796 C C . ASP B 1 145 ? 25.191 58.151 58.784 1.00 20.07 145 ASP B C 1
ATOM 5797 O O . ASP B 1 145 ? 26.015 57.272 59.000 1.00 19.02 145 ASP B O 1
ATOM 5802 N N . TRP B 1 146 ? 24.051 57.924 58.134 1.00 19.03 146 TRP B N 1
ATOM 5803 C CA . TRP B 1 146 ? 23.712 56.574 57.621 1.00 18.23 146 TRP B CA 1
ATOM 5804 C C . TRP B 1 146 ? 24.567 56.081 56.452 1.00 18.27 146 TRP B C 1
ATOM 5805 O O . TRP B 1 146 ? 24.463 54.912 56.084 1.00 18.12 146 TRP B O 1
ATOM 5816 N N . SER B 1 147 ? 25.361 56.962 55.835 1.00 17.93 147 SER B N 1
ATOM 5817 C CA . SER B 1 147 ? 25.978 56.654 54.546 1.00 18.33 147 SER B CA 1
ATOM 5818 C C . SER B 1 147 ? 27.118 55.633 54.631 1.00 17.80 147 SER B C 1
ATOM 5819 O O . SER B 1 147 ? 27.377 54.946 53.648 1.00 17.59 147 SER B O 1
ATOM 5822 N N . LYS B 1 148 ? 27.784 55.529 55.783 1.00 16.92 148 LYS B N 1
ATOM 5823 C CA . LYS B 1 148 ? 28.891 54.584 55.931 1.00 17.53 148 LYS B CA 1
ATOM 5824 C C . LYS B 1 148 ? 28.395 53.136 56.040 1.00 16.32 148 LYS B C 1
ATOM 5825 O O . LYS B 1 148 ? 28.956 52.236 55.402 1.00 16.06 148 LYS B O 1
ATOM 5831 N N . PHE B 1 149 ? 27.345 52.930 56.834 1.00 15.49 149 PHE B N 1
ATOM 5832 C CA . PHE B 1 149 ? 26.796 51.613 57.124 1.00 14.72 149 PHE B CA 1
ATOM 5833 C C . PHE B 1 149 ? 25.291 51.616 56.836 1.00 14.39 149 PHE B C 1
ATOM 5834 O O . PHE B 1 149 ? 24.504 51.452 57.751 1.00 14.11 149 PHE B O 1
ATOM 5842 N N . PRO B 1 150 ? 24.889 51.795 55.564 1.00 14.29 150 PRO B N 1
ATOM 5843 C CA . PRO B 1 150 ? 23.462 51.782 55.247 1.00 14.34 150 PRO B CA 1
ATOM 5844 C C . PRO B 1 150 ? 22.779 50.445 55.572 1.00 14.12 150 PRO B C 1
ATOM 5845 O O . PRO B 1 150 ? 23.340 49.373 55.330 1.00 13.49 150 PRO B O 1
ATOM 5849 N N . ARG B 1 151 ? 21.590 50.539 56.155 1.00 14.28 151 ARG B N 1
ATOM 5850 C CA . ARG B 1 151 ? 20.745 49.391 56.480 1.00 13.97 151 ARG B CA 1
ATOM 5851 C C . ARG B 1 151 ? 19.351 49.815 56.025 1.00 14.09 151 ARG B C 1
ATOM 5852 O O . ARG B 1 151 ? 18.552 50.325 56.805 1.00 13.67 151 ARG B O 1
ATOM 5860 N N . TYR B 1 152 ? 19.118 49.615 54.733 1.00 14.42 152 TYR B N 1
ATOM 5861 C CA . TYR B 1 152 ? 18.010 50.184 53.991 1.00 14.63 152 TYR B CA 1
ATOM 5862 C C . TYR B 1 152 ? 16.836 49.213 54.024 1.00 14.64 152 TYR B C 1
ATOM 5863 O O . TYR B 1 152 ? 17.010 48.012 53.824 1.00 13.55 152 TYR B O 1
ATOM 5872 N N . GLY B 1 153 ? 15.646 49.745 54.302 1.00 14.48 153 GLY B N 1
ATOM 5873 C CA . GLY B 1 153 ? 14.391 49.008 54.210 1.00 14.62 153 GLY B CA 1
ATOM 5874 C C . GLY B 1 153 ? 13.371 49.837 53.446 1.00 14.55 153 GLY B C 1
ATOM 5875 O O . GLY B 1 153 ? 13.734 50.821 52.797 1.00 14.39 153 GLY B O 1
ATOM 5876 N N . TYR B 1 154 ? 12.099 49.458 53.527 1.00 14.84 154 TYR B N 1
ATOM 5877 C CA . TYR B 1 154 ? 11.060 50.113 52.734 1.00 14.81 154 TYR B CA 1
ATOM 5878 C C . TYR B 1 154 ? 9.724 50.250 53.478 1.00 15.40 154 TYR B C 1
ATOM 5879 O O . TYR B 1 154 ? 9.439 49.517 54.429 1.00 15.29 154 TYR B O 1
ATOM 5888 N N . ILE B 1 155 ? 8.921 51.209 53.029 1.00 15.76 155 ILE B N 1
ATOM 5889 C CA . ILE B 1 155 ? 7.484 51.251 53.325 1.00 16.75 155 ILE B CA 1
ATOM 5890 C C . ILE B 1 155 ? 6.801 51.385 51.979 1.00 16.95 155 ILE B C 1
ATOM 5891 O O . ILE B 1 155 ? 7.088 52.322 51.242 1.00 16.52 155 ILE B O 1
ATOM 5896 N N . ALA B 1 156 ? 5.918 50.439 51.667 1.00 17.36 156 ALA B N 1
ATOM 5897 C CA . ALA B 1 156 ? 5.223 50.377 50.390 1.00 18.27 156 ALA B CA 1
ATOM 5898 C C . ALA B 1 156 ? 3.726 50.699 50.464 1.00 19.47 156 ALA B C 1
ATOM 5899 O O . ALA B 1 156 ? 3.128 50.908 49.418 1.00 19.78 156 ALA B O 1
ATOM 5901 N N . ASN B 1 157 ? 3.135 50.701 51.666 1.00 19.69 157 ASN B N 1
ATOM 5902 C CA . ASN B 1 157 ? 1.688 50.940 51.851 1.00 20.76 157 ASN B CA 1
ATOM 5903 C C . ASN B 1 157 ? 1.401 52.227 52.617 1.00 20.06 157 ASN B C 1
ATOM 5904 O O . ASN B 1 157 ? 2.012 52.485 53.661 1.00 19.49 157 ASN B O 1
ATOM 5909 N N . PHE B 1 158 ? 0.448 53.023 52.113 1.00 20.04 158 PHE B N 1
ATOM 5910 C CA . PHE B 1 158 ? 0.084 54.292 52.745 1.00 20.26 158 PHE B CA 1
ATOM 5911 C C . PHE B 1 158 ? -1.442 54.466 52.845 1.00 22.13 158 PHE B C 1
ATOM 5912 O O . PHE B 1 158 ? -1.991 55.478 52.382 1.00 21.43 158 PHE B O 1
ATOM 5920 N N . PRO B 1 159 ? -2.125 53.482 53.467 1.00 23.54 159 PRO B N 1
ATOM 5921 C CA . PRO B 1 159 ? -3.565 53.607 53.655 1.00 23.72 159 PRO B CA 1
ATOM 5922 C C . PRO B 1 159 ? -3.886 54.594 54.766 1.00 24.41 159 PRO B C 1
ATOM 5923 O O . PRO B 1 159 ? -2.996 55.016 55.521 1.00 24.10 159 PRO B O 1
ATOM 5927 N N . GLU B 1 160 ? -5.165 54.938 54.880 1.00 25.74 160 GLU B N 1
ATOM 5928 C CA . GLU B 1 160 ? -5.641 55.722 56.008 1.00 26.71 160 GLU B CA 1
ATOM 5929 C C . GLU B 1 160 ? -5.437 54.896 57.272 1.00 25.41 160 GLU B C 1
ATOM 5930 O O . GLU B 1 160 ? -5.924 53.778 57.365 1.00 25.89 160 GLU B O 1
ATOM 5936 N N . GLN B 1 161 ? -4.678 55.419 58.220 1.00 25.50 161 GLN B N 1
ATOM 5937 C CA . GLN B 1 161 ? -4.459 54.712 59.483 1.00 26.45 161 GLN B CA 1
ATOM 5938 C C . GLN B 1 161 ? -4.014 55.671 60.558 1.00 26.51 161 GLN B C 1
ATOM 5939 O O . GLN B 1 161 ? -3.469 56.733 60.261 1.00 26.62 161 GLN B O 1
ATOM 5945 N N . SER B 1 162 ? -4.252 55.280 61.807 1.00 27.49 162 SER B N 1
ATOM 5946 C CA . SER B 1 162 ? -3.908 56.096 62.953 1.00 28.85 162 SER B CA 1
ATOM 5947 C C . SER B 1 162 ? -2.399 56.212 63.068 1.00 28.82 162 SER B C 1
ATOM 5948 O O . SER B 1 162 ? -1.665 55.323 62.622 1.00 28.53 162 SER B O 1
ATOM 5951 N N . LYS B 1 163 ? -1.946 57.305 63.671 1.00 28.54 163 LYS B N 1
ATOM 5952 C CA . LYS B 1 163 ? -0.527 57.481 63.984 1.00 30.07 163 LYS B CA 1
ATOM 5953 C C . LYS B 1 163 ? -0.029 56.369 64.911 1.00 29.93 163 LYS B C 1
ATOM 5954 O O . LYS B 1 163 ? 1.134 55.983 64.844 1.00 28.36 163 LYS B O 1
ATOM 5960 N N . GLU B 1 164 ? -0.923 55.857 65.759 1.00 30.13 164 GLU B N 1
ATOM 5961 C CA . GLU B 1 164 ? -0.594 54.779 66.691 1.00 31.60 164 GLU B CA 1
ATOM 5962 C C . GLU B 1 164 ? -0.262 53.488 65.930 1.00 29.33 164 GLU B C 1
ATOM 5963 O O . GLU B 1 164 ? 0.711 52.807 66.261 1.00 28.64 164 GLU B O 1
ATOM 5969 N N . LYS B 1 165 ? -1.045 53.166 64.900 1.00 26.93 165 LYS B N 1
ATOM 5970 C CA . LYS B 1 165 ? -0.734 52.013 64.058 1.00 27.16 165 LYS B CA 1
ATOM 5971 C C . LYS B 1 165 ? 0.581 52.235 63.298 1.00 24.94 165 LYS B C 1
ATOM 5972 O O . LYS B 1 165 ? 1.407 51.327 63.231 1.00 23.78 165 LYS B O 1
ATOM 5978 N N . SER B 1 166 ? 0.767 53.430 62.736 1.00 23.01 166 SER B N 1
ATOM 5979 C CA . SER B 1 166 ? 2.030 53.777 62.054 1.00 22.86 166 SER B CA 1
ATOM 5980 C C . SER B 1 166 ? 3.228 53.617 62.991 1.00 22.86 166 SER B C 1
ATOM 5981 O O . SER B 1 166 ? 4.278 53.099 62.593 1.00 22.47 166 SER B O 1
ATOM 5984 N N . ALA B 1 167 ? 3.058 54.046 64.239 1.00 22.51 167 ALA B N 1
ATOM 5985 C CA . ALA B 1 167 ? 4.089 53.909 65.251 1.00 23.04 167 ALA B CA 1
ATOM 5986 C C . ALA B 1 167 ? 4.458 52.444 65.517 1.00 23.44 167 ALA B C 1
ATOM 5987 O O . ALA B 1 167 ? 5.638 52.140 65.656 1.00 22.69 167 ALA B O 1
ATOM 5989 N N . LEU B 1 168 ? 3.468 51.548 65.564 1.00 23.18 168 LEU B N 1
ATOM 5990 C CA . LEU B 1 168 ? 3.745 50.112 65.763 1.00 24.76 168 LEU B CA 1
ATOM 5991 C C . LEU B 1 168 ? 4.558 49.514 64.621 1.00 23.46 168 LEU B C 1
ATOM 5992 O O . LEU B 1 168 ? 5.444 48.695 64.851 1.00 22.41 168 LEU B O 1
ATOM 5997 N N . ILE B 1 169 ? 4.236 49.921 63.395 1.00 22.46 169 ILE B N 1
ATOM 5998 C CA . ILE B 1 169 ? 4.955 49.458 62.203 1.00 21.75 169 ILE B CA 1
ATOM 5999 C C . ILE B 1 169 ? 6.410 49.949 62.232 1.00 20.54 169 ILE B C 1
ATOM 6000 O O . ILE B 1 169 ? 7.331 49.178 61.966 1.00 19.21 169 ILE B O 1
ATOM 6005 N N . ILE B 1 170 ? 6.609 51.218 62.565 1.00 19.26 170 ILE B N 1
ATOM 6006 C CA . ILE B 1 170 ? 7.957 51.772 62.718 1.00 19.65 170 ILE B CA 1
ATOM 6007 C C . ILE B 1 170 ? 8.719 51.096 63.872 1.00 20.33 170 ILE B C 1
ATOM 6008 O O . ILE B 1 170 ? 9.916 50.836 63.737 1.00 19.82 170 ILE B O 1
ATOM 6013 N N . GLU B 1 171 ? 8.048 50.801 64.992 1.00 21.40 171 GLU B N 1
ATOM 6014 C CA . GLU B 1 171 ? 8.695 50.034 66.072 1.00 22.56 171 GLU B CA 1
ATOM 6015 C C . GLU B 1 171 ? 9.177 48.663 65.567 1.00 21.55 171 GLU B C 1
ATOM 6016 O O . GLU B 1 171 ? 10.303 48.252 65.867 1.00 20.89 171 GLU B O 1
ATOM 6022 N N . ASP B 1 172 ? 8.327 47.982 64.797 1.00 21.57 172 ASP B N 1
ATOM 6023 C CA . ASP B 1 172 ? 8.662 46.677 64.207 1.00 21.95 172 ASP B CA 1
ATOM 6024 C C . ASP B 1 172 ? 9.927 46.761 63.330 1.00 20.42 172 ASP B C 1
ATOM 6025 O O . ASP B 1 172 ? 10.816 45.914 63.435 1.00 19.82 172 ASP B O 1
ATOM 6030 N N . LEU B 1 173 ? 10.018 47.789 62.495 1.00 19.31 173 LEU B N 1
ATOM 6031 C CA . LEU B 1 173 ? 11.174 47.954 61.601 1.00 18.93 173 LEU B CA 1
ATOM 6032 C C . LEU B 1 173 ? 12.444 48.342 62.339 1.00 18.32 173 LEU B C 1
ATOM 6033 O O . LEU B 1 173 ? 13.545 47.916 61.963 1.00 17.20 173 LEU B O 1
ATOM 6038 N N . ASN B 1 174 ? 12.281 49.140 63.396 1.00 17.43 174 ASN B N 1
ATOM 6039 C CA . ASN B 1 174 ? 13.388 49.550 64.235 1.00 17.18 174 ASN B CA 1
ATOM 6040 C C . ASN B 1 174 ? 14.079 48.397 64.958 1.00 16.67 174 ASN B C 1
ATOM 6041 O O . ASN B 1 174 ? 15.274 48.495 65.261 1.00 16.49 174 ASN B O 1
ATOM 6046 N N . LYS B 1 175 ? 13.361 47.295 65.184 1.00 16.39 175 LYS B N 1
ATOM 6047 C CA . LYS B 1 175 ? 13.960 46.104 65.801 1.00 17.04 175 LYS B CA 1
ATOM 6048 C C . LYS B 1 175 ? 15.187 45.631 65.001 1.00 16.44 175 LYS B C 1
ATOM 6049 O O . LYS B 1 175 ? 16.145 45.125 65.577 1.00 16.61 175 LYS B O 1
ATOM 6055 N N . TYR B 1 176 ? 15.136 45.813 63.679 1.00 15.49 176 TYR B N 1
ATOM 6056 C CA . TYR B 1 176 ? 16.200 45.396 62.764 1.00 15.31 176 TYR B CA 1
ATOM 6057 C C . TYR B 1 176 ? 17.278 46.463 62.545 1.00 15.69 176 TYR B C 1
ATOM 6058 O O . TYR B 1 176 ? 18.191 46.275 61.733 1.00 15.61 176 TYR B O 1
ATOM 6067 N N . HIS B 1 177 ? 17.167 47.588 63.249 1.00 15.44 177 HIS B N 1
ATOM 6068 C CA . HIS B 1 177 ? 18.130 48.697 63.160 1.00 15.37 177 HIS B CA 1
ATOM 6069 C C . HIS B 1 177 ? 18.191 49.353 61.781 1.00 15.17 177 HIS B C 1
ATOM 6070 O O . HIS B 1 177 ? 19.217 49.949 61.426 1.00 14.57 177 HIS B O 1
ATOM 6077 N N . LEU B 1 178 ? 17.091 49.279 61.035 1.00 15.06 178 LEU B N 1
ATOM 6078 C CA . LEU B 1 178 ? 17.015 49.884 59.707 1.00 15.77 178 LEU B CA 1
ATOM 6079 C C . LEU B 1 178 ? 17.205 51.396 59.866 1.00 15.88 178 LEU B C 1
ATOM 6080 O O . LEU B 1 178 ? 16.474 52.028 60.627 1.00 16.73 178 LEU B O 1
ATOM 6085 N N . ASN B 1 179 ? 18.245 51.946 59.222 1.00 15.78 179 ASN B N 1
ATOM 6086 C CA . ASN B 1 179 ? 18.586 53.377 59.357 1.00 15.27 179 ASN B CA 1
ATOM 6087 C C . ASN B 1 179 ? 18.115 54.220 58.176 1.00 15.37 179 ASN B C 1
ATOM 6088 O O . ASN B 1 179 ? 18.370 55.423 58.128 1.00 15.70 179 ASN B O 1
ATOM 6093 N N . GLY B 1 180 ? 17.431 53.589 57.234 1.00 14.94 180 GLY B N 1
ATOM 6094 C CA . GLY B 1 180 ? 16.767 54.289 56.166 1.00 15.38 180 GLY B CA 1
ATOM 6095 C C . GLY B 1 180 ? 15.605 53.501 55.615 1.00 15.70 180 GLY B C 1
ATOM 6096 O O . GLY B 1 180 ? 15.645 52.266 55.568 1.00 15.34 180 GLY B O 1
ATOM 6097 N N . LEU B 1 181 ? 14.577 54.227 55.187 1.00 15.80 181 LEU B N 1
ATOM 6098 C CA . LEU B 1 181 ? 13.370 53.640 54.629 1.00 16.18 181 LEU B CA 1
ATOM 6099 C C . LEU B 1 181 ? 13.008 54.296 53.311 1.00 16.52 181 LEU B C 1
ATOM 6100 O O . LEU B 1 181 ? 12.849 55.517 53.243 1.00 17.08 181 LEU B O 1
ATOM 6105 N N . LEU B 1 182 ? 12.907 53.474 52.267 1.00 16.64 182 LEU B N 1
ATOM 6106 C CA . LEU B 1 182 ? 12.447 53.891 50.956 1.00 16.83 182 LEU B CA 1
ATOM 6107 C C . LEU B 1 182 ? 10.922 53.852 50.900 1.00 16.92 182 LEU B C 1
ATOM 6108 O O . LEU B 1 182 ? 10.324 52.788 51.055 1.00 16.28 182 LEU B O 1
ATOM 6113 N N . PHE B 1 183 ? 10.306 55.011 50.667 1.00 16.58 183 PHE B N 1
ATOM 6114 C CA . PHE B 1 183 ? 8.848 55.088 50.526 1.00 17.30 183 PHE B CA 1
ATOM 6115 C C . PHE B 1 183 ? 8.545 54.812 49.061 1.00 17.44 183 PHE B C 1
ATOM 6116 O O . PHE B 1 183 ? 8.793 55.652 48.202 1.00 18.12 183 PHE B O 1
ATOM 6124 N N . TYR B 1 184 ? 8.054 53.613 48.773 1.00 17.73 184 TYR B N 1
ATOM 6125 C CA . TYR B 1 184 ? 7.897 53.138 47.415 1.00 18.69 184 TYR B CA 1
ATOM 6126 C C . TYR B 1 184 ? 6.460 53.351 46.943 1.00 19.33 184 TYR B C 1
ATOM 6127 O O . TYR B 1 184 ? 5.520 52.888 47.595 1.00 20.37 184 TYR B O 1
ATOM 6136 N N . ASP B 1 185 ? 6.313 54.018 45.798 1.00 19.89 185 ASP B N 1
ATOM 6137 C CA . ASP B 1 185 ? 5.014 54.362 45.206 1.00 20.56 185 ASP B CA 1
ATOM 6138 C C . ASP B 1 185 ? 4.104 55.135 46.173 1.00 21.15 185 ASP B C 1
ATOM 6139 O O . ASP B 1 185 ? 2.906 54.849 46.286 1.00 22.25 185 ASP B O 1
ATOM 6144 N N . TRP B 1 186 ? 4.699 56.108 46.863 1.00 20.79 186 TRP B N 1
ATOM 6145 C CA . TRP B 1 186 ? 3.962 57.090 47.663 1.00 20.47 186 TRP B CA 1
ATOM 6146 C C . TRP B 1 186 ? 3.459 58.243 46.773 1.00 20.63 186 TRP B C 1
ATOM 6147 O O . TRP B 1 186 ? 2.451 58.880 47.092 1.00 20.78 186 TRP B O 1
ATOM 6158 N N . GLN B 1 187 ? 4.182 58.542 45.688 1.00 20.48 187 GLN B N 1
ATOM 6159 C CA . GLN B 1 187 ? 3.968 59.799 44.949 1.00 20.82 187 GLN B CA 1
ATOM 6160 C C . GLN B 1 187 ? 2.699 59.798 44.103 1.00 21.28 187 GLN B C 1
ATOM 6161 O O . GLN B 1 187 ? 2.082 58.757 43.891 1.00 21.66 187 GLN B O 1
ATOM 6167 N N . TYR B 1 188 ? 2.339 60.982 43.602 1.00 22.49 188 TYR B N 1
ATOM 6168 C CA . TYR B 1 188 ? 1.146 61.152 42.753 1.00 23.41 188 TYR B CA 1
ATOM 6169 C C . TYR B 1 188 ? 1.402 60.721 41.305 1.00 23.59 188 TYR B C 1
ATOM 6170 O O . TYR B 1 188 ? 0.807 59.755 40.838 1.00 24.51 188 TYR B O 1
ATOM 6179 N N . LYS B 1 189 ? 2.270 61.442 40.600 1.00 23.79 189 LYS B N 1
ATOM 6180 C CA . LYS B 1 189 ? 2.698 61.072 39.242 1.00 24.29 189 LYS B CA 1
ATOM 6181 C C . LYS B 1 189 ? 4.222 61.163 39.166 1.00 23.02 189 LYS B C 1
ATOM 6182 O O . LYS B 1 189 ? 4.821 61.979 39.851 1.00 22.03 189 LYS B O 1
ATOM 6188 N N . HIS B 1 190 ? 4.828 60.372 38.290 1.00 23.74 190 HIS B N 1
ATOM 6189 C CA . HIS B 1 190 ? 6.291 60.385 38.088 1.00 24.36 190 HIS B CA 1
ATOM 6190 C C . HIS B 1 190 ? 6.807 61.756 37.610 1.00 24.57 190 HIS B C 1
ATOM 6191 O O . HIS B 1 190 ? 7.892 62.189 37.999 1.00 23.32 190 HIS B O 1
ATOM 6198 N N . ASN B 1 191 ? 6.011 62.435 36.782 1.00 25.09 191 ASN B N 1
ATOM 6199 C CA . ASN B 1 191 ? 6.319 63.807 36.338 1.00 25.91 191 ASN B CA 1
ATOM 6200 C C . ASN B 1 191 ? 5.699 64.912 37.205 1.00 26.63 191 ASN B C 1
ATOM 6201 O O . ASN B 1 191 ? 5.899 66.084 36.925 1.00 27.57 191 ASN B O 1
ATOM 6206 N N . LYS B 1 192 ? 4.962 64.538 38.251 1.00 27.43 192 LYS B N 1
ATOM 6207 C CA . LYS B 1 192 ? 4.323 65.493 39.168 1.00 28.09 192 LYS B CA 1
ATOM 6208 C C . LYS B 1 192 ? 4.056 64.800 40.518 1.00 26.92 192 LYS B C 1
ATOM 6209 O O . LYS B 1 192 ? 2.933 64.337 40.785 1.00 26.37 192 LYS B O 1
ATOM 6215 N N . PRO B 1 193 ? 5.103 64.668 41.351 1.00 25.84 193 PRO B N 1
ATOM 6216 C CA . PRO B 1 193 ? 4.975 63.883 42.585 1.00 25.54 193 PRO B CA 1
ATOM 6217 C C . PRO B 1 193 ? 3.996 64.431 43.622 1.00 25.12 193 PRO B C 1
ATOM 6218 O O . PRO B 1 193 ? 3.377 63.646 44.340 1.00 23.54 193 PRO B O 1
ATOM 6222 N N . LEU B 1 194 ? 3.871 65.755 43.704 1.00 24.38 194 LEU B N 1
ATOM 6223 C CA . LEU B 1 194 ? 2.948 66.385 44.648 1.00 23.85 194 LEU B CA 1
ATOM 6224 C C . LEU B 1 194 ? 1.535 66.457 44.049 1.00 24.01 194 LEU B C 1
ATOM 6225 O O . LEU B 1 194 ? 1.335 67.005 42.952 1.00 22.99 194 LEU B O 1
ATOM 6230 N N . ALA B 1 195 ? 0.569 65.889 44.766 1.00 24.26 195 ALA B N 1
ATOM 6231 C CA . ALA B 1 195 ? -0.845 66.099 44.464 1.00 24.61 195 ALA B CA 1
ATOM 6232 C C . ALA B 1 195 ? -1.290 67.396 45.154 1.00 24.71 195 ALA B C 1
ATOM 6233 O O . ALA B 1 195 ? -1.100 67.569 46.362 1.00 22.76 195 ALA B O 1
ATOM 6235 N N . GLY B 1 196 ? -1.861 68.315 44.377 1.00 25.33 196 GLY B N 1
ATOM 6236 C CA . GLY B 1 196 ? -2.272 69.626 44.882 1.00 26.05 196 GLY B CA 1
ATOM 6237 C C . GLY B 1 196 ? -1.176 70.656 44.706 1.00 26.76 196 GLY B C 1
ATOM 6238 O O . GLY B 1 196 ? -0.398 70.584 43.750 1.00 29.07 196 GLY B O 1
ATOM 6239 N N . THR B 1 197 ? -1.123 71.619 45.619 1.00 25.99 197 THR B N 1
ATOM 6240 C CA . THR B 1 197 ? -0.110 72.678 45.602 1.00 25.91 197 THR B CA 1
ATOM 6241 C C . THR B 1 197 ? 0.650 72.657 46.918 1.00 25.51 197 THR B C 1
ATOM 6242 O O . THR B 1 197 ? 0.196 72.038 47.877 1.00 25.25 197 THR B O 1
ATOM 6246 N N . VAL B 1 198 ? 1.794 73.337 46.980 1.00 25.69 198 VAL B N 1
ATOM 6247 C CA . VAL B 1 198 ? 2.577 73.420 48.225 1.00 26.01 198 VAL B CA 1
ATOM 6248 C C . VAL B 1 198 ? 1.756 74.044 49.361 1.00 27.20 198 VAL B C 1
ATOM 6249 O O . VAL B 1 198 ? 1.829 73.602 50.504 1.00 25.93 198 VAL B O 1
ATOM 6253 N N . GLU B 1 199 ? 0.955 75.054 49.028 1.00 28.60 199 GLU B N 1
ATOM 6254 C CA . GLU B 1 199 ? 0.173 75.792 50.035 1.00 30.09 199 GLU B CA 1
ATOM 6255 C C . GLU B 1 199 ? -1.119 75.045 50.400 1.00 28.10 199 GLU B C 1
ATOM 6256 O O . GLU B 1 199 ? -1.631 75.200 51.505 1.00 27.94 199 GLU B O 1
ATOM 6262 N N . ASN B 1 200 ? -1.623 74.239 49.470 1.00 26.86 200 ASN B N 1
ATOM 6263 C CA . ASN B 1 200 ? -2.814 73.424 49.674 1.00 25.73 200 ASN B CA 1
ATOM 6264 C C . ASN B 1 200 ? -2.600 72.012 49.104 1.00 24.85 200 ASN B C 1
ATOM 6265 O O . ASN B 1 200 ? -3.135 71.677 48.054 1.00 24.53 200 ASN B O 1
ATOM 6270 N N . PRO B 1 201 ? -1.806 71.168 49.797 1.00 24.70 201 PRO B N 1
ATOM 6271 C CA . PRO B 1 201 ? -1.594 69.804 49.288 1.00 24.46 201 PRO B CA 1
ATOM 6272 C C . PRO B 1 201 ? -2.823 68.907 49.454 1.00 23.89 201 PRO B C 1
ATOM 6273 O O . PRO B 1 201 ? -3.526 69.030 50.464 1.00 22.96 201 PRO B O 1
ATOM 6277 N N . ASP B 1 202 ? -3.093 68.035 48.484 1.00 24.95 202 ASP B N 1
ATOM 6278 C CA . ASP B 1 202 ? -4.235 67.105 48.578 1.00 26.00 202 ASP B CA 1
ATOM 6279 C C . ASP B 1 202 ? -4.009 66.112 49.731 1.00 26.28 202 ASP B C 1
ATOM 6280 O O . ASP B 1 202 ? -2.870 65.688 49.953 1.00 25.31 202 ASP B O 1
ATOM 6285 N N . PRO B 1 203 ? -5.081 65.749 50.470 1.00 25.39 203 PRO B N 1
ATOM 6286 C CA . PRO B 1 203 ? -4.945 64.774 51.563 1.00 25.70 203 PRO B CA 1
ATOM 6287 C C . PRO B 1 203 ? -4.859 63.324 51.089 1.00 25.51 203 PRO B C 1
ATOM 6288 O O . PRO B 1 203 ? -4.340 62.475 51.818 1.00 24.84 203 PRO B O 1
ATOM 6292 N N . LYS B 1 204 ? -5.389 63.037 49.905 1.00 25.78 204 LYS B N 1
ATOM 6293 C CA . LYS B 1 204 ? -5.277 61.713 49.315 1.00 27.13 204 LYS B CA 1
ATOM 6294 C C . LYS B 1 204 ? -5.191 61.797 47.805 1.00 26.61 204 LYS B C 1
ATOM 6295 O O . LYS B 1 204 ? -5.650 62.765 47.197 1.00 25.67 204 LYS B O 1
ATOM 6301 N N . TRP B 1 205 ? -4.585 60.783 47.206 1.00 24.62 205 TRP B N 1
ATOM 6302 C CA . TRP B 1 205 ? -4.421 60.736 45.759 1.00 24.25 205 TRP B CA 1
ATOM 6303 C C . TRP B 1 205 ? -4.229 59.310 45.301 1.00 24.51 205 TRP B C 1
ATOM 6304 O O . TRP B 1 205 ? -4.093 58.407 46.125 1.00 24.55 205 TRP B O 1
ATOM 6315 N N . LYS B 1 206 ? -4.243 59.121 43.985 1.00 25.52 206 LYS B N 1
ATOM 6316 C CA . LYS B 1 206 ? -3.925 57.835 43.368 1.00 26.29 206 LYS B CA 1
ATOM 6317 C C . LYS B 1 206 ? -2.426 57.755 43.068 1.00 25.42 206 LYS B C 1
ATOM 6318 O O . LYS B 1 206 ? -1.843 58.704 42.550 1.00 24.19 206 LYS B O 1
ATOM 6324 N N . ASP B 1 207 ? -1.813 56.615 43.379 1.00 24.68 207 ASP B N 1
ATOM 6325 C CA . ASP B 1 207 ? -0.427 56.362 42.973 1.00 23.99 207 ASP B CA 1
ATOM 6326 C C . ASP B 1 207 ? -0.398 55.753 41.579 1.00 24.21 207 ASP B C 1
ATOM 6327 O O . ASP B 1 207 ? -1.431 55.631 40.917 1.00 24.17 207 ASP B O 1
ATOM 6332 N N . ILE B 1 208 ? 0.795 55.373 41.133 1.00 24.09 208 ILE B N 1
ATOM 6333 C CA . ILE B 1 208 ? 0.991 54.738 39.834 1.00 23.42 208 ILE B CA 1
ATOM 6334 C C . ILE B 1 208 ? 0.041 53.570 39.536 1.00 23.97 208 ILE B C 1
ATOM 6335 O O . ILE B 1 208 ? -0.415 53.420 38.401 1.00 24.74 208 ILE B O 1
ATOM 6340 N N . ALA B 1 209 ? -0.254 52.755 40.547 1.00 24.32 209 ALA B N 1
ATOM 6341 C CA . ALA B 1 209 ? -1.111 51.580 40.395 1.00 24.77 209 ALA B CA 1
ATOM 6342 C C . ALA B 1 209 ? -2.581 51.813 40.763 1.00 25.19 209 ALA B C 1
ATOM 6343 O O . ALA B 1 209 ? -3.307 50.846 40.998 1.00 24.29 209 ALA B O 1
ATOM 6345 N N . ASN B 1 210 ? -3.023 53.076 40.783 1.00 26.60 210 ASN B N 1
ATOM 6346 C CA . ASN B 1 210 ? -4.374 53.449 41.252 1.00 26.72 210 ASN B CA 1
ATOM 6347 C C . ASN B 1 210 ? -4.727 52.961 42.670 1.00 26.25 210 ASN B C 1
ATOM 6348 O O . ASN B 1 210 ? -5.883 52.625 42.955 1.00 26.29 210 ASN B O 1
ATOM 6353 N N . ARG B 1 211 ? -3.726 52.920 43.552 1.00 24.60 211 ARG B N 1
ATOM 6354 C CA . ARG B 1 211 ? -3.961 52.722 44.971 1.00 24.28 211 ARG B CA 1
ATOM 6355 C C . ARG B 1 211 ? -4.193 54.088 45.597 1.00 24.09 211 ARG B C 1
ATOM 6356 O O . ARG B 1 211 ? -3.652 55.093 45.124 1.00 24.13 211 ARG B O 1
ATOM 6364 N N . ASP B 1 212 ? -4.964 54.113 46.679 1.00 24.83 212 ASP B N 1
ATOM 6365 C CA . ASP B 1 212 ? -5.173 55.331 47.449 1.00 25.24 212 ASP B CA 1
ATOM 6366 C C . ASP B 1 212 ? -4.010 55.539 48.403 1.00 24.29 212 ASP B C 1
ATOM 6367 O O . ASP B 1 212 ? -3.726 54.676 49.244 1.00 24.70 212 ASP B O 1
ATOM 6372 N N . ILE B 1 213 ? -3.354 56.685 48.265 1.00 22.37 213 ILE B N 1
ATOM 6373 C CA . ILE B 1 213 ? -2.314 57.127 49.173 1.00 22.82 213 ILE B CA 1
ATOM 6374 C C . ILE B 1 213 ? -2.883 58.250 50.026 1.00 22.68 213 ILE B C 1
ATOM 6375 O O . ILE B 1 213 ? -3.526 59.159 49.497 1.00 22.80 213 ILE B O 1
ATOM 6380 N N . TYR B 1 214 ? -2.636 58.175 51.331 1.00 23.23 214 TYR B N 1
ATOM 6381 C CA . TYR B 1 214 ? -3.049 59.192 52.290 1.00 23.62 214 TYR B CA 1
ATOM 6382 C C . TYR B 1 214 ? -1.847 59.985 52.788 1.00 23.76 214 TYR B C 1
ATOM 6383 O O . TYR B 1 214 ? -0.949 59.433 53.431 1.00 23.50 214 TYR B O 1
ATOM 6392 N N . GLY B 1 215 ? -1.858 61.287 52.506 1.00 22.60 215 GLY B N 1
ATOM 6393 C CA . GLY B 1 215 ? -0.768 62.180 52.868 1.00 22.07 215 GLY B CA 1
ATOM 6394 C C . GLY B 1 215 ? -0.425 62.221 54.338 1.00 22.15 215 GLY B C 1
ATOM 6395 O O . GLY B 1 215 ? 0.751 62.397 54.687 1.00 21.66 215 GLY B O 1
ATOM 6396 N N . GLN B 1 216 ? -1.434 62.077 55.207 1.00 21.79 216 GLN B N 1
ATOM 6397 C CA . GLN B 1 216 ? -1.194 62.095 56.650 1.00 22.96 216 GLN B CA 1
ATOM 6398 C C . GLN B 1 216 ? -0.403 60.865 57.110 1.00 21.39 216 GLN B C 1
ATOM 6399 O O . GLN B 1 216 ? 0.375 60.954 58.048 1.00 20.48 216 GLN B O 1
ATOM 6405 N N . THR B 1 217 ? -0.640 59.729 56.471 1.00 21.66 217 THR B N 1
ATOM 6406 C CA . THR B 1 217 ? 0.130 58.511 56.760 1.00 21.38 217 THR B CA 1
ATOM 6407 C C . THR B 1 217 ? 1.594 58.675 56.339 1.00 20.73 217 THR B C 1
ATOM 6408 O O . THR B 1 217 ? 2.497 58.301 57.094 1.00 20.45 217 THR B O 1
ATOM 6412 N N . VAL B 1 218 ? 1.813 59.269 55.167 1.00 20.11 218 VAL B N 1
ATOM 6413 C CA . VAL B 1 218 ? 3.165 59.601 54.689 1.00 20.41 218 VAL B CA 1
ATOM 6414 C C . VAL B 1 218 ? 3.858 60.492 55.730 1.00 21.20 218 VAL B C 1
ATOM 6415 O O . VAL B 1 218 ? 4.976 60.195 56.180 1.00 20.49 218 VAL B O 1
ATOM 6419 N N . LYS B 1 219 ? 3.172 61.556 56.156 1.00 21.51 219 LYS B N 1
ATOM 6420 C CA . LYS B 1 219 ? 3.726 62.479 57.155 1.00 22.55 219 LYS B CA 1
ATOM 6421 C C . LYS B 1 219 ? 3.989 61.826 58.505 1.00 21.42 219 LYS B C 1
ATOM 6422 O O . LYS B 1 219 ? 5.010 62.109 59.137 1.00 21.06 219 LYS B O 1
ATOM 6428 N N . ASP B 1 220 ? 3.057 60.988 58.961 1.00 21.40 220 ASP B N 1
ATOM 6429 C CA . ASP B 1 220 ? 3.211 60.306 60.246 1.00 21.27 220 ASP B CA 1
ATOM 6430 C C . ASP B 1 220 ? 4.449 59.395 60.220 1.00 20.26 220 ASP B C 1
ATOM 6431 O O . ASP B 1 220 ? 5.270 59.434 61.134 1.00 19.63 220 ASP B O 1
ATOM 6436 N N . TYR B 1 221 ? 4.585 58.610 59.159 1.00 19.83 221 TYR B N 1
ATOM 6437 C CA . TYR B 1 221 ? 5.767 57.746 59.019 1.00 19.30 221 TYR B CA 1
ATOM 6438 C C . TYR B 1 221 ? 7.066 58.540 59.014 1.00 19.54 221 TYR B C 1
ATOM 6439 O O . TYR B 1 221 ? 8.051 58.114 59.626 1.00 20.51 221 TYR B O 1
ATOM 6448 N N . ILE B 1 222 ? 7.074 59.691 58.336 1.00 19.63 222 ILE B N 1
ATOM 6449 C CA . ILE B 1 222 ? 8.270 60.542 58.276 1.00 19.88 222 ILE B CA 1
ATOM 6450 C C . ILE B 1 222 ? 8.656 61.045 59.669 1.00 20.32 222 ILE B C 1
ATOM 6451 O O . ILE B 1 222 ? 9.826 60.937 60.075 1.00 19.75 222 ILE B O 1
ATOM 6456 N N . GLU B 1 223 ? 7.674 61.582 60.398 1.00 21.61 223 GLU B N 1
ATOM 6457 C CA . GLU B 1 223 ? 7.893 62.043 61.771 1.00 22.87 223 GLU B CA 1
ATOM 6458 C C . GLU B 1 223 ? 8.384 60.911 62.676 1.00 21.16 223 GLU B C 1
ATOM 6459 O O . GLU B 1 223 ? 9.354 61.086 63.407 1.00 21.25 223 GLU B O 1
ATOM 6465 N N . LEU B 1 224 ? 7.722 59.758 62.609 1.00 20.12 224 LEU B N 1
ATOM 6466 C CA . LEU B 1 224 ? 8.074 58.611 63.455 1.00 20.40 224 LEU B CA 1
ATOM 6467 C C . LEU B 1 224 ? 9.464 58.072 63.122 1.00 19.40 224 LEU B C 1
ATOM 6468 O O . LEU B 1 224 ? 10.242 57.779 64.018 1.00 18.79 224 LEU B O 1
ATOM 6473 N N . ALA B 1 225 ? 9.758 57.958 61.829 1.00 19.12 225 ALA B N 1
ATOM 6474 C CA . ALA B 1 225 ? 11.101 57.566 61.366 1.00 18.84 225 ALA B CA 1
ATOM 6475 C C . ALA B 1 225 ? 12.171 58.497 61.921 1.00 19.05 225 ALA B C 1
ATOM 6476 O O . ALA B 1 225 ? 13.152 58.047 62.537 1.00 18.38 225 ALA B O 1
ATOM 6478 N N . HIS B 1 226 ? 11.967 59.802 61.749 1.00 19.10 226 HIS B N 1
ATOM 6479 C CA . HIS B 1 226 ? 12.924 60.795 62.248 1.00 20.05 226 HIS B CA 1
ATOM 6480 C C . HIS B 1 226 ? 13.161 60.731 63.750 1.00 20.45 226 HIS B C 1
ATOM 6481 O O . HIS B 1 226 ? 14.293 60.933 64.201 1.00 20.42 226 HIS B O 1
ATOM 6488 N N . SER B 1 227 ? 12.122 60.408 64.517 1.00 21.60 227 SER B N 1
ATOM 6489 C CA . SER B 1 227 ? 12.251 60.271 65.966 1.00 22.70 227 SER B CA 1
ATOM 6490 C C . SER B 1 227 ? 13.208 59.127 66.367 1.00 23.19 227 SER B C 1
ATOM 6491 O O . SER B 1 227 ? 13.755 59.140 67.473 1.00 21.66 227 SER B O 1
ATOM 6494 N N . LYS B 1 228 ? 13.414 58.166 65.460 1.00 22.29 228 LYS B N 1
ATOM 6495 C CA . LYS B 1 228 ? 14.373 57.078 65.659 1.00 22.25 228 LYS B CA 1
ATOM 6496 C C . LYS B 1 228 ? 15.674 57.233 64.839 1.00 22.30 228 LYS B C 1
ATOM 6497 O O . LYS B 1 228 ? 16.413 56.257 64.667 1.00 21.16 228 LYS B O 1
ATOM 6503 N N . ASN B 1 229 ? 15.961 58.455 64.369 1.00 21.03 229 ASN B N 1
ATOM 6504 C CA . ASN B 1 229 ? 17.131 58.754 63.527 1.00 21.06 229 ASN B CA 1
ATOM 6505 C C . ASN B 1 229 ? 17.180 57.919 62.235 1.00 20.78 229 ASN B C 1
ATOM 6506 O O . ASN B 1 229 ? 18.251 57.512 61.796 1.00 21.79 229 ASN B O 1
ATOM 6511 N N . ILE B 1 230 ? 16.016 57.663 61.640 1.00 19.52 230 ILE B N 1
ATOM 6512 C CA . ILE B 1 230 ? 15.922 56.919 60.395 1.00 19.06 230 ILE B CA 1
ATOM 6513 C C . ILE B 1 230 ? 15.752 57.917 59.253 1.00 19.26 230 ILE B C 1
ATOM 6514 O O . ILE B 1 230 ? 14.894 58.801 59.323 1.00 18.93 230 ILE B O 1
ATOM 6519 N N . MET B 1 231 ? 16.548 57.758 58.196 1.00 18.37 231 MET B N 1
ATOM 6520 C CA . MET B 1 231 ? 16.413 58.573 56.990 1.00 18.94 231 MET B CA 1
ATOM 6521 C C . MET B 1 231 ? 15.215 58.076 56.192 1.00 18.41 231 MET B C 1
ATOM 6522 O O . MET B 1 231 ? 14.937 56.882 56.182 1.00 18.12 231 MET B O 1
ATOM 6527 N N . VAL B 1 232 ? 14.514 58.998 55.530 1.00 17.49 232 VAL B N 1
ATOM 6528 C CA A VAL B 1 232 ? 13.379 58.629 54.685 0.50 17.40 232 VAL B CA 1
ATOM 6529 C CA B VAL B 1 232 ? 13.362 58.675 54.707 0.50 17.42 232 VAL B CA 1
ATOM 6530 C C . VAL B 1 232 ? 13.617 59.066 53.251 1.00 17.18 232 VAL B C 1
ATOM 6531 O O . VAL B 1 232 ? 13.988 60.215 52.978 1.00 17.87 232 VAL B O 1
ATOM 6538 N N . ALA B 1 233 ? 13.415 58.124 52.330 1.00 17.26 233 ALA B N 1
ATOM 6539 C CA . ALA B 1 233 ? 13.725 58.323 50.922 1.00 17.91 233 ALA B CA 1
ATOM 6540 C C . ALA B 1 233 ? 12.469 58.350 50.058 1.00 17.98 233 ALA B C 1
ATOM 6541 O O . ALA B 1 233 ? 11.573 57.518 50.187 1.00 17.74 233 ALA B O 1
ATOM 6543 N N . ASN B 1 234 ? 12.432 59.334 49.174 1.00 17.73 234 ASN B N 1
ATOM 6544 C CA . ASN B 1 234 ? 11.357 59.530 48.234 1.00 17.91 234 ASN B CA 1
ATOM 6545 C C . ASN B 1 234 ? 11.709 58.820 46.933 1.00 17.51 234 ASN B C 1
ATOM 6546 O O . ASN B 1 234 ? 12.678 59.183 46.276 1.00 17.77 234 ASN B O 1
ATOM 6551 N N . TYR B 1 235 ? 10.918 57.805 46.586 1.00 17.45 235 TYR B N 1
ATOM 6552 C CA . TYR B 1 235 ? 11.056 57.065 45.339 1.00 17.95 235 TYR B CA 1
ATOM 6553 C C . TYR B 1 235 ? 10.511 57.829 44.135 1.00 18.44 235 TYR B C 1
ATOM 6554 O O . TYR B 1 235 ? 9.352 58.225 44.138 1.00 18.05 235 TYR B O 1
ATOM 6563 N N . ASN B 1 236 ? 11.329 57.981 43.095 1.00 18.18 236 ASN B N 1
ATOM 6564 C CA . ASN B 1 236 ? 10.830 58.310 41.745 1.00 18.52 236 ASN B CA 1
ATOM 6565 C C . ASN B 1 236 ? 11.823 57.863 40.685 1.00 19.28 236 ASN B C 1
ATOM 6566 O O . ASN B 1 236 ? 13.016 57.711 40.980 1.00 19.03 236 ASN B O 1
ATOM 6571 N N . LEU B 1 237 ? 11.335 57.623 39.468 1.00 20.40 237 LEU B N 1
ATOM 6572 C CA . LEU B 1 237 ? 12.217 57.408 38.322 1.00 21.04 237 LEU B CA 1
ATOM 6573 C C . LEU B 1 237 ? 12.949 58.708 37.996 1.00 21.46 237 LEU B C 1
ATOM 6574 O O . LEU B 1 237 ? 12.488 59.814 38.331 1.00 20.96 237 LEU B O 1
ATOM 6579 N N . MET B 1 238 ? 14.105 58.544 37.356 1.00 20.72 238 MET B N 1
ATOM 6580 C CA . MET B 1 238 ? 14.919 59.640 36.855 1.00 21.44 238 MET B CA 1
ATOM 6581 C C . MET B 1 238 ? 14.227 60.417 35.731 1.00 21.74 238 MET B C 1
ATOM 6582 O O . MET B 1 238 ? 14.459 61.611 35.561 1.00 21.65 238 MET B O 1
ATOM 6587 N N . TYR B 1 239 ? 13.411 59.718 34.953 1.00 22.62 239 TYR B N 1
ATOM 6588 C CA . TYR B 1 239 ? 13.099 60.148 33.595 1.00 23.25 239 TYR B CA 1
ATOM 6589 C C . TYR B 1 239 ? 11.721 59.730 33.098 1.00 22.89 239 TYR B C 1
ATOM 6590 O O . TYR B 1 239 ? 11.554 59.445 31.910 1.00 22.83 239 TYR B O 1
ATOM 6599 N N . GLY B 1 240 ? 10.736 59.696 33.998 1.00 23.05 240 GLY B N 1
ATOM 6600 C CA . GLY B 1 240 ? 9.428 59.119 33.695 1.00 22.97 240 GLY B CA 1
ATOM 6601 C C . GLY B 1 240 ? 8.303 60.146 33.682 1.00 24.11 240 GLY B C 1
ATOM 6602 O O . GLY B 1 240 ? 8.271 61.046 34.518 1.00 22.78 240 GLY B O 1
ATOM 6603 N N . GLY B 1 241 ? 7.382 59.991 32.730 1.00 25.06 241 GLY B N 1
ATOM 6604 C CA . GLY B 1 241 ? 6.155 60.790 32.685 1.00 25.85 241 GLY B CA 1
ATOM 6605 C C . GLY B 1 241 ? 4.945 59.974 32.275 1.00 25.78 241 GLY B C 1
ATOM 6606 O O . GLY B 1 241 ? 5.055 58.984 31.542 1.00 25.69 241 GLY B O 1
ATOM 6607 N N . TYR B 1 242 ? 3.778 60.409 32.741 1.00 26.46 242 TYR B N 1
ATOM 6608 C CA . TYR B 1 242 ? 2.516 59.759 32.394 1.00 27.86 242 TYR B CA 1
ATOM 6609 C C . TYR B 1 242 ? 2.136 60.024 30.939 1.00 30.28 242 TYR B C 1
ATOM 6610 O O . TYR B 1 242 ? 2.642 60.958 30.312 1.00 29.99 242 TYR B O 1
ATOM 6619 N N . PHE B 1 243 ? 1.233 59.187 30.426 1.00 33.24 243 PHE B N 1
ATOM 6620 C CA . PHE B 1 243 ? 0.634 59.342 29.084 1.00 35.63 243 PHE B CA 1
ATOM 6621 C C . PHE B 1 243 ? 0.201 60.771 28.747 1.00 35.44 243 PHE B C 1
ATOM 6622 O O . PHE B 1 243 ? 0.335 61.187 27.602 1.00 35.02 243 PHE B O 1
ATOM 6630 N N . ASP B 1 244 ? -0.275 61.513 29.751 1.00 35.62 244 ASP B N 1
ATOM 6631 C CA . ASP B 1 244 ? -0.758 62.893 29.580 1.00 36.08 244 ASP B CA 1
ATOM 6632 C C . ASP B 1 244 ? 0.264 63.965 30.000 1.00 34.66 244 ASP B C 1
ATOM 6633 O O . ASP B 1 244 ? -0.126 65.055 30.433 1.00 32.65 244 ASP B O 1
ATOM 6638 N N . TYR B 1 245 ? 1.563 63.678 29.851 1.00 33.41 245 TYR B N 1
ATOM 6639 C CA . TYR B 1 245 ? 2.611 64.611 30.303 1.00 33.19 245 TYR B CA 1
ATOM 6640 C C . TYR B 1 245 ? 2.579 65.992 29.626 1.00 33.80 245 TYR B C 1
ATOM 6641 O O . TYR B 1 245 ? 3.000 66.982 30.231 1.00 31.14 245 TYR B O 1
ATOM 6650 N N . VAL B 1 246 ? 2.078 66.059 28.391 1.00 36.65 246 VAL B N 1
ATOM 6651 C CA . VAL B 1 246 ? 1.926 67.348 27.694 1.00 38.69 246 VAL B CA 1
ATOM 6652 C C . VAL B 1 246 ? 1.016 68.296 28.491 1.00 38.94 246 VAL B C 1
ATOM 6653 O O . VAL B 1 246 ? 1.351 69.466 28.652 1.00 40.09 246 VAL B O 1
ATOM 6657 N N . LYS B 1 247 ? -0.093 67.782 29.029 1.00 41.55 247 LYS B N 1
ATOM 6658 C CA . LYS B 1 247 ? -0.984 68.578 29.900 1.00 41.92 247 LYS B CA 1
ATOM 6659 C C . LYS B 1 247 ? -0.335 69.096 31.184 1.00 40.56 247 LYS B C 1
ATOM 6660 O O . LYS B 1 247 ? -0.795 70.090 31.736 1.00 38.74 247 LYS B O 1
ATOM 6666 N N . ASP B 1 248 ? 0.694 68.407 31.676 1.00 39.72 248 ASP B N 1
ATOM 6667 C CA . ASP B 1 248 ? 1.443 68.837 32.869 1.00 39.59 248 ASP B CA 1
ATOM 6668 C C . ASP B 1 248 ? 2.646 69.741 32.573 1.00 38.57 248 ASP B C 1
ATOM 6669 O O . ASP B 1 248 ? 3.335 70.170 33.502 1.00 38.44 248 ASP B O 1
ATOM 6674 N N . GLY B 1 249 ? 2.902 70.031 31.299 1.00 38.65 249 GLY B N 1
ATOM 6675 C CA . GLY B 1 249 ? 3.943 70.986 30.917 1.00 38.47 249 GLY B CA 1
ATOM 6676 C C . GLY B 1 249 ? 5.228 70.386 30.380 1.00 38.23 249 GLY B C 1
ATOM 6677 O O . GLY B 1 249 ? 6.116 71.129 29.963 1.00 38.09 249 GLY B O 1
ATOM 6678 N N . ALA B 1 250 ? 5.338 69.056 30.390 1.00 37.40 250 ALA B N 1
ATOM 6679 C CA . ALA B 1 250 ? 6.484 68.369 29.778 1.00 37.92 250 ALA B CA 1
ATOM 6680 C C . ALA B 1 250 ? 6.322 68.305 28.260 1.00 37.27 250 ALA B C 1
ATOM 6681 O O . ALA B 1 250 ? 5.210 68.378 27.758 1.00 37.03 250 ALA B O 1
ATOM 6683 N N . LYS B 1 251 ? 7.432 68.139 27.540 1.00 38.37 251 LYS B N 1
ATOM 6684 C CA . LYS B 1 251 ? 7.441 68.234 26.075 1.00 39.19 251 LYS B CA 1
ATOM 6685 C C . LYS B 1 251 ? 8.093 67.029 25.389 1.00 38.10 251 LYS B C 1
ATOM 6686 O O . LYS B 1 251 ? 9.099 66.512 25.890 1.00 36.33 251 LYS B O 1
ATOM 6692 N N . PRO B 1 252 ? 7.553 66.598 24.222 1.00 37.42 252 PRO B N 1
ATOM 6693 C CA . PRO B 1 252 ? 8.182 65.481 23.489 1.00 38.13 252 PRO B CA 1
ATOM 6694 C C . PRO B 1 252 ? 9.592 65.774 22.965 1.00 38.21 252 PRO B C 1
ATOM 6695 O O . PRO B 1 252 ? 10.341 64.836 22.680 1.00 38.09 252 PRO B O 1
ATOM 6699 N N . GLU B 1 253 ? 9.945 67.055 22.848 1.00 37.93 253 GLU B N 1
ATOM 6700 C CA . GLU B 1 253 ? 11.301 67.463 22.475 1.00 38.95 253 GLU B CA 1
ATOM 6701 C C . GLU B 1 253 ? 12.337 67.051 23.525 1.00 36.47 253 GLU B C 1
ATOM 6702 O O . GLU B 1 253 ? 13.505 66.917 23.197 1.00 35.59 253 GLU B O 1
ATOM 6708 N N . TRP B 1 254 ? 11.903 66.858 24.775 1.00 34.85 254 TRP B N 1
ATOM 6709 C CA . TRP B 1 254 ? 12.780 66.384 25.858 1.00 33.47 254 TRP B CA 1
ATOM 6710 C C . TRP B 1 254 ? 12.898 64.856 25.948 1.00 32.01 254 TRP B C 1
ATOM 6711 O O . TRP B 1 254 ? 13.620 64.344 26.812 1.00 30.97 254 TRP B O 1
ATOM 6722 N N . GLY B 1 255 ? 12.198 64.136 25.074 1.00 31.51 255 GLY B N 1
ATOM 6723 C CA . GLY B 1 255 ? 12.018 62.700 25.210 1.00 32.34 255 GLY B CA 1
ATOM 6724 C C . GLY B 1 255 ? 13.214 61.868 24.792 1.00 32.95 255 GLY B C 1
ATOM 6725 O O . GLY B 1 255 ? 14.138 62.356 24.143 1.00 33.01 255 GLY B O 1
ATOM 6726 N N . LEU B 1 256 ? 13.182 60.598 25.186 1.00 32.95 256 LEU B N 1
ATOM 6727 C CA . LEU B 1 256 ? 14.148 59.611 24.753 1.00 32.53 256 LEU B CA 1
ATOM 6728 C C . LEU B 1 256 ? 13.453 58.770 23.697 1.00 33.69 256 LEU B C 1
ATOM 6729 O O . LEU B 1 256 ? 12.286 58.403 23.874 1.00 34.14 256 LEU B O 1
ATOM 6734 N N . TYR B 1 257 ? 14.164 58.458 22.613 1.00 33.67 257 TYR B N 1
ATOM 6735 C CA . TYR B 1 257 ? 13.571 57.801 21.450 1.00 35.33 257 TYR B CA 1
ATOM 6736 C C . TYR B 1 257 ? 14.292 56.513 21.059 1.00 35.42 257 TYR B C 1
ATOM 6737 O O . TYR B 1 257 ? 15.522 56.436 21.102 1.00 34.22 257 TYR B O 1
ATOM 6746 N N . LYS B 1 258 ? 13.500 55.513 20.672 1.00 36.64 258 LYS B N 1
ATOM 6747 C CA . LYS B 1 258 ? 14.018 54.215 20.231 1.00 40.33 258 LYS B CA 1
ATOM 6748 C C . LYS B 1 258 ? 14.580 54.222 18.798 1.00 41.56 258 LYS B C 1
ATOM 6749 O O . LYS B 1 258 ? 15.179 53.235 18.369 1.00 41.18 258 LYS B O 1
ATOM 6755 N N . ASP B 1 259 ? 14.386 55.327 18.078 1.00 42.57 259 ASP B N 1
ATOM 6756 C CA . ASP B 1 259 ? 14.880 55.497 16.709 1.00 43.98 259 ASP B CA 1
ATOM 6757 C C . ASP B 1 259 ? 15.395 56.932 16.529 1.00 43.36 259 ASP B C 1
ATOM 6758 O O . ASP B 1 259 ? 15.042 57.819 17.314 1.00 39.61 259 ASP B O 1
ATOM 6763 N N . PRO B 1 260 ? 16.211 57.175 15.480 1.00 45.37 260 PRO B N 1
ATOM 6764 C CA . PRO B 1 260 ? 16.780 58.514 15.303 1.00 45.06 260 PRO B CA 1
ATOM 6765 C C . PRO B 1 260 ? 15.874 59.536 14.581 1.00 45.27 260 PRO B C 1
ATOM 6766 O O . PRO B 1 260 ? 16.356 60.612 14.239 1.00 44.95 260 PRO B O 1
ATOM 6770 N N . ASN B 1 261 ? 14.591 59.222 14.374 1.00 46.65 261 ASN B N 1
ATOM 6771 C CA . ASN B 1 261 ? 13.652 60.119 13.682 1.00 47.83 261 ASN B CA 1
ATOM 6772 C C . ASN B 1 261 ? 12.461 60.556 14.551 1.00 48.74 261 ASN B C 1
ATOM 6773 O O . ASN B 1 261 ? 11.419 60.955 14.023 1.00 48.49 261 ASN B O 1
ATOM 6778 N N . HIS B 1 262 ? 12.639 60.506 15.875 1.00 48.51 262 HIS B N 1
ATOM 6779 C CA . HIS B 1 262 ? 11.581 60.756 16.881 1.00 49.09 262 HIS B CA 1
ATOM 6780 C C . HIS B 1 262 ? 10.170 60.202 16.572 1.00 48.13 262 HIS B C 1
ATOM 6781 O O . HIS B 1 262 ? 9.158 60.841 16.877 1.00 46.98 262 HIS B O 1
ATOM 6788 N N . GLU B 1 263 ? 10.116 59.000 15.999 1.00 48.30 263 GLU B N 1
ATOM 6789 C CA . GLU B 1 263 ? 8.843 58.336 15.700 1.00 49.41 263 GLU B CA 1
ATOM 6790 C C . GLU B 1 263 ? 8.249 57.707 16.959 1.00 48.33 263 GLU B C 1
ATOM 6791 O O . GLU B 1 263 ? 7.098 57.979 17.309 1.00 47.88 263 GLU B O 1
ATOM 6797 N N . GLU B 1 264 ? 9.048 56.876 17.632 1.00 46.66 264 GLU B N 1
ATOM 6798 C CA . GLU B 1 264 ? 8.611 56.128 18.816 1.00 45.02 264 GLU B CA 1
ATOM 6799 C C . GLU B 1 264 ? 9.384 56.564 20.069 1.00 41.63 264 GLU B C 1
ATOM 6800 O O . GLU B 1 264 ? 10.580 56.260 20.215 1.00 40.45 264 GLU B O 1
ATOM 6806 N N . GLN B 1 265 ? 8.705 57.286 20.961 1.00 37.05 265 GLN B N 1
ATOM 6807 C CA . GLN B 1 265 ? 9.281 57.653 22.249 1.00 35.33 265 GLN B CA 1
ATOM 6808 C C . GLN B 1 265 ? 9.435 56.395 23.083 1.00 32.99 265 GLN B C 1
ATOM 6809 O O . GLN B 1 265 ? 8.542 55.541 23.098 1.00 31.66 265 GLN B O 1
ATOM 6815 N N . ASP B 1 266 ? 10.578 56.267 23.754 1.00 31.88 266 ASP B N 1
ATOM 6816 C CA . ASP B 1 266 ? 10.831 55.101 24.586 1.00 31.21 266 ASP B CA 1
ATOM 6817 C C . ASP B 1 266 ? 9.845 55.129 25.749 1.00 29.87 266 ASP B C 1
ATOM 6818 O O . ASP B 1 266 ? 9.498 56.201 26.264 1.00 29.49 266 ASP B O 1
ATOM 6823 N N . ASN B 1 267 ? 9.377 53.947 26.127 1.00 29.67 267 ASN B N 1
ATOM 6824 C CA . ASN B 1 267 ? 8.346 53.823 27.142 1.00 29.71 267 ASN B CA 1
ATOM 6825 C C . ASN B 1 267 ? 8.351 52.460 27.820 1.00 29.32 267 ASN B C 1
ATOM 6826 O O . ASN B 1 267 ? 8.835 51.475 27.265 1.00 28.48 267 ASN B O 1
ATOM 6831 N N . HIS B 1 268 ? 7.787 52.427 29.020 1.00 29.94 268 HIS B N 1
ATOM 6832 C CA . HIS B 1 268 ? 7.693 51.229 29.839 1.00 29.66 268 HIS B CA 1
ATOM 6833 C C . HIS B 1 268 ? 6.206 50.924 30.045 1.00 30.30 268 HIS B C 1
ATOM 6834 O O . HIS B 1 268 ? 5.538 51.638 30.798 1.00 30.22 268 HIS B O 1
ATOM 6841 N N . PRO B 1 269 ? 5.671 49.889 29.356 1.00 32.31 269 PRO B N 1
ATOM 6842 C CA . PRO B 1 269 ? 4.237 49.593 29.515 1.00 31.97 269 PRO B CA 1
ATOM 6843 C C . PRO B 1 269 ? 3.866 49.101 30.910 1.00 32.13 269 PRO B C 1
ATOM 6844 O O . PRO B 1 269 ? 4.677 48.449 31.581 1.00 29.42 269 PRO B O 1
ATOM 6848 N N . LEU B 1 270 ? 2.654 49.446 31.336 1.00 31.36 270 LEU B N 1
ATOM 6849 C CA . LEU B 1 270 ? 2.122 49.044 32.637 1.00 31.93 270 LEU B CA 1
ATOM 6850 C C . LEU B 1 270 ? 0.799 48.312 32.448 1.00 33.09 270 LEU B C 1
ATOM 6851 O O . LEU B 1 270 ? 0.219 48.379 31.362 1.00 32.18 270 LEU B O 1
ATOM 6856 N N . PRO B 1 271 ? 0.314 47.608 33.497 1.00 33.24 271 PRO B N 1
ATOM 6857 C CA . PRO B 1 271 ? -1.028 47.011 33.412 1.00 34.07 271 PRO B CA 1
ATOM 6858 C C . PRO B 1 271 ? -2.097 48.081 33.174 1.00 35.40 271 PRO B C 1
ATOM 6859 O O . PRO B 1 271 ? -1.958 49.194 33.669 1.00 34.05 271 PRO B O 1
ATOM 6863 N N . HIS B 1 272 ? -3.145 47.752 32.422 1.00 37.89 272 HIS B N 1
ATOM 6864 C CA . HIS B 1 272 ? -4.143 48.763 32.017 1.00 40.53 272 HIS B CA 1
ATOM 6865 C C . HIS B 1 272 ? -5.030 49.289 33.157 1.00 38.51 272 HIS B C 1
ATOM 6866 O O . HIS B 1 272 ? -5.615 50.367 33.023 1.00 37.84 272 HIS B O 1
ATOM 6873 N N . THR B 1 273 ? -5.106 48.558 34.273 1.00 35.85 273 THR B N 1
ATOM 6874 C CA . THR B 1 273 ? -5.811 49.040 35.474 1.00 34.22 273 THR B CA 1
ATOM 6875 C C . THR B 1 273 ? -5.023 50.107 36.248 1.00 32.49 273 THR B C 1
ATOM 6876 O O . THR B 1 273 ? -5.555 50.720 37.177 1.00 30.48 273 THR B O 1
ATOM 6880 N N . TRP B 1 274 ? -3.757 50.314 35.879 1.00 30.35 274 TRP B N 1
ATOM 6881 C CA . TRP B 1 274 ? -2.903 51.306 36.530 1.00 29.65 274 TRP B CA 1
ATOM 6882 C C . TRP B 1 274 ? -3.220 52.717 36.024 1.00 29.24 274 TRP B C 1
ATOM 6883 O O . TRP B 1 274 ? -4.005 52.886 35.083 1.00 27.97 274 TRP B O 1
ATOM 6894 N N . ALA B 1 275 ? -2.614 53.719 36.658 1.00 28.69 275 ALA B N 1
ATOM 6895 C CA . ALA B 1 275 ? -2.956 55.133 36.422 1.00 29.27 275 ALA B CA 1
ATOM 6896 C C . ALA B 1 275 ? -2.564 55.668 35.047 1.00 30.99 275 ALA B C 1
ATOM 6897 O O . ALA B 1 275 ? -3.084 56.697 34.618 1.00 30.41 275 ALA B O 1
ATOM 6899 N N . THR B 1 276 ? -1.628 54.992 34.385 1.00 31.79 276 THR B N 1
ATOM 6900 C CA . THR B 1 276 ? -1.238 55.322 33.022 1.00 32.74 276 THR B CA 1
ATOM 6901 C C . THR B 1 276 ? -0.946 54.031 32.258 1.00 34.82 276 THR B C 1
ATOM 6902 O O . THR B 1 276 ? -0.494 53.035 32.834 1.00 33.73 276 THR B O 1
ATOM 6906 N N . ASP B 1 277 ? -1.239 54.059 30.963 1.00 36.55 277 ASP B N 1
ATOM 6907 C CA . ASP B 1 277 ? -0.997 52.938 30.060 1.00 40.29 277 ASP B CA 1
ATOM 6908 C C . ASP B 1 277 ? 0.488 52.561 30.025 1.00 38.29 277 ASP B C 1
ATOM 6909 O O . ASP B 1 277 ? 0.849 51.383 29.929 1.00 37.04 277 ASP B O 1
ATOM 6914 N N . ARG B 1 278 ? 1.330 53.585 30.097 1.00 36.86 278 ARG B N 1
ATOM 6915 C CA . ARG B 1 278 ? 2.768 53.427 30.025 1.00 36.82 278 ARG B CA 1
ATOM 6916 C C . ARG B 1 278 ? 3.446 54.659 30.602 1.00 34.38 278 ARG B C 1
ATOM 6917 O O . ARG B 1 278 ? 2.843 55.734 30.667 1.00 32.92 278 ARG B O 1
ATOM 6925 N N . LEU B 1 279 ? 4.695 54.498 31.024 1.00 33.00 279 LEU B N 1
ATOM 6926 C CA . LEU B 1 279 ? 5.526 55.628 31.408 1.00 31.64 279 LEU B CA 1
ATOM 6927 C C . LEU B 1 279 ? 6.406 55.965 30.225 1.00 32.00 279 LEU B C 1
ATOM 6928 O O . LEU B 1 279 ? 7.166 55.117 29.773 1.00 30.49 279 LEU B O 1
ATOM 6933 N N . TYR B 1 280 ? 6.281 57.188 29.716 1.00 32.25 280 TYR B N 1
ATOM 6934 C CA . TYR B 1 280 ? 7.151 57.679 28.647 1.00 33.28 280 TYR B CA 1
ATOM 6935 C C . TYR B 1 280 ? 8.476 58.136 29.246 1.00 31.88 280 TYR B C 1
ATOM 6936 O O . TYR B 1 280 ? 8.497 58.735 30.321 1.00 30.47 280 TYR B O 1
ATOM 6945 N N . LEU B 1 281 ? 9.571 57.844 28.546 1.00 30.38 281 LEU B N 1
ATOM 6946 C CA . LEU B 1 281 ? 10.910 58.122 29.049 1.00 30.25 281 LEU B CA 1
ATOM 6947 C C . LEU B 1 281 ? 11.505 59.370 28.414 1.00 29.18 281 LEU B C 1
ATOM 6948 O O . LEU B 1 281 ? 11.316 59.629 27.218 1.00 28.14 281 LEU B O 1
ATOM 6953 N N . PHE B 1 282 ? 12.224 60.127 29.236 1.00 27.50 282 PHE B N 1
ATOM 6954 C CA . PHE B 1 282 ? 12.885 61.358 28.843 1.00 27.50 282 PHE B CA 1
ATOM 6955 C C . PHE B 1 282 ? 14.395 61.225 28.912 1.00 27.85 282 PHE B C 1
ATOM 6956 O O . PHE B 1 282 ? 14.920 60.336 29.577 1.00 26.23 282 PHE B O 1
ATOM 6964 N N . ASN B 1 283 ? 15.085 62.114 28.204 1.00 28.11 283 ASN B N 1
ATOM 6965 C CA . ASN B 1 283 ? 16.538 62.142 28.213 1.00 27.02 283 ASN B CA 1
ATOM 6966 C C . ASN B 1 283 ? 17.024 62.828 29.489 1.00 25.81 283 ASN B C 1
ATOM 6967 O O . ASN B 1 283 ? 16.795 64.019 29.661 1.00 25.26 283 ASN B O 1
ATOM 6972 N N . PRO B 1 284 ? 17.722 62.090 30.387 1.00 24.83 284 PRO B N 1
ATOM 6973 C CA . PRO B 1 284 ? 18.214 62.751 31.600 1.00 24.72 284 PRO B CA 1
ATOM 6974 C C . PRO B 1 284 ? 19.199 63.904 31.360 1.00 24.47 284 PRO B C 1
ATOM 6975 O O . PRO B 1 284 ? 19.293 64.799 32.190 1.00 23.27 284 PRO B O 1
ATOM 6979 N N . ALA B 1 285 ? 19.935 63.863 30.246 1.00 25.75 285 ALA B N 1
ATOM 6980 C CA . ALA B 1 285 ? 20.881 64.928 29.895 1.00 26.91 285 ALA B CA 1
ATOM 6981 C C . ALA B 1 285 ? 20.195 66.182 29.369 1.00 27.72 285 ALA B C 1
ATOM 6982 O O . ALA B 1 285 ? 20.837 67.223 29.255 1.00 29.03 285 ALA B O 1
ATOM 6984 N N . ASN B 1 286 ? 18.915 66.082 29.023 1.00 27.88 286 ASN B N 1
ATOM 6985 C CA . ASN B 1 286 ? 18.154 67.246 28.582 1.00 28.30 286 ASN B CA 1
ATOM 6986 C C . ASN B 1 286 ? 17.925 68.218 29.733 1.00 28.27 286 ASN B C 1
ATOM 6987 O O . ASN B 1 286 ? 17.221 67.911 30.696 1.00 26.77 286 ASN B O 1
ATOM 6992 N N . LYS B 1 287 ? 18.498 69.408 29.589 1.00 28.39 287 LYS B N 1
ATOM 6993 C CA . LYS B 1 287 ? 18.481 70.445 30.623 1.00 30.04 287 LYS B CA 1
ATOM 6994 C C . LYS B 1 287 ? 17.059 70.944 30.950 1.00 28.20 287 LYS B C 1
ATOM 6995 O O . LYS B 1 287 ? 16.798 71.382 32.067 1.00 26.66 287 LYS B O 1
ATOM 7001 N N . ASP B 1 288 ? 16.148 70.883 29.980 1.00 28.03 288 ASP B N 1
ATOM 7002 C CA . ASP B 1 288 ? 14.756 71.281 30.219 1.00 28.37 288 ASP B CA 1
ATOM 7003 C C . ASP B 1 288 ? 14.007 70.214 31.024 1.00 27.21 288 ASP B C 1
ATOM 7004 O O . ASP B 1 288 ? 13.201 70.549 31.891 1.00 26.50 288 ASP B O 1
ATOM 7009 N N . TRP B 1 289 ? 14.272 68.937 30.741 1.00 26.85 289 TRP B N 1
ATOM 7010 C CA . TRP B 1 289 ? 13.729 67.850 31.575 1.00 25.69 289 TRP B CA 1
ATOM 7011 C C . TRP B 1 289 ? 14.239 67.979 33.010 1.00 24.48 289 TRP B C 1
ATOM 7012 O O . TRP B 1 289 ? 13.452 67.899 33.958 1.00 24.23 289 TRP B O 1
ATOM 7023 N N . GLN B 1 290 ? 15.544 68.206 33.170 1.00 24.69 290 GLN B N 1
ATOM 7024 C CA . GLN B 1 290 ? 16.128 68.375 34.505 1.00 23.96 290 GLN B CA 1
ATOM 7025 C C . GLN B 1 290 ? 15.439 69.500 35.262 1.00 24.52 290 GLN B C 1
ATOM 7026 O O . GLN B 1 290 ? 14.983 69.312 36.383 1.00 24.99 290 GLN B O 1
ATOM 7032 N N . ASN B 1 291 ? 15.355 70.672 34.643 1.00 24.67 291 ASN B N 1
ATOM 7033 C CA . ASN B 1 291 ? 14.688 71.806 35.276 1.00 25.27 291 ASN B CA 1
ATOM 7034 C C . ASN B 1 291 ? 13.243 71.480 35.692 1.00 23.88 291 ASN B C 1
ATOM 7035 O O . ASN B 1 291 ? 12.828 71.803 36.808 1.00 22.89 291 ASN B O 1
ATOM 7040 N N . TYR B 1 292 ? 12.505 70.838 34.788 1.00 24.20 292 TYR B N 1
ATOM 7041 C CA . TYR B 1 292 ? 11.101 70.472 35.012 1.00 24.87 292 TYR B CA 1
ATOM 7042 C C . TYR B 1 292 ? 10.944 69.510 36.200 1.00 25.05 292 TYR B C 1
ATOM 7043 O O . TYR B 1 292 ? 10.181 69.771 37.135 1.00 24.52 292 TYR B O 1
ATOM 7052 N N . ILE B 1 293 ? 11.670 68.397 36.157 1.00 23.41 293 ILE B N 1
ATOM 7053 C CA . ILE B 1 293 ? 11.534 67.374 37.200 1.00 22.95 293 ILE B CA 1
ATOM 7054 C C . ILE B 1 293 ? 12.112 67.820 38.547 1.00 22.66 293 ILE B C 1
ATOM 7055 O O . ILE B 1 293 ? 11.566 67.455 39.595 1.00 21.96 293 ILE B O 1
ATOM 7060 N N . PHE B 1 294 ? 13.170 68.639 38.536 1.00 22.86 294 PHE B N 1
ATOM 7061 C CA . PHE B 1 294 ? 13.721 69.175 39.785 1.00 23.35 294 PHE B CA 1
ATOM 7062 C C . PHE B 1 294 ? 12.752 70.148 40.450 1.00 24.61 294 PHE B C 1
ATOM 7063 O O . PHE B 1 294 ? 12.656 70.176 41.675 1.00 22.92 294 PHE B O 1
ATOM 7071 N N . ASN B 1 295 ? 12.059 70.960 39.647 1.00 25.25 295 ASN B N 1
ATOM 7072 C CA . ASN B 1 295 ? 10.997 71.830 40.173 1.00 26.76 295 ASN B CA 1
ATOM 7073 C C . ASN B 1 295 ? 9.841 71.033 40.779 1.00 25.25 295 ASN B C 1
ATOM 7074 O O . ASN B 1 295 ? 9.377 71.365 41.863 1.00 25.23 295 ASN B O 1
ATOM 7079 N N . ALA B 1 296 ? 9.420 69.973 40.091 1.00 24.40 296 ALA B N 1
ATOM 7080 C CA . ALA B 1 296 ? 8.341 69.111 40.581 1.00 23.50 296 ALA B CA 1
ATOM 7081 C C . ALA B 1 296 ? 8.736 68.427 41.889 1.00 23.84 296 ALA B C 1
ATOM 7082 O O . ALA B 1 296 ? 7.952 68.390 42.835 1.00 21.80 296 ALA B O 1
ATOM 7084 N N . GLU B 1 297 ? 9.966 67.914 41.953 1.00 22.91 297 GLU B N 1
ATOM 7085 C CA . GLU B 1 297 ? 10.483 67.332 43.199 1.00 22.58 297 GLU B CA 1
ATOM 7086 C C . GLU B 1 297 ? 10.622 68.351 44.310 1.00 23.26 297 GLU B C 1
ATOM 7087 O O . GLU B 1 297 ? 10.340 68.047 45.457 1.00 21.90 297 GLU B O 1
ATOM 7093 N N . LYS B 1 298 ? 11.034 69.571 43.974 1.00 25.09 298 LYS B N 1
ATOM 7094 C CA . LYS B 1 298 ? 11.141 70.635 44.977 1.00 27.15 298 LYS B CA 1
ATOM 7095 C C . LYS B 1 298 ? 9.815 70.871 45.732 1.00 26.05 298 LYS B C 1
ATOM 7096 O O . LYS B 1 298 ? 9.810 71.038 46.958 1.00 24.76 298 LYS B O 1
ATOM 7102 N N . ASP B 1 299 ? 8.705 70.862 44.997 1.00 25.50 299 ASP B N 1
ATOM 7103 C CA . ASP B 1 299 ? 7.367 70.987 45.603 1.00 26.19 299 ASP B CA 1
ATOM 7104 C C . ASP B 1 299 ? 7.056 69.814 46.541 1.00 24.83 299 ASP B C 1
ATOM 7105 O O . ASP B 1 299 ? 6.567 70.017 47.657 1.00 24.60 299 ASP B O 1
ATOM 7110 N N . ALA B 1 300 ? 7.358 68.599 46.083 1.00 24.00 300 ALA B N 1
ATOM 7111 C CA . ALA B 1 300 ? 7.171 67.394 46.896 1.00 23.68 300 ALA B CA 1
ATOM 7112 C C . ALA B 1 300 ? 7.949 67.484 48.210 1.00 23.13 300 ALA B C 1
ATOM 7113 O O . ALA B 1 300 ? 7.382 67.278 49.294 1.00 22.11 300 ALA B O 1
ATOM 7115 N N . PHE B 1 301 ? 9.235 67.830 48.109 1.00 23.03 301 PHE B N 1
ATOM 7116 C CA . PHE B 1 301 ? 10.096 67.982 49.287 1.00 22.95 301 PHE B CA 1
ATOM 7117 C C . PHE B 1 301 ? 9.688 69.128 50.222 1.00 24.05 301 PHE B C 1
ATOM 7118 O O . PHE B 1 301 ? 9.962 69.070 51.416 1.00 22.78 301 PHE B O 1
ATOM 7126 N N . ARG B 1 302 ? 9.065 70.177 49.689 1.00 25.36 302 ARG B N 1
ATOM 7127 C CA . ARG B 1 302 ? 8.555 71.262 50.548 1.00 27.06 302 ARG B CA 1
ATOM 7128 C C . ARG B 1 302 ? 7.384 70.820 51.441 1.00 25.67 302 ARG B C 1
ATOM 7129 O O . ARG B 1 302 ? 7.248 71.288 52.572 1.00 24.78 302 ARG B O 1
ATOM 7137 N N . VAL B 1 303 ? 6.545 69.926 50.929 1.00 23.79 303 VAL B N 1
ATOM 7138 C CA . VAL B 1 303 ? 5.373 69.454 51.673 1.00 23.19 303 VAL B CA 1
ATOM 7139 C C . VAL B 1 303 ? 5.725 68.261 52.578 1.00 22.77 303 VAL B C 1
ATOM 7140 O O . VAL B 1 303 ? 5.285 68.193 53.730 1.00 22.32 303 VAL B O 1
ATOM 7144 N N . TYR B 1 304 ? 6.504 67.324 52.040 1.00 21.00 304 TYR B N 1
ATOM 7145 C CA . TYR B 1 304 ? 6.833 66.083 52.729 1.00 20.58 304 TYR B CA 1
ATOM 7146 C C . TYR B 1 304 ? 8.314 66.089 53.068 1.00 20.37 304 TYR B C 1
ATOM 7147 O O . TYR B 1 304 ? 9.154 66.220 52.173 1.00 20.07 304 TYR B O 1
ATOM 7156 N N . ASN B 1 305 ? 8.627 65.939 54.349 1.00 19.50 305 ASN B N 1
ATOM 7157 C CA . ASN B 1 305 ? 9.981 66.163 54.861 1.00 20.70 305 ASN B CA 1
ATOM 7158 C C . ASN B 1 305 ? 10.943 64.974 54.587 1.00 19.63 305 ASN B C 1
ATOM 7159 O O . ASN B 1 305 ? 11.642 64.504 55.484 1.00 20.20 305 ASN B O 1
ATOM 7164 N N . PHE B 1 306 ? 10.995 64.531 53.337 1.00 19.29 306 PHE B N 1
ATOM 7165 C CA . PHE B 1 306 ? 11.938 63.489 52.909 1.00 18.68 306 PHE B CA 1
ATOM 7166 C C . PHE B 1 306 ? 13.380 63.993 53.023 1.00 19.07 306 PHE B C 1
ATOM 7167 O O . PHE B 1 306 ? 13.633 65.179 52.855 1.00 19.62 306 PHE B O 1
ATOM 7175 N N . ASP B 1 307 ? 14.316 63.082 53.298 1.00 18.62 307 ASP B N 1
ATOM 7176 C CA . ASP B 1 307 ? 15.757 63.398 53.390 1.00 18.82 307 ASP B CA 1
ATOM 7177 C C . ASP B 1 307 ? 16.534 63.100 52.121 1.00 18.56 307 ASP B C 1
ATOM 7178 O O . ASP B 1 307 ? 17.620 63.656 51.916 1.00 19.25 307 ASP B O 1
ATOM 7183 N N . VAL B 1 308 ? 16.007 62.192 51.308 1.00 18.60 308 VAL B N 1
ATOM 7184 C CA . VAL B 1 308 ? 16.726 61.613 50.187 1.00 19.02 308 VAL B CA 1
ATOM 7185 C C . VAL B 1 308 ? 15.774 61.512 49.012 1.00 19.01 308 VAL B C 1
ATOM 7186 O O . VAL B 1 308 ? 14.597 61.194 49.195 1.00 19.41 308 VAL B O 1
ATOM 7190 N N . TRP B 1 309 ? 16.283 61.777 47.814 1.00 18.90 309 TRP B N 1
ATOM 7191 C CA . TRP B 1 309 ? 15.617 61.366 46.600 1.00 18.98 309 TRP B CA 1
ATOM 7192 C C . TRP B 1 309 ? 16.282 60.070 46.145 1.00 18.61 309 TRP B C 1
ATOM 7193 O O . TRP B 1 309 ? 17.471 60.055 45.802 1.00 17.08 309 TRP B O 1
ATOM 7204 N N . HIS B 1 310 ? 15.508 58.985 46.185 1.00 18.22 310 HIS B N 1
ATOM 7205 C CA . HIS B 1 310 ? 15.907 57.691 45.653 1.00 17.77 310 HIS B CA 1
ATOM 7206 C C . HIS B 1 310 ? 15.535 57.636 44.172 1.00 17.80 310 HIS B C 1
ATOM 7207 O O . HIS B 1 310 ? 14.372 57.423 43.813 1.00 17.17 310 HIS B O 1
ATOM 7214 N N . VAL B 1 311 ? 16.535 57.829 43.316 1.00 17.94 311 VAL B N 1
ATOM 7215 C CA . VAL B 1 311 ? 16.336 57.914 41.868 1.00 18.19 311 VAL B CA 1
ATOM 7216 C C . VAL B 1 311 ? 16.436 56.545 41.219 1.00 18.93 311 VAL B C 1
ATOM 7217 O O . VAL B 1 311 ? 17.519 55.958 41.140 1.00 18.99 311 VAL B O 1
ATOM 7221 N N . ASP B 1 312 ? 15.315 56.044 40.727 1.00 18.48 312 ASP B N 1
ATOM 7222 C CA . ASP B 1 312 ? 15.278 54.743 40.081 1.00 19.04 312 ASP B CA 1
ATOM 7223 C C . ASP B 1 312 ? 15.574 54.868 38.584 1.00 19.54 312 ASP B C 1
ATOM 7224 O O . ASP B 1 312 ? 15.360 55.928 37.971 1.00 20.04 312 ASP B O 1
ATOM 7229 N N . THR B 1 313 ? 16.111 53.789 38.019 1.00 19.60 313 THR B N 1
ATOM 7230 C CA . THR B 1 313 ? 16.252 53.623 36.573 1.00 19.75 313 THR B CA 1
ATOM 7231 C C . THR B 1 313 ? 15.751 52.246 36.176 1.00 20.40 313 THR B C 1
ATOM 7232 O O . THR B 1 313 ? 15.548 51.368 37.028 1.00 20.37 313 THR B O 1
ATOM 7236 N N . LEU B 1 314 ? 15.575 52.053 34.877 1.00 20.52 314 LEU B N 1
ATOM 7237 C CA . LEU B 1 314 ? 15.081 50.792 34.332 1.00 21.46 314 LEU B CA 1
ATOM 7238 C C . LEU B 1 314 ? 16.195 49.918 33.746 1.00 21.41 314 LEU B C 1
ATOM 7239 O O . LEU B 1 314 ? 15.931 48.785 33.374 1.00 21.83 314 LEU B O 1
ATOM 7244 N N . GLY B 1 315 ? 17.425 50.438 33.656 1.00 20.98 315 GLY B N 1
ATOM 7245 C CA . GLY B 1 315 ? 18.527 49.693 33.042 1.00 21.32 315 GLY B CA 1
ATOM 7246 C C . GLY B 1 315 ? 18.632 49.939 31.542 1.00 21.97 315 GLY B C 1
ATOM 7247 O O . GLY B 1 315 ? 18.072 50.906 31.039 1.00 21.65 315 GLY B O 1
ATOM 7248 N N . PRO B 1 316 ? 19.350 49.057 30.812 1.00 23.15 316 PRO B N 1
ATOM 7249 C CA . PRO B 1 316 ? 19.551 49.213 29.369 1.00 23.70 316 PRO B CA 1
ATOM 7250 C C . PRO B 1 316 ? 18.240 49.314 28.598 1.00 24.27 316 PRO B C 1
ATOM 7251 O O . PRO B 1 316 ? 17.299 48.571 28.884 1.00 23.69 316 PRO B O 1
ATOM 7255 N N . ARG B 1 317 ? 18.191 50.241 27.653 1.00 26.00 317 ARG B N 1
ATOM 7256 C CA . ARG B 1 317 ? 17.012 50.484 26.832 1.00 26.91 317 ARG B CA 1
ATOM 7257 C C . ARG B 1 317 ? 17.282 50.224 25.348 1.00 28.70 317 ARG B C 1
ATOM 7258 O O . ARG B 1 317 ? 16.493 50.635 24.498 1.00 30.16 317 ARG B O 1
ATOM 7266 N N . GLY B 1 318 ? 18.361 49.504 25.038 1.00 29.22 318 GLY B N 1
ATOM 7267 C CA . GLY B 1 318 ? 18.812 49.342 23.655 1.00 30.48 318 GLY B CA 1
ATOM 7268 C C . GLY B 1 318 ? 19.465 50.610 23.138 1.00 31.29 318 GLY B C 1
ATOM 7269 O O . GLY B 1 318 ? 19.880 51.473 23.917 1.00 30.68 318 GLY B O 1
ATOM 7270 N N . MET B 1 319 ? 19.565 50.721 21.816 1.00 33.08 319 MET B N 1
ATOM 7271 C CA . MET B 1 319 ? 20.157 51.903 21.193 1.00 34.68 319 MET B CA 1
ATOM 7272 C C . MET B 1 319 ? 19.075 52.972 21.194 1.00 33.64 319 MET B C 1
ATOM 7273 O O . MET B 1 319 ? 17.990 52.750 20.662 1.00 34.59 319 MET B O 1
ATOM 7278 N N . VAL B 1 320 ? 19.360 54.109 21.823 1.00 32.49 320 VAL B N 1
ATOM 7279 C CA . VAL B 1 320 ? 18.381 55.188 21.954 1.00 32.73 320 VAL B CA 1
ATOM 7280 C C . VAL B 1 320 ? 18.974 56.539 21.581 1.00 32.94 320 VAL B C 1
ATOM 7281 O O . VAL B 1 320 ? 20.203 56.719 21.553 1.00 32.93 320 VAL B O 1
ATOM 7285 N N . TYR B 1 321 ? 18.070 57.475 21.292 1.00 33.29 321 TYR B N 1
ATOM 7286 C CA . TYR B 1 321 ? 18.396 58.764 20.675 1.00 33.61 321 TYR B CA 1
ATOM 7287 C C . TYR B 1 321 ? 17.547 59.881 21.288 1.00 33.73 321 TYR B C 1
ATOM 7288 O O . TYR B 1 321 ? 16.460 59.623 21.806 1.00 34.58 321 TYR B O 1
ATOM 7297 N N . ASP B 1 322 ? 18.035 61.120 21.217 1.00 33.71 322 ASP B N 1
ATOM 7298 C CA . ASP B 1 322 ? 17.206 62.296 21.553 1.00 34.05 322 ASP B CA 1
ATOM 7299 C C . ASP B 1 322 ? 16.190 62.601 20.428 1.00 35.37 322 ASP B C 1
ATOM 7300 O O . ASP B 1 322 ? 16.142 61.885 19.412 1.00 34.31 322 ASP B O 1
ATOM 7305 N N . TYR B 1 323 ? 15.380 63.647 20.616 1.00 36.28 323 TYR B N 1
ATOM 7306 C CA . TYR B 1 323 ? 14.375 64.064 19.619 1.00 38.95 323 TYR B CA 1
ATOM 7307 C C . TYR B 1 323 ? 15.004 64.376 18.256 1.00 38.70 323 TYR B C 1
ATOM 7308 O O . TYR B 1 323 ? 14.491 63.948 17.229 1.00 38.78 323 TYR B O 1
ATOM 7317 N N . ASN B 1 324 ? 16.120 65.102 18.262 1.00 39.17 324 ASN B N 1
ATOM 7318 C CA . ASN B 1 324 ? 16.841 65.433 17.022 1.00 39.86 324 ASN B CA 1
ATOM 7319 C C . ASN B 1 324 ? 17.546 64.253 16.334 1.00 40.61 324 ASN B C 1
ATOM 7320 O O . ASN B 1 324 ? 18.004 64.402 15.199 1.00 41.11 324 ASN B O 1
ATOM 7325 N N . GLY B 1 325 ? 17.647 63.102 17.007 1.00 38.33 325 GLY B N 1
ATOM 7326 C CA . GLY B 1 325 ? 18.216 61.889 16.416 1.00 37.92 325 GLY B CA 1
ATOM 7327 C C . GLY B 1 325 ? 19.667 61.619 16.774 1.00 36.87 325 GLY B C 1
ATOM 7328 O O . GLY B 1 325 ? 20.264 60.685 16.245 1.00 37.33 325 GLY B O 1
ATOM 7329 N N . ASN B 1 326 ? 20.229 62.423 17.675 1.00 36.30 326 ASN B N 1
ATOM 7330 C CA . ASN B 1 326 ? 21.590 62.211 18.169 1.00 36.66 326 ASN B CA 1
ATOM 7331 C C . ASN B 1 326 ? 21.585 61.033 19.143 1.00 35.87 326 ASN B C 1
ATOM 7332 O O . ASN B 1 326 ? 20.727 60.993 20.029 1.00 34.33 326 ASN B O 1
ATOM 7337 N N . PRO B 1 327 ? 22.523 60.072 18.989 1.00 35.33 327 PRO B N 1
ATOM 7338 C CA . PRO B 1 327 ? 22.519 58.955 19.940 1.00 34.83 327 PRO B CA 1
ATOM 7339 C C . PRO B 1 327 ? 22.813 59.415 21.366 1.00 34.03 327 PRO B C 1
ATOM 7340 O O . PRO B 1 327 ? 23.588 60.357 21.568 1.00 33.91 327 PRO B O 1
ATOM 7344 N N . VAL B 1 328 ? 22.148 58.775 22.329 1.00 33.54 328 VAL B N 1
ATOM 7345 C CA . VAL B 1 328 ? 22.364 59.020 23.751 1.00 33.04 328 VAL B CA 1
ATOM 7346 C C . VAL B 1 328 ? 22.692 57.673 24.397 1.00 30.82 328 VAL B C 1
ATOM 7347 O O . VAL B 1 328 ? 21.882 56.751 24.350 1.00 30.35 328 VAL B O 1
ATOM 7351 N N . GLU B 1 329 ? 23.889 57.557 24.970 1.00 30.62 329 GLU B N 1
ATOM 7352 C CA . GLU B 1 329 ? 24.215 56.406 25.809 1.00 29.23 329 GLU B CA 1
ATOM 7353 C C . GLU B 1 329 ? 23.776 56.792 27.220 1.00 26.99 329 GLU B C 1
ATOM 7354 O O . GLU B 1 329 ? 24.401 57.638 27.852 1.00 24.93 329 GLU B O 1
ATOM 7360 N N . LEU B 1 330 ? 22.682 56.177 27.679 1.00 26.83 330 LEU B N 1
ATOM 7361 C CA . LEU B 1 330 ? 22.022 56.541 28.945 1.00 26.61 330 LEU B CA 1
ATOM 7362 C C . LEU B 1 330 ? 22.925 56.508 30.163 1.00 25.42 330 LEU B C 1
ATOM 7363 O O . LEU B 1 330 ? 22.847 57.400 31.009 1.00 25.28 330 LEU B O 1
ATOM 7368 N N . SER B 1 331 ? 23.771 55.484 30.254 1.00 24.73 331 SER B N 1
ATOM 7369 C CA . SER B 1 331 ? 24.624 55.317 31.434 1.00 25.63 331 SER B CA 1
ATOM 7370 C C . SER B 1 331 ? 25.542 56.519 31.676 1.00 25.72 331 SER B C 1
ATOM 7371 O O . SER B 1 331 ? 25.862 56.829 32.825 1.00 26.23 331 SER B O 1
ATOM 7374 N N . PHE B 1 332 ? 25.935 57.210 30.602 1.00 24.44 332 PHE B N 1
ATOM 7375 C CA . PHE B 1 332 ? 26.786 58.392 30.728 1.00 24.46 332 PHE B CA 1
ATOM 7376 C C . PHE B 1 332 ? 26.038 59.679 31.071 1.00 24.19 332 PHE B C 1
ATOM 7377 O O . PHE B 1 332 ? 26.688 60.694 31.306 1.00 25.42 332 PHE B O 1
ATOM 7385 N N . THR B 1 333 ? 24.701 59.647 31.125 1.00 23.59 333 THR B N 1
ATOM 7386 C CA . THR B 1 333 ? 23.909 60.806 31.574 1.00 23.37 333 THR B CA 1
ATOM 7387 C C . THR B 1 333 ? 23.616 60.844 33.081 1.00 21.73 333 THR B C 1
ATOM 7388 O O . THR B 1 333 ? 23.248 61.898 33.605 1.00 20.66 333 THR B O 1
ATOM 7392 N N . TYR B 1 334 ? 23.774 59.718 33.778 1.00 19.98 334 TYR B N 1
ATOM 7393 C CA . TYR B 1 334 ? 23.313 59.617 35.173 1.00 19.54 334 TYR B CA 1
ATOM 7394 C C . TYR B 1 334 ? 24.030 60.552 36.151 1.00 19.23 334 TYR B C 1
ATOM 7395 O O . TYR B 1 334 ? 23.386 61.209 36.949 1.00 18.96 334 TYR B O 1
ATOM 7404 N N . ALA B 1 335 ? 25.358 60.604 36.105 1.00 20.06 335 ALA B N 1
ATOM 7405 C CA . ALA B 1 335 ? 26.123 61.343 37.117 1.00 20.25 335 ALA B CA 1
ATOM 7406 C C . ALA B 1 335 ? 25.798 62.843 37.121 1.00 21.06 335 ALA B C 1
ATOM 7407 O O . ALA B 1 335 ? 25.568 63.434 38.187 1.00 19.14 335 ALA B O 1
ATOM 7409 N N . ASP B 1 336 ? 25.797 63.440 35.925 1.00 21.72 336 ASP B N 1
ATOM 7410 C CA . ASP B 1 336 ? 25.414 64.849 35.728 1.00 23.65 336 ASP B CA 1
ATOM 7411 C C . ASP B 1 336 ? 24.007 65.117 36.280 1.00 22.27 336 ASP B C 1
ATOM 7412 O O . ASP B 1 336 ? 23.799 66.080 37.027 1.00 21.45 336 ASP B O 1
ATOM 7417 N N . PHE B 1 337 ? 23.063 64.244 35.932 1.00 20.95 337 PHE B N 1
ATOM 7418 C CA . PHE B 1 337 ? 21.684 64.368 36.403 1.00 20.22 337 PHE B CA 1
ATOM 7419 C C . PHE B 1 337 ? 21.640 64.395 37.927 1.00 19.78 337 PHE B C 1
ATOM 7420 O O . PHE B 1 337 ? 21.047 65.293 38.527 1.00 19.76 337 PHE B O 1
ATOM 7428 N N . LEU B 1 338 ? 22.296 63.413 38.545 1.00 19.66 338 LEU B N 1
ATOM 7429 C CA . LEU B 1 338 ? 22.251 63.243 39.994 1.00 19.03 338 LEU B CA 1
ATOM 7430 C C . LEU B 1 338 ? 22.942 64.377 40.751 1.00 19.67 338 LEU B C 1
ATOM 7431 O O . LEU B 1 338 ? 22.447 64.835 41.779 1.00 18.52 338 LEU B O 1
ATOM 7436 N N . ASN B 1 339 ? 24.084 64.835 40.240 1.00 19.71 339 ASN B N 1
ATOM 7437 C CA . ASN B 1 339 ? 24.776 65.977 40.840 1.00 20.40 339 ASN B CA 1
ATOM 7438 C C . ASN B 1 339 ? 23.960 67.258 40.698 1.00 20.33 339 ASN B C 1
ATOM 7439 O O . ASN B 1 339 ? 23.848 68.027 41.658 1.00 19.74 339 ASN B O 1
ATOM 7444 N N . ASN B 1 340 ? 23.367 67.455 39.522 1.00 20.27 340 ASN B N 1
ATOM 7445 C CA . ASN B 1 340 ? 22.482 68.608 39.314 1.00 20.76 340 ASN B CA 1
ATOM 7446 C C . ASN B 1 340 ? 21.258 68.535 40.229 1.00 21.19 340 ASN B C 1
ATOM 7447 O O . ASN B 1 340 ? 20.864 69.539 40.805 1.00 20.35 340 ASN B O 1
ATOM 7452 N N . ALA B 1 341 ? 20.692 67.336 40.391 1.00 21.76 341 ALA B N 1
ATOM 7453 C CA . ALA B 1 341 ? 19.577 67.112 41.336 1.00 22.00 341 ALA B CA 1
ATOM 7454 C C . ALA B 1 341 ? 19.935 67.458 42.780 1.00 22.60 341 ALA B C 1
ATOM 7455 O O . ALA B 1 341 ? 19.165 68.137 43.471 1.00 22.25 341 ALA B O 1
ATOM 7457 N N . LYS B 1 342 ? 21.089 66.991 43.244 1.00 23.34 342 LYS B N 1
ATOM 7458 C CA . LYS B 1 342 ? 21.539 67.282 44.615 1.00 24.16 342 LYS B CA 1
ATOM 7459 C C . LYS B 1 342 ? 21.698 68.787 44.857 1.00 25.54 342 LYS B C 1
ATOM 7460 O O . LYS B 1 342 ? 21.314 69.302 45.921 1.00 25.82 342 LYS B O 1
ATOM 7466 N N . ASN B 1 343 ? 22.274 69.477 43.877 1.00 26.21 343 ASN B N 1
ATOM 7467 C CA . ASN B 1 343 ? 22.424 70.938 43.960 1.00 28.33 343 ASN B CA 1
ATOM 7468 C C . ASN B 1 343 ? 21.096 71.688 43.899 1.00 27.32 343 ASN B C 1
ATOM 7469 O O . ASN B 1 343 ? 20.899 72.634 44.650 1.00 28.96 343 ASN B O 1
ATOM 7474 N N . ALA B 1 344 ? 20.195 71.256 43.023 1.00 26.60 344 ALA B N 1
ATOM 7475 C CA . ALA B 1 344 ? 18.887 71.905 42.878 1.00 26.54 344 ALA B CA 1
ATOM 7476 C C . ALA B 1 344 ? 17.988 71.704 44.110 1.00 27.19 344 ALA B C 1
ATOM 7477 O O . ALA B 1 344 ? 17.333 72.648 44.558 1.00 26.48 344 ALA B O 1
ATOM 7479 N N . LEU B 1 345 ? 17.972 70.489 44.665 1.00 26.04 345 LEU B N 1
ATOM 7480 C CA . LEU B 1 345 ? 17.110 70.165 45.809 1.00 26.47 345 LEU B CA 1
ATOM 7481 C C . LEU B 1 345 ? 17.711 70.415 47.186 1.00 25.40 345 LEU B C 1
ATOM 7482 O O . LEU B 1 345 ? 16.965 70.609 48.144 1.00 25.52 345 LEU B O 1
ATOM 7487 N N . GLY B 1 346 ? 19.038 70.389 47.310 1.00 24.81 346 GLY B N 1
ATOM 7488 C CA . GLY B 1 346 ? 19.686 70.443 48.626 1.00 24.18 346 GLY B CA 1
ATOM 7489 C C . GLY B 1 346 ? 19.369 69.217 49.476 1.00 24.03 346 GLY B C 1
ATOM 7490 O O . GLY B 1 346 ? 19.218 69.310 50.688 1.00 23.07 346 GLY B O 1
ATOM 7491 N N . LYS B 1 347 ? 19.270 68.064 48.827 1.00 24.38 347 LYS B N 1
ATOM 7492 C CA . LYS B 1 347 ? 18.942 66.821 49.510 1.00 24.12 347 LYS B CA 1
ATOM 7493 C C . LYS B 1 347 ? 19.927 65.745 49.097 1.00 23.38 347 LYS B C 1
ATOM 7494 O O . LYS B 1 347 ? 20.581 65.842 48.060 1.00 22.89 347 LYS B O 1
ATOM 7500 N N . ARG B 1 348 ? 20.005 64.710 49.916 1.00 22.75 348 ARG B N 1
ATOM 7501 C CA . ARG B 1 348 ? 20.819 63.541 49.598 1.00 22.08 348 ARG B CA 1
ATOM 7502 C C . ARG B 1 348 ? 20.207 62.755 48.443 1.00 20.40 348 ARG B C 1
ATOM 7503 O O . ARG B 1 348 ? 18.994 62.782 48.230 1.00 20.14 348 ARG B O 1
ATOM 7511 N N . ILE B 1 349 ? 21.062 62.073 47.686 1.00 19.35 349 ILE B N 1
ATOM 7512 C CA . ILE B 1 349 ? 20.652 61.345 46.497 1.00 19.33 349 ILE B CA 1
ATOM 7513 C C . ILE B 1 349 ? 21.198 59.910 46.551 1.00 19.32 349 ILE B C 1
ATOM 7514 O O . ILE B 1 349 ? 22.320 59.688 46.997 1.00 18.48 349 ILE B O 1
ATOM 7519 N N . VAL B 1 350 ? 20.368 58.961 46.121 1.00 19.03 350 VAL B N 1
ATOM 7520 C CA . VAL B 1 350 ? 20.748 57.571 45.872 1.00 19.16 350 VAL B CA 1
ATOM 7521 C C . VAL B 1 350 ? 20.170 57.211 44.504 1.00 18.60 350 VAL B C 1
ATOM 7522 O O . VAL B 1 350 ? 19.079 57.673 44.152 1.00 19.22 350 VAL B O 1
ATOM 7526 N N . CYS B 1 351 ? 20.888 56.400 43.734 1.00 17.50 351 CYS B N 1
ATOM 7527 C CA . CYS B 1 351 ? 20.427 55.978 42.423 1.00 17.11 351 CYS B CA 1
ATOM 7528 C C . CYS B 1 351 ? 20.517 54.467 42.286 1.00 16.85 351 CYS B C 1
ATOM 7529 O O . CYS B 1 351 ? 21.558 53.890 42.596 1.00 16.51 351 CYS B O 1
ATOM 7532 N N . ASN B 1 352 ? 19.448 53.837 41.800 1.00 16.35 352 ASN B N 1
ATOM 7533 C CA . ASN B 1 352 ? 19.486 52.428 41.448 1.00 17.05 352 ASN B CA 1
ATOM 7534 C C . ASN B 1 352 ? 20.094 52.207 40.061 1.00 17.37 352 ASN B C 1
ATOM 7535 O O . ASN B 1 352 ? 19.478 52.542 39.045 1.00 18.79 352 ASN B O 1
ATOM 7540 N N . THR B 1 353 ? 21.284 51.612 40.016 1.00 17.34 353 THR B N 1
ATOM 7541 C CA . THR B 1 353 ? 21.907 51.255 38.753 1.00 17.60 353 THR B CA 1
ATOM 7542 C C . THR B 1 353 ? 21.640 49.781 38.475 1.00 18.31 353 THR B C 1
ATOM 7543 O O . THR B 1 353 ? 22.454 48.920 38.822 1.00 18.75 353 THR B O 1
ATOM 7547 N N . VAL B 1 354 ? 20.505 49.518 37.824 1.00 19.13 354 VAL B N 1
ATOM 7548 C CA . VAL B 1 354 ? 19.969 48.159 37.598 1.00 19.87 354 VAL B CA 1
ATOM 7549 C C . VAL B 1 354 ? 20.964 47.306 36.841 1.00 19.47 354 VAL B C 1
ATOM 7550 O O . VAL B 1 354 ? 21.443 47.717 35.780 1.00 19.26 354 VAL B O 1
ATOM 7554 N N . ASN B 1 355 ? 21.262 46.120 37.371 1.00 18.64 355 ASN B N 1
ATOM 7555 C CA . ASN B 1 355 ? 22.260 45.217 36.779 1.00 19.86 355 ASN B CA 1
ATOM 7556 C C . ASN B 1 355 ? 23.614 45.877 36.503 1.00 19.11 355 ASN B C 1
ATOM 7557 O O . ASN B 1 355 ? 24.296 45.553 35.520 1.00 18.21 355 ASN B O 1
ATOM 7562 N N . GLU B 1 356 ? 23.978 46.799 37.392 1.00 18.53 356 GLU B N 1
ATOM 7563 C CA . GLU B 1 356 ? 25.195 47.603 37.313 1.00 19.69 356 GLU B CA 1
ATOM 7564 C C . GLU B 1 356 ? 25.250 48.540 36.110 1.00 19.63 356 GLU B C 1
ATOM 7565 O O . GLU B 1 356 ? 26.301 49.123 35.860 1.00 19.32 356 GLU B O 1
ATOM 7571 N N . TYR B 1 357 ? 24.131 48.725 35.399 1.00 18.99 357 TYR B N 1
ATOM 7572 C CA . TYR B 1 357 ? 24.118 49.607 34.231 1.00 19.33 357 TYR B CA 1
ATOM 7573 C C . TYR B 1 357 ? 24.205 51.036 34.726 1.00 18.48 357 TYR B C 1
ATOM 7574 O O . TYR B 1 357 ? 23.276 51.537 35.360 1.00 18.63 357 TYR B O 1
ATOM 7583 N N . GLY B 1 358 ? 25.342 51.677 34.460 1.00 17.81 358 GLY B N 1
ATOM 7584 C CA . GLY B 1 358 ? 25.626 52.993 35.009 1.00 17.22 358 GLY B CA 1
ATOM 7585 C C . GLY B 1 358 ? 26.381 53.016 36.324 1.00 17.12 358 GLY B C 1
ATOM 7586 O O . GLY B 1 358 ? 26.652 54.096 36.846 1.00 17.09 358 GLY B O 1
ATOM 7587 N N . LEU B 1 359 ? 26.735 51.848 36.871 1.00 16.76 359 LEU B N 1
ATOM 7588 C CA . LEU B 1 359 ? 27.316 51.800 38.210 1.00 16.31 359 LEU B CA 1
ATOM 7589 C C . LEU B 1 359 ? 28.669 52.492 38.230 1.00 16.11 359 LEU B C 1
ATOM 7590 O O . LEU B 1 359 ? 28.935 53.287 39.118 1.00 15.06 359 LEU B O 1
ATOM 7595 N N . ILE B 1 360 ? 29.529 52.184 37.259 1.00 16.64 360 ILE B N 1
ATOM 7596 C CA . ILE B 1 360 ? 30.840 52.833 37.228 1.00 17.22 360 ILE B CA 1
ATOM 7597 C C . ILE B 1 360 ? 30.693 54.357 37.112 1.00 17.67 360 ILE B C 1
ATOM 7598 O O . ILE B 1 360 ? 31.391 55.099 37.790 1.00 16.81 360 ILE B O 1
ATOM 7603 N N . ASN B 1 361 ? 29.736 54.788 36.302 1.00 18.79 361 ASN B N 1
ATOM 7604 C CA . ASN B 1 361 ? 29.485 56.214 36.071 1.00 20.52 361 ASN B CA 1
ATOM 7605 C C . ASN B 1 361 ? 29.060 56.918 37.351 1.00 19.63 361 ASN B C 1
ATOM 7606 O O . ASN B 1 361 ? 29.579 57.980 37.703 1.00 18.86 361 ASN B O 1
ATOM 7611 N N . VAL B 1 362 ? 28.120 56.304 38.060 1.00 18.28 362 VAL B N 1
ATOM 7612 C CA . VAL B 1 362 ? 27.613 56.850 39.322 1.00 17.38 362 VAL B CA 1
ATOM 7613 C C . VAL B 1 362 ? 28.667 56.769 40.437 1.00 16.85 362 VAL B C 1
ATOM 7614 O O . VAL B 1 362 ? 28.914 57.749 41.149 1.00 16.82 362 VAL B O 1
ATOM 7618 N N . ALA B 1 363 ? 29.308 55.609 40.574 1.00 16.50 363 ALA B N 1
ATOM 7619 C CA . ALA B 1 363 ? 30.315 55.416 41.618 1.00 16.66 363 ALA B CA 1
ATOM 7620 C C . ALA B 1 363 ? 31.517 56.355 41.464 1.00 16.60 363 ALA B C 1
ATOM 7621 O O . ALA B 1 363 ? 32.019 56.885 42.455 1.00 16.06 363 ALA B O 1
ATOM 7623 N N . SER B 1 364 ? 31.952 56.573 40.224 1.00 17.84 364 SER B N 1
ATOM 7624 C CA . SER B 1 364 ? 33.136 57.412 39.965 1.00 18.79 364 SER B CA 1
ATOM 7625 C C . SER B 1 364 ? 32.818 58.905 39.915 1.00 19.57 364 SER B C 1
ATOM 7626 O O . SER B 1 364 ? 33.677 59.714 40.261 1.00 20.88 364 SER B O 1
ATOM 7629 N N . GLY B 1 365 ? 31.600 59.259 39.507 1.00 19.27 365 GLY B N 1
ATOM 7630 C CA . GLY B 1 365 ? 31.253 60.651 39.179 1.00 19.59 365 GLY B CA 1
ATOM 7631 C C . GLY B 1 365 ? 30.106 61.329 39.912 1.00 19.86 365 GLY B C 1
ATOM 7632 O O . GLY B 1 365 ? 29.929 62.540 39.744 1.00 20.49 365 GLY B O 1
ATOM 7633 N N . ALA B 1 366 ? 29.329 60.590 40.711 1.00 19.11 366 ALA B N 1
ATOM 7634 C CA . ALA B 1 366 ? 28.113 61.144 41.342 1.00 19.61 366 ALA B CA 1
ATOM 7635 C C . ALA B 1 366 ? 28.223 61.235 42.853 1.00 19.76 366 ALA B C 1
ATOM 7636 O O . ALA B 1 366 ? 28.723 60.316 43.513 1.00 19.48 366 ALA B O 1
ATOM 7638 N N . ASP B 1 367 ? 27.709 62.327 43.412 1.00 20.50 367 ASP B N 1
ATOM 7639 C CA . ASP B 1 367 ? 27.790 62.580 44.851 1.00 21.85 367 ASP B CA 1
ATOM 7640 C C . ASP B 1 367 ? 26.597 61.922 45.579 1.00 20.38 367 ASP B C 1
ATOM 7641 O O . ASP B 1 367 ? 25.853 62.568 46.329 1.00 19.66 367 ASP B O 1
ATOM 7646 N N . VAL B 1 368 ? 26.434 60.624 45.344 1.00 19.15 368 VAL B N 1
ATOM 7647 C CA . VAL B 1 368 ? 25.379 59.833 45.976 1.00 18.32 368 VAL B CA 1
ATOM 7648 C C . VAL B 1 368 ? 25.819 59.441 47.385 1.00 18.71 368 VAL B C 1
ATOM 7649 O O . VAL B 1 368 ? 27.020 59.349 47.667 1.00 18.26 368 VAL B O 1
ATOM 7653 N N . ASP B 1 369 ? 24.854 59.186 48.267 1.00 17.95 369 ASP B N 1
ATOM 7654 C CA . ASP B 1 369 ? 25.183 58.771 49.633 1.00 17.86 369 ASP B CA 1
ATOM 7655 C C . ASP B 1 369 ? 25.833 57.383 49.664 1.00 16.83 369 ASP B C 1
ATOM 7656 O O . ASP B 1 369 ? 26.771 57.156 50.412 1.00 16.85 369 ASP B O 1
ATOM 7661 N N . PHE B 1 370 ? 25.296 56.476 48.864 1.00 16.53 370 PHE B N 1
ATOM 7662 C CA . PHE B 1 370 ? 25.853 55.135 48.684 1.00 15.58 370 PHE B CA 1
ATOM 7663 C C . PHE B 1 370 ? 25.362 54.592 47.355 1.00 15.66 370 PHE B C 1
ATOM 7664 O O . PHE B 1 370 ? 24.514 55.209 46.709 1.00 15.31 370 PHE B O 1
ATOM 7672 N N . LEU B 1 371 ? 25.894 53.439 46.963 1.00 14.80 371 LEU B N 1
ATOM 7673 C CA . LEU B 1 371 ? 25.561 52.794 45.711 1.00 14.80 371 LEU B CA 1
ATOM 7674 C C . LEU B 1 371 ? 24.417 51.801 45.938 1.00 14.76 371 LEU B C 1
ATOM 7675 O O . LEU B 1 371 ? 24.289 51.228 47.028 1.00 15.09 371 LEU B O 1
ATOM 7680 N N . TYR B 1 372 ? 23.590 51.622 44.917 1.00 14.51 372 TYR B N 1
ATOM 7681 C CA . TYR B 1 372 ? 22.401 50.769 45.001 1.00 14.55 372 TYR B CA 1
ATOM 7682 C C . TYR B 1 372 ? 22.244 50.013 43.687 1.00 15.17 372 TYR B C 1
ATOM 7683 O O . TYR B 1 372 ? 22.167 50.614 42.591 1.00 14.53 372 TYR B O 1
ATOM 7692 N N . VAL B 1 373 ? 22.222 48.685 43.784 1.00 14.63 373 VAL B N 1
ATOM 7693 C CA . VAL B 1 373 ? 22.205 47.846 42.602 1.00 15.04 373 VAL B CA 1
ATOM 7694 C C . VAL B 1 373 ? 21.164 46.758 42.749 1.00 15.10 373 VAL B C 1
ATOM 7695 O O . VAL B 1 373 ? 21.307 45.875 43.597 1.00 14.24 373 VAL B O 1
ATOM 7699 N N . GLU B 1 374 ? 20.128 46.829 41.914 1.00 15.34 374 GLU B N 1
ATOM 7700 C CA . GLU B 1 374 ? 19.168 45.753 41.744 1.00 16.88 374 GLU B CA 1
ATOM 7701 C C . GLU B 1 374 ? 19.783 44.754 40.769 1.00 17.60 374 GLU B C 1
ATOM 7702 O O . GLU B 1 374 ? 20.155 45.127 39.644 1.00 18.23 374 GLU B O 1
ATOM 7708 N N . ILE B 1 375 ? 19.921 43.497 41.182 1.00 17.43 375 ILE B N 1
ATOM 7709 C CA . ILE B 1 375 ? 20.512 42.474 40.307 1.00 18.43 375 ILE B CA 1
ATOM 7710 C C . ILE B 1 375 ? 19.523 41.370 39.985 1.00 18.48 375 ILE B C 1
ATOM 7711 O O . ILE B 1 375 ? 18.666 41.035 40.797 1.00 16.69 375 ILE B O 1
ATOM 7716 N N . TRP B 1 376 ? 19.662 40.804 38.793 1.00 18.40 376 TRP B N 1
ATOM 7717 C CA . TRP B 1 376 ? 18.687 39.859 38.277 1.00 18.91 376 TRP B CA 1
ATOM 7718 C C . TRP B 1 376 ? 19.346 38.579 37.762 1.00 19.99 376 TRP B C 1
ATOM 7719 O O . TRP B 1 376 ? 20.344 38.654 37.034 1.00 19.73 376 TRP B O 1
ATOM 7730 N N . PRO B 1 377 ? 18.785 37.406 38.132 1.00 20.38 377 PRO B N 1
ATOM 7731 C CA . PRO B 1 377 ? 18.974 36.182 37.354 1.00 21.27 377 PRO B CA 1
ATOM 7732 C C . PRO B 1 377 ? 18.215 36.307 36.027 1.00 21.37 377 PRO B C 1
ATOM 7733 O O . PRO B 1 377 ? 17.270 37.101 35.971 1.00 21.59 377 PRO B O 1
ATOM 7737 N N . PRO B 1 378 ? 18.562 35.549 34.982 1.00 22.74 378 PRO B N 1
ATOM 7738 C CA . PRO B 1 378 ? 19.643 34.546 34.969 1.00 22.05 378 PRO B CA 1
ATOM 7739 C C . PRO B 1 378 ? 21.070 35.089 34.881 1.00 21.17 378 PRO B C 1
ATOM 7740 O O . PRO B 1 378 ? 21.996 34.400 35.322 1.00 20.55 378 PRO B O 1
ATOM 7744 N N . ALA B 1 379 ? 21.265 36.283 34.313 1.00 20.16 379 ALA B N 1
ATOM 7745 C CA . ALA B 1 379 ? 22.618 36.825 34.108 1.00 20.15 379 ALA B CA 1
ATOM 7746 C C . ALA B 1 379 ? 23.481 36.867 35.378 1.00 19.17 379 ALA B C 1
ATOM 7747 O O . ALA B 1 379 ? 24.661 36.483 35.350 1.00 19.08 379 ALA B O 1
ATOM 7749 N N . ARG B 1 380 ? 22.898 37.326 36.481 1.00 18.05 380 ARG B N 1
ATOM 7750 C CA . ARG B 1 380 ? 23.624 37.428 37.757 1.00 18.13 380 ARG B CA 1
ATOM 7751 C C . ARG B 1 380 ? 23.051 36.490 38.828 1.00 16.99 380 ARG B C 1
ATOM 7752 O O . ARG B 1 380 ? 22.950 36.871 39.989 1.00 16.56 380 ARG B O 1
ATOM 7760 N N . ALA B 1 381 ? 22.704 35.270 38.418 1.00 15.89 381 ALA B N 1
ATOM 7761 C CA . ALA B 1 381 ? 22.174 34.244 39.318 1.00 15.78 381 ALA B CA 1
ATOM 7762 C C . ALA B 1 381 ? 23.222 33.644 40.242 1.00 15.05 381 ALA B C 1
ATOM 7763 O O . ALA B 1 381 ? 22.905 33.252 41.360 1.00 13.99 381 ALA B O 1
ATOM 7765 N N . HIS B 1 382 ? 24.452 33.513 39.750 1.00 14.29 382 HIS B N 1
ATOM 7766 C CA . HIS B 1 382 ? 25.537 32.893 40.529 1.00 14.04 382 HIS B CA 1
ATOM 7767 C C . HIS B 1 382 ? 25.753 33.650 41.855 1.00 13.59 382 HIS B C 1
ATOM 7768 O O . HIS B 1 382 ? 25.692 34.878 41.871 1.00 13.88 382 HIS B O 1
ATOM 7775 N N . TYR B 1 383 ? 25.998 32.924 42.952 1.00 13.45 383 TYR B N 1
ATOM 7776 C CA . TYR B 1 383 ? 26.285 33.541 44.267 1.00 13.19 383 TYR B CA 1
ATOM 7777 C C . TYR B 1 383 ? 27.410 34.586 44.214 1.00 13.34 383 TYR B C 1
ATOM 7778 O O . TYR B 1 383 ? 27.360 35.593 44.907 1.00 12.77 383 TYR B O 1
ATOM 7787 N N . ASN B 1 384 ? 28.444 34.322 43.417 1.00 14.01 384 ASN B N 1
ATOM 7788 C CA . ASN B 1 384 ? 29.535 35.272 43.206 1.00 15.03 384 ASN B CA 1
ATOM 7789 C C . ASN B 1 384 ? 29.098 36.700 42.952 1.00 14.59 384 ASN B C 1
ATOM 7790 O O . ASN B 1 384 ? 29.770 37.617 43.396 1.00 14.03 384 ASN B O 1
ATOM 7795 N N . PHE B 1 385 ? 27.995 36.878 42.226 1.00 15.18 385 PHE B N 1
ATOM 7796 C CA . PHE B 1 385 ? 27.527 38.231 41.896 1.00 16.02 385 PHE B CA 1
ATOM 7797 C C . PHE B 1 385 ? 27.047 39.015 43.096 1.00 15.74 385 PHE B C 1
ATOM 7798 O O . PHE B 1 385 ? 27.090 40.245 43.075 1.00 15.76 385 PHE B O 1
ATOM 7806 N N . LEU B 1 386 ? 26.631 38.321 44.155 1.00 15.63 386 LEU B N 1
ATOM 7807 C CA . LEU B 1 386 ? 26.281 39.019 45.397 1.00 15.87 386 LEU B CA 1
ATOM 7808 C C . LEU B 1 386 ? 27.525 39.707 45.969 1.00 16.34 386 LEU B C 1
ATOM 7809 O O . LEU B 1 386 ? 27.438 40.840 46.455 1.00 18.03 386 LEU B O 1
ATOM 7814 N N . LYS B 1 387 ? 28.677 39.047 45.887 1.00 14.89 387 LYS B N 1
ATOM 7815 C CA . LYS B 1 387 ? 29.926 39.650 46.351 1.00 15.02 387 LYS B CA 1
ATOM 7816 C C . LYS B 1 387 ? 30.510 40.625 45.316 1.00 14.79 387 LYS B C 1
ATOM 7817 O O . LYS B 1 387 ? 30.935 41.727 45.657 1.00 14.42 387 LYS B O 1
ATOM 7823 N N . GLN B 1 388 ? 30.548 40.206 44.057 1.00 15.48 388 GLN B N 1
ATOM 7824 C CA . GLN B 1 388 ? 31.223 41.001 43.013 1.00 16.61 388 GLN B CA 1
ATOM 7825 C C . GLN B 1 388 ? 30.535 42.360 42.785 1.00 16.10 388 GLN B C 1
ATOM 7826 O O . GLN B 1 388 ? 31.194 43.347 42.473 1.00 16.18 388 GLN B O 1
ATOM 7832 N N . THR B 1 389 ? 29.220 42.417 42.981 1.00 15.86 389 THR B N 1
ATOM 7833 C CA . THR B 1 389 ? 28.493 43.682 42.910 1.00 16.02 389 THR B CA 1
ATOM 7834 C C . THR B 1 389 ? 28.991 44.670 43.957 1.00 15.37 389 THR B C 1
ATOM 7835 O O . THR B 1 389 ? 29.208 45.835 43.647 1.00 15.39 389 THR B O 1
ATOM 7839 N N . VAL B 1 390 ? 29.193 44.193 45.185 1.00 14.33 390 VAL B N 1
ATOM 7840 C CA . VAL B 1 390 ? 29.745 45.022 46.250 1.00 14.53 390 VAL B CA 1
ATOM 7841 C C . VAL B 1 390 ? 31.194 45.393 45.938 1.00 14.53 390 VAL B C 1
ATOM 7842 O O . VAL B 1 390 ? 31.602 46.544 46.118 1.00 15.28 390 VAL B O 1
ATOM 7846 N N . ASP B 1 391 ? 31.985 44.421 45.492 1.00 14.69 391 ASP B N 1
ATOM 7847 C CA . ASP B 1 391 ? 33.387 44.699 45.131 1.00 14.79 391 ASP B CA 1
ATOM 7848 C C . ASP B 1 391 ? 33.510 45.775 44.042 1.00 15.37 391 ASP B C 1
ATOM 7849 O O . ASP B 1 391 ? 34.390 46.646 44.116 1.00 15.31 391 ASP B O 1
ATOM 7854 N N . ASN B 1 392 ? 32.656 45.687 43.026 1.00 15.78 392 ASN B N 1
ATOM 7855 C CA . ASN B 1 392 ? 32.636 46.668 41.937 1.00 16.46 392 ASN B CA 1
ATOM 7856 C C . ASN B 1 392 ? 32.327 48.074 42.420 1.00 17.08 392 ASN B C 1
ATOM 7857 O O . ASN B 1 392 ? 33.040 49.019 42.080 1.00 17.03 392 ASN B O 1
ATOM 7862 N N . GLY B 1 393 ? 31.281 48.205 43.227 1.00 17.10 393 GLY B N 1
ATOM 7863 C CA . GLY B 1 393 ? 30.945 49.482 43.844 1.00 18.07 393 GLY B CA 1
ATOM 7864 C C . GLY B 1 393 ? 32.086 50.060 44.659 1.00 18.45 393 GLY B C 1
ATOM 7865 O O . GLY B 1 393 ? 32.377 51.255 44.577 1.00 19.07 393 GLY B O 1
ATOM 7866 N N . TYR B 1 394 ? 32.736 49.206 45.440 1.00 19.80 394 TYR B N 1
ATOM 7867 C CA . TYR B 1 394 ? 33.894 49.601 46.219 1.00 20.86 394 TYR B CA 1
ATOM 7868 C C . TYR B 1 394 ? 35.051 50.056 45.315 1.00 20.49 394 TYR B C 1
ATOM 7869 O O . TYR B 1 394 ? 35.608 51.133 45.512 1.00 20.38 394 TYR B O 1
ATOM 7878 N N . ASN B 1 395 ? 35.393 49.248 44.316 1.00 20.43 395 ASN B N 1
ATOM 7879 C CA . ASN B 1 395 ? 36.487 49.589 43.398 1.00 20.46 395 ASN B CA 1
ATOM 7880 C C . ASN B 1 395 ? 36.222 50.829 42.553 1.00 19.43 395 ASN B C 1
ATOM 7881 O O . ASN B 1 395 ? 37.089 51.701 42.439 1.00 19.85 395 ASN B O 1
ATOM 7886 N N . TYR B 1 396 ? 35.024 50.918 41.986 1.00 18.55 396 TYR B N 1
ATOM 7887 C CA . TYR B 1 396 ? 34.663 52.058 41.150 1.00 18.13 396 TYR B CA 1
ATOM 7888 C C . TYR B 1 396 ? 34.607 53.358 41.929 1.00 18.91 396 TYR B C 1
ATOM 7889 O O . TYR B 1 396 ? 34.839 54.416 41.342 1.00 19.41 396 TYR B O 1
ATOM 7898 N N . SER B 1 397 ? 34.303 53.292 43.230 1.00 18.02 397 SER B N 1
ATOM 7899 C CA . SER B 1 397 ? 34.230 54.475 44.069 1.00 18.94 397 SER B CA 1
ATOM 7900 C C . SER B 1 397 ? 35.531 54.758 44.817 1.00 20.17 397 SER B C 1
ATOM 7901 O O . SER B 1 397 ? 35.543 55.617 45.693 1.00 20.16 397 SER B O 1
ATOM 7904 N N . ASP B 1 398 ? 36.614 54.035 44.492 1.00 21.90 398 ASP B N 1
ATOM 7905 C CA . ASP B 1 398 ? 37.906 54.190 45.170 1.00 23.94 398 ASP B CA 1
ATOM 7906 C C . ASP B 1 398 ? 37.746 53.975 46.688 1.00 23.01 398 ASP B C 1
ATOM 7907 O O . ASP B 1 398 ? 38.374 54.648 47.512 1.00 22.33 398 ASP B O 1
ATOM 7912 N N . GLY B 1 399 ? 36.875 53.031 47.051 1.00 21.29 399 GLY B N 1
ATOM 7913 C CA . GLY B 1 399 ? 36.601 52.711 48.451 1.00 21.69 399 GLY B CA 1
ATOM 7914 C C . GLY B 1 399 ? 35.830 53.747 49.257 1.00 21.47 399 GLY B C 1
ATOM 7915 O O . GLY B 1 399 ? 35.748 53.629 50.469 1.00 22.07 399 GLY B O 1
ATOM 7916 N N . LYS B 1 400 ? 35.225 54.729 48.594 1.00 21.57 400 LYS B N 1
ATOM 7917 C CA . LYS B 1 400 ? 34.560 55.833 49.281 1.00 22.20 400 LYS B CA 1
ATOM 7918 C C . LYS B 1 400 ? 33.063 55.632 49.495 1.00 21.15 400 LYS B C 1
ATOM 7919 O O . LYS B 1 400 ? 32.476 56.367 50.279 1.00 21.24 400 LYS B O 1
ATOM 7925 N N . LYS B 1 401 ? 32.440 54.672 48.811 1.00 19.20 401 LYS B N 1
ATOM 7926 C CA . LYS B 1 401 ? 30.989 54.464 48.942 1.00 18.60 401 LYS B CA 1
ATOM 7927 C C . LYS B 1 401 ? 30.643 53.025 49.298 1.00 17.77 401 LYS B C 1
ATOM 7928 O O . LYS B 1 401 ? 31.228 52.086 48.762 1.00 17.57 401 LYS B O 1
ATOM 7934 N N . ALA B 1 402 ? 29.668 52.870 50.186 1.00 16.98 402 ALA B N 1
ATOM 7935 C CA . ALA B 1 402 ? 29.097 51.560 50.492 1.00 16.20 402 ALA B CA 1
ATOM 7936 C C . ALA B 1 402 ? 28.104 51.163 49.395 1.00 15.57 402 ALA B C 1
ATOM 7937 O O . ALA B 1 402 ? 27.715 51.996 48.559 1.00 15.67 402 ALA B O 1
ATOM 7939 N N . THR B 1 403 ? 27.706 49.891 49.389 1.00 14.78 403 THR B N 1
ATOM 7940 C CA . THR B 1 403 ? 26.803 49.348 48.386 1.00 14.57 403 THR B CA 1
ATOM 7941 C C . THR B 1 403 ? 25.613 48.627 49.042 1.00 14.53 403 THR B C 1
ATOM 7942 O O . THR B 1 403 ? 25.789 47.827 49.962 1.00 14.31 403 THR B O 1
ATOM 7946 N N . VAL B 1 404 ? 24.415 48.946 48.554 1.00 13.98 404 VAL B N 1
ATOM 7947 C CA . VAL B 1 404 ? 23.181 48.245 48.889 1.00 14.12 404 VAL B CA 1
ATOM 7948 C C . VAL B 1 404 ? 22.783 47.431 47.672 1.00 14.10 404 VAL B C 1
ATOM 7949 O O . VAL B 1 404 ? 22.864 47.913 46.537 1.00 14.12 404 VAL B O 1
ATOM 7953 N N . VAL B 1 405 ? 22.357 46.192 47.907 1.00 14.06 405 VAL B N 1
ATOM 7954 C CA . VAL B 1 405 ? 21.933 45.296 46.853 1.00 14.44 405 VAL B CA 1
ATOM 7955 C C . VAL B 1 405 ? 20.439 45.035 47.016 1.00 14.13 405 VAL B C 1
ATOM 7956 O O . VAL B 1 405 ? 19.973 44.782 48.128 1.00 14.08 405 VAL B O 1
ATOM 7960 N N . ALA B 1 406 ? 19.701 45.110 45.912 1.00 13.82 406 ALA B N 1
ATOM 7961 C CA . ALA B 1 406 ? 18.324 44.630 45.854 1.00 13.92 406 ALA B CA 1
ATOM 7962 C C . ALA B 1 406 ? 18.357 43.316 45.099 1.00 14.07 406 ALA B C 1
ATOM 7963 O O . ALA B 1 406 ? 18.822 43.255 43.954 1.00 14.35 406 ALA B O 1
ATOM 7965 N N . ALA B 1 407 ? 17.899 42.256 45.757 1.00 14.06 407 ALA B N 1
ATOM 7966 C CA . ALA B 1 407 ? 17.946 40.919 45.192 1.00 14.21 407 ALA B CA 1
ATOM 7967 C C . ALA B 1 407 ? 16.748 40.153 45.741 1.00 14.50 407 ALA B C 1
ATOM 7968 O O . ALA B 1 407 ? 16.793 39.650 46.863 1.00 14.71 407 ALA B O 1
ATOM 7970 N N . TYR B 1 408 ? 15.675 40.102 44.953 1.00 14.41 408 TYR B N 1
ATOM 7971 C CA . TYR B 1 408 ? 14.360 39.716 45.470 1.00 14.98 408 TYR B CA 1
ATOM 7972 C C . TYR B 1 408 ? 14.285 38.201 45.542 1.00 15.08 408 TYR B C 1
ATOM 7973 O O . TYR B 1 408 ? 14.451 37.514 44.542 1.00 15.45 408 TYR B O 1
ATOM 7982 N N . MET B 1 409 ? 14.045 37.695 46.743 1.00 14.55 409 MET B N 1
ATOM 7983 C CA . MET B 1 409 ? 14.210 36.280 47.026 1.00 15.09 409 MET B CA 1
ATOM 7984 C C . MET B 1 409 ? 12.977 35.456 46.679 1.00 15.30 409 MET B C 1
ATOM 7985 O O . MET B 1 409 ? 11.836 35.928 46.809 1.00 14.98 409 MET B O 1
ATOM 7990 N N . ASN B 1 410 ? 13.218 34.228 46.216 1.00 15.52 410 ASN B N 1
ATOM 7991 C CA . ASN B 1 410 ? 12.148 33.267 45.917 1.00 16.53 410 ASN B CA 1
ATOM 7992 C C . ASN B 1 410 ? 11.144 33.813 44.898 1.00 17.44 410 ASN B C 1
ATOM 7993 O O . ASN B 1 410 ? 9.957 33.506 44.955 1.00 17.70 410 ASN B O 1
ATOM 7998 N N . TYR B 1 411 ? 11.650 34.612 43.956 1.00 19.00 411 TYR B N 1
ATOM 7999 C CA . TYR B 1 411 ? 10.817 35.314 42.974 1.00 20.58 411 TYR B CA 1
ATOM 8000 C C . TYR B 1 411 ? 9.866 34.383 42.235 1.00 20.91 411 TYR B C 1
ATOM 8001 O O . TYR B 1 411 ? 8.714 34.743 42.002 1.00 20.72 411 TYR B O 1
ATOM 8010 N N . GLY B 1 412 ? 10.347 33.192 41.884 1.00 21.90 412 GLY B N 1
ATOM 8011 C CA . GLY B 1 412 ? 9.572 32.216 41.112 1.00 22.93 412 GLY B CA 1
ATOM 8012 C C . GLY B 1 412 ? 8.265 31.763 41.743 1.00 24.38 412 GLY B C 1
ATOM 8013 O O . GLY B 1 412 ? 7.348 31.371 41.026 1.00 26.53 412 GLY B O 1
ATOM 8014 N N . ILE B 1 413 ? 8.170 31.809 43.076 1.00 23.45 413 ILE B N 1
ATOM 8015 C CA . ILE B 1 413 ? 6.913 31.481 43.782 1.00 24.15 413 ILE B CA 1
ATOM 8016 C C . ILE B 1 413 ? 6.215 32.709 44.369 1.00 24.09 413 ILE B C 1
ATOM 8017 O O . ILE B 1 413 ? 5.291 32.576 45.168 1.00 25.05 413 ILE B O 1
ATOM 8022 N N . ALA B 1 414 ? 6.616 33.900 43.928 1.00 24.10 414 ALA B N 1
ATOM 8023 C CA . ALA B 1 414 ? 6.114 35.147 44.499 1.00 25.19 414 ALA B CA 1
ATOM 8024 C C . ALA B 1 414 ? 4.661 35.458 44.126 1.00 27.14 414 ALA B C 1
ATOM 8025 O O . ALA B 1 414 ? 4.077 36.365 44.703 1.00 26.38 414 ALA B O 1
ATOM 8027 N N . ASP B 1 415 ? 4.085 34.741 43.157 1.00 30.07 415 ASP B N 1
ATOM 8028 C CA . ASP B 1 415 ? 2.652 34.901 42.842 1.00 34.58 415 ASP B CA 1
ATOM 8029 C C . ASP B 1 415 ? 1.746 33.954 43.643 1.00 35.73 415 ASP B C 1
ATOM 8030 O O . ASP B 1 415 ? 0.526 34.023 43.501 1.00 37.15 415 ASP B O 1
ATOM 8035 N N . ARG B 1 416 ? 2.330 33.095 44.484 1.00 36.52 416 ARG B N 1
ATOM 8036 C CA . ARG B 1 416 ? 1.568 32.201 45.357 1.00 38.12 416 ARG B CA 1
ATOM 8037 C C . ARG B 1 416 ? 1.578 32.683 46.803 1.00 35.27 416 ARG B C 1
ATOM 8038 O O . ARG B 1 416 ? 2.564 33.254 47.265 1.00 34.40 416 ARG B O 1
ATOM 8046 N N . SER B 1 417 ? 0.486 32.409 47.517 1.00 32.82 417 SER B N 1
ATOM 8047 C CA . SER B 1 417 ? 0.419 32.616 48.961 1.00 31.74 417 SER B CA 1
ATOM 8048 C C . SER B 1 417 ? 1.222 31.491 49.618 1.00 30.21 417 SER B C 1
ATOM 8049 O O . SER B 1 417 ? 0.800 30.333 49.622 1.00 30.42 417 SER B O 1
ATOM 8052 N N . ALA B 1 418 ? 2.408 31.828 50.122 1.00 26.53 418 ALA B N 1
ATOM 8053 C CA . ALA B 1 418 ? 3.359 30.827 50.617 1.00 25.16 418 ALA B CA 1
ATOM 8054 C C . ALA B 1 418 ? 4.383 31.496 51.529 1.00 24.37 418 ALA B C 1
ATOM 8055 O O . ALA B 1 418 ? 4.257 32.684 51.832 1.00 24.06 418 ALA B O 1
ATOM 8057 N N . GLU B 1 419 ? 5.369 30.729 51.984 1.00 22.90 419 GLU B N 1
ATOM 8058 C CA . GLU B 1 419 ? 6.422 31.262 52.826 1.00 23.03 419 GLU B CA 1
ATOM 8059 C C . GLU B 1 419 ? 7.735 31.369 52.057 1.00 21.13 419 GLU B C 1
ATOM 8060 O O . GLU B 1 419 ? 8.029 30.543 51.190 1.00 20.53 419 GLU B O 1
ATOM 8066 N N . PHE B 1 420 ? 8.528 32.383 52.391 1.00 19.37 420 PHE B N 1
ATOM 8067 C CA . PHE B 1 420 ? 9.928 32.420 51.965 1.00 18.41 420 PHE B CA 1
ATOM 8068 C C . PHE B 1 420 ? 10.634 31.158 52.435 1.00 18.42 420 PHE B C 1
ATOM 8069 O O . PHE B 1 420 ? 10.284 30.577 53.471 1.00 18.45 420 PHE B O 1
ATOM 8077 N N . ASN B 1 421 ? 11.635 30.735 51.677 1.00 17.58 421 ASN B N 1
ATOM 8078 C CA . ASN B 1 421 ? 12.505 29.660 52.123 1.00 17.15 421 ASN B CA 1
ATOM 8079 C C . ASN B 1 421 ? 13.532 30.234 53.095 1.00 17.24 421 ASN B C 1
ATOM 8080 O O . ASN B 1 421 ? 14.369 31.066 52.721 1.00 16.61 421 ASN B O 1
ATOM 8085 N N . LYS B 1 422 ? 13.472 29.791 54.347 1.00 17.29 422 LYS B N 1
ATOM 8086 C CA . LYS B 1 422 ? 14.351 30.338 55.381 1.00 17.81 422 LYS B CA 1
ATOM 8087 C C . LYS B 1 422 ? 15.843 30.046 55.156 1.00 17.29 422 LYS B C 1
ATOM 8088 O O . LYS B 1 422 ? 16.698 30.787 55.628 1.00 18.45 422 LYS B O 1
ATOM 8094 N N . HIS B 1 423 ? 16.158 28.988 54.422 1.00 16.36 423 HIS B N 1
ATOM 8095 C CA . HIS B 1 423 ? 17.552 28.615 54.194 1.00 15.43 423 HIS B CA 1
ATOM 8096 C C . HIS B 1 423 ? 18.195 29.506 53.128 1.00 14.71 423 HIS B C 1
ATOM 8097 O O . HIS B 1 423 ? 19.255 30.090 53.365 1.00 13.88 423 HIS B O 1
ATOM 8104 N N . SER B 1 424 ? 17.525 29.655 51.987 1.00 13.76 424 SER B N 1
ATOM 8105 C CA . SER B 1 424 ? 18.067 30.486 50.909 1.00 13.63 424 SER B CA 1
ATOM 8106 C C . SER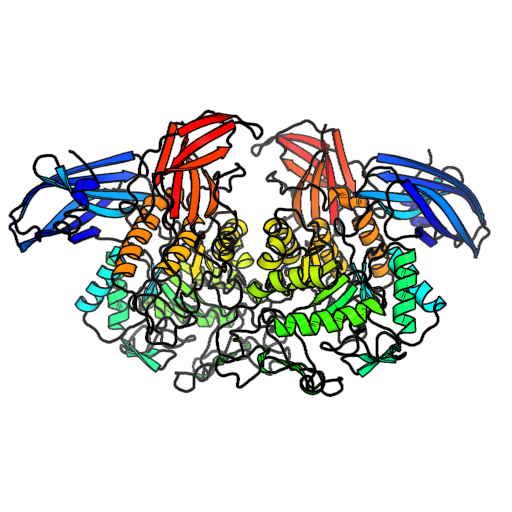 B 1 424 ? 18.129 31.972 51.290 1.00 13.09 424 SER B C 1
ATOM 8107 O O . SER B 1 424 ? 19.083 32.650 50.932 1.00 12.68 424 SER B O 1
ATOM 8110 N N . VAL B 1 425 ? 17.163 32.463 52.062 1.00 13.23 425 VAL B N 1
ATOM 8111 C CA . VAL B 1 425 ? 17.211 33.862 52.527 1.00 12.92 425 VAL B CA 1
ATOM 8112 C C . VAL B 1 425 ? 18.423 34.117 53.426 1.00 12.50 425 VAL B C 1
ATOM 8113 O O . VAL B 1 425 ? 19.086 35.148 53.302 1.00 12.27 425 VAL B O 1
ATOM 8117 N N . ARG B 1 426 ? 18.726 33.179 54.320 1.00 12.45 426 ARG B N 1
ATOM 8118 C CA . ARG B 1 426 ? 19.926 33.290 55.149 1.00 12.50 426 ARG B CA 1
ATOM 8119 C C . ARG B 1 426 ? 21.223 33.279 54.343 1.00 12.36 426 ARG B C 1
ATOM 8120 O O . ARG B 1 426 ? 22.127 34.075 54.624 1.00 12.29 426 ARG B O 1
ATOM 8134 N N . LEU B 1 427 ? 21.311 32.404 53.339 1.00 12.10 427 LEU B N 1
ATOM 8135 C CA . LEU B 1 427 ? 22.547 32.279 52.549 1.00 12.49 427 LEU B CA 1
ATOM 8136 C C . LEU B 1 427 ? 22.788 33.532 51.711 1.00 12.39 427 LEU B C 1
ATOM 8137 O O . LEU B 1 427 ? 23.914 34.000 51.600 1.00 12.56 427 LEU B O 1
ATOM 8142 N N . THR B 1 428 ? 21.710 34.094 51.174 1.00 12.22 428 THR B N 1
ATOM 8143 C CA . THR B 1 428 ? 21.804 35.341 50.433 1.00 12.24 428 THR B CA 1
ATOM 8144 C C . THR B 1 428 ? 22.294 36.479 51.302 1.00 12.27 428 THR B C 1
ATOM 8145 O O . THR B 1 428 ? 23.205 37.206 50.891 1.00 11.81 428 THR B O 1
ATOM 8149 N N . ASP B 1 429 ? 21.711 36.654 52.487 1.00 12.02 429 ASP B N 1
ATOM 8150 C CA . ASP B 1 429 ? 22.200 37.689 53.394 1.00 12.59 429 ASP B CA 1
ATOM 8151 C C . ASP B 1 429 ? 23.628 37.456 53.872 1.00 12.30 429 ASP B C 1
ATOM 8152 O O . ASP B 1 429 ? 24.394 38.408 53.969 1.00 12.11 429 ASP B O 1
ATOM 8157 N N . ALA B 1 430 ? 23.995 36.208 54.166 1.00 11.99 430 ALA B N 1
ATOM 8158 C CA . ALA B 1 430 ? 25.391 35.884 54.508 1.00 11.95 430 ALA B CA 1
ATOM 8159 C C . ALA B 1 430 ? 26.331 36.345 53.399 1.00 11.83 430 ALA B C 1
ATOM 8160 O O . ALA B 1 430 ? 27.320 37.034 53.667 1.00 11.89 430 ALA B O 1
ATOM 8162 N N . ALA B 1 431 ? 25.991 35.999 52.163 1.00 11.62 431 ALA B N 1
ATOM 8163 C CA . ALA B 1 431 ? 26.821 36.348 51.008 1.00 11.77 431 ALA B CA 1
ATOM 8164 C C . ALA B 1 431 ? 26.977 37.865 50.868 1.00 12.07 431 ALA B C 1
ATOM 8165 O O . ALA B 1 431 ? 28.090 38.367 50.693 1.00 12.28 431 ALA B O 1
ATOM 8167 N N . ILE B 1 432 ? 25.867 38.594 50.985 1.00 11.71 432 ILE B N 1
ATOM 8168 C CA . ILE B 1 432 ? 25.892 40.051 50.820 1.00 11.68 432 ILE B CA 1
ATOM 8169 C C . ILE B 1 432 ? 26.599 40.730 51.995 1.00 11.77 432 ILE B C 1
ATOM 8170 O O . ILE B 1 432 ? 27.475 41.588 51.796 1.00 11.62 432 ILE B O 1
ATOM 8175 N N . PHE B 1 433 ? 26.242 40.327 53.213 1.00 11.88 433 PHE B N 1
ATOM 8176 C CA . PHE B 1 433 ? 26.763 40.969 54.417 1.00 12.34 433 PHE B CA 1
ATOM 8177 C C . PHE B 1 433 ? 28.250 40.692 54.579 1.00 12.21 433 PHE B C 1
ATOM 8178 O O . PHE B 1 433 ? 29.023 41.609 54.877 1.00 11.74 433 PHE B O 1
ATOM 8186 N N . ALA B 1 434 ? 28.664 39.440 54.364 1.00 12.25 434 ALA B N 1
ATOM 8187 C CA . ALA B 1 434 ? 30.096 39.088 54.475 1.00 12.42 434 ALA B CA 1
ATOM 8188 C C . ALA B 1 434 ? 30.970 39.860 53.468 1.00 12.34 434 ALA B C 1
ATOM 8189 O O . ALA B 1 434 ? 32.130 40.196 53.757 1.00 12.86 434 ALA B O 1
ATOM 8191 N N . ALA B 1 435 ? 30.411 40.144 52.299 1.00 12.43 435 ALA B N 1
ATOM 8192 C CA . ALA B 1 435 ? 31.088 40.922 51.266 1.00 12.67 435 ALA B CA 1
ATOM 8193 C C . ALA B 1 435 ? 31.220 42.416 51.582 1.00 13.16 435 ALA B C 1
ATOM 8194 O O . ALA B 1 435 ? 31.900 43.133 50.844 1.00 13.72 435 ALA B O 1
ATOM 8196 N N . GLY B 1 436 ? 30.577 42.881 52.658 1.00 12.99 436 GLY B N 1
ATOM 8197 C CA . GLY B 1 436 ? 30.548 44.287 53.031 1.00 13.05 436 GLY B CA 1
ATOM 8198 C C . GLY B 1 436 ? 29.371 45.049 52.456 1.00 12.80 436 GLY B C 1
ATOM 8199 O O . GLY B 1 436 ? 29.406 46.269 52.392 1.00 13.01 436 GLY B O 1
ATOM 8200 N N . GLY B 1 437 ? 28.346 44.327 52.016 1.00 12.53 437 GLY B N 1
ATOM 8201 C CA . GLY B 1 437 ? 27.147 44.920 51.461 1.00 12.85 437 GLY B CA 1
ATOM 8202 C C . GLY B 1 437 ? 26.009 44.988 52.466 1.00 12.88 437 GLY B C 1
ATOM 8203 O O . GLY B 1 437 ? 26.115 44.512 53.598 1.00 12.58 437 GLY B O 1
ATOM 8204 N N . ASP B 1 438 ? 24.930 45.612 52.016 1.00 13.54 438 ASP B N 1
ATOM 8205 C CA . ASP B 1 438 ? 23.635 45.619 52.669 1.00 13.60 438 ASP B CA 1
ATOM 8206 C C . ASP B 1 438 ? 22.614 45.099 51.642 1.00 13.53 438 ASP B C 1
ATOM 8207 O O . ASP B 1 438 ? 22.832 45.213 50.433 1.00 12.86 438 ASP B O 1
ATOM 8212 N N . HIS B 1 439 ? 21.528 44.500 52.137 1.00 13.20 439 HIS B N 1
ATOM 8213 C CA . HIS B 1 439 ? 20.458 43.937 51.329 1.00 13.22 439 HIS B CA 1
ATOM 8214 C C . HIS B 1 439 ? 19.168 44.667 51.699 1.00 13.61 439 HIS B C 1
ATOM 8215 O O . HIS B 1 439 ? 18.714 44.550 52.835 1.00 13.25 439 HIS B O 1
ATOM 8222 N N . ILE B 1 440 ? 18.602 45.437 50.764 1.00 13.53 440 ILE B N 1
ATOM 8223 C CA . ILE B 1 440 ? 17.235 45.968 50.941 1.00 13.54 440 ILE B CA 1
ATOM 8224 C C . ILE B 1 440 ? 16.201 44.855 50.744 1.00 13.45 440 ILE B C 1
ATOM 8225 O O . ILE B 1 440 ? 16.037 44.340 49.647 1.00 13.12 440 ILE B O 1
ATOM 8230 N N . GLU B 1 441 ? 15.500 44.513 51.823 1.00 13.48 441 GLU B N 1
ATOM 8231 C CA . GLU B 1 441 ? 14.563 43.384 51.823 1.00 13.70 441 GLU B CA 1
ATOM 8232 C C . GLU B 1 441 ? 13.414 43.466 52.832 1.00 13.65 441 GLU B C 1
ATOM 8233 O O . GLU B 1 441 ? 12.390 42.843 52.595 1.00 13.67 441 GLU B O 1
ATOM 8239 N N . LEU B 1 442 ? 13.599 44.175 53.949 1.00 13.88 442 LEU B N 1
ATOM 8240 C CA . LEU B 1 442 ? 12.604 44.253 55.022 1.00 14.11 442 LEU B CA 1
ATOM 8241 C C . LEU B 1 442 ? 11.823 45.559 54.981 1.00 14.42 442 LEU B C 1
ATOM 8242 O O . LEU B 1 442 ? 12.382 46.632 54.741 1.00 13.39 442 LEU B O 1
ATOM 8247 N N . GLY B 1 443 ? 10.527 45.463 55.250 1.00 14.49 443 GLY B N 1
ATOM 8248 C CA . GLY B 1 443 ? 9.681 46.640 55.248 1.00 15.10 443 GLY B CA 1
ATOM 8249 C C . GLY B 1 443 ? 8.322 46.365 55.839 1.00 16.37 443 GLY B C 1
ATOM 8250 O O . GLY B 1 443 ? 8.102 45.315 56.449 1.00 15.49 443 GLY B O 1
ATOM 8251 N N . ASP B 1 444 ? 7.414 47.314 55.649 1.00 17.54 444 ASP B N 1
ATOM 8252 C CA . ASP B 1 444 ? 6.091 47.246 56.273 1.00 18.41 444 ASP B CA 1
ATOM 8253 C C . ASP B 1 444 ? 5.289 45.994 55.913 1.00 19.59 444 ASP B C 1
ATOM 8254 O O . ASP B 1 444 ? 4.608 45.438 56.775 1.00 20.17 444 ASP B O 1
ATOM 8259 N N . THR B 1 445 ? 5.398 45.534 54.665 1.00 20.24 445 THR B N 1
ATOM 8260 C CA . THR B 1 445 ? 4.726 44.298 54.217 1.00 21.02 445 THR B CA 1
ATOM 8261 C C . THR B 1 445 ? 5.452 42.979 54.558 1.00 20.03 445 THR B C 1
ATOM 8262 O O . THR B 1 445 ? 4.980 41.910 54.178 1.00 20.51 445 THR B O 1
ATOM 8266 N N . GLY B 1 446 ? 6.590 43.053 55.248 1.00 18.60 446 GLY B N 1
ATOM 8267 C CA . GLY B 1 446 ? 7.347 41.876 55.670 1.00 18.36 446 GLY B CA 1
ATOM 8268 C C . GLY B 1 446 ? 8.675 41.868 54.935 1.00 17.87 446 GLY B C 1
ATOM 8269 O O . GLY B 1 446 ? 9.617 42.555 55.333 1.00 17.84 446 GLY B O 1
ATOM 8270 N N . MET B 1 447 ? 8.735 41.098 53.858 1.00 17.38 447 MET B N 1
ATOM 8271 C CA . MET B 1 447 ? 9.947 40.966 53.057 1.00 16.71 447 MET B CA 1
ATOM 8272 C C . MET B 1 447 ? 9.609 41.020 51.570 1.00 16.81 447 MET B C 1
ATOM 8273 O O . MET B 1 447 ? 8.536 40.567 51.157 1.00 16.97 447 MET B O 1
ATOM 8278 N N . LEU B 1 448 ? 10.528 41.561 50.767 1.00 17.18 448 LEU B N 1
ATOM 8279 C CA . LEU B 1 448 ? 10.342 41.666 49.319 1.00 17.31 448 LEU B CA 1
ATOM 8280 C C . LEU B 1 448 ? 10.476 40.312 48.639 1.00 18.31 448 LEU B C 1
ATOM 8281 O O . LEU B 1 448 ? 11.393 39.547 48.931 1.00 18.01 448 LEU B O 1
ATOM 8286 N N . SER B 1 449 ? 9.540 40.017 47.744 1.00 18.56 449 SER B N 1
ATOM 8287 C CA . SER B 1 449 ? 9.638 38.865 46.865 1.00 19.47 449 SER B CA 1
ATOM 8288 C C . SER B 1 449 ? 9.602 39.228 45.374 1.00 20.18 449 SER B C 1
ATOM 8289 O O . SER B 1 449 ? 9.826 38.358 44.544 1.00 20.27 449 SER B O 1
ATOM 8292 N N . LYS B 1 450 ? 9.338 40.499 45.050 1.00 22.58 450 LYS B N 1
ATOM 8293 C CA . LYS B 1 450 ? 9.220 40.999 43.670 1.00 24.47 450 LYS B CA 1
ATOM 8294 C C . LYS B 1 450 ? 9.699 42.442 43.610 1.00 23.51 450 LYS B C 1
ATOM 8295 O O . LYS B 1 450 ? 9.791 43.118 44.643 1.00 22.40 450 LYS B O 1
ATOM 8301 N N . GLU B 1 451 ? 9.962 42.921 42.393 1.00 23.93 451 GLU B N 1
ATOM 8302 C CA . GLU B 1 451 ? 10.359 44.321 42.176 1.00 24.37 451 GLU B CA 1
ATOM 8303 C C . GLU B 1 451 ? 9.238 45.313 42.493 1.00 23.82 451 GLU B C 1
ATOM 8304 O O . GLU B 1 451 ? 9.513 46.466 42.779 1.00 23.09 451 GLU B O 1
ATOM 8310 N N . TYR B 1 452 ? 7.988 44.867 42.390 1.00 23.18 452 TYR B N 1
ATOM 8311 C CA . TYR B 1 452 ? 6.840 45.657 42.853 1.00 22.90 452 TYR B CA 1
ATOM 8312 C C . TYR B 1 452 ? 6.736 45.480 44.366 1.00 21.37 452 TYR B C 1
ATOM 8313 O O . TYR B 1 452 ? 6.229 44.472 44.854 1.00 21.51 452 TYR B O 1
ATOM 8322 N N . PHE B 1 453 ? 7.256 46.452 45.108 1.00 20.81 453 PHE B N 1
ATOM 8323 C CA . PHE B 1 453 ? 7.415 46.317 46.569 1.00 21.27 453 PHE B CA 1
ATOM 8324 C C . PHE B 1 453 ? 6.124 46.004 47.324 1.00 22.47 453 PHE B C 1
ATOM 8325 O O . PHE B 1 453 ? 6.164 45.243 48.289 1.00 24.18 453 PHE B O 1
ATOM 8333 N N . PRO B 1 454 ? 4.981 46.576 46.895 1.00 22.14 454 PRO B N 1
ATOM 8334 C CA . PRO B 1 454 ? 3.741 46.206 47.590 1.00 22.72 454 PRO B CA 1
ATOM 8335 C C . PRO B 1 454 ? 3.299 44.739 47.459 1.00 23.28 454 PRO B C 1
ATOM 8336 O O . PRO B 1 454 ? 2.459 44.313 48.240 1.00 25.40 454 PRO B O 1
ATOM 8340 N N . SER B 1 455 ? 3.824 43.987 46.491 1.00 24.53 455 SER B N 1
ATOM 8341 C CA . SER B 1 455 ? 3.471 42.566 46.334 1.00 26.64 455 SER B CA 1
ATOM 8342 C C . SER B 1 455 ? 3.989 41.784 47.531 1.00 26.92 455 SER B C 1
ATOM 8343 O O . SER B 1 455 ? 5.193 41.753 47.770 1.00 27.79 455 SER B O 1
ATOM 8346 N N . ALA B 1 456 ? 3.084 41.177 48.294 1.00 26.10 456 ALA B N 1
ATOM 8347 C CA . ALA B 1 456 ? 3.448 40.542 49.553 1.00 26.78 456 ALA B CA 1
ATOM 8348 C C . ALA B 1 456 ? 2.822 39.158 49.712 1.00 26.35 456 ALA B C 1
ATOM 8349 O O . ALA B 1 456 ? 2.337 38.811 50.790 1.00 26.67 456 ALA B O 1
ATOM 8351 N N . ASN B 1 457 ? 2.852 38.361 48.646 1.00 25.20 457 ASN B N 1
ATOM 8352 C CA . ASN B 1 457 ? 2.293 37.006 48.714 1.00 25.81 457 ASN B CA 1
ATOM 8353 C C . ASN B 1 457 ? 3.156 36.064 49.556 1.00 24.29 457 ASN B C 1
ATOM 8354 O O . ASN B 1 457 ? 2.620 35.165 50.211 1.00 24.34 457 ASN B O 1
ATOM 8359 N N . LEU B 1 458 ? 4.475 36.260 49.548 1.00 21.72 458 LEU B N 1
ATOM 8360 C CA . LEU B 1 458 ? 5.363 35.468 50.402 1.00 21.32 458 LEU B CA 1
ATOM 8361 C C . LEU B 1 458 ? 5.479 36.087 51.790 1.00 20.48 458 LEU B C 1
ATOM 8362 O O . LEU B 1 458 ? 5.685 37.291 51.919 1.00 20.91 458 LEU B O 1
ATOM 8367 N N . LYS B 1 459 ? 5.323 35.260 52.821 1.00 20.75 459 LYS B N 1
ATOM 8368 C CA . LYS B 1 459 ? 5.461 35.689 54.215 1.00 21.44 459 LYS B CA 1
ATOM 8369 C C . LYS B 1 459 ? 6.657 35.013 54.851 1.00 20.19 459 LYS B C 1
ATOM 8370 O O . LYS B 1 459 ? 6.997 33.881 54.500 1.00 19.51 459 LYS B O 1
ATOM 8376 N N . MET B 1 460 ? 7.272 35.693 55.812 1.00 19.81 460 MET B N 1
ATOM 8377 C CA . MET B 1 460 ? 8.333 35.086 56.613 1.00 19.83 460 MET B CA 1
ATOM 8378 C C . MET B 1 460 ? 7.703 34.222 57.690 1.00 19.72 460 MET B C 1
ATOM 8379 O O . MET B 1 460 ? 6.816 34.685 58.401 1.00 18.57 460 MET B O 1
ATOM 8384 N N . SER B 1 461 ? 8.164 32.985 57.822 1.00 19.68 461 SER B N 1
ATOM 8385 C CA . SER B 1 461 ? 7.788 32.146 58.968 1.00 20.58 461 SER B CA 1
ATOM 8386 C C . SER B 1 461 ? 8.396 32.713 60.253 1.00 21.49 461 SER B C 1
ATOM 8387 O O . SER B 1 461 ? 9.322 33.537 60.203 1.00 20.10 461 SER B O 1
ATOM 8390 N N . GLU B 1 462 ? 7.903 32.236 61.397 1.00 22.11 462 GLU B N 1
ATOM 8391 C CA . GLU B 1 462 ? 8.443 32.638 62.698 1.00 23.84 462 GLU B CA 1
ATOM 8392 C C . GLU B 1 462 ? 9.939 32.377 62.795 1.00 21.56 462 GLU B C 1
ATOM 8393 O O . GLU B 1 462 ? 10.678 33.217 63.302 1.00 20.53 462 GLU B O 1
ATOM 8399 N N . SER B 1 463 ? 10.372 31.218 62.309 1.00 20.14 463 SER B N 1
ATOM 8400 C CA . SER B 1 463 ? 11.780 30.848 62.332 1.00 20.36 463 SER B CA 1
ATOM 8401 C C . SER B 1 463 ? 12.628 31.787 61.460 1.00 18.45 463 SER B C 1
ATOM 8402 O O . SER B 1 463 ? 13.726 32.160 61.857 1.00 18.01 463 SER B O 1
ATOM 8406 N N . LEU B 1 464 ? 12.122 32.167 60.290 1.00 16.89 464 LEU B N 1
ATOM 8407 C CA . LEU B 1 464 ? 12.832 33.147 59.453 1.00 16.22 464 LEU B CA 1
ATOM 8408 C C . LEU B 1 464 ? 12.922 34.533 60.111 1.00 15.84 464 LEU B C 1
ATOM 8409 O O . LEU B 1 464 ? 13.976 35.176 60.058 1.00 15.70 464 LEU B O 1
ATOM 8414 N N . VAL B 1 465 ? 11.839 34.991 60.739 1.00 15.87 465 VAL B N 1
ATOM 8415 C CA . VAL B 1 465 ? 11.859 36.276 61.450 1.00 16.21 465 VAL B CA 1
ATOM 8416 C C . VAL B 1 465 ? 12.950 36.278 62.528 1.00 16.27 465 VAL B C 1
ATOM 8417 O O . VAL B 1 465 ? 13.703 37.253 62.643 1.00 15.61 465 VAL B O 1
ATOM 8421 N N . LYS B 1 466 ? 13.044 35.186 63.289 1.00 16.62 466 LYS B N 1
ATOM 8422 C CA . LYS B 1 466 ? 14.069 35.048 64.324 1.00 18.29 466 LYS B CA 1
ATOM 8423 C C . LYS B 1 466 ? 15.472 35.111 63.732 1.00 16.60 466 LYS B C 1
ATOM 8424 O O . LYS B 1 466 ? 16.345 35.797 64.270 1.00 15.80 466 LYS B O 1
ATOM 8430 N N . ALA B 1 467 ? 15.662 34.422 62.611 1.00 15.22 467 ALA B N 1
ATOM 8431 C CA . ALA B 1 467 ? 16.943 34.466 61.903 1.00 14.55 467 ALA B CA 1
ATOM 8432 C C . ALA B 1 467 ? 17.240 35.881 61.407 1.00 14.30 467 ALA B C 1
ATOM 8433 O O . ALA B 1 467 ? 18.361 36.360 61.572 1.00 13.60 467 ALA B O 1
ATOM 8435 N N . MET B 1 468 ? 16.246 36.562 60.832 1.00 13.91 468 MET B N 1
ATOM 8436 C CA . MET B 1 468 ? 16.467 37.932 60.356 1.00 14.64 468 MET B CA 1
ATOM 8437 C C . MET B 1 468 ? 16.812 38.891 61.495 1.00 14.33 468 MET B C 1
ATOM 8438 O O . MET B 1 468 ? 17.672 39.753 61.330 1.00 13.58 468 MET B O 1
ATOM 8443 N N . ARG B 1 469 ? 16.190 38.724 62.662 1.00 14.31 469 ARG B N 1
ATOM 8444 C CA . ARG B 1 469 ? 16.579 39.528 63.823 1.00 14.49 469 ARG B CA 1
ATOM 8445 C C . ARG B 1 469 ? 18.058 39.327 64.190 1.00 14.23 469 ARG B C 1
ATOM 8446 O O . ARG B 1 469 ? 18.785 40.298 64.414 1.00 13.79 469 ARG B O 1
ATOM 8454 N N . ASN B 1 470 ? 18.505 38.075 64.194 1.00 13.91 470 ASN B N 1
ATOM 8455 C CA . ASN B 1 470 ? 19.908 37.763 64.478 1.00 14.27 470 ASN B CA 1
ATOM 8456 C C . ASN B 1 470 ? 20.879 38.289 63.419 1.00 13.48 470 ASN B C 1
ATOM 8457 O O . ASN B 1 470 ? 21.941 38.834 63.750 1.00 13.23 470 ASN B O 1
ATOM 8462 N N . TYR B 1 471 ? 20.507 38.115 62.156 1.00 13.03 471 TYR B N 1
ATOM 8463 C CA . TYR B 1 471 ? 21.344 38.559 61.039 1.00 13.24 471 TYR B CA 1
ATOM 8464 C C . TYR B 1 471 ? 21.488 40.082 61.006 1.00 12.92 471 TYR B C 1
ATOM 8465 O O . TYR B 1 471 ? 22.566 40.598 60.702 1.00 12.19 471 TYR B O 1
ATOM 8474 N N . TYR B 1 472 ? 20.409 40.797 61.325 1.00 12.54 472 TYR B N 1
ATOM 8475 C CA . TYR B 1 472 ? 20.470 42.270 61.360 1.00 12.60 472 TYR B CA 1
ATOM 8476 C C . TYR B 1 472 ? 21.199 42.800 62.584 1.00 12.76 472 TYR B C 1
ATOM 8477 O O . TYR B 1 472 ? 21.910 43.803 62.476 1.00 12.55 472 TYR B O 1
ATOM 8486 N N . ASP B 1 473 ? 21.091 42.113 63.721 1.00 13.18 473 ASP B N 1
ATOM 8487 C CA . ASP B 1 473 ? 21.952 42.431 64.873 1.00 13.72 473 ASP B CA 1
ATOM 8488 C C . ASP B 1 473 ? 23.414 42.259 64.485 1.00 13.39 473 ASP B C 1
ATOM 8489 O O . ASP B 1 473 ? 24.252 43.076 64.837 1.00 13.26 473 ASP B O 1
ATOM 8494 N N . PHE B 1 474 ? 23.703 41.181 63.756 1.00 12.88 474 PHE B N 1
ATOM 8495 C CA . PHE B 1 474 ? 25.063 40.872 63.313 1.00 12.60 474 PHE B CA 1
ATOM 8496 C C . PHE B 1 474 ? 25.595 41.935 62.338 1.00 12.37 474 PHE B C 1
ATOM 8497 O O . PHE B 1 474 ? 26.730 42.404 62.470 1.00 12.58 474 PHE B O 1
ATOM 8505 N N . LEU B 1 475 ? 24.761 42.311 61.371 1.00 12.58 475 LEU B N 1
ATOM 8506 C CA . LEU B 1 475 ? 25.082 43.354 60.381 1.00 12.85 475 LEU B CA 1
ATOM 8507 C C . LEU B 1 475 ? 25.513 44.660 61.063 1.00 12.76 475 LEU B C 1
ATOM 8508 O O . LEU B 1 475 ? 26.408 45.367 60.600 1.00 12.64 475 LEU B O 1
ATOM 8513 N N . THR B 1 476 ? 24.852 44.950 62.172 1.00 13.01 476 THR B N 1
ATOM 8514 C CA . THR B 1 476 ? 25.051 46.174 62.926 1.00 13.61 476 THR B CA 1
ATOM 8515 C C . THR B 1 476 ? 26.232 46.062 63.897 1.00 13.19 476 THR B C 1
ATOM 8516 O O . THR B 1 476 ? 27.153 46.880 63.852 1.00 14.53 476 THR B O 1
ATOM 8520 N N . ALA B 1 477 ? 26.213 45.040 64.751 1.00 12.83 477 ALA B N 1
ATOM 8521 C CA . ALA B 1 477 ? 27.243 44.838 65.774 1.00 12.96 477 ALA B CA 1
ATOM 8522 C C . ALA B 1 477 ? 28.644 44.612 65.211 1.00 13.19 477 ALA B C 1
ATOM 8523 O O . ALA B 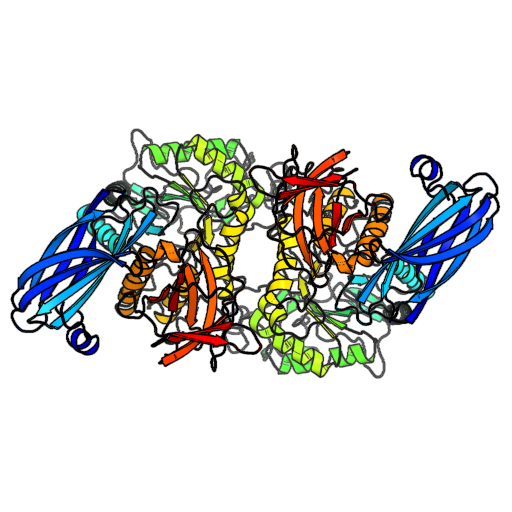1 477 ? 29.619 44.967 65.869 1.00 13.10 477 ALA B O 1
ATOM 8525 N N . TYR B 1 478 ? 28.737 44.016 64.020 1.00 13.37 478 TYR B N 1
ATOM 8526 C CA . TYR B 1 478 ? 30.039 43.707 63.391 1.00 13.59 478 TYR B CA 1
ATOM 8527 C C . TYR B 1 478 ? 30.364 44.548 62.156 1.00 13.91 478 TYR B C 1
ATOM 8528 O O . TYR B 1 478 ? 31.287 44.223 61.401 1.00 13.06 478 TYR B O 1
ATOM 8537 N N . GLU B 1 479 ? 29.667 45.678 62.003 1.00 14.17 479 GLU B N 1
ATOM 8538 C CA . GLU B 1 479 ? 29.897 46.586 60.883 1.00 14.56 479 GLU B CA 1
ATOM 8539 C C . GLU B 1 479 ? 31.363 46.998 60.730 1.00 14.84 479 GLU B C 1
ATOM 8540 O O . GLU B 1 479 ? 31.840 47.150 59.600 1.00 14.74 479 GLU B O 1
ATOM 8546 N N . ASN B 1 480 ? 32.084 47.127 61.844 1.00 14.76 480 ASN B N 1
ATOM 8547 C CA . ASN B 1 480 ? 33.518 47.475 61.780 1.00 15.06 480 ASN B CA 1
ATOM 8548 C C . ASN B 1 480 ? 34.409 46.363 61.201 1.00 15.19 480 ASN B C 1
ATOM 8549 O O . ASN B 1 480 ? 35.485 46.654 60.692 1.00 15.68 480 ASN B O 1
ATOM 8554 N N . LEU B 1 481 ? 33.971 45.107 61.287 1.00 14.26 481 LEU B N 1
ATOM 8555 C CA . LEU B 1 481 ? 34.693 43.988 60.646 1.00 14.41 481 LEU B CA 1
ATOM 8556 C C . LEU B 1 481 ? 34.153 43.622 59.261 1.00 14.15 481 LEU B C 1
ATOM 8557 O O . LEU B 1 481 ? 34.837 42.944 58.494 1.00 14.40 481 LEU B O 1
ATOM 8562 N N . LEU B 1 482 ? 32.948 44.077 58.941 1.00 14.06 482 LEU B N 1
ATOM 8563 C CA . LEU B 1 482 ? 32.292 43.767 57.676 1.00 14.14 482 LEU B CA 1
ATOM 8564 C C . LEU B 1 482 ? 32.498 44.817 56.579 1.00 14.69 482 LEU B C 1
ATOM 8565 O O . LEU B 1 482 ? 32.592 44.464 55.400 1.00 14.78 482 LEU B O 1
ATOM 8570 N N . ARG B 1 483 ? 32.560 46.100 56.939 1.00 14.87 483 ARG B N 1
ATOM 8571 C CA . ARG B 1 483 ? 32.642 47.147 55.911 1.00 15.61 483 ARG B CA 1
ATOM 8572 C C . ARG B 1 483 ? 33.254 48.440 56.432 1.00 16.93 483 ARG B C 1
ATOM 8573 O O . ARG B 1 483 ? 32.725 49.535 56.234 1.00 17.87 483 ARG B O 1
ATOM 8581 N N . ASP B 1 484 ? 34.404 48.304 57.078 1.00 17.54 484 ASP B N 1
ATOM 8582 C CA . ASP B 1 484 ? 35.134 49.459 57.598 1.00 18.87 484 ASP B CA 1
ATOM 8583 C C . ASP B 1 484 ? 36.646 49.224 57.473 1.00 19.03 484 ASP B C 1
ATOM 8584 O O . ASP B 1 484 ? 37.215 48.460 58.242 1.00 19.08 484 ASP B O 1
ATOM 8589 N N . GLY B 1 485 ? 37.264 49.887 56.497 1.00 19.44 485 GLY B N 1
ATOM 8590 C CA . GLY B 1 485 ? 38.723 49.902 56.335 1.00 20.41 485 GLY B CA 1
ATOM 8591 C C . GLY B 1 485 ? 39.349 48.596 55.879 1.00 21.00 485 GLY B C 1
ATOM 8592 O O . GLY B 1 485 ? 40.525 48.341 56.162 1.00 21.61 485 GLY B O 1
ATOM 8593 N N . LEU B 1 486 ? 38.590 47.781 55.155 1.00 21.53 486 LEU B N 1
ATOM 8594 C CA . LEU B 1 486 ? 39.053 46.447 54.756 1.00 22.93 486 LEU B CA 1
ATOM 8595 C C . LEU B 1 486 ? 39.704 46.445 53.376 1.00 25.05 486 LEU B C 1
ATOM 8596 O O . LEU B 1 486 ? 39.362 47.268 52.518 1.00 25.76 486 LEU B O 1
ATOM 8601 N N . LYS B 1 487 ? 40.647 45.520 53.185 1.00 25.64 487 LYS B N 1
ATOM 8602 C CA . LYS B 1 487 ? 41.192 45.196 51.864 1.00 28.58 487 LYS B CA 1
ATOM 8603 C C . LYS B 1 487 ? 41.201 43.686 51.671 1.00 28.81 487 LYS B C 1
ATOM 8604 O O . LYS B 1 487 ? 41.341 42.942 52.634 1.00 26.25 487 LYS B O 1
ATOM 8610 N N . GLU B 1 488 ? 41.052 43.255 50.422 1.00 30.95 488 GLU B N 1
ATOM 8611 C CA . GLU B 1 488 ? 41.204 41.844 50.027 1.00 33.56 488 GLU B CA 1
ATOM 8612 C C . GLU B 1 488 ? 42.558 41.314 50.515 1.00 31.55 488 GLU B C 1
ATOM 8613 O O . GLU B 1 488 ? 43.565 42.022 50.449 1.00 29.60 488 GLU B O 1
ATOM 8619 N N . SER B 1 489 ? 42.564 40.092 51.046 1.00 30.05 489 SER B N 1
ATOM 8620 C CA . SER B 1 489 ? 43.788 39.429 51.484 1.00 29.70 489 SER B CA 1
ATOM 8621 C C . SER B 1 489 ? 44.187 38.362 50.469 1.00 30.38 489 SER B C 1
ATOM 8622 O O . SER B 1 489 ? 43.338 37.624 49.971 1.00 29.10 489 SER B O 1
ATOM 8625 N N . ASP B 1 490 ? 45.482 38.300 50.170 1.00 32.26 490 ASP B N 1
ATOM 8626 C CA . ASP B 1 490 ? 46.058 37.229 49.334 1.00 34.20 490 ASP B CA 1
ATOM 8627 C C . ASP B 1 490 ? 46.425 35.966 50.140 1.00 31.75 490 ASP B C 1
ATOM 8628 O O . ASP B 1 490 ? 46.837 34.964 49.555 1.00 31.03 490 ASP B O 1
ATOM 8633 N N . ASN B 1 491 ? 46.293 36.017 51.466 1.00 28.19 491 ASN B N 1
ATOM 8634 C CA . ASN B 1 491 ? 46.663 34.891 52.325 1.00 27.15 491 ASN B CA 1
ATOM 8635 C C . ASN B 1 491 ? 45.827 33.648 52.031 1.00 25.48 491 ASN B C 1
ATOM 8636 O O . ASN B 1 491 ? 44.608 33.724 51.960 1.00 24.75 491 ASN B O 1
ATOM 8641 N N . LYS B 1 492 ? 46.510 32.519 51.835 1.00 23.40 492 LYS B N 1
ATOM 8642 C CA . LYS B 1 492 ? 45.875 31.241 51.491 1.00 21.87 492 LYS B CA 1
ATOM 8643 C C . LYS B 1 492 ? 45.015 30.715 52.645 1.00 19.34 492 LYS B C 1
ATOM 8644 O O . LYS B 1 492 ? 45.427 30.765 53.798 1.00 17.76 492 LYS B O 1
ATOM 8650 N N . ILE B 1 493 ? 43.830 30.212 52.307 1.00 17.53 493 ILE B N 1
ATOM 8651 C CA . ILE B 1 493 ? 42.948 29.517 53.242 1.00 16.27 493 ILE B CA 1
ATOM 8652 C C . ILE B 1 493 ? 42.767 28.081 52.763 1.00 15.63 493 ILE B C 1
ATOM 8653 O O . ILE B 1 493 ? 42.504 27.853 51.586 1.00 15.51 493 ILE B O 1
ATOM 8658 N N . GLU B 1 494 ? 42.896 27.122 53.668 1.00 15.33 494 GLU B N 1
ATOM 8659 C CA . GLU B 1 494 ? 42.497 25.748 53.391 1.00 15.34 494 GLU B CA 1
ATOM 8660 C C . GLU B 1 494 ? 41.559 25.256 54.484 1.00 14.89 494 GLU B C 1
ATOM 8661 O O . GLU B 1 494 ? 41.661 25.684 55.630 1.00 15.02 494 GLU B O 1
ATOM 8667 N N . ILE B 1 495 ? 40.655 24.355 54.120 1.00 14.45 495 ILE B N 1
ATOM 8668 C CA . ILE B 1 495 ? 39.769 23.674 55.091 1.00 14.62 495 ILE B CA 1
ATOM 8669 C C . ILE B 1 495 ? 39.894 22.174 54.809 1.00 14.75 495 ILE B C 1
ATOM 8670 O O . ILE B 1 495 ? 39.152 21.625 53.974 1.00 15.04 495 ILE B O 1
ATOM 8675 N N . PRO B 1 496 ? 40.855 21.508 55.478 1.00 14.96 496 PRO B N 1
ATOM 8676 C CA . PRO B 1 496 ? 41.159 20.127 55.108 1.00 14.79 496 PRO B CA 1
ATOM 8677 C C . PRO B 1 496 ? 39.934 19.230 55.141 1.00 14.23 496 PRO B C 1
ATOM 8678 O O . PRO B 1 496 ? 39.128 19.325 56.064 1.00 14.08 496 PRO B O 1
ATOM 8682 N N . GLY B 1 497 ? 39.766 18.425 54.095 1.00 14.08 497 GLY B N 1
ATOM 8683 C CA . GLY B 1 497 ? 38.622 17.511 53.973 1.00 14.10 497 GLY B CA 1
ATOM 8684 C C . GLY B 1 497 ? 37.330 18.065 53.389 1.00 14.28 497 GLY B C 1
ATOM 8685 O O . GLY B 1 497 ? 36.420 17.298 53.054 1.00 13.50 497 GLY B O 1
ATOM 8686 N N . ILE B 1 498 ? 37.245 19.383 53.236 1.00 14.65 498 ILE B N 1
ATOM 8687 C CA . ILE B 1 498 ? 36.020 20.035 52.772 1.00 15.27 498 ILE B CA 1
ATOM 8688 C C . ILE B 1 498 ? 36.319 20.773 51.473 1.00 15.34 498 ILE B C 1
ATOM 8689 O O . ILE B 1 498 ? 37.332 21.440 51.378 1.00 15.44 498 ILE B O 1
ATOM 8694 N N . GLU B 1 499 ? 35.440 20.657 50.485 1.00 15.68 499 GLU B N 1
ATOM 8695 C CA . GLU B 1 499 ? 35.611 21.375 49.227 1.00 16.47 499 GLU B CA 1
ATOM 8696 C C . GLU B 1 499 ? 35.333 22.860 49.479 1.00 15.59 499 GLU B C 1
ATOM 8697 O O . GLU B 1 499 ? 34.346 23.202 50.135 1.00 14.02 499 GLU B O 1
ATOM 8703 N N . ILE B 1 500 ? 36.234 23.723 49.001 1.00 15.08 500 ILE B N 1
ATOM 8704 C CA . ILE B 1 500 ? 36.103 25.171 49.163 1.00 14.77 500 ILE B CA 1
ATOM 8705 C C . ILE B 1 500 ? 36.156 25.901 47.821 1.00 15.17 500 ILE B C 1
ATOM 8706 O O . ILE B 1 500 ? 36.664 25.371 46.834 1.00 15.00 500 ILE B O 1
ATOM 8711 N N . SER B 1 501 ? 35.620 27.113 47.799 1.00 15.16 501 SER B N 1
ATOM 8712 C CA . SER B 1 501 ? 35.763 28.005 46.654 1.00 15.39 501 SER B CA 1
ATOM 8713 C C . SER B 1 501 ? 35.903 29.441 47.146 1.00 15.94 501 SER B C 1
ATOM 8714 O O . SER B 1 501 ? 35.550 29.745 48.292 1.00 15.75 501 SER B O 1
ATOM 8717 N N . ASN B 1 502 ? 36.456 30.314 46.304 1.00 15.71 502 ASN B N 1
ATOM 8718 C CA . ASN B 1 502 ? 36.530 31.746 46.641 1.00 16.62 502 ASN B CA 1
ATOM 8719 C C . ASN B 1 502 ? 35.387 32.571 46.049 1.00 16.12 502 ASN B C 1
ATOM 8720 O O . ASN B 1 502 ? 35.339 33.776 46.262 1.00 16.12 502 ASN B O 1
ATOM 8725 N N . ASN B 1 503 ? 34.468 31.907 45.347 1.00 15.95 503 ASN B N 1
ATOM 8726 C CA . ASN B 1 503 ? 33.485 32.577 44.479 1.00 16.40 503 ASN B CA 1
ATOM 8727 C C . ASN B 1 503 ? 32.052 32.047 44.564 1.00 15.94 503 ASN B C 1
ATOM 8728 O O . ASN B 1 503 ? 31.257 32.296 43.654 1.00 15.73 503 ASN B O 1
ATOM 8733 N N . GLY B 1 504 ? 31.712 31.291 45.610 1.00 14.83 504 GLY B N 1
ATOM 8734 C CA . GLY B 1 504 ? 30.332 30.850 45.794 1.00 14.66 504 GLY B CA 1
ATOM 8735 C C . GLY B 1 504 ? 29.916 29.708 44.901 1.00 14.47 504 GLY B C 1
ATOM 8736 O O . GLY B 1 504 ? 28.765 29.633 44.479 1.00 14.03 504 GLY B O 1
ATOM 8737 N N . SER B 1 505 ? 30.849 28.797 44.626 1.00 14.73 505 SER B N 1
ATOM 8738 C CA . SER B 1 505 ? 30.536 27.624 43.809 1.00 14.82 505 SER B CA 1
ATOM 8739 C C . SER B 1 505 ? 29.665 26.654 44.595 1.00 14.51 505 SER B C 1
ATOM 8740 O O . SER B 1 505 ? 29.755 26.575 45.830 1.00 14.12 505 SER B O 1
ATOM 8743 N N . ALA B 1 506 ? 28.826 25.927 43.866 1.00 14.37 506 ALA B N 1
ATOM 8744 C CA . ALA B 1 506 ? 27.962 24.887 44.435 1.00 14.48 506 ALA B CA 1
ATOM 8745 C C . ALA B 1 506 ? 28.806 23.800 45.106 1.00 13.87 506 ALA B C 1
ATOM 8746 O O . ALA B 1 506 ? 29.948 23.565 44.715 1.00 13.44 506 ALA B O 1
ATOM 8748 N N . ARG B 1 507 ? 28.260 23.177 46.143 1.00 13.48 507 ARG B N 1
ATOM 8749 C CA . ARG B 1 507 ? 28.933 22.068 46.835 1.00 13.53 507 ARG B CA 1
ATOM 8750 C C . ARG B 1 507 ? 30.310 22.439 47.384 1.00 13.08 507 ARG B C 1
ATOM 8751 O O . ARG B 1 507 ? 31.247 21.638 47.332 1.00 12.91 507 ARG B O 1
ATOM 8759 N N . THR B 1 508 ? 30.429 23.658 47.916 1.00 13.05 508 THR B N 1
ATOM 8760 C CA . THR B 1 508 ? 31.642 24.099 48.608 1.00 13.08 508 THR B CA 1
ATOM 8761 C C . THR B 1 508 ? 31.306 24.953 49.823 1.00 12.47 508 THR B C 1
ATOM 8762 O O . THR B 1 508 ? 30.190 25.461 49.950 1.00 12.61 508 THR B O 1
ATOM 8766 N N . VAL B 1 509 ? 32.289 25.121 50.694 1.00 12.14 509 VAL B N 1
ATOM 8767 C CA . VAL B 1 509 ? 32.308 26.239 51.619 1.00 11.98 509 VAL B CA 1
ATOM 8768 C C . VAL B 1 509 ? 32.978 27.411 50.888 1.00 11.99 509 VAL B C 1
ATOM 8769 O O . VAL B 1 509 ? 34.133 27.325 50.434 1.00 11.99 509 VAL B O 1
ATOM 8773 N N . TRP B 1 510 ? 32.233 28.502 50.774 1.00 12.28 510 TRP B N 1
ATOM 8774 C CA . TRP B 1 510 ? 32.716 29.746 50.204 1.00 12.16 510 TRP B CA 1
ATOM 8775 C C . TRP B 1 510 ? 33.529 30.462 51.258 1.00 12.24 510 TRP B C 1
ATOM 8776 O O . TRP B 1 510 ? 33.003 30.851 52.314 1.00 12.21 510 TRP B O 1
ATOM 8787 N N . THR B 1 511 ? 34.820 30.629 50.992 1.00 11.74 511 THR B N 1
ATOM 8788 C CA . THR B 1 511 ? 35.701 31.230 51.964 1.00 12.56 511 THR B CA 1
ATOM 8789 C C . THR B 1 511 ? 36.669 32.216 51.344 1.00 12.54 511 THR B C 1
ATOM 8790 O O . THR B 1 511 ? 37.159 32.012 50.236 1.00 12.35 511 THR B O 1
ATOM 8794 N N . TYR B 1 512 ? 36.884 33.316 52.056 1.00 12.49 512 TYR B N 1
ATOM 8795 C CA . TYR B 1 512 ? 37.854 34.319 51.658 1.00 13.23 512 TYR B CA 1
ATOM 8796 C C . TYR B 1 512 ? 38.240 35.150 52.865 1.00 13.86 512 TYR B C 1
ATOM 8797 O O . TYR B 1 512 ? 37.565 35.092 53.923 1.00 13.82 512 TYR B O 1
ATOM 8806 N N . ALA B 1 513 ? 39.338 35.888 52.720 1.00 14.58 513 ALA B N 1
ATOM 8807 C CA . ALA B 1 513 ? 39.868 36.698 53.805 1.00 15.37 513 ALA B CA 1
ATOM 8808 C C . ALA B 1 513 ? 40.034 38.151 53.413 1.00 16.37 513 ALA B C 1
ATOM 8809 O O . ALA B 1 513 ? 40.223 38.487 52.226 1.00 16.38 513 ALA B O 1
ATOM 8811 N N . LYS B 1 514 ? 39.955 38.998 54.436 1.00 17.00 514 LYS B N 1
ATOM 8812 C CA . LYS B 1 514 ? 40.161 40.433 54.321 1.00 18.68 514 LYS B CA 1
ATOM 8813 C C . LYS B 1 514 ? 41.047 40.898 55.454 1.00 19.08 514 LYS B C 1
ATOM 8814 O O . LYS B 1 514 ? 41.159 40.227 56.479 1.00 19.04 514 LYS B O 1
ATOM 8820 N N . GLN B 1 515 ? 41.689 42.041 55.270 1.00 20.64 515 GLN B N 1
ATOM 8821 C CA . GLN B 1 515 ? 42.541 42.600 56.323 1.00 22.59 515 GLN B CA 1
ATOM 8822 C C . GLN B 1 515 ? 42.225 44.056 56.582 1.00 21.67 515 GLN B C 1
ATOM 8823 O O . GLN B 1 515 ? 41.880 44.794 55.668 1.00 20.26 515 GLN B O 1
ATOM 8829 N N . LYS B 1 516 ? 42.351 44.452 57.837 1.00 22.67 516 LYS B N 1
ATOM 8830 C CA . LYS B 1 516 ? 42.277 45.857 58.206 1.00 24.20 516 LYS B CA 1
ATOM 8831 C C . LYS B 1 516 ? 43.270 46.109 59.306 1.00 25.97 516 LYS B C 1
ATOM 8832 O O . LYS B 1 516 ? 43.891 45.178 59.818 1.00 25.61 516 LYS B O 1
ATOM 8838 N N . ASP B 1 517 ? 43.411 47.374 59.675 1.00 28.49 517 ASP B N 1
ATOM 8839 C CA . ASP B 1 517 ? 44.224 47.730 60.821 1.00 31.79 517 ASP B CA 1
ATOM 8840 C C . ASP B 1 517 ? 43.718 46.945 62.034 1.00 29.41 517 ASP B C 1
ATOM 8841 O O . ASP B 1 517 ? 42.552 47.071 62.419 1.00 30.81 517 ASP B O 1
ATOM 8846 N N . GLY B 1 518 ? 44.576 46.087 62.580 1.00 26.26 518 GLY B N 1
ATOM 8847 C CA . GLY B 1 518 ? 44.286 45.378 63.826 1.00 24.67 518 GLY B CA 1
ATOM 8848 C C . GLY B 1 518 ? 43.614 44.015 63.708 1.00 22.51 518 GLY B C 1
ATOM 8849 O O . GLY B 1 518 ? 43.571 43.289 64.690 1.00 21.19 518 GLY B O 1
ATOM 8850 N N . TYR B 1 519 ? 43.083 43.664 62.532 1.00 21.02 519 TYR B N 1
ATOM 8851 C CA . TYR B 1 519 ? 42.383 42.385 62.354 1.00 20.07 519 TYR B CA 1
ATOM 8852 C C . TYR B 1 519 ? 42.564 41.809 60.957 1.00 19.67 519 TYR B C 1
ATOM 8853 O O . TYR B 1 519 ? 42.684 42.553 59.987 1.00 19.11 519 TYR B O 1
ATOM 8862 N N . ASP B 1 520 ? 42.590 40.477 60.872 1.00 18.70 520 ASP B N 1
ATOM 8863 C CA . ASP B 1 520 ? 42.277 39.766 59.631 1.00 18.47 520 ASP B CA 1
ATOM 8864 C C . ASP B 1 520 ? 40.939 39.086 59.863 1.00 17.80 520 ASP B C 1
ATOM 8865 O O . ASP B 1 520 ? 40.652 38.654 60.980 1.00 17.27 520 ASP B O 1
ATOM 8870 N N . VAL B 1 521 ? 40.134 38.999 58.812 1.00 16.31 521 VAL B N 1
ATOM 8871 C CA . VAL B 1 521 ? 38.785 38.436 58.898 1.00 16.07 521 VAL B CA 1
ATOM 8872 C C . VAL B 1 521 ? 38.674 37.324 57.868 1.00 15.59 521 VAL B C 1
ATOM 8873 O O . VAL B 1 521 ? 39.069 37.506 56.714 1.00 16.05 521 VAL B O 1
ATOM 8877 N N . ILE B 1 522 ? 38.145 36.175 58.285 1.00 15.29 522 ILE B N 1
ATOM 8878 C CA . ILE B 1 522 ? 37.904 35.053 57.386 1.00 14.79 522 ILE B CA 1
ATOM 8879 C C . ILE B 1 522 ? 36.425 34.710 57.432 1.00 14.39 522 ILE B C 1
ATOM 8880 O O . ILE B 1 522 ? 35.884 34.425 58.510 1.00 14.36 522 ILE B O 1
ATOM 8885 N N . HIS B 1 523 ? 35.787 34.705 56.270 1.00 13.72 523 HIS B N 1
ATOM 8886 C CA . HIS B 1 523 ? 34.388 34.305 56.143 1.00 13.45 523 HIS B CA 1
ATOM 8887 C C . HIS B 1 523 ? 34.281 32.888 55.609 1.00 13.16 523 HIS B C 1
ATOM 8888 O O . HIS B 1 523 ? 35.091 32.467 54.777 1.00 13.13 523 HIS B O 1
ATOM 8895 N N . MET B 1 524 ? 33.297 32.159 56.126 1.00 13.08 524 MET B N 1
ATOM 8896 C CA . MET B 1 524 ? 32.924 30.848 55.631 1.00 13.25 524 MET B CA 1
ATOM 8897 C C . MET B 1 524 ? 31.418 30.838 55.467 1.00 13.05 524 MET B C 1
ATOM 8898 O O . MET B 1 524 ? 30.684 30.986 56.451 1.00 12.85 524 MET B O 1
ATOM 8903 N N . ILE B 1 525 ? 30.978 30.662 54.227 1.00 12.61 525 ILE B N 1
ATOM 8904 C CA . ILE B 1 525 ? 29.556 30.582 53.888 1.00 12.85 525 ILE B CA 1
ATOM 8905 C C . ILE B 1 525 ? 29.291 29.196 53.313 1.00 12.51 525 ILE B C 1
ATOM 8906 O O . ILE B 1 525 ? 29.927 28.765 52.337 1.00 12.32 525 ILE B O 1
ATOM 8911 N N . ASN B 1 526 ? 28.338 28.503 53.924 1.00 12.54 526 ASN B N 1
ATOM 8912 C CA . ASN B 1 526 ? 28.136 27.090 53.688 1.00 12.32 526 ASN B CA 1
ATOM 8913 C C . ASN B 1 526 ? 27.193 26.814 52.516 1.00 12.29 526 ASN B C 1
ATOM 8914 O O . ASN B 1 526 ? 25.978 26.833 52.667 1.00 12.12 526 ASN B O 1
ATOM 8919 N N . LEU B 1 527 ? 27.780 26.542 51.351 1.00 12.19 527 LEU B N 1
ATOM 8920 C CA . LEU B 1 527 ? 27.033 26.129 50.163 1.00 12.65 527 LEU B CA 1
ATOM 8921 C C . LEU B 1 527 ? 27.209 24.636 49.890 1.00 12.49 527 LEU B C 1
ATOM 8922 O O . LEU B 1 527 ? 27.020 24.183 48.755 1.00 12.70 527 LEU B O 1
ATOM 8927 N N . LEU B 1 528 ? 27.536 23.856 50.922 1.00 12.78 528 LEU B N 1
ATOM 8928 C CA . LEU B 1 528 ? 27.751 22.411 50.748 1.00 13.07 528 LEU B CA 1
ATOM 8929 C C . LEU B 1 528 ? 26.461 21.683 50.386 1.00 13.67 528 LEU B C 1
ATOM 8930 O O . LEU B 1 528 ? 26.517 20.625 49.750 1.00 14.53 528 LEU B O 1
ATOM 8935 N N . GLY B 1 529 ? 25.317 22.251 50.772 1.00 14.15 529 GLY B N 1
ATOM 8936 C CA . GLY B 1 529 ? 23.992 21.718 50.396 1.00 14.80 529 GLY B CA 1
ATOM 8937 C C . GLY B 1 529 ? 23.408 22.242 49.089 1.00 15.65 529 GLY B C 1
ATOM 8938 O O . GLY B 1 529 ? 22.315 21.828 48.702 1.00 16.88 529 GLY B O 1
ATOM 8939 N N . ILE B 1 530 ? 24.149 23.098 48.386 1.00 15.55 530 ILE B N 1
ATOM 8940 C CA . ILE B 1 530 ? 23.684 23.749 47.157 1.00 16.33 530 ILE B CA 1
ATOM 8941 C C . ILE B 1 530 ? 24.132 22.961 45.934 1.00 16.84 530 ILE B C 1
ATOM 8942 O O . ILE B 1 530 ? 25.318 22.700 45.785 1.00 16.71 530 ILE B O 1
ATOM 8947 N N . GLU B 1 531 ? 23.185 22.638 45.049 1.00 17.98 531 GLU B N 1
ATOM 8948 C CA . GLU B 1 531 ? 23.457 21.870 43.826 1.00 19.60 531 GLU B CA 1
ATOM 8949 C C . GLU B 1 531 ? 23.875 22.745 42.652 1.00 18.79 531 GLU B C 1
ATOM 8950 O O . GLU B 1 531 ? 24.732 22.360 41.854 1.00 17.77 531 GLU B O 1
ATOM 8956 N N . VAL B 1 532 ? 23.228 23.901 42.533 1.00 17.72 532 VAL B N 1
ATOM 8957 C CA . VAL B 1 532 ? 23.510 24.878 41.472 1.00 17.79 532 VAL B CA 1
ATOM 8958 C C . VAL B 1 532 ? 23.691 26.239 42.128 1.00 16.65 532 VAL B C 1
ATOM 8959 O O . VAL B 1 532 ? 22.863 26.638 42.955 1.00 16.37 532 VAL B O 1
ATOM 8963 N N . SER B 1 533 ? 24.751 26.951 41.763 1.00 15.48 533 SER B N 1
ATOM 8964 C CA . SER B 1 533 ? 25.021 28.268 42.351 1.00 14.96 533 SER B CA 1
ATOM 8965 C C . SER B 1 533 ? 24.011 29.261 41.790 1.00 15.24 533 SER B C 1
ATOM 8966 O O . SER B 1 533 ? 24.168 29.792 40.690 1.00 14.96 533 SER B O 1
ATOM 8969 N N . ASN B 1 534 ? 22.937 29.439 42.543 1.00 15.26 534 ASN B N 1
ATOM 8970 C CA . ASN B 1 534 ? 21.852 30.337 42.194 1.00 15.61 534 ASN B CA 1
ATOM 8971 C C . ASN B 1 534 ? 21.310 30.854 43.519 1.00 14.78 534 ASN B C 1
ATOM 8972 O O . ASN B 1 534 ? 20.823 30.073 44.316 1.00 14.60 534 ASN B O 1
ATOM 8977 N N . TRP B 1 535 ? 21.467 32.151 43.780 1.00 13.94 535 TRP B N 1
ATOM 8978 C CA . TRP B 1 535 ? 21.104 32.716 45.088 1.00 13.77 535 TRP B CA 1
ATOM 8979 C C . TRP B 1 535 ? 19.590 32.852 45.290 1.00 13.75 535 TRP B C 1
ATOM 8980 O O . TRP B 1 535 ? 19.123 32.897 46.426 1.00 14.11 535 TRP B O 1
ATOM 8991 N N . ARG B 1 536 ? 18.815 32.885 44.210 1.00 13.66 536 ARG B N 1
ATOM 8992 C CA . ARG B 1 536 ? 17.410 33.269 44.344 1.00 14.33 536 ARG B CA 1
ATOM 8993 C C . ARG B 1 536 ? 16.471 32.168 44.827 1.00 14.59 536 ARG B C 1
ATOM 8994 O O . ARG B 1 536 ? 15.451 32.482 45.455 1.00 14.11 536 ARG B O 1
ATOM 9002 N N . ASP B 1 537 ? 16.795 30.907 44.527 1.00 14.95 537 ASP B N 1
ATOM 9003 C CA . ASP B 1 537 ? 15.964 29.762 44.937 1.00 15.79 537 ASP B CA 1
ATOM 9004 C C . ASP B 1 537 ? 14.521 29.993 44.474 1.00 16.88 537 ASP B C 1
ATOM 9005 O O . ASP B 1 537 ? 13.612 30.206 45.280 1.00 15.89 537 ASP B O 1
ATOM 9010 N N . ASP B 1 538 ? 14.323 29.954 43.163 1.00 18.80 538 ASP B N 1
ATOM 9011 C CA . ASP B 1 538 ? 13.005 30.271 42.581 1.00 21.52 538 ASP B CA 1
ATOM 9012 C C . ASP B 1 538 ? 11.868 29.311 42.929 1.00 22.92 538 ASP B C 1
ATOM 9013 O O . ASP B 1 538 ? 10.694 29.686 42.817 1.00 25.83 538 ASP B O 1
ATOM 9018 N N . LEU B 1 539 ? 12.193 28.083 43.318 1.00 23.09 539 LEU B N 1
ATOM 9019 C CA . LEU B 1 539 ? 11.161 27.137 43.765 1.00 23.77 539 LEU B CA 1
ATOM 9020 C C . LEU B 1 539 ? 10.926 27.223 45.278 1.00 22.28 539 LEU B C 1
ATOM 9021 O O . LEU B 1 539 ? 10.006 26.586 45.796 1.00 20.91 539 LEU B O 1
ATOM 9026 N N . GLY B 1 540 ? 11.723 28.029 45.984 1.00 20.22 540 GLY B N 1
ATOM 9027 C CA . GLY B 1 540 ? 11.672 28.091 47.437 1.00 20.20 540 GLY B CA 1
ATOM 9028 C C . GLY B 1 540 ? 11.912 26.751 48.116 1.00 20.34 540 GLY B C 1
ATOM 9029 O O . GLY B 1 540 ? 11.299 26.470 49.146 1.00 20.30 540 GLY B O 1
ATOM 9030 N N . ASN B 1 541 ? 12.808 25.935 47.557 1.00 20.37 541 ASN B N 1
ATOM 9031 C CA . ASN B 1 541 ? 13.019 24.555 48.039 1.00 21.12 541 ASN B CA 1
ATOM 9032 C C . ASN B 1 541 ? 14.443 24.199 48.501 1.00 19.76 541 ASN B C 1
ATOM 9033 O O . ASN B 1 541 ? 14.764 23.027 48.636 1.00 19.57 541 ASN B O 1
ATOM 9038 N N . TYR B 1 542 ? 15.298 25.192 48.743 1.00 18.59 542 TYR B N 1
ATOM 9039 C CA . TYR B 1 542 ? 16.635 24.915 49.271 1.00 18.14 542 TYR B CA 1
ATOM 9040 C C . TYR B 1 542 ? 16.484 24.303 50.667 1.00 18.65 542 TYR B C 1
ATOM 9041 O O . TYR B 1 542 ? 15.482 24.504 51.353 1.00 18.78 542 TYR B O 1
ATOM 9050 N N . SER B 1 543 ? 17.458 23.496 51.037 1.00 20.25 543 SER B N 1
ATOM 9051 C CA . SER B 1 543 ? 17.421 22.781 52.305 1.00 21.26 543 SER B CA 1
ATOM 9052 C C . SER B 1 543 ? 18.422 23.404 53.267 1.00 20.03 543 SER B C 1
ATOM 9053 O O . SER B 1 543 ? 19.241 24.248 52.880 1.00 17.95 543 SER B O 1
ATOM 9056 N N . ALA B 1 544 ? 18.324 23.016 54.535 1.00 18.99 544 ALA B N 1
ATOM 9057 C CA . ALA B 1 544 ? 19.285 23.438 55.537 1.00 18.66 544 ALA B CA 1
ATOM 9058 C C . ALA B 1 544 ? 20.672 22.972 55.105 1.00 17.96 544 ALA B C 1
ATOM 9059 O O . ALA B 1 544 ? 20.821 21.840 54.652 1.00 17.64 544 ALA B O 1
ATOM 9061 N N . PRO B 1 545 ? 21.692 23.839 55.219 1.00 16.98 545 PRO B N 1
ATOM 9062 C CA . PRO B 1 545 ? 23.038 23.337 54.925 1.00 16.87 545 PRO B CA 1
ATOM 9063 C C . PRO B 1 545 ? 23.450 22.222 55.890 1.00 17.04 545 PRO B C 1
ATOM 9064 O O . PRO B 1 545 ? 22.937 22.160 57.010 1.00 16.21 545 PRO B O 1
ATOM 9068 N N . PRO B 1 546 ? 24.368 21.342 55.460 1.00 16.89 546 PRO B N 1
ATOM 9069 C CA . PRO B 1 546 ? 24.908 20.393 56.430 1.00 16.60 546 PRO B CA 1
ATOM 9070 C C . PRO B 1 546 ? 25.696 21.120 57.511 1.00 16.23 546 PRO B C 1
ATOM 9071 O O . PRO B 1 546 ? 26.279 22.163 57.248 1.00 16.93 546 PRO B O 1
ATOM 9075 N N . ILE B 1 547 ? 25.672 20.595 58.725 1.00 15.08 547 ILE B N 1
ATOM 9076 C CA . ILE B 1 547 ? 26.409 21.180 59.820 1.00 15.23 547 ILE B CA 1
ATOM 9077 C C . ILE B 1 547 ? 27.745 20.459 59.909 1.00 14.92 547 ILE B C 1
ATOM 9078 O O . ILE B 1 547 ? 27.785 19.228 59.931 1.00 14.32 547 ILE B O 1
ATOM 9083 N N . ILE B 1 548 ? 28.818 21.244 59.930 1.00 14.59 548 ILE B N 1
ATOM 9084 C CA . ILE B 1 548 ? 30.182 20.758 60.088 1.00 15.02 548 ILE B CA 1
ATOM 9085 C C . ILE B 1 548 ? 30.653 21.183 61.476 1.00 15.56 548 ILE B C 1
ATOM 9086 O O . ILE B 1 548 ? 30.647 22.376 61.803 1.00 14.72 548 ILE B O 1
ATOM 9091 N N . LYS B 1 549 ? 31.054 20.207 62.289 1.00 15.78 549 LYS B N 1
ATOM 9092 C CA . LYS B 1 549 ? 31.474 20.462 63.659 1.00 16.43 549 LYS B CA 1
ATOM 9093 C C . LYS B 1 549 ? 32.900 19.999 63.922 1.00 16.13 549 LYS B C 1
ATOM 9094 O O . LYS B 1 549 ? 33.305 18.937 63.452 1.00 15.73 549 LYS B O 1
ATOM 9100 N N . ASP B 1 550 ? 33.636 20.803 64.693 1.00 15.54 550 ASP B N 1
ATOM 9101 C CA . ASP B 1 550 ? 34.956 20.468 65.203 1.00 16.65 550 ASP B CA 1
ATOM 9102 C C . ASP B 1 550 ? 35.940 20.188 64.058 1.00 16.55 550 ASP B C 1
ATOM 9103 O O . ASP B 1 550 ? 36.573 19.127 63.996 1.00 15.70 550 ASP B O 1
ATOM 9108 N N . PHE B 1 551 ? 36.044 21.155 63.149 1.00 15.52 551 PHE B N 1
ATOM 9109 C CA . PHE B 1 551 ? 36.924 21.051 61.979 1.00 15.45 551 PHE B CA 1
ATOM 9110 C C . PHE B 1 551 ? 38.064 22.063 62.070 1.00 15.77 551 PHE B C 1
ATOM 9111 O O . PHE B 1 551 ? 38.147 22.835 63.037 1.00 15.54 551 PHE B O 1
ATOM 9119 N N . LYS B 1 552 ? 38.975 22.017 61.101 1.00 16.38 552 LYS B N 1
ATOM 9120 C CA . LYS B 1 552 ? 40.158 22.873 61.101 1.00 17.17 552 LYS B CA 1
ATOM 9121 C C . LYS B 1 552 ? 40.138 23.807 59.920 1.00 16.38 552 LYS B C 1
ATOM 9122 O O . LYS B 1 552 ? 39.738 23.420 58.816 1.00 15.86 552 LYS B O 1
ATOM 9128 N N . VAL B 1 553 ? 40.578 25.037 60.162 1.00 15.76 553 VAL B N 1
ATOM 9129 C CA . VAL B 1 553 ? 40.852 25.989 59.104 1.00 15.66 553 VAL B CA 1
ATOM 9130 C C . VAL B 1 553 ? 42.346 26.312 59.164 1.00 16.20 553 VAL B C 1
ATOM 9131 O O . VAL B 1 553 ? 42.875 26.577 60.247 1.00 16.42 553 VAL B O 1
ATOM 9135 N N . LYS B 1 554 ? 43.009 26.264 58.004 1.00 15.97 554 LYS B N 1
ATOM 9136 C CA . LYS B 1 554 ? 44.406 26.665 57.871 1.00 16.37 554 LYS B CA 1
ATOM 9137 C C . LYS B 1 554 ? 44.458 28.046 57.229 1.00 16.44 554 LYS B C 1
ATOM 9138 O O . LYS B 1 554 ? 43.921 28.246 56.135 1.00 16.97 554 LYS B O 1
ATOM 9144 N N . TYR B 1 555 ? 45.093 28.990 57.915 1.00 16.78 555 TYR B N 1
ATOM 9145 C CA . TYR B 1 555 ? 45.223 30.360 57.432 1.00 17.21 555 TYR B CA 1
ATOM 9146 C C . TYR B 1 555 ? 46.707 30.706 57.375 1.00 17.86 555 TYR B C 1
ATOM 9147 O O . TYR B 1 555 ? 47.345 30.838 58.416 1.00 16.81 555 TYR B O 1
ATOM 9156 N N . TYR B 1 556 ? 47.225 30.843 56.155 1.00 19.04 556 TYR B N 1
ATOM 9157 C CA . TYR B 1 556 ? 48.653 31.050 55.911 1.00 21.34 556 TYR B CA 1
ATOM 9158 C C . TYR B 1 556 ? 48.983 32.510 56.135 1.00 24.82 556 TYR B C 1
ATOM 9159 O O . TYR B 1 556 ? 48.484 33.379 55.437 1.00 24.76 556 TYR B O 1
ATOM 9168 N N . LEU B 1 557 ? 49.823 32.758 57.125 1.00 30.89 557 LEU B N 1
ATOM 9169 C CA . LEU B 1 557 ? 50.115 34.101 57.589 1.00 38.06 557 LEU B CA 1
ATOM 9170 C C . LEU B 1 557 ? 51.615 34.186 57.822 1.00 42.02 557 LEU B C 1
ATOM 9171 O O . LEU B 1 557 ? 52.158 33.415 58.613 1.00 43.99 557 LEU B O 1
ATOM 9176 N N . 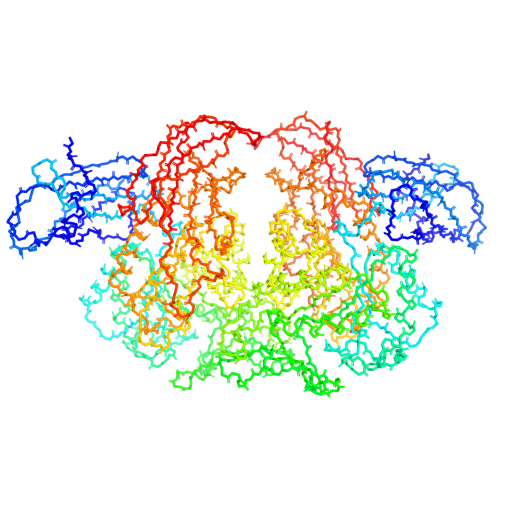GLU B 1 558 ? 52.287 35.093 57.119 1.00 48.83 558 GLU B N 1
ATOM 9177 C CA . GLU B 1 558 ? 53.752 35.213 57.225 1.00 56.20 558 GLU B CA 1
ATOM 9178 C C . GLU B 1 558 ? 54.196 35.791 58.570 1.00 58.77 558 GLU B C 1
ATOM 9179 O O . GLU B 1 558 ? 55.122 35.268 59.192 1.00 60.95 558 GLU B O 1
ATOM 9185 N N . ASN B 1 559 ? 53.535 36.859 59.007 1.00 62.42 559 ASN B N 1
ATOM 9186 C CA . ASN B 1 559 ? 53.761 37.416 60.345 1.00 67.39 559 ASN B CA 1
ATOM 9187 C C . ASN B 1 559 ? 53.223 36.490 61.447 1.00 69.30 559 ASN B C 1
ATOM 9188 O O . ASN B 1 559 ? 52.236 35.784 61.232 1.00 70.89 559 ASN B O 1
ATOM 9193 N N . ASP B 1 560 ? 53.873 36.495 62.613 1.00 72.32 560 ASP B N 1
ATOM 9194 C CA . ASP B 1 560 ? 53.420 35.694 63.773 1.00 73.81 560 ASP B CA 1
ATOM 9195 C C . ASP B 1 560 ? 52.797 36.523 64.907 1.00 71.51 560 ASP B C 1
ATOM 9196 O O . ASP B 1 560 ? 52.408 35.960 65.936 1.00 69.60 560 ASP B O 1
ATOM 9201 N N . ASN B 1 561 ? 52.700 37.844 64.716 1.00 68.94 561 ASN B N 1
ATOM 9202 C CA . ASN B 1 561 ? 52.223 38.768 65.762 1.00 65.64 561 ASN B CA 1
ATOM 9203 C C . ASN B 1 561 ? 50.706 38.677 66.004 1.00 59.00 561 ASN B C 1
ATOM 9204 O O . ASN B 1 561 ? 49.951 39.628 65.754 1.00 59.37 561 ASN B O 1
ATOM 9209 N N . ILE B 1 562 ? 50.276 37.527 66.517 1.00 50.81 562 ILE B N 1
ATOM 9210 C CA . ILE B 1 562 ? 48.864 37.227 66.712 1.00 45.11 562 ILE B CA 1
ATOM 9211 C C . ILE B 1 562 ? 48.558 37.291 68.190 1.00 40.81 562 ILE B C 1
ATOM 9212 O O . ILE B 1 562 ? 49.219 36.643 68.996 1.00 40.55 562 ILE B O 1
ATOM 9217 N N . LYS B 1 563 ? 47.550 38.083 68.534 1.00 36.46 563 LYS B N 1
ATOM 9218 C CA . LYS B 1 563 ? 47.094 38.199 69.904 1.00 35.56 563 LYS B CA 1
ATOM 9219 C C . LYS B 1 563 ? 46.154 37.048 70.224 1.00 32.55 563 LYS B C 1
ATOM 9220 O O . LYS B 1 563 ? 46.337 36.348 71.213 1.00 32.48 563 LYS B O 1
ATOM 9226 N N . ASN B 1 564 ? 45.132 36.871 69.391 1.00 28.65 564 ASN B N 1
ATOM 9227 C CA . ASN B 1 564 ? 44.126 35.837 69.617 1.00 26.77 564 ASN B CA 1
ATOM 9228 C C . ASN B 1 564 ? 43.236 35.636 68.402 1.00 22.58 564 ASN B C 1
ATOM 9229 O O . ASN B 1 564 ? 43.247 36.464 67.503 1.00 21.08 564 ASN B O 1
ATOM 9234 N N . VAL B 1 565 ? 42.453 34.556 68.416 1.00 19.87 565 VAL B N 1
ATOM 9235 C CA . VAL B 1 565 ? 41.542 34.216 67.321 1.00 18.67 565 VAL B CA 1
ATOM 9236 C C . VAL B 1 565 ? 40.139 34.042 67.883 1.00 17.78 565 VAL B C 1
ATOM 9237 O O . VAL B 1 565 ? 39.947 33.388 68.915 1.00 17.03 565 VAL B O 1
ATOM 9241 N N . TYR B 1 566 ? 39.172 34.641 67.193 1.00 16.61 566 TYR B N 1
ATOM 9242 C CA . TYR B 1 566 ? 37.784 34.668 67.627 1.00 16.38 566 TYR B CA 1
ATOM 9243 C C . TYR B 1 566 ? 36.868 34.251 66.504 1.00 15.96 566 TYR B C 1
ATOM 9244 O O . TYR B 1 566 ? 37.256 34.259 65.338 1.00 15.92 566 TYR B O 1
ATOM 9253 N N . LEU B 1 567 ? 35.636 33.921 66.866 1.00 15.89 567 LEU B N 1
ATOM 9254 C CA . LEU B 1 567 ? 34.602 33.627 65.890 1.00 15.28 567 LEU B CA 1
ATOM 9255 C C . LEU B 1 567 ? 33.297 34.217 66.364 1.00 14.92 567 LEU B C 1
ATOM 9256 O O . LEU B 1 567 ? 32.956 34.121 67.546 1.00 15.08 567 LEU B O 1
ATOM 9261 N N . ALA B 1 568 ? 32.555 34.810 65.434 1.00 14.07 568 ALA B N 1
ATOM 9262 C CA . ALA B 1 568 ? 31.179 35.198 65.693 1.00 13.88 568 ALA B CA 1
ATOM 9263 C C . ALA B 1 568 ? 30.335 34.754 64.517 1.00 13.29 568 ALA B C 1
ATOM 9264 O O . ALA B 1 568 ? 30.810 34.768 63.370 1.00 13.84 568 ALA B O 1
ATOM 9266 N N . SER B 1 569 ? 29.121 34.295 64.815 1.00 13.22 569 SER B N 1
ATOM 9267 C CA . SER B 1 569 ? 28.155 33.885 63.803 1.00 12.80 569 SER B CA 1
ATOM 9268 C C . SER B 1 569 ? 26.749 34.272 64.239 1.00 13.28 569 SER B C 1
ATOM 9269 O O . SER B 1 569 ? 26.393 34.044 65.394 1.00 13.11 569 SER B O 1
ATOM 9272 N N . PRO B 1 570 ? 25.922 34.785 63.311 1.00 12.98 570 PRO B N 1
ATOM 9273 C CA . PRO B 1 570 ? 24.511 34.990 63.655 1.00 13.49 570 PRO B CA 1
ATOM 9274 C C . PRO B 1 570 ? 23.744 33.682 63.913 1.00 13.79 570 PRO B C 1
ATOM 9275 O O . PRO B 1 570 ? 22.627 33.725 64.449 1.00 14.59 570 PRO B O 1
ATOM 9279 N N . ASP B 1 571 ? 24.332 32.542 63.532 1.00 13.79 571 ASP B N 1
ATOM 9280 C CA . ASP B 1 571 ? 23.741 31.220 63.743 1.00 14.16 571 ASP B CA 1
ATOM 9281 C C . ASP B 1 571 ? 24.037 30.630 65.123 1.00 14.76 571 ASP B C 1
ATOM 9282 O O . ASP B 1 571 ? 23.409 29.644 65.486 1.00 14.14 571 ASP B O 1
ATOM 9287 N N . ILE B 1 572 ? 25.009 31.185 65.846 1.00 15.38 572 ILE B N 1
ATOM 9288 C CA . ILE B 1 572 ? 25.515 30.585 67.079 1.00 16.67 572 ILE B CA 1
ATOM 9289 C C . ILE B 1 572 ? 25.438 31.595 68.216 1.00 17.47 572 ILE B C 1
ATOM 9290 O O . ILE B 1 572 ? 26.145 32.609 68.204 1.00 17.01 572 ILE B O 1
ATOM 9295 N N . ASN B 1 573 ? 24.601 31.307 69.214 1.00 18.75 573 ASN B N 1
ATOM 9296 C CA . ASN B 1 573 ? 24.450 32.196 70.378 1.00 19.74 573 ASN B CA 1
ATOM 9297 C C . ASN B 1 573 ? 24.163 33.642 69.949 1.00 20.01 573 ASN B C 1
ATOM 9298 O O . ASN B 1 573 ? 24.676 34.599 70.533 1.00 18.95 573 ASN B O 1
ATOM 9303 N N . ASP B 1 574 ? 23.352 33.786 68.899 1.00 20.11 574 ASP B N 1
ATOM 9304 C CA . ASP B 1 574 ? 22.918 35.083 68.411 1.00 20.66 574 ASP B CA 1
ATOM 9305 C C . ASP B 1 574 ? 24.094 36.086 68.265 1.00 18.94 574 ASP B C 1
ATOM 9306 O O . ASP B 1 574 ? 24.020 37.231 68.704 1.00 18.22 574 ASP B O 1
ATOM 9311 N N . GLY B 1 575 ? 25.199 35.626 67.675 1.00 17.80 575 GLY B N 1
ATOM 9312 C CA . GLY B 1 575 ? 26.337 36.500 67.361 1.00 16.85 575 GLY B CA 1
ATOM 9313 C C . GLY B 1 575 ? 27.375 36.720 68.452 1.00 16.48 575 GLY B C 1
ATOM 9314 O O . GLY B 1 575 ? 28.315 37.469 68.245 1.00 16.26 575 GLY B O 1
ATOM 9315 N N . LYS B 1 576 ? 27.233 36.063 69.601 1.00 16.42 576 LYS B N 1
ATOM 9316 C CA . LYS B 1 576 ? 28.203 36.205 70.701 1.00 16.77 576 LYS B CA 1
ATOM 9317 C C . LYS B 1 576 ? 29.590 35.713 70.295 1.00 16.85 576 LYS B C 1
ATOM 9318 O O . LYS B 1 576 ? 29.716 34.648 69.695 1.00 16.42 576 LYS B O 1
ATOM 9324 N N . VAL B 1 577 ? 30.618 36.484 70.637 1.00 16.98 577 VAL B N 1
ATOM 9325 C CA . VAL B 1 577 ? 31.999 36.131 70.301 1.00 17.58 577 VAL B CA 1
ATOM 9326 C C . VAL B 1 577 ? 32.470 34.923 71.116 1.00 18.82 577 VAL B C 1
ATOM 9327 O O . VAL B 1 577 ? 32.244 34.853 72.328 1.00 18.00 577 VAL B O 1
ATOM 9331 N N . MET B 1 578 ? 33.123 33.979 70.434 1.00 19.29 578 MET B N 1
ATOM 9332 C CA . MET B 1 578 ? 33.794 32.862 71.077 1.00 21.13 578 MET B CA 1
ATOM 9333 C C . MET B 1 578 ? 35.270 32.900 70.741 1.00 20.22 578 MET B C 1
ATOM 9334 O O . MET B 1 578 ? 35.651 33.116 69.594 1.00 19.19 578 MET B O 1
ATOM 9339 N N . LYS B 1 579 ? 36.101 32.670 71.746 1.00 20.21 579 LYS B N 1
ATOM 9340 C CA . LYS B 1 579 ? 37.532 32.552 71.543 1.00 21.06 579 LYS B CA 1
ATOM 9341 C C . LYS B 1 579 ? 37.817 31.161 70.979 1.00 19.72 579 LYS B C 1
ATOM 9342 O O . LYS B 1 579 ? 37.270 30.179 71.463 1.00 18.93 579 LYS B O 1
ATOM 9348 N N . LEU B 1 580 ? 38.650 31.085 69.945 1.00 18.94 580 LEU B N 1
ATOM 9349 C CA . LEU B 1 580 ? 38.992 29.803 69.321 1.00 18.60 580 LEU B CA 1
ATOM 9350 C C . LEU B 1 580 ? 40.392 29.356 69.688 1.00 18.89 580 LEU B C 1
ATOM 9351 O O . LEU B 1 580 ? 41.295 30.184 69.821 1.00 18.38 580 LEU B O 1
ATOM 9356 N N . GLN B 1 581 ? 40.564 28.040 69.789 1.00 19.64 581 GLN B N 1
ATOM 9357 C CA . GLN B 1 581 ? 41.879 27.444 69.966 1.00 20.61 581 GLN B CA 1
ATOM 9358 C C . GLN B 1 581 ? 42.580 27.440 68.627 1.00 20.44 581 GLN B C 1
ATOM 9359 O O . GLN B 1 581 ? 41.959 27.182 67.601 1.00 18.89 581 GLN B O 1
ATOM 9369 N N . PHE B 1 582 ? 43.876 27.723 68.647 1.00 20.36 582 PHE B N 1
ATOM 9370 C CA . PHE B 1 582 ? 44.679 27.668 67.445 1.00 21.01 582 PHE B CA 1
ATOM 9371 C C . PHE B 1 582 ? 46.118 27.275 67.757 1.00 22.08 582 PHE B C 1
ATOM 9372 O O . PHE B 1 582 ? 46.565 27.371 68.905 1.00 20.87 582 PHE B O 1
ATOM 9380 N N . LYS B 1 583 ? 46.814 26.841 66.711 1.00 22.67 583 LYS B N 1
ATOM 9381 C CA . LYS B 1 583 ? 48.209 26.427 66.778 1.00 24.56 583 LYS B CA 1
ATOM 9382 C C . LYS B 1 583 ? 48.966 27.053 65.626 1.00 24.13 583 LYS B C 1
ATOM 9383 O O . LYS B 1 583 ? 48.423 27.220 64.540 1.00 22.57 583 LYS B O 1
ATOM 9389 N N . LYS B 1 584 ? 50.218 27.423 65.873 1.00 24.68 584 LYS B N 1
ATOM 9390 C CA . LYS B 1 584 ? 51.095 27.913 64.824 1.00 25.69 584 LYS B CA 1
ATOM 9391 C C . LYS B 1 584 ? 51.837 26.717 64.253 1.00 25.09 584 LYS B C 1
ATOM 9392 O O . LYS B 1 584 ? 52.468 25.975 64.996 1.00 26.24 584 LYS B O 1
ATOM 9398 N N . LYS B 1 585 ? 51.738 26.529 62.940 1.00 24.96 585 LYS B N 1
ATOM 9399 C CA . LYS B 1 585 ? 52.319 25.374 62.248 1.00 25.13 585 LYS B CA 1
ATOM 9400 C C . LYS B 1 585 ? 52.989 25.818 60.951 1.00 24.69 585 LYS B C 1
ATOM 9401 O O . LYS B 1 585 ? 52.946 26.991 60.597 1.00 23.71 585 LYS B O 1
ATOM 9407 N N . GLU B 1 586 ? 53.628 24.878 60.261 1.00 25.65 586 GLU B N 1
ATOM 9408 C CA . GLU B 1 586 ? 54.266 25.154 58.982 1.00 26.93 586 GLU B CA 1
ATOM 9409 C C . GLU B 1 586 ? 54.306 23.884 58.137 1.00 26.40 586 GLU B C 1
ATOM 9410 O O . GLU B 1 586 ? 54.532 22.800 58.659 1.00 26.69 586 GLU B O 1
ATOM 9416 N N . ASP B 1 587 ? 54.089 24.027 56.836 1.00 25.49 587 ASP B N 1
ATOM 9417 C CA . ASP B 1 587 ? 54.281 22.926 55.891 1.00 25.94 587 ASP B CA 1
ATOM 9418 C C . ASP B 1 587 ? 54.899 23.497 54.620 1.00 27.20 587 ASP B C 1
ATOM 9419 O O . ASP B 1 587 ? 55.325 24.658 54.627 1.00 26.88 587 ASP B O 1
ATOM 9424 N N . SER B 1 588 ? 54.943 22.723 53.536 1.00 29.24 588 SER B N 1
ATOM 9425 C CA . SER B 1 588 ? 55.597 23.185 52.302 1.00 31.40 588 SER B CA 1
ATOM 9426 C C . SER B 1 588 ? 54.998 24.463 51.698 1.00 30.78 588 SER B C 1
ATOM 9427 O O . SER B 1 588 ? 55.683 25.156 50.951 1.00 30.16 588 SER B O 1
ATOM 9430 N N . LYS B 1 589 ? 53.733 24.775 52.006 1.00 30.71 589 LYS B N 1
ATOM 9431 C CA . LYS B 1 589 ? 53.095 26.022 51.521 1.00 29.35 589 LYS B CA 1
ATOM 9432 C C . LYS B 1 589 ? 53.347 27.267 52.392 1.00 28.46 589 LYS B C 1
ATOM 9433 O O . LYS B 1 589 ? 52.962 28.367 52.002 1.00 28.21 589 LYS B O 1
ATOM 9439 N N . GLY B 1 590 ? 53.979 27.090 53.554 1.00 27.57 590 GLY B N 1
ATOM 9440 C CA . GLY B 1 590 ? 54.390 28.197 54.412 1.00 26.98 590 GLY B CA 1
ATOM 9441 C C . GLY B 1 590 ? 53.929 28.039 55.844 1.00 25.28 590 GLY B C 1
ATOM 9442 O O . GLY B 1 590 ? 53.389 27.002 56.228 1.00 25.29 590 GLY B O 1
ATOM 9443 N N . LYS B 1 591 ? 54.175 29.070 56.641 1.00 24.89 591 LYS B N 1
ATOM 9444 C CA . LYS B 1 591 ? 53.659 29.139 58.005 1.00 24.75 591 LYS B CA 1
ATOM 9445 C C . LYS B 1 591 ? 52.148 29.397 57.967 1.00 22.73 591 LYS B C 1
ATOM 9446 O O . LYS B 1 591 ? 51.664 30.111 57.094 1.00 22.75 591 LYS B O 1
ATOM 9452 N N . TYR B 1 592 ? 51.418 28.794 58.899 1.00 21.61 592 TYR B N 1
ATOM 9453 C CA . TYR B 1 592 ? 49.969 28.989 58.993 1.00 20.46 592 TYR B CA 1
ATOM 9454 C C . TYR B 1 592 ? 49.468 28.847 60.419 1.00 20.10 592 TYR B C 1
ATOM 9455 O O . TYR B 1 592 ? 50.143 28.285 61.287 1.00 20.21 592 TYR B O 1
ATOM 9464 N N . LEU B 1 593 ? 48.283 29.397 60.650 1.00 19.14 593 LEU B N 1
ATOM 9465 C CA . LEU B 1 593 ? 47.532 29.136 61.863 1.00 19.03 593 LEU B CA 1
ATOM 9466 C C . LEU B 1 593 ? 46.568 27.996 61.579 1.00 18.65 593 LEU B C 1
ATOM 9467 O O . LEU B 1 593 ? 45.850 28.033 60.571 1.00 18.14 593 LEU B O 1
ATOM 9472 N N . GLU B 1 594 ? 46.552 26.996 62.454 1.00 18.59 594 GLU B N 1
ATOM 9473 C CA . GLU B 1 594 ? 45.560 25.936 62.407 1.00 19.20 594 GLU B CA 1
ATOM 9474 C C . GLU B 1 594 ? 44.498 26.287 63.444 1.00 18.27 594 GLU B C 1
ATOM 9475 O O . GLU B 1 594 ? 44.761 26.247 64.645 1.00 18.07 594 GLU B O 1
ATOM 9481 N N . ILE B 1 595 ? 43.303 26.614 62.966 1.00 17.06 595 ILE B N 1
ATOM 9482 C CA . ILE B 1 595 ? 42.240 27.158 63.789 1.00 16.58 595 ILE B CA 1
ATOM 9483 C C . ILE B 1 595 ? 41.145 26.107 63.968 1.00 16.40 595 ILE B C 1
ATOM 9484 O O . ILE B 1 595 ? 40.636 25.556 62.983 1.00 16.12 595 ILE B O 1
ATOM 9489 N N . SER B 1 596 ? 40.792 25.826 65.225 1.00 16.51 596 SER B N 1
ATOM 9490 C CA . SER B 1 596 ? 39.755 24.841 65.551 1.00 16.94 596 SER B CA 1
ATOM 9491 C C . SER B 1 596 ? 38.392 25.525 65.579 1.00 16.32 596 SER B C 1
ATOM 9492 O O . SER B 1 596 ? 38.188 26.433 66.384 1.00 15.85 596 SER B O 1
ATOM 9495 N N . VAL B 1 597 ? 37.485 25.092 64.703 1.00 15.50 597 VAL B N 1
ATOM 9496 C CA . VAL B 1 597 ? 36.159 25.706 64.550 1.00 15.51 597 VAL B CA 1
ATOM 9497 C C . VAL B 1 597 ? 35.093 24.745 65.082 1.00 15.30 597 VAL B C 1
ATOM 9498 O O . VAL B 1 597 ? 34.920 23.651 64.525 1.00 14.86 597 VAL B O 1
ATOM 9502 N N . PRO B 1 598 ? 34.372 25.138 66.159 1.00 15.18 598 PRO B N 1
ATOM 9503 C CA . PRO B 1 598 ? 33.358 24.257 66.747 1.00 15.23 598 PRO B CA 1
ATOM 9504 C C . PRO B 1 598 ? 32.203 23.913 65.825 1.00 15.08 598 PRO B C 1
ATOM 9505 O O . PRO B 1 598 ? 31.737 22.772 65.847 1.00 14.26 598 PRO B O 1
ATOM 9509 N N . GLU B 1 599 ? 31.739 24.871 65.019 1.00 15.00 599 GLU B N 1
ATOM 9510 C CA . GLU B 1 599 ? 30.564 24.649 64.210 1.00 15.62 599 GLU B CA 1
ATOM 9511 C C . GLU B 1 599 ? 30.425 25.645 63.058 1.00 14.58 599 GLU B C 1
ATOM 9512 O O . GLU B 1 599 ? 30.714 26.825 63.217 1.00 13.99 599 GLU B O 1
ATOM 9518 N N . LEU B 1 600 ? 29.988 25.144 61.908 1.00 13.72 600 LEU B N 1
ATOM 9519 C CA . LEU B 1 600 ? 29.536 25.979 60.799 1.00 13.62 600 LEU B CA 1
ATOM 9520 C C . LEU B 1 600 ? 28.164 25.478 60.386 1.00 13.83 600 LEU B C 1
ATOM 9521 O O . LEU B 1 600 ? 28.018 24.297 60.066 1.00 13.56 600 LEU B O 1
ATOM 9526 N N . GLN B 1 601 ? 27.167 26.364 60.417 1.00 14.45 601 GLN B N 1
ATOM 9527 C CA . GLN B 1 601 ? 25.847 26.081 59.875 1.00 15.08 601 GLN B CA 1
ATOM 9528 C C . GLN B 1 601 ? 25.660 26.854 58.547 1.00 14.56 601 GLN B C 1
ATOM 9529 O O . GLN B 1 601 ? 25.742 26.247 57.491 1.00 15.22 601 GLN B O 1
ATOM 9540 N N . TYR B 1 602 ? 25.423 28.168 58.592 1.00 13.35 602 TYR B N 1
ATOM 9541 C CA . TYR B 1 602 ? 25.272 28.988 57.391 1.00 12.74 602 TYR B CA 1
ATOM 9542 C C . TYR B 1 602 ? 26.500 29.865 57.136 1.00 12.88 602 TYR B C 1
ATOM 9543 O O . TYR B 1 602 ? 27.016 29.891 56.022 1.00 13.23 602 TYR B O 1
ATOM 9552 N N . TRP B 1 603 ? 26.921 30.606 58.157 1.00 12.57 603 TRP B N 1
ATOM 9553 C CA . TRP B 1 603 ? 27.944 31.640 58.018 1.00 12.62 603 TRP B CA 1
ATOM 9554 C C . TRP B 1 603 ? 28.712 31.838 59.309 1.00 12.82 603 TRP B C 1
ATOM 9555 O O . TRP B 1 603 ? 28.109 32.160 60.344 1.00 13.15 603 TRP B O 1
ATOM 9566 N N . ASP B 1 604 ? 30.033 31.646 59.257 1.00 12.92 604 ASP B N 1
ATOM 9567 C CA . ASP B 1 604 ? 30.924 31.970 60.370 1.00 13.30 604 ASP B CA 1
ATOM 9568 C C . ASP B 1 604 ? 31.861 33.082 59.940 1.00 13.36 604 ASP B C 1
ATOM 9569 O O . ASP B 1 604 ? 32.348 33.083 58.802 1.00 13.32 604 ASP B O 1
ATOM 9574 N N . MET B 1 605 ? 32.141 33.994 60.864 1.00 13.32 605 MET B N 1
ATOM 9575 C CA . MET B 1 605 ? 33.168 35.007 60.688 1.00 13.81 605 MET B CA 1
ATOM 9576 C C . MET B 1 605 ? 34.245 34.787 61.735 1.00 14.11 605 MET B C 1
ATOM 9577 O O . MET B 1 605 ? 34.019 35.031 62.921 1.00 13.33 605 MET B O 1
ATOM 9582 N N . ILE B 1 606 ? 35.415 34.335 61.281 1.00 14.13 606 ILE B N 1
ATOM 9583 C CA . ILE B 1 606 ? 36.597 34.226 62.117 1.00 14.89 606 ILE B CA 1
ATOM 9584 C C . ILE B 1 606 ? 37.291 35.576 62.056 1.00 15.35 606 ILE B C 1
ATOM 9585 O O . ILE B 1 606 ? 37.442 36.143 60.971 1.00 15.32 606 ILE B O 1
ATOM 9590 N N . PHE B 1 607 ? 37.682 36.111 63.206 1.00 15.86 607 PHE B N 1
ATOM 9591 C CA . PHE B 1 607 ? 38.523 37.296 63.199 1.00 16.52 607 PHE B CA 1
ATOM 9592 C C . PHE B 1 607 ? 39.738 37.118 64.086 1.00 17.65 607 PHE B C 1
ATOM 9593 O O . PHE B 1 607 ? 39.639 36.585 65.194 1.00 17.54 607 PHE B O 1
ATOM 9601 N N . ILE B 1 608 ? 40.885 37.526 63.537 1.00 19.00 608 ILE B N 1
ATOM 9602 C CA . ILE B 1 608 ? 42.196 37.302 64.121 1.00 20.14 608 ILE B CA 1
ATOM 9603 C C . ILE B 1 608 ? 42.721 38.667 64.540 1.00 21.42 608 ILE B C 1
ATOM 9604 O O . ILE B 1 608 ? 42.925 39.544 63.701 1.00 20.87 608 ILE B O 1
ATOM 9609 N N . LYS B 1 609 ? 42.920 38.846 65.838 1.00 23.13 609 LYS B N 1
ATOM 9610 C CA . LYS B 1 609 ? 43.377 40.116 66.370 1.00 25.61 609 LYS B CA 1
ATOM 9611 C C . LYS B 1 609 ? 44.891 40.156 66.272 1.00 26.88 609 LYS B C 1
ATOM 9612 O O . LYS B 1 609 ? 45.557 39.225 66.718 1.00 26.88 609 LYS B O 1
ATOM 9618 N N . LYS B 1 610 ? 45.416 41.227 65.679 1.00 29.97 610 LYS B N 1
ATOM 9619 C CA . LYS B 1 610 ? 46.859 41.419 65.491 1.00 33.78 610 LYS B CA 1
ATOM 9620 C C . LYS B 1 610 ? 47.445 42.221 66.642 1.00 36.32 610 LYS B C 1
ATOM 9621 O O . LYS B 1 610 ? 46.746 43.031 67.243 1.00 37.19 610 LYS B O 1
ATOM 9627 N N . LEU B 1 611 ? 48.725 42.005 66.938 1.00 38.86 611 LEU B N 1
ATOM 9628 C CA . LEU B 1 611 ? 49.414 42.740 68.016 1.00 42.72 611 LEU B CA 1
ATOM 9629 C C . LEU B 1 611 ? 49.867 44.125 67.555 1.00 42.63 611 LEU B C 1
ATOM 9630 O O . LEU B 1 611 ? 49.838 44.440 66.365 1.00 43.09 611 LEU B O 1
#

CATH classification: 3.20.20.80 (+1 more: 2.60.40.1180)

Secondary structure (DSSP, 8-state):
-B--HHHHTTSTTSSEEEEEES-SSB-TTPEEEEEEEEE--SSS-EEEEEEEEEEETTEEEEEEEEEEEE-TT-EEEEEEEEEPPS-SSEEEEEEEEEEETTEEEEEEEEEEEE-S-TTSS--EEEE----S--HHHHHHHHHHHHTTT--EEEETT-SSBTTB-SSB-SSSB-SEEE-TTS-EEEHHHHHHHHHHHHHTT-EEEEEEESSEE-TTTTTTT--GGGB-BSSTTS-SB-EEE--TTSSSSEEEEB-TT-HHHHHHHHHHHHHHHHHS--SEEEEE-----SSEE-TTS-EE-HHHHHHHHHHHHHHHHTSEEEEE-GGGTTHHHHHHH---SSEEEE--SSSS-BTHHHHHHHHHHHHHTTT-S-EEEE--TTGGGTTSSEE--HHHHHHHHHHHHHTTEEE--EETTEE--SSSTT---EE--HHHHHHHHHHHHHHHHTHHHHSSS-EE----EE-TTS-EESS--TTSEEEEEEEETTEEEEEEEE-TT-SS-BSS-TTS---PPPPEEEEEEEE--S---EEEEEEE-TTSGGG--EEPPEEEEEETTEEEEEEEEEEESSEEEEEEEE-/--B--HHHHHHSTTSSEEEEEES-SSB-TTPEEEEEEEEE--SSS-EEEEEEEEEEETTEEEEEEEEEEEE-TT-EEEEEEEEEPPS-SSEEEEEEEEEEETTEEEEEEEEEEEE-S-TTSS--EEEE----S--HHHHHHHHHHHHTTT--EEEETT-SSBTTB-SSB-SSSB-SEEE-TTS-EEEHHHHHHHHHHHHHTT-EEEEEEESSEE-TTGGGGT--GGGB-BSSTTSSSB-EEE--TTSSSSEEEEB-TT-HHHHHHHHHHHHHHHHHS--SEEEEE-----SSEE-TTS-EE-GGGGHHHHHHHHHHHHTSEEEEB-GGGTTHHHHHHH---SSEEEE--TTTT-STHHHHHHHHHHHHHTTT---EEEE--TTGGGTTSSEE--HHHHHHHHHHHHHTT-EE--EETTEE--SSSTT---EE--HHHHHHHHHHHHHHHHTHHHHSSS-EE----EE-TTS-EESS--TTSEEEEEEEETTEEEEEEEE-TT-SS--SS-TTS---PPPPEEEEEEEEE-S---EEEEEEEBTTBGGG--EE--EEEEEETTEEEEEEEEEEESSEEEEEEEE-